Protein AF-A0A961RYS9-F1 (afdb_monomer_lite)

Radius of gyration: 58.54 Å; chains: 1; bounding box: 164×89×117 Å

Structure (mmCIF, N/CA/C/O backbone):
data_AF-A0A961RYS9-F1
#
_entry.id   AF-A0A961RYS9-F1
#
loop_
_atom_site.group_PDB
_atom_site.id
_atom_site.type_symbol
_atom_site.label_atom_id
_atom_site.label_alt_id
_atom_site.label_comp_id
_atom_site.label_asym_id
_atom_site.label_entity_id
_atom_site.label_seq_id
_atom_site.pdbx_PDB_ins_code
_atom_site.Cartn_x
_atom_site.Cartn_y
_atom_site.Cartn_z
_atom_site.occupancy
_atom_site.B_iso_or_equiv
_atom_site.auth_seq_id
_atom_site.auth_comp_id
_atom_site.auth_asym_id
_atom_site.auth_atom_id
_atom_site.pdbx_PDB_model_num
ATOM 1 N N . SER A 1 1 ? 6.513 -2.113 -31.746 1.00 62.84 1 SER A N 1
ATOM 2 C CA . SER A 1 1 ? 5.311 -1.255 -31.746 1.00 62.84 1 SER A CA 1
ATOM 3 C C . SER A 1 1 ? 5.436 -0.243 -32.872 1.00 62.84 1 SER A C 1
ATOM 5 O O . SER A 1 1 ? 6.550 0.176 -33.171 1.00 62.84 1 SER A O 1
ATOM 7 N N . LYS A 1 2 ? 4.335 0.106 -33.550 1.00 82.25 2 LYS A N 1
ATOM 8 C CA . LYS A 1 2 ? 4.336 1.233 -34.495 1.00 82.25 2 LYS A CA 1
ATOM 9 C C . LYS A 1 2 ? 4.369 2.529 -33.680 1.00 82.25 2 LYS A C 1
ATOM 11 O O . LYS A 1 2 ? 3.614 2.646 -32.719 1.00 82.25 2 LYS A O 1
ATOM 16 N N . SER A 1 3 ? 5.242 3.460 -34.049 1.00 89.50 3 SER A N 1
ATOM 17 C CA . SER A 1 3 ? 5.329 4.784 -33.430 1.00 89.50 3 SER A CA 1
ATOM 18 C C . SER A 1 3 ? 5.126 5.841 -34.505 1.00 89.50 3 SER A C 1
ATOM 20 O O . SER A 1 3 ? 5.754 5.768 -35.561 1.00 89.50 3 SER A O 1
ATOM 22 N N . SER A 1 4 ? 4.276 6.820 -34.229 1.00 90.38 4 SER A N 1
ATOM 23 C CA . SER A 1 4 ? 3.980 7.935 -35.123 1.00 90.38 4 SER A CA 1
ATOM 24 C C . SER A 1 4 ? 4.216 9.233 -34.372 1.00 90.38 4 SER A C 1
ATOM 26 O O . SER A 1 4 ? 3.616 9.469 -33.327 1.00 90.38 4 SER A O 1
ATOM 28 N N . LYS A 1 5 ? 5.112 10.067 -34.899 1.00 95.38 5 LYS A N 1
ATOM 29 C CA . LYS A 1 5 ? 5.357 11.404 -34.365 1.00 95.38 5 LYS A CA 1
ATOM 30 C C . LYS A 1 5 ? 4.389 12.381 -35.020 1.00 95.38 5 LYS A C 1
ATOM 32 O O . LYS A 1 5 ? 4.339 12.446 -36.246 1.00 95.38 5 LYS A O 1
ATOM 37 N N . ILE A 1 6 ? 3.636 13.112 -34.211 1.00 96.19 6 ILE A N 1
ATOM 38 C CA . ILE A 1 6 ? 2.717 14.156 -34.662 1.00 96.19 6 ILE A CA 1
ATOM 39 C C . ILE A 1 6 ? 3.309 15.532 -34.347 1.00 96.19 6 ILE A C 1
ATOM 41 O O . ILE A 1 6 ? 4.006 15.713 -33.346 1.00 96.19 6 ILE A O 1
ATOM 45 N N . THR A 1 7 ? 3.057 16.496 -35.227 1.00 95.56 7 THR A N 1
ATOM 46 C CA . THR A 1 7 ? 3.522 17.891 -35.105 1.00 95.56 7 THR 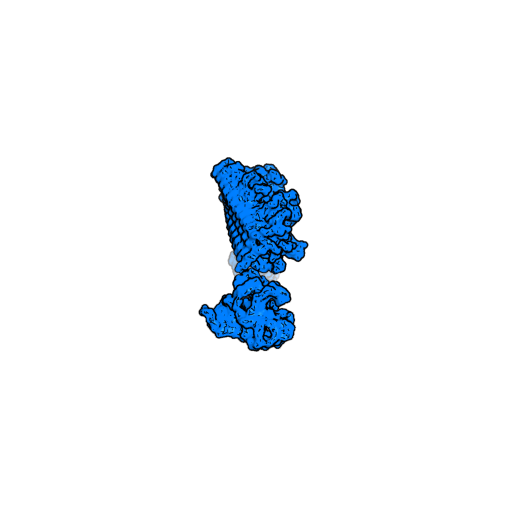A CA 1
ATOM 47 C C . THR A 1 7 ? 2.375 18.880 -34.889 1.00 95.56 7 THR A C 1
ATOM 49 O O . THR A 1 7 ? 2.619 20.057 -34.666 1.00 95.56 7 THR A O 1
ATOM 52 N N . SER A 1 8 ? 1.134 18.398 -34.963 1.00 93.25 8 SER A N 1
ATOM 53 C CA . SER A 1 8 ? -0.112 19.126 -34.705 1.00 93.25 8 SER A CA 1
ATOM 54 C C . SER A 1 8 ? -1.199 18.128 -34.290 1.00 93.25 8 SER A C 1
ATOM 56 O O . SER A 1 8 ? -1.003 16.915 -34.440 1.00 93.25 8 SER A O 1
ATOM 58 N N . SER A 1 9 ? -2.307 18.623 -33.734 1.00 96.56 9 SER A N 1
ATOM 59 C CA . SER A 1 9 ? -3.439 17.793 -33.309 1.00 96.56 9 SER A CA 1
ATOM 60 C C . SER A 1 9 ? -3.999 16.906 -34.420 1.00 96.56 9 SER A C 1
ATOM 62 O O . SER A 1 9 ? -4.116 17.313 -35.574 1.00 96.56 9 SER A O 1
ATOM 64 N N . LEU A 1 10 ? -4.442 15.712 -34.039 1.00 95.38 10 LEU A N 1
ATOM 65 C CA . LEU A 1 10 ? -5.334 14.885 -34.841 1.00 95.38 10 LEU A CA 1
ATOM 66 C C . LEU A 1 10 ? -6.781 15.263 -34.501 1.00 95.38 10 LEU A C 1
ATOM 68 O O . LEU A 1 10 ? -7.214 15.083 -33.362 1.00 95.38 10 LEU A O 1
ATOM 72 N N . GLU A 1 11 ? -7.522 15.793 -35.472 1.00 95.81 11 GLU A N 1
ATOM 73 C CA . GLU A 1 11 ? -8.906 16.232 -35.263 1.00 95.81 11 GLU A CA 1
ATOM 74 C C . GLU A 1 11 ? -9.911 15.166 -35.715 1.00 95.81 11 GLU A C 1
ATOM 76 O O . GLU A 1 11 ? -9.868 14.698 -36.855 1.00 95.81 11 GLU A O 1
ATOM 81 N N . ILE A 1 12 ? -10.838 14.801 -34.828 1.00 96.50 12 ILE A N 1
ATOM 82 C CA . ILE A 1 12 ? -12.005 13.978 -35.162 1.00 96.50 12 ILE A CA 1
ATOM 83 C C . ILE A 1 12 ? -13.160 14.937 -35.454 1.00 96.50 12 ILE A C 1
ATOM 85 O O . ILE A 1 12 ? -13.646 15.623 -34.559 1.00 96.50 12 ILE A O 1
ATOM 89 N N . THR A 1 13 ? -13.580 15.010 -36.716 1.00 95.62 13 THR A N 1
ATOM 90 C CA . THR A 1 13 ? -14.554 16.010 -37.197 1.00 95.62 13 THR A CA 1
ATOM 91 C C . THR A 1 13 ? -15.905 15.420 -37.593 1.00 95.62 13 THR A C 1
ATOM 93 O O . THR A 1 13 ? -16.839 16.163 -37.879 1.00 95.62 13 THR A O 1
ATOM 96 N N . SER A 1 14 ? -16.021 14.092 -37.646 1.00 96.00 14 SER A N 1
ATOM 97 C CA . SER A 1 14 ? -17.220 13.391 -38.115 1.00 96.00 14 SER A CA 1
ATOM 98 C C . SER A 1 14 ? -17.822 12.529 -37.010 1.00 96.00 14 SER A C 1
ATOM 100 O O . SER A 1 14 ? -17.094 11.932 -36.215 1.00 96.00 14 SER A O 1
ATOM 102 N N . ALA A 1 15 ? -19.151 12.437 -36.981 1.00 96.25 15 ALA A N 1
ATOM 103 C CA . ALA A 1 15 ? -19.847 11.537 -36.069 1.00 96.25 15 ALA A CA 1
ATOM 104 C C . ALA A 1 15 ? -19.510 10.064 -36.365 1.00 96.25 15 ALA A C 1
ATOM 106 O O . ALA A 1 15 ? -19.200 9.722 -37.506 1.00 96.25 15 ALA A O 1
ATOM 107 N N . ASP A 1 16 ? -19.566 9.211 -35.341 1.00 96.31 16 ASP A N 1
ATOM 108 C CA . ASP A 1 16 ? -19.304 7.764 -35.416 1.00 96.31 16 ASP A CA 1
ATOM 109 C C . ASP A 1 16 ? -17.914 7.399 -35.970 1.00 96.31 16 ASP A C 1
ATOM 111 O O . ASP A 1 16 ? -17.696 6.322 -36.534 1.00 96.31 16 ASP A O 1
ATOM 115 N N . THR A 1 17 ? -16.945 8.304 -35.813 1.00 96.56 17 THR A N 1
ATOM 116 C CA . THR A 1 17 ? -15.562 8.096 -36.252 1.00 96.56 17 THR A CA 1
ATOM 117 C C . THR A 1 17 ? -14.573 8.222 -35.106 1.00 96.56 17 THR A C 1
ATOM 119 O O . THR A 1 17 ? -14.863 8.757 -34.039 1.00 96.56 17 THR A O 1
ATOM 122 N N . GLY A 1 18 ? -13.373 7.693 -35.312 1.00 95.19 18 GLY A N 1
ATOM 123 C CA . GLY A 1 18 ? -12.395 7.626 -34.248 1.00 95.19 18 GLY A CA 1
ATOM 124 C C . GLY A 1 18 ? -11.074 7.022 -34.678 1.00 95.19 18 GLY A C 1
ATOM 125 O O . GLY A 1 18 ? -10.839 6.739 -35.854 1.00 95.19 18 GLY A O 1
ATOM 126 N N . ILE A 1 19 ? -10.204 6.818 -33.697 1.00 94.06 19 ILE A N 1
ATOM 127 C CA . ILE A 1 19 ? -8.843 6.323 -33.889 1.00 94.06 19 ILE A CA 1
ATOM 128 C C . ILE A 1 19 ? -8.695 4.979 -33.177 1.00 94.06 19 ILE A C 1
ATOM 130 O O . ILE A 1 19 ? -9.036 4.840 -32.003 1.00 94.06 19 ILE A O 1
ATOM 134 N N . ILE A 1 20 ? -8.140 3.991 -33.883 1.00 93.81 20 ILE A N 1
ATOM 135 C CA . ILE A 1 20 ? -7.739 2.698 -33.316 1.00 93.81 20 ILE A CA 1
ATOM 136 C C . ILE A 1 20 ? -6.231 2.561 -33.488 1.00 93.81 20 ILE A C 1
ATOM 138 O O . ILE A 1 20 ? -5.728 2.462 -34.608 1.00 93.81 20 ILE A O 1
ATOM 142 N N . GLY A 1 21 ? -5.509 2.570 -32.373 1.00 90.31 21 GLY A N 1
ATOM 143 C CA . GLY A 1 21 ? -4.054 2.503 -32.349 1.00 90.31 21 GLY A CA 1
ATOM 144 C C . GLY A 1 21 ? -3.491 1.094 -32.490 1.00 90.31 21 GLY A C 1
ATOM 145 O O . GLY A 1 21 ? -2.392 0.940 -33.019 1.00 90.31 21 GLY A O 1
ATOM 146 N N . ASN A 1 22 ? -4.209 0.064 -32.026 1.00 90.00 22 ASN A N 1
ATOM 147 C CA . ASN A 1 22 ? -3.687 -1.305 -31.899 1.00 90.00 22 ASN A CA 1
ATOM 148 C C . ASN A 1 22 ? -2.331 -1.342 -31.147 1.00 90.00 22 ASN A C 1
ATOM 150 O O . ASN A 1 22 ? -1.354 -1.952 -31.594 1.00 90.00 22 ASN A O 1
ATOM 154 N N . GLY A 1 23 ? -2.237 -0.584 -30.050 1.00 86.56 23 GLY A N 1
ATOM 155 C CA . GLY A 1 23 ? -1.034 -0.406 -29.233 1.00 86.56 23 GLY A CA 1
ATOM 156 C C . GLY A 1 23 ? 0.018 0.539 -29.829 1.00 86.56 23 GLY A C 1
ATOM 157 O O . GLY A 1 23 ? 1.176 0.522 -29.396 1.00 86.56 23 GLY A O 1
ATOM 158 N N . ALA A 1 24 ? -0.331 1.325 -30.854 1.00 90.69 24 ALA A N 1
ATOM 159 C CA . ALA A 1 24 ? 0.580 2.295 -31.452 1.00 90.69 24 ALA A CA 1
ATOM 160 C C . ALA A 1 24 ? 0.895 3.453 -30.498 1.00 90.69 24 ALA A C 1
ATOM 162 O O . ALA A 1 24 ? 0.033 3.936 -29.760 1.00 90.69 24 ALA A O 1
ATOM 163 N N . ARG A 1 25 ? 2.143 3.929 -30.565 1.00 94.81 25 ARG A N 1
ATOM 164 C CA . ARG A 1 25 ? 2.592 5.104 -29.822 1.00 94.81 25 ARG A CA 1
ATOM 165 C C . ARG A 1 25 ? 2.413 6.366 -30.660 1.00 94.81 25 ARG A C 1
ATOM 167 O O . ARG A 1 25 ? 3.053 6.499 -31.701 1.00 94.81 25 ARG A O 1
ATOM 174 N N . ILE A 1 26 ? 1.593 7.294 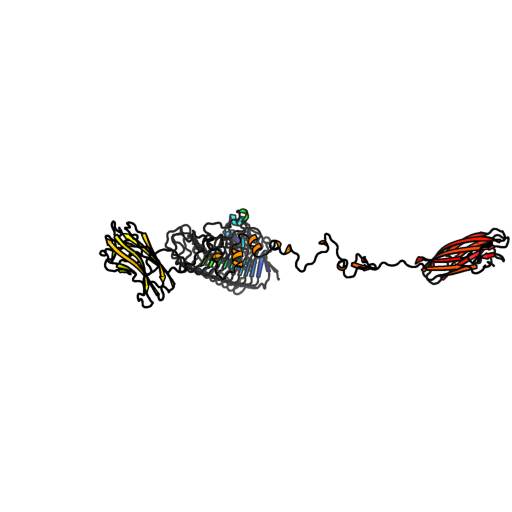-30.186 1.00 95.38 26 ILE A N 1
ATOM 175 C CA . ILE A 1 26 ? 1.509 8.666 -30.681 1.00 95.38 26 ILE A CA 1
ATOM 176 C C . ILE A 1 26 ? 2.488 9.509 -29.869 1.00 95.38 26 ILE A C 1
ATOM 178 O O . ILE A 1 26 ? 2.391 9.603 -28.648 1.00 95.38 26 ILE A O 1
ATOM 182 N N . ILE A 1 27 ? 3.461 10.095 -30.556 1.00 96.88 27 ILE A N 1
ATOM 183 C CA . ILE A 1 27 ? 4.514 10.902 -29.946 1.00 96.88 27 ILE A CA 1
ATOM 184 C C . ILE A 1 27 ? 4.273 12.366 -30.309 1.00 96.88 27 ILE A C 1
ATOM 186 O O . ILE A 1 27 ? 4.380 12.733 -31.481 1.00 96.88 27 ILE A O 1
ATOM 190 N N . MET A 1 28 ? 3.976 13.203 -29.319 1.00 97.81 28 MET A N 1
ATOM 191 C CA . MET A 1 28 ? 3.828 14.648 -29.511 1.00 97.81 28 MET A CA 1
ATOM 192 C C . MET A 1 28 ? 5.214 15.281 -29.649 1.00 97.81 28 MET A C 1
ATOM 194 O O . MET A 1 28 ? 6.049 15.162 -28.757 1.00 97.81 28 MET A O 1
ATOM 198 N N . SER A 1 29 ? 5.498 15.920 -30.782 1.00 96.69 29 SER A N 1
ATOM 199 C CA . SER A 1 29 ? 6.770 16.617 -30.982 1.00 96.69 29 SER A CA 1
ATOM 200 C C . SER A 1 29 ? 6.857 17.888 -30.134 1.00 96.69 29 SER A C 1
ATOM 202 O O . SER A 1 29 ? 6.113 18.828 -30.393 1.00 96.69 29 SER A O 1
ATOM 204 N N . MET A 1 30 ? 7.855 17.995 -29.258 1.00 95.06 30 MET A N 1
ATOM 205 C CA . MET A 1 30 ? 8.147 19.213 -28.479 1.00 95.06 30 MET A CA 1
ATOM 206 C C . MET A 1 30 ? 9.064 20.208 -29.213 1.00 95.06 30 MET A C 1
ATOM 208 O O . MET A 1 30 ? 9.782 20.989 -28.592 1.00 95.06 30 MET A O 1
ATOM 212 N N . ALA A 1 31 ? 9.095 20.163 -30.549 1.00 94.62 31 ALA A N 1
ATOM 213 C CA . ALA A 1 31 ? 9.855 21.143 -31.322 1.00 94.62 31 ALA A CA 1
ATOM 214 C C . ALA A 1 31 ? 9.099 22.479 -31.341 1.00 94.62 31 ALA A C 1
ATOM 216 O O . ALA A 1 31 ? 7.873 22.493 -31.229 1.00 94.62 31 ALA A O 1
ATOM 217 N N . ALA A 1 32 ? 9.827 23.587 -31.501 1.00 93.50 32 ALA A N 1
ATOM 218 C CA . ALA A 1 32 ? 9.225 24.916 -31.550 1.00 93.50 32 ALA A CA 1
ATOM 219 C C . ALA A 1 32 ? 8.127 24.994 -32.629 1.00 93.50 32 ALA A C 1
ATOM 221 O O . ALA A 1 32 ? 8.357 24.603 -33.776 1.00 93.50 32 ALA A O 1
ATOM 222 N N . GLY A 1 33 ? 6.948 25.490 -32.256 1.00 91.25 33 GLY A N 1
ATOM 223 C CA . GLY A 1 33 ? 5.761 25.591 -33.106 1.00 91.25 33 GLY A CA 1
ATOM 224 C C . GLY A 1 33 ? 4.940 24.305 -33.264 1.00 91.25 33 GLY A C 1
ATOM 225 O O . GLY A 1 33 ? 3.991 24.309 -34.047 1.00 91.25 33 GLY A O 1
ATOM 226 N N . HIS A 1 34 ? 5.293 23.211 -32.578 1.00 95.56 34 HIS A N 1
ATOM 227 C CA . HIS A 1 34 ? 4.507 21.970 -32.548 1.00 95.56 34 HIS A CA 1
ATOM 228 C C . HIS A 1 34 ? 3.676 21.895 -31.257 1.00 95.56 34 HIS A C 1
ATOM 230 O O . HIS A 1 34 ? 2.703 22.626 -31.128 1.00 95.56 34 HIS A O 1
ATOM 236 N N . PHE A 1 35 ? 4.042 21.039 -30.295 1.00 96.88 35 PHE A N 1
ATOM 237 C CA . PHE A 1 35 ? 3.373 20.917 -28.996 1.00 96.88 35 PHE A CA 1
ATOM 238 C C . PHE A 1 35 ? 4.116 21.679 -27.894 1.00 96.88 35 PHE A C 1
ATOM 240 O O . PHE A 1 35 ? 4.531 21.108 -26.893 1.00 96.88 35 PHE A O 1
ATOM 247 N N . ASP A 1 36 ? 4.357 22.972 -28.091 1.00 94.00 36 ASP A N 1
ATOM 248 C CA . ASP A 1 36 ? 5.186 23.803 -27.211 1.00 94.00 36 ASP A CA 1
ATOM 249 C C . ASP A 1 36 ? 4.395 24.854 -26.415 1.00 94.00 36 ASP A C 1
ATOM 251 O O . ASP A 1 36 ? 4.983 25.809 -25.903 1.00 94.00 36 ASP A O 1
ATOM 255 N N . ASN A 1 37 ? 3.074 24.682 -26.267 1.00 95.81 37 ASN A N 1
ATOM 256 C CA . ASN A 1 37 ? 2.230 25.646 -25.563 1.00 95.81 37 ASN A CA 1
ATOM 257 C C . ASN A 1 37 ? 2.656 25.844 -24.092 1.00 95.81 37 ASN A C 1
ATOM 259 O O . ASN A 1 37 ? 2.479 24.969 -23.243 1.00 95.81 37 ASN A O 1
ATOM 263 N N . GLY A 1 38 ? 3.164 27.040 -23.788 1.00 93.81 38 GLY A N 1
ATOM 264 C CA . GLY A 1 38 ? 3.555 27.477 -22.442 1.00 93.81 38 GLY A CA 1
ATOM 265 C C . GLY A 1 38 ? 2.561 28.433 -21.778 1.00 93.81 38 GLY A C 1
ATOM 266 O O . GLY A 1 38 ? 2.900 29.060 -20.782 1.00 93.81 38 GLY A O 1
ATOM 267 N N . THR A 1 39 ? 1.353 28.605 -22.330 1.00 93.75 39 THR A N 1
ATOM 268 C CA . THR A 1 39 ? 0.345 29.529 -21.777 1.00 93.75 39 THR A CA 1
ATOM 269 C C . THR A 1 39 ? -0.933 28.802 -21.377 1.00 93.75 39 THR A C 1
ATOM 271 O O . THR A 1 39 ? -1.454 27.985 -22.139 1.00 93.75 39 THR A O 1
ATOM 274 N N . TYR A 1 40 ? -1.484 29.138 -20.207 1.00 93.44 40 TYR A N 1
ATOM 275 C CA . TYR A 1 40 ? -2.711 28.514 -19.702 1.00 93.44 40 TYR A CA 1
ATOM 276 C C . TYR A 1 40 ? -3.924 28.768 -20.612 1.00 93.44 40 TYR A C 1
ATOM 278 O O . TYR A 1 40 ? -4.732 27.873 -20.859 1.00 93.44 40 TYR A O 1
ATOM 286 N N . ALA A 1 41 ? -4.036 29.976 -21.176 1.00 92.56 41 ALA A N 1
ATOM 287 C CA . ALA A 1 41 ? -5.115 30.327 -22.101 1.00 92.56 41 ALA A CA 1
ATOM 288 C C . ALA A 1 41 ? -5.095 29.484 -23.394 1.00 92.56 41 ALA A C 1
ATOM 290 O O . ALA A 1 41 ? -6.147 29.225 -23.970 1.00 92.56 41 ALA A O 1
ATOM 291 N N . GLY A 1 42 ? -3.918 29.020 -23.833 1.00 93.62 42 GLY A N 1
ATOM 292 C CA . GLY A 1 42 ? -3.744 28.220 -25.050 1.00 93.62 42 GLY A CA 1
ATOM 293 C C . GLY A 1 42 ? -3.968 26.711 -24.886 1.00 93.62 42 GLY A C 1
ATOM 294 O O . GLY A 1 42 ? -3.811 25.977 -25.858 1.00 93.62 42 GLY A O 1
ATOM 295 N N . ARG A 1 43 ? -4.332 26.222 -23.690 1.00 94.06 43 ARG A N 1
ATOM 296 C CA . ARG A 1 43 ? -4.347 24.783 -23.333 1.00 94.06 43 ARG A CA 1
ATOM 297 C C . ARG A 1 43 ? -5.292 23.885 -24.148 1.00 94.06 43 ARG A C 1
ATOM 299 O O . ARG A 1 43 ? -5.178 22.666 -24.072 1.00 94.06 43 ARG A O 1
ATOM 306 N N . TYR A 1 44 ? -6.199 24.470 -24.928 1.00 93.62 44 TYR A N 1
ATOM 307 C CA . TYR A 1 44 ? -7.141 23.763 -25.811 1.00 93.62 44 TYR A CA 1
ATOM 308 C C . TYR A 1 44 ? -6.773 23.847 -27.299 1.00 93.62 44 TYR A C 1
ATOM 310 O O . TYR A 1 44 ? -7.464 23.292 -28.157 1.00 93.62 44 TYR A O 1
ATOM 318 N N . GLY A 1 45 ? -5.701 24.576 -27.616 1.00 92.81 45 GLY A N 1
ATOM 319 C CA . GLY A 1 45 ? -5.259 24.836 -28.978 1.00 92.81 45 GLY A CA 1
ATOM 320 C C . GLY A 1 45 ? -4.624 23.626 -29.664 1.00 92.81 45 GLY A C 1
ATOM 321 O O . GLY A 1 45 ? -4.279 22.614 -29.050 1.00 92.81 45 GLY A O 1
ATOM 322 N N . THR A 1 46 ? -4.402 23.760 -30.972 1.00 92.88 46 THR A N 1
ATOM 323 C CA . THR A 1 46 ? -3.801 22.712 -31.815 1.00 92.88 46 THR A CA 1
ATOM 324 C C . THR A 1 46 ? -2.329 22.420 -31.500 1.00 92.88 46 THR A C 1
ATOM 326 O O . THR A 1 46 ? -1.787 21.406 -31.934 1.00 92.88 46 THR A O 1
ATOM 329 N N . ASN A 1 47 ? -1.680 23.317 -30.754 1.00 94.12 47 ASN A N 1
ATOM 330 C CA . ASN A 1 47 ? -0.327 23.178 -30.214 1.00 94.12 47 ASN A CA 1
ATOM 331 C C . ASN A 1 47 ? -0.310 22.660 -28.762 1.00 94.12 47 ASN A C 1
ATOM 333 O O . ASN A 1 47 ? 0.740 22.647 -28.123 1.00 94.12 47 ASN A O 1
ATOM 337 N N . ALA A 1 48 ? -1.464 22.264 -28.218 1.00 96.06 48 ALA A N 1
ATOM 338 C CA . ALA A 1 48 ? -1.595 21.785 -26.845 1.00 96.06 48 ALA A CA 1
ATOM 339 C C . ALA A 1 48 ? -2.134 20.348 -26.761 1.00 96.06 48 ALA A C 1
ATOM 341 O O . ALA A 1 48 ? -1.765 19.609 -25.852 1.00 96.06 48 ALA A O 1
ATOM 342 N N . VAL A 1 49 ? -2.972 19.920 -27.711 1.00 97.75 49 VAL A N 1
ATOM 343 C CA . VAL A 1 49 ? -3.735 18.664 -27.594 1.00 97.75 49 VAL A CA 1
ATOM 344 C C . VAL A 1 49 ? -3.351 17.644 -28.665 1.00 97.75 49 VAL A C 1
ATOM 346 O O . VAL A 1 49 ? -3.421 17.954 -29.850 1.00 97.75 49 VAL A O 1
ATOM 349 N N . ALA A 1 50 ? -3.018 16.403 -28.300 1.00 97.62 50 ALA A N 1
ATOM 350 C CA . ALA A 1 50 ? -2.700 15.370 -29.294 1.00 97.62 50 ALA A CA 1
ATOM 351 C C . ALA A 1 50 ? -3.908 14.975 -30.158 1.00 97.62 50 ALA A C 1
ATOM 353 O O . ALA A 1 50 ? -3.809 14.992 -31.384 1.00 97.62 50 ALA A O 1
ATOM 354 N N . ILE A 1 51 ? -5.035 14.616 -29.538 1.00 97.31 51 ILE A N 1
ATOM 355 C CA . ILE A 1 51 ? -6.279 14.245 -30.225 1.00 97.31 51 ILE A CA 1
ATOM 356 C C . ILE A 1 51 ? -7.409 15.132 -29.716 1.00 97.31 51 ILE A C 1
ATOM 358 O O . ILE A 1 51 ? -7.639 15.210 -28.510 1.00 97.31 51 ILE A O 1
ATOM 362 N N . ARG A 1 52 ? -8.136 15.782 -30.626 1.00 96.25 52 ARG A N 1
ATOM 363 C CA . ARG A 1 52 ? -9.230 16.685 -30.254 1.00 96.25 52 ARG A CA 1
ATOM 364 C C . ARG A 1 52 ? -10.487 16.474 -31.082 1.00 96.25 52 ARG A C 1
ATOM 366 O O . ARG A 1 52 ? -10.411 16.065 -32.240 1.00 96.25 52 ARG A O 1
ATOM 373 N N . ALA A 1 53 ? -11.630 16.784 -30.487 1.00 96.88 53 ALA A N 1
ATOM 374 C CA . ALA A 1 53 ? -12.921 16.829 -31.165 1.00 96.88 53 ALA A CA 1
ATOM 375 C C . ALA A 1 53 ? -13.788 17.926 -30.536 1.00 96.88 53 ALA A C 1
ATOM 377 O O . ALA A 1 53 ? -13.736 18.118 -29.324 1.00 96.88 53 ALA A O 1
ATOM 378 N N . SER A 1 54 ? -14.568 18.638 -31.352 1.00 95.50 54 SER A N 1
ATOM 379 C CA . SER A 1 54 ? -15.540 19.629 -30.874 1.00 95.50 54 SER A CA 1
ATOM 380 C C . SER A 1 54 ? -16.867 19.448 -31.614 1.00 95.50 54 SER A C 1
ATOM 382 O O . SER A 1 54 ? -16.927 19.631 -32.833 1.00 95.50 54 SER A O 1
ATOM 384 N N . GLY A 1 55 ? -17.898 18.986 -30.900 1.00 94.69 55 GLY A N 1
ATOM 385 C CA . GLY A 1 55 ? -19.262 18.767 -31.393 1.00 94.69 55 GLY A CA 1
ATOM 386 C C . GLY A 1 55 ? -19.682 17.371 -31.908 1.00 94.69 55 GLY A C 1
ATOM 387 O O . GLY A 1 55 ? -20.881 17.085 -31.841 1.00 94.69 55 GLY A O 1
ATOM 388 N N . PRO A 1 56 ? -18.825 16.477 -32.451 1.00 95.19 56 PRO A N 1
ATOM 389 C CA . PRO A 1 56 ? -19.313 15.223 -33.027 1.00 95.19 56 PRO A CA 1
ATOM 390 C C . PRO A 1 56 ? -19.774 14.221 -31.957 1.00 95.19 56 PRO A C 1
ATOM 392 O O . PRO A 1 56 ? -19.238 14.149 -30.851 1.00 95.19 56 PRO A O 1
ATOM 395 N N . ALA A 1 57 ? -20.756 13.396 -32.323 1.00 96.00 57 ALA A N 1
ATOM 396 C CA . ALA A 1 57 ? -21.240 12.290 -31.502 1.00 96.00 57 ALA A CA 1
AT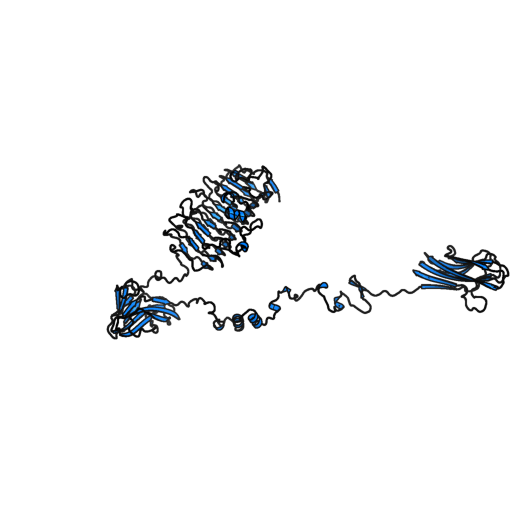OM 397 C C . ALA A 1 57 ? -20.592 10.949 -31.899 1.00 96.00 57 ALA A C 1
ATOM 399 O O . ALA A 1 57 ? -20.111 10.795 -33.019 1.00 96.00 57 ALA A O 1
ATOM 400 N N . GLY A 1 58 ? -20.594 9.964 -31.003 1.00 95.19 58 GLY A N 1
ATOM 401 C CA . GLY A 1 58 ? -20.142 8.595 -31.274 1.00 95.19 58 GLY A CA 1
ATOM 402 C C . GLY A 1 58 ? -18.635 8.460 -31.501 1.00 95.19 58 GLY A C 1
ATOM 403 O O . GLY A 1 58 ? -18.191 7.514 -32.155 1.00 95.19 58 GLY A O 1
ATOM 404 N N . ILE A 1 59 ? -17.836 9.410 -31.005 1.00 96.94 59 ILE A N 1
ATOM 405 C CA . ILE A 1 59 ? -16.391 9.392 -31.233 1.00 96.94 59 ILE A CA 1
ATOM 406 C C . ILE A 1 59 ? -15.682 8.346 -30.376 1.00 96.94 59 ILE A C 1
ATOM 408 O O . ILE A 1 59 ? -16.074 8.077 -29.239 1.00 96.94 59 ILE A O 1
ATOM 412 N N . PHE A 1 60 ? -14.595 7.774 -30.897 1.00 96.62 60 PHE A N 1
ATOM 413 C CA . PHE A 1 60 ? -13.806 6.796 -30.149 1.00 96.62 60 PHE A CA 1
ATOM 414 C C . PHE A 1 60 ? -12.292 6.953 -30.313 1.00 96.62 60 PHE A C 1
ATOM 416 O O . PHE A 1 60 ? -11.779 7.305 -31.372 1.00 96.62 60 PHE A O 1
ATOM 423 N N . ALA A 1 61 ? -11.554 6.622 -29.259 1.00 95.75 61 ALA A N 1
ATOM 424 C CA . ALA A 1 61 ? -10.101 6.521 -29.250 1.00 95.75 61 ALA A CA 1
ATOM 425 C C . ALA A 1 61 ? -9.705 5.247 -28.492 1.00 95.75 61 ALA A C 1
ATOM 427 O O . ALA A 1 61 ? -10.023 5.094 -27.312 1.00 95.75 61 ALA A O 1
ATOM 428 N N . ARG A 1 62 ? -9.067 4.292 -29.178 1.00 96.06 62 ARG A N 1
ATOM 429 C CA . ARG A 1 62 ? -8.827 2.950 -28.625 1.00 96.06 62 ARG A CA 1
ATOM 430 C C . ARG A 1 62 ? -7.404 2.460 -28.826 1.00 96.06 62 ARG A C 1
ATOM 432 O O . ARG A 1 62 ? -6.849 2.627 -29.911 1.00 96.06 62 ARG A O 1
ATOM 439 N N . ASP A 1 63 ? -6.864 1.783 -27.820 1.00 95.81 63 ASP A N 1
ATOM 440 C CA . ASP A 1 63 ? -5.576 1.084 -27.869 1.00 95.81 63 ASP A CA 1
ATOM 441 C C . ASP A 1 63 ? -4.412 2.002 -28.282 1.00 95.81 63 ASP A C 1
ATOM 443 O O . ASP A 1 63 ? -3.626 1.676 -29.179 1.00 95.81 63 ASP A O 1
ATOM 447 N N . LEU A 1 64 ? -4.334 3.186 -27.672 1.00 95.75 64 LEU A N 1
ATOM 448 C CA . LEU A 1 64 ? -3.336 4.216 -27.971 1.00 95.75 64 LEU A CA 1
ATOM 449 C C . LEU A 1 64 ? -2.338 4.387 -26.827 1.00 95.75 64 LEU A C 1
ATOM 451 O O . LEU A 1 64 ? -2.673 4.204 -25.665 1.00 95.75 64 LEU A O 1
ATOM 455 N N . ARG A 1 65 ? -1.110 4.791 -27.156 1.00 97.31 65 ARG A N 1
ATOM 456 C CA . ARG A 1 65 ? -0.092 5.199 -26.177 1.00 97.31 65 ARG A CA 1
ATOM 457 C C . ARG A 1 65 ? 0.378 6.608 -26.496 1.00 97.31 65 ARG A C 1
ATOM 459 O O . ARG A 1 65 ? 0.976 6.791 -27.554 1.00 97.31 65 ARG A O 1
ATOM 466 N N . ILE A 1 66 ? 0.114 7.592 -25.644 1.00 97.94 66 ILE A N 1
ATOM 467 C CA . ILE A 1 66 ? 0.331 9.010 -25.968 1.00 97.94 66 ILE A CA 1
ATOM 468 C C . ILE A 1 66 ? 1.278 9.664 -24.968 1.00 97.94 66 ILE A C 1
ATOM 470 O O . ILE A 1 66 ? 1.031 9.647 -23.769 1.00 97.94 66 ILE A O 1
ATOM 474 N N . ALA A 1 67 ? 2.345 10.280 -25.475 1.00 97.44 67 ALA A N 1
ATOM 475 C CA . ALA A 1 67 ? 3.248 11.089 -24.663 1.00 97.44 67 ALA A CA 1
ATOM 476 C C . ALA A 1 67 ? 4.009 12.118 -25.514 1.00 97.44 67 ALA A C 1
ATOM 478 O O . ALA A 1 67 ? 4.225 11.882 -26.713 1.00 97.44 67 ALA A O 1
ATOM 479 N N . PRO A 1 68 ? 4.499 13.208 -24.906 1.00 97.06 68 PRO A N 1
ATOM 480 C CA . PRO A 1 68 ? 5.567 14.029 -25.473 1.00 97.06 68 PRO A CA 1
ATOM 481 C C . PRO A 1 68 ? 6.822 13.217 -25.839 1.00 97.06 68 PRO A C 1
ATOM 483 O O . PRO A 1 68 ? 7.124 12.192 -25.218 1.00 97.06 68 PRO A O 1
ATOM 486 N N . ASP A 1 69 ? 7.570 13.651 -26.862 1.00 95.25 69 ASP A N 1
ATOM 487 C CA . ASP A 1 69 ? 8.869 13.048 -27.210 1.00 95.25 69 ASP A CA 1
ATOM 488 C C . ASP A 1 69 ? 9.939 13.296 -26.143 1.00 95.25 69 ASP A C 1
ATOM 490 O O . ASP A 1 69 ? 10.810 12.447 -25.940 1.00 95.25 69 ASP A O 1
ATOM 494 N N . ILE A 1 70 ? 9.840 14.420 -25.442 1.00 94.31 70 ILE A N 1
ATOM 495 C CA . ILE A 1 70 ? 10.622 14.760 -24.260 1.00 94.31 70 ILE A CA 1
ATOM 496 C C . ILE A 1 70 ? 9.708 15.416 -23.225 1.00 94.31 70 ILE A C 1
ATOM 498 O O . ILE A 1 70 ? 8.864 16.240 -23.566 1.00 94.31 70 ILE A O 1
ATOM 502 N N . TRP A 1 71 ? 9.867 15.050 -21.954 1.00 95.06 71 TRP A N 1
ATOM 503 C CA . TRP A 1 71 ? 9.174 15.751 -20.878 1.00 95.06 71 TRP A CA 1
ATOM 504 C C . TRP A 1 71 ? 9.793 17.141 -20.691 1.00 95.06 71 TRP A C 1
ATOM 506 O O . TRP A 1 71 ? 11.014 17.275 -20.585 1.00 95.06 71 TRP A O 1
ATOM 516 N N . VAL A 1 72 ? 8.948 18.169 -20.653 1.00 93.88 72 VAL A N 1
ATOM 517 C CA . VAL A 1 72 ? 9.336 19.556 -20.384 1.00 93.88 72 VAL A CA 1
ATOM 518 C C . VAL A 1 72 ? 8.333 20.121 -19.388 1.00 93.88 72 VAL A C 1
ATOM 520 O O . VAL A 1 72 ? 7.123 20.014 -19.598 1.00 93.88 72 VAL A O 1
ATOM 523 N N . ASP A 1 73 ? 8.832 20.707 -18.304 1.00 93.62 73 ASP A N 1
ATOM 524 C CA . ASP A 1 73 ? 7.981 21.381 -17.325 1.00 93.62 73 ASP A CA 1
ATOM 525 C C . ASP A 1 73 ? 7.338 22.649 -17.911 1.00 93.62 73 ASP A C 1
ATOM 527 O O . ASP A 1 73 ? 7.790 23.177 -18.930 1.00 93.62 73 ASP A O 1
ATOM 531 N N . ASP A 1 74 ? 6.312 23.168 -17.240 1.00 92.56 74 ASP A N 1
ATOM 532 C CA . ASP A 1 74 ? 5.605 24.390 -17.635 1.00 92.56 74 ASP A CA 1
ATOM 533 C C . ASP A 1 74 ? 5.059 24.332 -19.078 1.00 92.56 74 ASP A C 1
ATOM 535 O O . ASP A 1 74 ? 5.244 25.238 -19.901 1.00 92.56 74 ASP A O 1
ATOM 539 N N . ARG A 1 75 ? 4.433 23.203 -19.425 1.00 94.31 75 ARG A N 1
ATOM 540 C CA . ARG A 1 75 ? 3.787 22.982 -20.722 1.00 94.31 75 ARG A CA 1
ATOM 541 C C . ARG A 1 75 ? 2.348 22.563 -20.510 1.00 94.31 75 ARG A C 1
ATOM 543 O O . ARG A 1 75 ? 2.105 21.519 -19.939 1.00 94.31 75 ARG A O 1
ATOM 550 N N . TYR A 1 76 ? 1.392 23.338 -21.008 1.00 95.44 76 TYR A N 1
ATOM 551 C CA . TYR A 1 76 ? -0.032 23.022 -20.862 1.00 95.44 76 TYR A CA 1
ATOM 552 C C . TYR A 1 76 ? -0.469 22.115 -22.007 1.00 95.44 76 TYR A C 1
ATOM 554 O O . TYR A 1 76 ? -1.027 22.593 -23.001 1.00 95.44 76 TYR A O 1
ATOM 562 N N . LEU A 1 77 ? -0.147 20.826 -21.887 1.00 96.00 77 LEU A N 1
ATOM 563 C CA . LEU A 1 77 ? -0.415 19.812 -22.905 1.00 96.00 77 LEU A CA 1
ATOM 564 C C . LEU A 1 77 ? -1.444 18.787 -22.439 1.00 96.00 77 LEU A C 1
ATOM 566 O O . LEU A 1 77 ? -1.569 18.502 -21.250 1.00 96.00 77 LEU A O 1
ATOM 570 N N . LYS A 1 78 ? -2.148 18.196 -23.405 1.00 97.31 78 LYS A N 1
ATOM 571 C CA . LYS A 1 78 ? -3.196 17.198 -23.183 1.00 97.31 78 LYS A CA 1
ATOM 572 C C . LYS A 1 78 ? -3.064 16.065 -24.194 1.00 97.31 78 LYS A C 1
ATOM 574 O O . LYS A 1 78 ? -2.741 16.292 -25.364 1.00 97.31 78 LYS A O 1
ATOM 579 N N . ALA A 1 79 ? -3.372 14.845 -23.775 1.00 98.06 79 ALA A N 1
ATOM 580 C CA . ALA A 1 79 ? -3.533 13.735 -24.705 1.00 98.06 79 ALA A CA 1
ATOM 581 C C . ALA A 1 79 ? -4.861 13.869 -25.465 1.00 98.06 79 ALA A C 1
ATOM 583 O O . ALA A 1 79 ? -4.898 13.689 -26.683 1.00 98.06 79 ALA A O 1
ATOM 584 N N . PHE A 1 80 ? -5.927 14.247 -24.758 1.00 97.88 80 PHE A N 1
ATOM 585 C CA . PHE A 1 80 ? -7.267 14.365 -25.316 1.00 97.88 80 PHE A CA 1
ATOM 586 C C . PHE A 1 80 ? -7.971 15.627 -24.830 1.00 97.88 80 PHE A C 1
ATOM 588 O O . PHE A 1 80 ? -7.899 15.976 -23.652 1.00 97.88 80 PHE A O 1
ATOM 595 N N . HIS A 1 81 ? -8.695 16.274 -25.735 1.00 97.12 81 HIS A N 1
ATOM 596 C CA . HIS A 1 81 ? -9.671 17.299 -25.387 1.00 97.12 81 HIS A CA 1
ATOM 597 C C . HIS A 1 81 ? -10.914 17.116 -26.251 1.00 97.12 81 HIS A C 1
ATOM 599 O O . HIS A 1 81 ? -10.832 17.154 -27.484 1.00 97.12 81 HIS A O 1
ATOM 605 N N . PHE A 1 82 ? -12.043 16.895 -25.593 1.00 96.06 82 PHE A N 1
ATOM 606 C CA . PHE A 1 82 ? -13.342 16.767 -26.226 1.00 96.06 82 PHE A CA 1
ATOM 607 C C . PHE A 1 82 ? -14.268 17.839 -25.674 1.00 96.06 82 PHE A C 1
ATOM 609 O O . PHE A 1 82 ? -14.370 18.012 -24.463 1.00 96.06 82 PHE A O 1
ATOM 616 N N . ASP A 1 83 ? -14.909 18.549 -26.589 1.00 94.81 83 ASP A N 1
ATOM 617 C CA . ASP A 1 83 ? -15.764 19.695 -26.308 1.00 94.81 83 ASP A CA 1
ATOM 618 C C . ASP A 1 83 ? -17.121 19.478 -26.990 1.00 94.81 83 ASP A C 1
ATOM 620 O O . ASP A 1 83 ? -17.169 19.141 -28.176 1.00 94.81 83 ASP A O 1
ATOM 624 N N . GLY A 1 84 ? -18.234 19.559 -26.265 1.00 94.00 84 GLY A N 1
ATOM 625 C CA . GLY A 1 84 ? -19.573 19.373 -26.841 1.00 94.00 84 GLY A CA 1
ATOM 626 C C . GLY A 1 84 ? -19.817 17.995 -27.482 1.00 94.00 84 GLY A C 1
ATOM 627 O O . GLY A 1 84 ? -20.665 17.861 -28.370 1.00 94.00 84 GLY A O 1
ATOM 628 N N . CYS A 1 85 ? -19.031 16.975 -27.127 1.00 95.06 85 CYS A N 1
ATOM 629 C CA . CYS A 1 85 ? -19.082 15.651 -27.751 1.00 95.06 85 CYS A CA 1
ATOM 630 C C . CYS A 1 85 ? -20.039 14.715 -27.001 1.00 95.06 85 CYS A C 1
ATOM 632 O O . CYS A 1 85 ? -20.128 14.738 -25.779 1.00 95.06 85 CYS A O 1
ATOM 634 N N . HIS A 1 86 ? -20.722 13.830 -27.728 1.00 93.75 86 HIS A N 1
ATOM 635 C CA . HIS A 1 86 ? -21.719 12.925 -27.140 1.00 93.75 86 HIS A CA 1
ATOM 636 C C . HIS A 1 86 ? -21.356 11.468 -27.436 1.00 93.75 86 HIS A C 1
ATOM 638 O O . HIS A 1 86 ? -21.020 11.143 -28.571 1.00 93.75 86 HIS A O 1
ATOM 644 N N . GLY A 1 87 ? -21.423 10.557 -26.468 1.00 93.75 87 GLY A N 1
ATOM 645 C CA . GLY A 1 87 ? -21.081 9.148 -26.696 1.00 93.75 87 GLY A CA 1
ATOM 646 C C . GLY A 1 87 ? -19.582 8.902 -26.911 1.00 93.75 87 GLY A C 1
ATOM 647 O O . GLY A 1 87 ? -19.214 8.087 -27.758 1.00 93.75 87 GLY A O 1
ATOM 648 N N . VAL A 1 88 ? -18.716 9.625 -26.192 1.00 95.12 88 VAL A N 1
ATOM 649 C CA . VAL A 1 88 ? -17.252 9.487 -26.295 1.00 95.12 88 VAL A CA 1
ATOM 650 C C . VAL A 1 88 ? -16.800 8.141 -25.729 1.00 95.12 88 VAL A C 1
ATOM 652 O O . VAL A 1 88 ? -17.112 7.813 -24.588 1.00 95.12 88 VAL A O 1
ATOM 655 N N . GLN A 1 89 ? -16.004 7.379 -26.478 1.00 97.00 89 GLN A N 1
ATOM 656 C CA . GLN A 1 89 ? -15.430 6.114 -26.010 1.00 97.00 89 GLN A CA 1
ATOM 657 C C . GLN A 1 89 ? -13.903 6.149 -26.008 1.00 97.00 89 GLN A C 1
ATOM 659 O O . GLN A 1 89 ? -13.273 6.118 -27.066 1.00 97.00 89 GLN A O 1
ATOM 664 N N . LEU A 1 90 ? -13.298 6.127 -24.825 1.00 97.81 90 LEU A N 1
ATOM 665 C CA . LEU A 1 90 ? -11.852 6.023 -24.644 1.00 97.81 90 LEU A CA 1
ATOM 666 C C . LEU A 1 90 ? -11.531 4.681 -23.981 1.00 97.81 90 LEU A C 1
ATOM 668 O O . LEU A 1 90 ? -11.970 4.425 -22.862 1.00 97.81 90 LEU A O 1
ATOM 672 N N . SER A 1 91 ? -10.796 3.795 -24.658 1.00 97.81 91 SER A N 1
ATOM 673 C CA . SER A 1 91 ? -10.505 2.473 -24.084 1.00 97.81 91 SER A CA 1
ATOM 674 C C . SER A 1 91 ? -9.127 1.920 -24.402 1.00 97.81 91 SER A C 1
ATOM 676 O O . SER A 1 91 ? -8.668 2.059 -25.532 1.00 97.81 91 SER A O 1
ATOM 678 N N . GLY A 1 92 ? -8.495 1.226 -23.453 1.00 97.00 92 GLY A N 1
ATOM 679 C CA . GLY A 1 92 ? -7.195 0.583 -23.691 1.00 97.00 92 GLY A CA 1
ATOM 680 C C . GLY A 1 92 ? -6.058 1.582 -23.923 1.00 97.00 92 GLY A C 1
ATOM 681 O O . GLY A 1 92 ? -5.062 1.248 -24.565 1.00 97.00 92 GLY A O 1
ATOM 682 N N . THR A 1 93 ? -6.230 2.830 -23.478 1.00 96.94 93 THR A N 1
ATOM 683 C CA . THR A 1 93 ? -5.306 3.930 -23.766 1.00 96.94 93 THR A CA 1
ATOM 684 C C . THR A 1 93 ? -4.389 4.218 -22.584 1.00 96.94 93 THR A C 1
ATOM 686 O O . THR A 1 93 ? -4.819 4.228 -21.436 1.00 96.94 93 THR A O 1
ATOM 689 N N . GLU A 1 94 ? -3.125 4.494 -22.880 1.00 98.12 94 GLU A N 1
ATOM 690 C CA . GLU A 1 94 ? -2.077 4.858 -21.928 1.00 98.12 94 GLU A CA 1
ATOM 691 C C . GLU A 1 94 ? -1.571 6.275 -22.238 1.00 98.12 94 GLU A C 1
ATOM 693 O O . GLU A 1 94 ? -1.285 6.583 -23.401 1.00 98.12 94 GLU A O 1
ATOM 698 N N . ALA A 1 95 ? -1.457 7.147 -21.234 1.00 98.38 95 ALA A N 1
ATOM 699 C CA . ALA A 1 95 ? -0.931 8.501 -21.405 1.00 98.38 95 ALA A CA 1
ATOM 700 C C . ALA A 1 95 ? -0.050 8.936 -20.226 1.00 98.38 95 ALA A C 1
ATOM 702 O O . ALA A 1 95 ? -0.429 8.756 -19.069 1.00 98.38 95 ALA A O 1
ATOM 703 N N . TRP A 1 96 ? 1.121 9.509 -20.530 1.00 98.06 96 TRP A N 1
ATOM 704 C CA . TRP A 1 96 ? 2.132 9.843 -19.521 1.00 98.06 96 TRP A CA 1
ATOM 705 C C . TRP A 1 96 ? 3.053 11.003 -19.916 1.00 98.06 96 TRP A C 1
ATOM 707 O O . TRP A 1 96 ? 3.073 11.428 -21.074 1.00 98.06 96 TRP A O 1
ATOM 717 N N . ASN A 1 97 ? 3.860 11.479 -18.961 1.00 96.69 97 ASN A N 1
ATOM 718 C CA . ASN A 1 97 ? 4.835 12.564 -19.120 1.00 96.69 97 ASN A CA 1
ATOM 719 C C . ASN A 1 97 ? 4.218 13.911 -19.525 1.00 96.69 97 ASN A C 1
ATOM 721 O O . ASN A 1 97 ? 4.809 14.662 -20.305 1.00 96.69 97 ASN A O 1
ATOM 725 N N . PHE A 1 98 ? 3.059 14.250 -18.971 1.00 97.38 98 PHE A N 1
ATOM 726 C CA . PHE A 1 98 ? 2.480 15.583 -19.115 1.00 97.38 98 PHE A CA 1
ATOM 727 C C . PHE A 1 98 ? 2.830 16.447 -17.893 1.00 97.38 98 PHE A C 1
ATOM 729 O O . PHE A 1 98 ? 2.793 15.973 -16.758 1.00 97.38 98 PHE A O 1
ATOM 736 N N . SER A 1 99 ? 3.187 17.712 -18.119 1.00 94.81 99 SER A N 1
ATOM 737 C CA . SER A 1 99 ? 3.258 18.742 -17.073 1.00 94.81 99 SER A CA 1
ATOM 738 C C . SER A 1 99 ? 2.029 19.647 -17.183 1.00 94.81 99 SER A C 1
ATOM 740 O O . SER A 1 99 ? 1.372 19.634 -18.219 1.00 94.81 99 SER A O 1
ATOM 742 N N . ARG A 1 100 ? 1.657 20.350 -16.101 1.00 93.44 100 ARG A N 1
ATOM 743 C CA . ARG A 1 100 ? 0.544 21.336 -16.040 1.00 93.44 100 ARG A CA 1
ATOM 744 C C . ARG A 1 100 ? -0.716 20.956 -16.829 1.00 93.44 100 ARG A C 1
ATOM 746 O O . ARG A 1 100 ? -1.348 21.777 -17.501 1.00 93.44 100 ARG A O 1
ATOM 753 N N . ALA A 1 101 ? -1.052 19.675 -16.775 1.00 93.50 101 ALA A N 1
ATOM 754 C CA . ALA A 1 101 ? -2.155 19.105 -17.511 1.00 93.50 101 ALA A CA 1
ATOM 755 C C . ALA A 1 101 ? -3.387 19.136 -16.621 1.00 93.50 101 ALA A C 1
ATOM 757 O O . ALA A 1 101 ? -3.679 18.161 -15.935 1.00 93.50 101 ALA A O 1
ATOM 758 N N . LYS A 1 102 ? -4.125 20.247 -16.653 1.00 91.38 102 LYS A N 1
ATOM 759 C CA . LYS A 1 102 ? -5.464 20.334 -16.058 1.00 91.38 102 LYS A CA 1
ATOM 760 C C . LYS A 1 102 ? -6.448 19.472 -16.864 1.00 91.38 102 LYS A C 1
ATOM 762 O O . LYS A 1 102 ? -7.184 19.985 -17.704 1.00 91.38 102 LYS A O 1
ATOM 767 N N . GLY A 1 103 ? -6.294 18.154 -16.771 1.00 94.69 103 GLY A N 1
ATOM 768 C CA . GLY A 1 103 ? -6.883 17.139 -17.638 1.00 94.69 103 GLY A CA 1
ATOM 769 C C . GLY A 1 103 ? -5.942 16.711 -18.753 1.00 94.69 103 GLY A C 1
ATOM 770 O O . GLY A 1 103 ? -5.914 17.358 -19.804 1.00 94.69 103 GLY A O 1
ATOM 771 N N . VAL A 1 104 ? -5.229 15.597 -18.551 1.00 97.88 104 VAL A N 1
ATOM 772 C CA . VAL A 1 104 ? -4.584 14.814 -19.625 1.00 97.88 104 VAL A CA 1
ATOM 773 C C . VAL A 1 104 ? -5.648 14.366 -20.631 1.00 97.88 104 VAL A C 1
ATOM 775 O O . VAL A 1 104 ? -5.425 14.416 -21.843 1.00 97.88 104 VAL A O 1
ATOM 778 N N . VAL A 1 105 ? -6.820 13.998 -20.118 1.00 97.81 105 VAL A N 1
ATOM 779 C CA . VAL A 1 105 ? -8.100 13.924 -20.816 1.00 97.81 105 VAL A CA 1
ATOM 780 C C . VAL A 1 105 ? -8.972 15.050 -20.279 1.00 97.81 105 VAL A C 1
ATOM 782 O O . VAL A 1 105 ? -9.228 15.116 -19.081 1.00 97.81 105 VAL A O 1
ATOM 785 N N . SER A 1 106 ? -9.425 15.933 -21.158 1.00 95.56 106 SER A N 1
ATOM 786 C CA . SER A 1 106 ? -10.333 17.027 -20.818 1.00 95.56 106 SER A CA 1
ATOM 787 C C . SER A 1 106 ? -11.650 16.859 -21.561 1.00 95.56 106 SER A C 1
ATOM 789 O O . SER A 1 106 ? -11.654 16.558 -22.757 1.00 95.56 106 SER A O 1
ATOM 791 N N . LEU A 1 107 ? -12.742 17.008 -20.821 1.00 93.81 107 LEU A N 1
ATOM 792 C CA . LEU A 1 107 ? -14.112 16.800 -21.266 1.00 93.81 107 LEU A CA 1
ATOM 793 C C . LEU A 1 107 ? -14.919 18.030 -20.872 1.00 93.81 107 LEU A C 1
ATOM 795 O O . LEU A 1 107 ? -15.190 18.225 -19.694 1.00 93.81 107 LEU A O 1
ATOM 799 N N . ASP A 1 108 ? -15.282 18.853 -21.839 1.00 92.00 108 ASP A N 1
ATOM 800 C CA . ASP A 1 108 ? -16.109 20.030 -21.598 1.00 92.00 108 ASP A CA 1
ATOM 801 C C . ASP A 1 108 ? -17.434 19.849 -22.341 1.00 92.00 108 ASP A C 1
ATOM 803 O O . ASP A 1 108 ? -17.449 19.451 -23.507 1.00 92.00 108 ASP A O 1
ATOM 807 N N . ASP A 1 109 ? -18.560 20.088 -21.664 1.00 90.88 109 ASP A N 1
ATOM 808 C CA . ASP A 1 109 ? -19.897 20.013 -22.274 1.00 90.88 109 ASP A CA 1
ATOM 809 C C . ASP A 1 109 ? -20.208 18.660 -22.959 1.00 90.88 109 ASP A C 1
ATOM 811 O O . ASP A 1 109 ? -20.913 18.609 -23.969 1.00 90.88 109 ASP A O 1
ATOM 815 N N . CYS A 1 110 ? -19.663 17.553 -22.443 1.00 91.50 110 CYS A N 1
ATOM 816 C CA . CYS A 1 110 ? -19.791 16.229 -23.053 1.00 91.50 110 CYS A CA 1
ATOM 817 C C . CYS A 1 110 ? -20.827 15.341 -22.345 1.00 91.50 110 CYS A C 1
ATOM 819 O O . CYS A 1 110 ? -20.862 15.280 -21.121 1.00 91.50 110 CYS A O 1
ATOM 821 N N . ASP A 1 111 ? -21.589 14.544 -23.100 1.00 90.12 111 ASP A N 1
ATOM 822 C CA . ASP A 1 111 ? -22.583 13.616 -22.536 1.00 90.12 111 ASP A CA 1
ATOM 823 C C . ASP A 1 111 ? -22.311 12.149 -22.901 1.00 90.12 111 ASP A C 1
ATOM 825 O O . ASP A 1 111 ? -21.998 11.810 -24.046 1.00 90.12 111 ASP A O 1
ATOM 829 N N . GLY A 1 112 ? -22.503 11.237 -21.944 1.00 90.00 112 GLY A N 1
ATOM 830 C CA . GLY A 1 112 ? -22.472 9.790 -22.188 1.00 90.00 112 GLY A CA 1
ATOM 831 C C . GLY A 1 112 ? -21.084 9.244 -22.532 1.00 90.00 112 GLY A C 1
ATOM 832 O O . GLY A 1 112 ? -20.923 8.499 -23.501 1.00 90.00 112 GLY A O 1
ATOM 833 N N . MET A 1 113 ? -20.068 9.626 -21.761 1.00 93.19 113 MET A N 1
ATOM 834 C CA . MET A 1 113 ? -18.684 9.194 -21.960 1.00 93.19 113 MET A CA 1
ATOM 835 C C . MET A 1 113 ? -18.442 7.821 -21.334 1.00 93.19 113 MET A C 1
ATOM 837 O O . MET A 1 113 ? -18.920 7.529 -20.243 1.00 93.19 113 MET A O 1
ATOM 841 N N . VAL A 1 114 ? -17.626 6.995 -21.980 1.00 97.38 114 VAL A N 1
ATOM 842 C CA . VAL A 1 114 ? -17.124 5.735 -21.427 1.00 97.38 114 VAL A CA 1
ATOM 843 C C . VAL A 1 114 ? -15.610 5.718 -21.557 1.00 97.38 114 VAL A C 1
ATOM 845 O O . VAL A 1 114 ? -15.069 5.530 -22.648 1.00 97.38 114 VAL A O 1
ATOM 848 N N . ILE A 1 115 ? -14.931 5.894 -20.430 1.00 98.25 115 ILE A N 1
ATOM 849 C CA . ILE A 1 115 ? -13.485 5.776 -20.289 1.00 98.25 115 ILE A CA 1
ATOM 850 C C . ILE A 1 115 ? -13.204 4.490 -19.526 1.00 98.25 115 ILE A C 1
ATOM 852 O O . ILE A 1 115 ? -13.587 4.360 -18.366 1.00 98.25 115 ILE A O 1
ATOM 856 N N . ARG A 1 116 ? -12.552 3.517 -20.159 1.00 98.06 116 ARG A N 1
ATOM 857 C CA . ARG A 1 116 ? -12.295 2.229 -19.509 1.00 98.06 116 ARG A CA 1
ATOM 858 C C . ARG A 1 116 ? -10.964 1.610 -19.862 1.00 98.06 116 ARG A C 1
ATOM 860 O O . ARG A 1 116 ? -10.447 1.846 -20.949 1.00 98.06 116 ARG A O 1
ATOM 867 N N . ASP A 1 117 ? -10.424 0.782 -18.979 1.00 98.38 117 ASP A N 1
ATOM 868 C CA . ASP A 1 117 ? -9.190 0.035 -19.250 1.00 98.38 117 ASP A CA 1
ATOM 869 C C . ASP A 1 117 ? -8.014 0.961 -19.637 1.00 98.38 117 ASP A C 1
ATOM 871 O O . ASP A 1 117 ? -7.194 0.618 -20.489 1.00 98.38 117 ASP A O 1
ATOM 875 N N . CYS A 1 118 ? -7.975 2.179 -19.087 1.00 98.69 118 CYS A N 1
ATOM 876 C CA . CYS A 1 118 ? -6.961 3.188 -19.404 1.00 98.69 118 CYS A CA 1
ATOM 877 C C . CYS A 1 118 ? -5.933 3.337 -18.277 1.00 98.69 118 CYS A C 1
ATOM 879 O O . CYS A 1 118 ? -6.203 3.006 -17.122 1.00 98.69 118 CYS A O 1
ATOM 881 N N . HIS A 1 119 ? -4.752 3.858 -18.602 1.00 98.69 119 HIS A N 1
ATOM 882 C CA . HIS A 1 119 ? -3.675 4.104 -17.643 1.00 98.69 119 HIS A CA 1
ATOM 883 C C . HIS A 1 119 ? -3.095 5.502 -17.835 1.00 98.69 119 HIS A C 1
ATOM 885 O O . HIS A 1 119 ? -2.542 5.822 -18.884 1.00 98.69 119 HIS A O 1
ATOM 891 N N . PHE A 1 120 ? -3.222 6.334 -16.813 1.00 98.62 120 PHE A N 1
ATOM 892 C CA . PHE A 1 120 ? -2.686 7.686 -16.791 1.00 98.62 120 PHE A CA 1
ATOM 893 C C . PHE A 1 120 ? -1.620 7.743 -15.716 1.00 98.62 120 PHE A C 1
ATOM 895 O O . PHE A 1 120 ? -1.923 7.494 -14.546 1.00 98.62 120 PHE A O 1
ATOM 902 N N . HIS A 1 121 ? -0.375 8.002 -16.105 1.00 98.25 121 HIS A N 1
ATOM 903 C CA . HIS A 1 121 ? 0.714 7.917 -15.147 1.00 98.25 121 HIS A CA 1
ATOM 904 C C . HIS A 1 121 ? 1.854 8.886 -15.392 1.00 98.25 121 HIS A C 1
ATOM 906 O O . HIS A 1 121 ? 1.957 9.476 -16.462 1.00 98.25 121 HIS A O 1
ATOM 912 N N . ASP A 1 122 ? 2.692 9.058 -14.373 1.00 97.12 122 ASP A N 1
ATOM 913 C CA . ASP A 1 122 ? 3.931 9.831 -14.429 1.00 97.12 122 ASP A CA 1
ATOM 914 C C . ASP A 1 122 ? 3.703 11.200 -15.087 1.00 97.12 122 ASP A C 1
ATOM 916 O O . ASP A 1 122 ? 4.286 11.547 -16.114 1.00 97.12 122 ASP A O 1
ATOM 920 N N . CYS A 1 123 ? 2.784 11.977 -14.522 1.00 97.62 123 CYS A N 1
ATOM 921 C CA . CYS A 1 123 ? 2.547 13.359 -14.923 1.00 97.62 123 CYS A CA 1
ATOM 922 C C . CYS A 1 123 ? 2.912 14.252 -13.740 1.00 97.62 123 CYS A C 1
ATOM 924 O O . CYS A 1 123 ? 2.427 14.050 -12.626 1.00 97.62 123 CYS A O 1
ATOM 926 N N . TRP A 1 124 ? 3.812 15.211 -13.949 1.00 96.00 124 TRP A N 1
ATOM 927 C CA . TRP A 1 124 ? 4.321 16.034 -12.855 1.00 96.00 124 TRP A CA 1
ATOM 928 C C . TRP A 1 124 ? 4.726 17.442 -13.285 1.00 96.00 124 TRP A C 1
ATOM 930 O O . TRP A 1 124 ? 4.971 17.710 -14.461 1.00 96.00 124 TRP A O 1
ATOM 940 N N . THR A 1 125 ? 4.777 18.349 -12.307 1.00 94.75 125 THR A N 1
ATOM 941 C CA . THR A 1 125 ? 5.240 19.738 -12.452 1.00 94.75 125 THR A CA 1
ATOM 942 C C . THR A 1 125 ? 6.104 20.104 -11.253 1.00 94.75 125 THR A C 1
ATOM 944 O O . THR A 1 125 ? 5.736 19.847 -10.105 1.00 94.75 125 THR A O 1
ATOM 947 N N . ASN A 1 126 ? 7.243 20.740 -11.502 1.00 93.31 126 ASN A N 1
ATOM 948 C CA . ASN A 1 126 ? 8.075 21.375 -10.478 1.00 93.31 126 ASN A CA 1
ATOM 949 C C . ASN A 1 126 ? 7.972 22.905 -10.531 1.00 93.31 126 ASN A C 1
ATOM 951 O O . ASN A 1 126 ? 8.500 23.591 -9.653 1.00 93.31 126 ASN A O 1
ATOM 955 N N . SER A 1 127 ? 7.271 23.444 -11.529 1.00 91.69 127 SER A N 1
ATOM 956 C CA . SER A 1 127 ? 7.137 24.877 -11.734 1.00 91.69 127 SER A CA 1
ATOM 957 C C . SER A 1 127 ? 6.300 25.542 -10.640 1.00 91.69 127 SER A C 1
ATOM 959 O O . SER A 1 127 ? 5.162 25.153 -10.368 1.00 91.69 127 SER A O 1
ATOM 961 N N . THR A 1 128 ? 6.873 26.591 -10.053 1.00 93.62 128 THR A N 1
ATOM 962 C CA . THR A 1 128 ? 6.275 27.443 -9.015 1.00 93.62 128 THR A CA 1
ATOM 963 C C . THR A 1 128 ? 5.490 28.627 -9.581 1.00 93.62 128 THR A C 1
ATOM 965 O O . THR A 1 128 ? 4.951 29.423 -8.820 1.00 93.62 128 THR A O 1
ATOM 968 N N . ALA A 1 129 ? 5.455 28.787 -10.907 1.00 90.38 129 ALA A N 1
ATOM 969 C CA . ALA A 1 129 ? 4.793 29.911 -11.563 1.00 90.38 129 ALA A CA 1
ATOM 970 C C . ALA A 1 129 ? 3.262 29.750 -11.588 1.00 90.38 129 ALA A C 1
ATOM 972 O O . ALA A 1 129 ? 2.753 28.635 -11.520 1.00 90.38 129 ALA A O 1
ATOM 973 N N . GLY A 1 130 ? 2.528 30.841 -11.791 1.00 89.56 130 GLY A N 1
ATOM 974 C CA . GLY A 1 130 ? 1.075 30.793 -11.976 1.00 89.56 130 GLY A CA 1
ATOM 975 C C . GLY A 1 130 ? 0.278 30.507 -10.700 1.00 89.56 130 GLY A C 1
ATOM 976 O O . GLY A 1 130 ? 0.814 30.543 -9.596 1.00 89.56 130 GLY A O 1
ATOM 977 N N . THR A 1 131 ? -1.019 30.273 -10.867 1.00 91.81 131 THR A N 1
ATOM 978 C CA . THR A 1 131 ? -1.983 29.977 -9.792 1.00 91.81 131 THR A CA 1
ATOM 979 C C . THR A 1 131 ? -2.104 28.474 -9.508 1.00 91.81 131 THR A C 1
ATOM 981 O O . THR A 1 131 ? -1.647 27.644 -10.292 1.00 91.81 131 THR A O 1
ATOM 984 N N . ALA A 1 132 ? -2.796 28.111 -8.420 1.00 87.44 132 ALA A N 1
ATOM 985 C CA . ALA A 1 132 ? -3.163 26.725 -8.104 1.00 87.44 132 ALA A CA 1
ATOM 986 C C . ALA A 1 132 ? -3.796 25.999 -9.303 1.00 87.44 132 ALA A C 1
ATOM 988 O O . ALA A 1 132 ? -3.334 24.933 -9.707 1.00 87.44 132 ALA A O 1
ATOM 989 N N . THR A 1 133 ? -4.767 26.645 -9.946 1.00 88.44 133 THR A N 1
ATOM 990 C CA . THR A 1 133 ? -5.449 26.139 -11.139 1.00 88.44 133 THR A CA 1
ATOM 991 C C . THR A 1 133 ? -4.512 25.948 -12.335 1.00 88.44 133 THR A C 1
ATOM 993 O O . THR A 1 133 ? -4.617 24.961 -13.055 1.00 88.44 133 THR A O 1
ATOM 996 N N . GLU A 1 134 ? -3.570 26.866 -12.548 1.00 90.81 134 GLU A N 1
ATOM 997 C CA . GLU A 1 134 ? -2.589 26.763 -13.638 1.00 90.81 134 GLU A CA 1
ATOM 998 C C . GLU A 1 134 ? -1.534 25.678 -13.371 1.00 90.81 134 GLU A C 1
ATOM 1000 O O . GLU A 1 134 ? -0.966 25.105 -14.296 1.00 90.81 134 GLU A O 1
ATOM 1005 N N . SER A 1 135 ? -1.266 25.365 -12.106 1.00 90.88 135 SER A N 1
ATOM 1006 C CA . SER A 1 135 ? -0.312 24.320 -11.730 1.00 90.88 135 SER A CA 1
ATOM 1007 C C . SER A 1 135 ? -0.895 22.904 -11.727 1.00 90.88 135 SER A C 1
ATOM 1009 O O . SER A 1 135 ? -0.157 21.957 -11.462 1.00 90.88 135 SER A O 1
ATOM 1011 N N . GLN A 1 136 ? -2.193 22.754 -12.002 1.00 91.50 136 GLN A N 1
ATOM 1012 C CA . GLN A 1 136 ? -2.913 21.509 -11.765 1.00 91.50 136 GLN A CA 1
ATOM 1013 C C . GLN A 1 136 ? -2.470 20.371 -12.699 1.00 91.50 136 GLN A C 1
ATOM 1015 O O . GLN A 1 136 ? -2.177 20.586 -13.881 1.00 91.50 136 GLN A O 1
ATOM 1020 N N . ILE A 1 137 ? -2.439 19.147 -12.164 1.00 95.44 137 ILE A N 1
ATOM 1021 C CA . ILE A 1 137 ? -2.223 17.912 -12.927 1.00 95.44 137 ILE A CA 1
ATOM 1022 C C . ILE A 1 137 ? -3.328 16.918 -12.613 1.00 95.44 137 ILE A C 1
ATOM 1024 O O . ILE A 1 137 ? -3.296 16.224 -11.603 1.00 95.44 137 ILE A O 1
ATOM 1028 N N . THR A 1 138 ? -4.266 16.811 -13.536 1.00 96.25 138 THR A N 1
ATOM 1029 C CA . THR A 1 138 ? -5.420 15.929 -13.441 1.00 96.25 138 THR A CA 1
ATOM 1030 C C . THR A 1 138 ? -5.378 14.935 -14.587 1.00 96.25 138 THR A C 1
ATOM 1032 O O . THR A 1 138 ? -5.170 15.337 -15.735 1.00 96.25 138 THR A O 1
ATOM 1035 N N . ALA A 1 139 ? -5.607 13.646 -14.338 1.00 98.06 139 ALA A N 1
ATOM 1036 C CA . ALA A 1 139 ? -5.693 12.704 -15.452 1.00 98.06 139 ALA A CA 1
ATOM 1037 C C . ALA A 1 139 ? -6.984 12.891 -16.259 1.00 98.06 139 ALA A C 1
ATOM 1039 O O . ALA A 1 139 ? -6.904 13.084 -17.472 1.00 98.06 139 ALA A O 1
ATOM 1040 N N . ILE A 1 140 ? -8.151 12.873 -15.610 1.00 97.19 140 ILE A N 1
ATOM 1041 C CA . ILE A 1 140 ? -9.445 13.140 -16.257 1.00 97.19 140 ILE A CA 1
ATOM 1042 C C . ILE A 1 140 ? -10.088 14.362 -15.619 1.00 97.19 140 ILE A C 1
ATOM 1044 O O . ILE A 1 140 ? -10.429 14.342 -14.441 1.00 97.19 140 ILE A O 1
ATOM 1048 N N . GLU A 1 141 ? -10.270 15.402 -16.417 1.00 93.88 141 GLU A N 1
ATOM 1049 C CA . GLU A 1 141 ? -10.890 16.661 -16.023 1.00 93.88 141 GLU A CA 1
ATOM 1050 C C . GLU A 1 141 ? -12.209 16.813 -16.775 1.00 93.88 141 GLU A C 1
ATOM 1052 O O . GLU A 1 141 ? -12.215 16.802 -18.011 1.00 93.88 141 GLU A O 1
ATOM 1057 N N . ALA A 1 142 ? -13.306 16.954 -16.041 1.00 91.88 142 ALA A N 1
ATOM 1058 C CA . ALA A 1 142 ? -14.596 17.312 -16.606 1.00 91.88 142 ALA A CA 1
ATOM 1059 C C . ALA A 1 142 ? -14.966 18.742 -16.204 1.00 91.88 142 ALA A C 1
ATOM 1061 O O . ALA A 1 142 ? -14.928 19.076 -15.021 1.00 91.88 142 ALA A O 1
ATOM 1062 N N . ASP A 1 143 ? -15.369 19.540 -17.190 1.00 88.31 143 ASP A N 1
ATOM 1063 C CA . ASP A 1 143 ? -15.966 20.868 -17.044 1.00 88.31 143 ASP A CA 1
ATOM 1064 C C . ASP A 1 143 ? -15.057 21.964 -16.457 1.00 88.31 143 ASP A C 1
ATOM 1066 O O . ASP A 1 143 ? -15.522 22.830 -15.712 1.00 88.31 143 ASP A O 1
ATOM 1070 N N . ASP A 1 144 ? -13.775 21.996 -16.845 1.00 82.75 144 ASP A N 1
ATOM 1071 C CA . ASP A 1 144 ? -12.900 23.153 -16.561 1.00 82.75 144 ASP A CA 1
ATOM 1072 C C . ASP A 1 144 ? -13.353 24.403 -17.340 1.00 82.75 144 ASP A C 1
ATOM 1074 O O . ASP A 1 144 ? -13.152 25.536 -16.901 1.00 82.75 144 ASP A O 1
ATOM 1078 N N . ASN A 1 145 ? -13.955 24.221 -18.518 1.00 82.50 145 ASN A N 1
ATOM 1079 C CA . ASN A 1 145 ? -14.373 25.323 -19.386 1.00 82.50 145 ASN A CA 1
ATOM 1080 C C . ASN A 1 145 ? -15.768 25.100 -19.997 1.00 82.50 145 ASN A C 1
ATOM 1082 O O . ASN A 1 145 ? -16.016 25.457 -21.147 1.00 82.50 145 ASN A O 1
ATOM 1086 N N . ALA A 1 146 ? -16.674 24.503 -19.224 1.00 80.38 146 ALA A N 1
ATOM 1087 C CA . ALA A 1 146 ? -18.021 24.161 -19.668 1.00 80.38 146 ALA A CA 1
ATOM 1088 C C . ALA A 1 146 ? -19.011 25.337 -19.652 1.00 80.38 146 ALA A C 1
ATOM 1090 O O . ALA A 1 146 ? -18.938 26.237 -18.813 1.00 80.38 146 ALA A O 1
ATOM 1091 N N . THR A 1 147 ? -20.012 25.281 -20.529 1.00 81.06 147 THR A N 1
ATOM 1092 C CA . THR A 1 147 ? -21.172 26.193 -20.535 1.00 81.06 147 THR A CA 1
ATOM 1093 C C . THR A 1 147 ? -22.459 25.505 -20.053 1.00 81.06 147 THR A C 1
ATOM 1095 O O . THR A 1 147 ? -23.297 26.123 -19.396 1.00 81.06 147 THR A O 1
ATOM 1098 N N . THR A 1 148 ? -22.618 24.223 -20.377 1.00 80.50 148 THR A N 1
ATOM 1099 C CA . THR A 1 148 ? -23.786 23.356 -20.104 1.00 80.50 148 THR A CA 1
ATOM 1100 C C . THR A 1 148 ? -23.433 22.216 -19.135 1.00 80.50 148 THR A C 1
ATOM 1102 O O . THR A 1 148 ? -24.258 21.819 -18.303 1.00 80.50 148 THR A O 1
ATOM 1105 N N . GLY A 1 149 ? -22.186 21.765 -19.277 1.00 85.94 149 GLY A N 1
ATOM 1106 C CA . GLY A 1 149 ? -21.379 20.742 -18.629 1.00 85.94 149 GLY A CA 1
ATOM 1107 C C . GLY A 1 149 ? -21.829 19.296 -18.763 1.00 85.94 149 GLY A C 1
ATOM 1108 O O . GLY A 1 149 ? -22.860 18.990 -19.360 1.00 85.94 149 GLY A O 1
ATOM 1109 N N . SER A 1 150 ? -20.976 18.420 -18.247 1.00 89.81 150 SER A N 1
ATOM 1110 C CA . SER A 1 150 ? -20.800 17.060 -18.727 1.00 89.81 150 SER A CA 1
ATOM 1111 C C . SER A 1 150 ? -21.527 16.021 -17.884 1.00 89.81 150 SER A C 1
ATOM 1113 O O . SER A 1 150 ? -21.338 15.950 -16.667 1.00 89.81 150 SER A O 1
ATOM 1115 N N . ARG A 1 151 ? -22.312 15.133 -18.504 1.00 90.19 151 ARG A N 1
ATOM 1116 C CA . ARG A 1 151 ? -23.194 14.212 -17.764 1.00 90.19 151 ARG A CA 1
ATOM 1117 C C . ARG A 1 151 ? -23.013 12.752 -18.140 1.00 90.19 151 ARG A C 1
ATOM 1119 O O . ARG A 1 151 ? -22.609 12.398 -19.248 1.00 90.19 151 ARG A O 1
ATOM 1126 N N . PHE A 1 152 ? -23.397 11.887 -17.203 1.00 90.88 152 PHE A N 1
ATOM 1127 C CA . PHE A 1 152 ? -23.529 10.442 -17.415 1.00 90.88 152 PHE A CA 1
ATOM 1128 C C . PHE A 1 152 ? -22.234 9.762 -17.888 1.00 90.88 152 PHE A C 1
ATOM 1130 O O . PHE A 1 152 ? -22.265 8.841 -18.707 1.00 90.88 152 PHE A O 1
ATOM 1137 N N . GLY A 1 153 ? -21.085 10.233 -17.395 1.00 93.56 153 GLY A N 1
ATOM 1138 C CA . GLY A 1 153 ? -19.786 9.640 -17.694 1.00 93.56 153 GLY A CA 1
ATOM 1139 C C . GLY A 1 153 ? -19.514 8.375 -16.878 1.00 93.56 153 GLY A C 1
ATOM 1140 O O . GLY A 1 153 ? -19.881 8.276 -15.710 1.00 93.56 153 GLY A O 1
ATOM 1141 N N . ILE A 1 154 ? -18.835 7.403 -17.477 1.00 97.56 154 ILE A N 1
ATOM 1142 C CA . ILE A 1 154 ? -18.372 6.178 -16.822 1.00 97.56 154 ILE A CA 1
ATOM 1143 C C . ILE A 1 154 ? -16.850 6.127 -16.914 1.00 97.56 154 ILE A C 1
ATOM 1145 O O . ILE A 1 154 ? -16.297 6.147 -18.012 1.00 97.56 154 ILE A O 1
ATOM 1149 N N . VAL A 1 155 ? -16.183 6.009 -15.769 1.00 98.44 155 VAL A N 1
ATOM 1150 C CA . VAL A 1 155 ? -14.749 5.730 -15.650 1.00 98.44 155 VAL A CA 1
ATOM 1151 C C . VAL A 1 155 ? -14.601 4.373 -14.969 1.00 98.44 155 VAL A C 1
ATOM 1153 O O . VAL A 1 155 ? -14.928 4.242 -13.791 1.00 98.44 155 VAL A O 1
ATOM 1156 N N . ALA A 1 156 ? -14.162 3.351 -15.704 1.00 98.56 156 ALA A N 1
ATOM 1157 C CA . ALA A 1 156 ? -14.168 1.972 -15.216 1.00 98.56 156 ALA A CA 1
ATOM 1158 C C . ALA A 1 156 ? -12.848 1.234 -15.464 1.00 98.56 156 ALA A C 1
ATOM 1160 O O . ALA A 1 156 ? -12.314 1.274 -16.569 1.00 98.56 156 ALA A O 1
ATOM 1161 N N . ASN A 1 157 ? -12.344 0.493 -14.474 1.00 98.56 157 ASN A N 1
ATOM 1162 C CA . ASN A 1 157 ? -11.130 -0.326 -14.625 1.00 98.56 157 ASN A CA 1
ATOM 1163 C C . ASN A 1 157 ? -9.904 0.467 -15.138 1.00 98.56 157 ASN A C 1
ATOM 1165 O O . ASN A 1 157 ? -9.123 -0.013 -15.961 1.00 98.56 157 ASN A O 1
ATOM 1169 N N . CYS A 1 158 ? -9.753 1.715 -14.694 1.00 98.81 158 CYS A N 1
ATOM 1170 C CA . CYS A 1 158 ? -8.626 2.579 -15.049 1.00 98.81 158 CYS A CA 1
ATOM 1171 C C . CYS A 1 158 ? -7.573 2.618 -13.934 1.00 98.81 158 CYS A C 1
ATOM 1173 O O . CYS A 1 158 ? -7.873 2.375 -12.763 1.00 98.81 158 CYS A O 1
ATOM 1175 N N . ARG A 1 159 ? -6.333 2.963 -14.291 1.00 98.81 159 ARG A N 1
ATOM 1176 C CA . ARG A 1 159 ? -5.233 3.208 -13.349 1.00 98.81 159 ARG A CA 1
ATOM 1177 C C . ARG A 1 159 ? -4.744 4.648 -13.448 1.00 98.81 159 ARG A C 1
ATOM 1179 O O . ARG A 1 159 ? -4.521 5.147 -14.550 1.00 98.81 159 ARG A O 1
ATOM 1186 N N . PHE A 1 160 ? -4.540 5.271 -12.298 1.00 98.81 160 PHE A N 1
ATOM 1187 C CA . PHE A 1 160 ? -4.068 6.639 -12.127 1.00 98.81 160 PHE A CA 1
ATOM 1188 C C . PHE A 1 160 ? -2.885 6.601 -11.164 1.00 98.81 160 PHE A C 1
ATOM 1190 O O . PHE A 1 160 ? -3.063 6.253 -9.997 1.00 98.81 160 PHE A O 1
ATOM 1197 N N . GLU A 1 161 ? -1.672 6.864 -11.644 1.00 98.25 161 GLU A N 1
ATOM 1198 C CA . GLU A 1 161 ? -0.451 6.588 -10.874 1.00 98.25 161 GLU A CA 1
ATOM 1199 C C . GLU A 1 161 ? 0.566 7.727 -11.010 1.00 98.25 161 GLU A C 1
ATOM 1201 O O . GLU A 1 161 ? 0.856 8.168 -12.113 1.00 98.25 161 GLU A O 1
ATOM 1206 N N . ASN A 1 162 ? 1.164 8.195 -9.914 1.00 97.06 162 ASN A N 1
ATOM 1207 C CA . ASN A 1 162 ? 2.233 9.207 -9.953 1.00 97.06 162 ASN A CA 1
ATOM 1208 C C . ASN A 1 162 ? 1.826 10.517 -10.662 1.00 97.06 162 ASN A C 1
ATOM 1210 O O . ASN A 1 162 ? 2.528 11.016 -11.547 1.00 97.06 162 ASN A O 1
ATOM 1214 N N . LEU A 1 163 ? 0.700 11.096 -10.247 1.00 97.94 163 LEU A N 1
ATOM 1215 C CA . LEU A 1 163 ? 0.280 12.440 -10.655 1.00 97.94 163 LEU A CA 1
ATOM 1216 C C . LEU A 1 163 ? 0.710 13.401 -9.547 1.00 97.94 163 LEU A C 1
ATOM 1218 O O . LEU A 1 163 ? 0.083 13.438 -8.497 1.00 97.94 163 LEU A O 1
ATOM 1222 N N . THR A 1 164 ? 1.839 14.094 -9.708 1.00 95.81 164 THR A N 1
ATOM 1223 C CA . THR A 1 164 ? 2.547 14.687 -8.551 1.00 95.81 164 THR A CA 1
ATOM 1224 C C . THR A 1 164 ? 3.053 16.108 -8.790 1.00 95.81 164 THR A C 1
ATOM 1226 O O . THR A 1 164 ? 3.295 16.526 -9.919 1.00 95.81 164 THR A O 1
ATOM 1229 N N . THR A 1 165 ? 3.272 16.862 -7.712 1.00 94.31 165 THR A N 1
ATOM 1230 C CA . THR A 1 165 ? 3.948 18.172 -7.761 1.00 94.31 165 THR A CA 1
ATOM 1231 C C . THR A 1 165 ? 5.277 18.147 -7.009 1.00 94.31 165 THR A C 1
ATOM 1233 O O . THR A 1 165 ? 5.371 17.544 -5.944 1.00 94.31 165 THR A O 1
ATOM 1236 N N . GLY A 1 166 ? 6.289 18.879 -7.472 1.00 91.94 166 GLY A N 1
ATOM 1237 C CA . GLY A 1 166 ? 7.517 19.173 -6.716 1.00 91.94 166 GLY A CA 1
ATOM 1238 C C . GLY A 1 166 ? 7.271 19.780 -5.335 1.00 91.94 166 GLY A C 1
ATOM 1239 O O . GLY A 1 166 ? 6.275 20.471 -5.150 1.00 91.94 166 GLY A O 1
ATOM 1240 N N . ASN A 1 167 ? 8.201 19.637 -4.378 1.00 90.31 167 ASN A N 1
ATOM 1241 C CA . ASN A 1 167 ? 8.079 20.319 -3.072 1.00 90.31 167 ASN A CA 1
ATOM 1242 C C . ASN A 1 167 ? 7.935 21.843 -3.223 1.00 90.31 167 ASN A C 1
ATOM 1244 O O . ASN A 1 167 ? 7.110 22.457 -2.554 1.00 90.31 167 ASN A O 1
ATOM 1248 N N . ALA A 1 168 ? 8.708 22.452 -4.129 1.00 88.75 168 ALA A N 1
ATOM 1249 C CA . ALA A 1 168 ? 8.629 23.887 -4.391 1.00 88.75 168 ALA A CA 1
ATOM 1250 C C . ALA A 1 168 ? 7.286 24.280 -5.031 1.00 88.75 168 ALA A C 1
ATOM 1252 O O . ALA A 1 168 ? 6.662 25.242 -4.590 1.00 88.75 168 ALA A O 1
ATOM 1253 N N . ALA A 1 169 ? 6.816 23.516 -6.025 1.00 91.44 169 ALA A N 1
ATOM 1254 C CA . ALA A 1 169 ? 5.513 23.732 -6.656 1.00 91.44 169 ALA A CA 1
ATOM 1255 C C . ALA A 1 169 ? 4.366 23.594 -5.644 1.00 91.44 169 ALA A C 1
ATOM 1257 O O . ALA A 1 169 ? 3.513 24.474 -5.562 1.00 91.44 169 ALA A O 1
ATOM 1258 N N . ARG A 1 170 ? 4.410 22.556 -4.798 1.00 92.12 170 ARG A N 1
ATOM 1259 C CA . ARG A 1 170 ? 3.460 22.348 -3.699 1.00 92.12 170 ARG A CA 1
ATOM 1260 C C . ARG A 1 170 ? 3.456 23.516 -2.719 1.00 92.12 170 ARG A C 1
ATOM 1262 O O . ARG A 1 170 ? 2.393 23.953 -2.297 1.00 92.12 170 ARG A O 1
ATOM 1269 N N . ALA A 1 171 ? 4.631 24.014 -2.338 1.00 90.06 171 ALA A N 1
ATOM 1270 C CA . ALA A 1 171 ? 4.737 25.142 -1.418 1.00 90.06 171 ALA A CA 1
ATOM 1271 C C . ALA A 1 171 ? 4.174 26.443 -2.016 1.00 90.06 171 ALA A C 1
ATOM 1273 O O . ALA A 1 171 ? 3.624 27.254 -1.277 1.00 90.06 171 ALA A O 1
ATOM 1274 N N . ALA A 1 172 ? 4.302 26.637 -3.332 1.00 92.25 172 ALA A N 1
ATOM 1275 C CA . ALA A 1 172 ? 3.784 27.815 -4.023 1.00 92.25 172 ALA A CA 1
ATOM 1276 C C . ALA A 1 172 ? 2.262 27.755 -4.235 1.00 92.25 172 ALA A C 1
ATOM 1278 O O . ALA A 1 172 ? 1.573 28.740 -3.988 1.00 92.25 172 ALA A O 1
ATOM 1279 N N . ASN A 1 173 ? 1.748 26.601 -4.673 1.00 92.00 173 ASN A N 1
ATOM 1280 C CA . ASN A 1 173 ? 0.414 26.492 -5.271 1.00 92.00 173 ASN A CA 1
ATOM 1281 C C . ASN A 1 173 ? -0.475 25.395 -4.654 1.00 92.00 173 ASN A C 1
ATOM 1283 O O . ASN A 1 173 ? -1.617 25.212 -5.074 1.00 92.00 173 ASN A O 1
ATOM 1287 N N . GLY A 1 174 ? 0.013 24.683 -3.637 1.00 90.62 174 GLY A N 1
ATOM 1288 C CA . GLY A 1 174 ? -0.642 23.505 -3.070 1.00 90.62 174 GLY A CA 1
ATOM 1289 C C . GLY A 1 174 ? -0.388 22.234 -3.887 1.00 90.62 174 GLY A C 1
ATOM 1290 O O . GLY A 1 174 ? 0.197 22.267 -4.967 1.00 90.62 174 GLY A O 1
ATOM 1291 N N . TYR A 1 175 ? -0.817 21.088 -3.354 1.00 91.88 175 TYR A N 1
ATOM 1292 C CA . TYR A 1 175 ? -0.705 19.798 -4.044 1.00 91.88 175 TYR A CA 1
ATOM 1293 C C . TYR A 1 175 ? -1.883 19.630 -5.012 1.00 91.88 175 TYR A C 1
ATOM 1295 O O . TYR A 1 175 ? -2.855 18.961 -4.700 1.00 91.88 175 TYR A O 1
ATOM 1303 N N . GLN A 1 176 ? -1.824 20.308 -6.156 1.00 91.25 176 GLN A N 1
ATOM 1304 C CA . GLN A 1 176 ? -2.940 20.412 -7.104 1.00 91.25 176 GLN A CA 1
ATOM 1305 C C . GLN A 1 176 ? -2.916 19.264 -8.115 1.00 91.25 176 GLN A C 1
ATOM 1307 O O . GLN A 1 176 ? -2.573 19.470 -9.279 1.00 91.25 176 GLN A O 1
ATOM 1312 N N . THR A 1 177 ? -3.211 18.038 -7.689 1.00 95.44 177 THR A N 1
ATOM 1313 C CA . THR A 1 177 ? -3.236 16.907 -8.627 1.00 95.44 177 THR A CA 1
ATOM 1314 C C . THR A 1 177 ? -4.359 15.939 -8.326 1.00 95.44 177 THR A C 1
ATOM 1316 O O . THR A 1 177 ? -4.479 15.513 -7.180 1.00 95.44 177 THR A O 1
ATOM 1319 N N . ASP A 1 178 ? -5.064 15.490 -9.356 1.00 95.56 178 ASP A N 1
ATOM 1320 C CA . ASP A 1 178 ? -6.228 14.630 -9.189 1.00 95.56 178 ASP A CA 1
ATOM 1321 C C . ASP A 1 178 ? -6.186 13.425 -10.131 1.00 95.56 178 ASP A C 1
ATOM 1323 O O . ASP A 1 178 ? -5.723 13.504 -11.274 1.00 95.56 178 ASP A O 1
ATOM 1327 N N . GLY A 1 179 ? -6.715 12.287 -9.688 1.00 97.94 179 GLY A N 1
ATOM 1328 C CA . GLY A 1 179 ? -7.014 11.194 -10.613 1.00 97.94 179 GLY A CA 1
ATOM 1329 C C . GLY A 1 179 ? -8.162 11.585 -11.543 1.00 97.94 179 GLY A C 1
ATOM 1330 O O . GLY A 1 179 ? -8.003 11.674 -12.762 1.00 97.94 179 GLY A O 1
ATOM 1331 N N . VAL A 1 180 ? -9.321 11.863 -10.954 1.00 97.81 180 VAL A N 1
ATOM 1332 C CA . VAL A 1 180 ? -10.497 12.375 -11.665 1.00 97.81 180 VAL A CA 1
ATOM 1333 C C . VAL A 1 180 ? -10.982 13.636 -10.970 1.00 97.81 180 VAL A C 1
ATOM 1335 O O . VAL A 1 180 ? -11.239 13.603 -9.770 1.00 97.81 180 VAL A O 1
ATOM 1338 N N . ASN A 1 181 ? -11.148 14.717 -11.721 1.00 94.56 181 ASN A N 1
ATOM 1339 C CA . ASN A 1 181 ? -11.742 15.948 -11.229 1.00 94.56 181 ASN A CA 1
ATOM 1340 C C . ASN A 1 181 ? -13.027 16.242 -12.011 1.00 94.56 181 ASN A C 1
ATOM 1342 O O . ASN A 1 181 ? -13.010 16.429 -13.229 1.00 94.56 181 ASN A O 1
ATOM 1346 N N . LEU A 1 182 ? -14.150 16.210 -11.301 1.00 93.06 182 LEU A N 1
ATOM 1347 C CA . LEU A 1 182 ? -15.477 16.528 -11.806 1.00 93.06 182 LEU A CA 1
ATOM 1348 C C . LEU A 1 182 ? -15.825 17.949 -11.360 1.00 93.06 182 LEU A C 1
ATOM 1350 O O . LEU A 1 182 ? -16.465 18.138 -10.317 1.00 93.06 182 LEU A O 1
ATOM 1354 N N . GLN A 1 183 ? -15.374 18.944 -12.127 1.00 85.81 183 GLN A N 1
ATOM 1355 C CA . GLN A 1 183 ? -15.547 20.351 -11.776 1.00 85.81 183 GLN A CA 1
ATOM 1356 C C . GLN A 1 183 ? -16.993 20.825 -11.951 1.00 85.81 183 GLN A C 1
ATOM 1358 O O . GLN A 1 183 ? -17.872 20.151 -12.499 1.00 85.81 183 GLN A O 1
ATOM 1363 N N . GLY A 1 184 ? -17.236 22.020 -11.416 1.00 71.19 184 GLY A N 1
ATOM 1364 C CA . GLY A 1 184 ? -18.418 22.831 -11.658 1.00 71.19 184 GLY A CA 1
ATOM 1365 C C . GLY A 1 184 ? -18.043 24.311 -11.618 1.00 71.19 184 GLY A C 1
ATOM 1366 O O . GLY A 1 184 ? -17.074 24.697 -10.963 1.00 71.19 184 GLY A O 1
ATOM 1367 N N . ILE A 1 185 ? -18.808 25.151 -12.316 1.00 59.25 185 ILE A N 1
ATOM 1368 C CA . ILE A 1 185 ? -18.549 26.592 -12.412 1.00 59.25 185 ILE A CA 1
ATOM 1369 C C . ILE A 1 185 ? -19.611 27.351 -11.610 1.00 59.25 185 ILE A C 1
ATOM 1371 O O . ILE A 1 185 ? -20.770 27.475 -12.010 1.00 59.25 185 ILE A O 1
ATOM 1375 N N . GLY A 1 186 ? -19.206 27.914 -10.468 1.00 62.12 186 GLY A N 1
ATOM 1376 C CA . GLY A 1 186 ? -20.064 28.770 -9.645 1.00 62.12 186 GLY A CA 1
ATOM 1377 C C . GLY A 1 186 ? -21.287 28.035 -9.083 1.00 62.12 186 GLY A C 1
ATOM 1378 O O . GLY A 1 186 ? -21.148 27.152 -8.245 1.00 62.12 186 GLY A O 1
ATOM 1379 N N . THR A 1 187 ? -22.495 28.428 -9.505 1.00 55.16 187 THR A N 1
ATOM 1380 C CA . THR A 1 187 ? -23.766 27.788 -9.099 1.00 55.16 187 THR A CA 1
ATOM 1381 C C . THR A 1 187 ? -24.211 26.667 -10.037 1.00 55.16 187 THR A C 1
ATOM 1383 O O . THR A 1 187 ? -25.176 25.963 -9.736 1.00 55.16 187 THR A O 1
ATOM 1386 N N . VAL A 1 188 ? -23.525 26.486 -11.166 1.00 56.88 188 VAL A N 1
ATOM 1387 C CA . VAL A 1 188 ? -23.808 25.422 -12.125 1.00 56.88 188 VAL A CA 1
ATOM 1388 C C . VAL A 1 188 ? -22.928 24.234 -11.751 1.00 56.88 188 VAL A C 1
ATOM 1390 O O . VAL A 1 188 ? -21.702 24.331 -11.765 1.00 56.88 188 VAL A O 1
ATOM 1393 N N . LYS A 1 189 ? -23.565 23.115 -11.400 1.00 71.19 189 LYS A N 1
ATOM 1394 C CA . LYS A 1 189 ? -22.923 21.842 -11.036 1.00 71.19 189 LYS A CA 1
ATOM 1395 C C . LYS A 1 189 ? -23.192 20.786 -12.108 1.00 71.19 189 LYS A C 1
ATOM 1397 O O . LYS A 1 189 ? -24.034 19.910 -11.906 1.00 71.19 189 LYS A O 1
ATOM 1402 N N . PRO A 1 190 ? -22.599 20.917 -13.298 1.00 66.31 190 PRO A N 1
ATOM 1403 C CA . PRO A 1 190 ? -23.084 20.177 -14.443 1.00 66.31 190 PRO A CA 1
ATOM 1404 C C . PRO A 1 190 ? -22.511 18.758 -14.538 1.00 66.31 190 PRO A C 1
ATOM 1406 O O . PRO A 1 190 ? -23.112 17.949 -15.242 1.00 66.31 190 PRO A O 1
ATOM 1409 N N . SER A 1 191 ? -21.459 18.435 -13.772 1.00 78.31 191 SER A N 1
ATOM 1410 C CA . SER A 1 191 ? -20.950 17.075 -13.585 1.00 78.31 191 SER A CA 1
ATOM 1411 C C . SER A 1 191 ? -21.945 16.202 -12.807 1.00 78.31 191 SER A C 1
ATOM 1413 O O . SER A 1 191 ? -21.900 16.067 -11.582 1.00 78.31 191 SER A O 1
ATOM 1415 N N . LEU A 1 192 ? -22.900 15.640 -13.548 1.00 87.06 192 LEU A N 1
ATOM 1416 C CA . LEU A 1 192 ? -24.062 14.926 -13.020 1.00 87.06 192 LEU A CA 1
ATOM 1417 C C . LEU A 1 192 ? -24.052 13.454 -13.440 1.00 87.06 192 LEU A C 1
ATOM 1419 O O . LEU A 1 192 ? -23.916 13.137 -14.626 1.00 87.06 192 LEU A O 1
ATOM 1423 N N . GLY A 1 193 ? -24.294 12.555 -12.487 1.00 90.00 193 GLY A N 1
ATOM 1424 C CA . GLY A 1 193 ? -24.576 11.148 -12.787 1.00 90.00 193 GLY A CA 1
ATOM 1425 C C . GLY A 1 193 ? -23.369 10.347 -13.275 1.00 90.00 193 GLY A C 1
ATOM 1426 O O . GLY A 1 193 ? -23.539 9.392 -14.034 1.00 90.00 193 GLY A O 1
ATOM 1427 N N . TRP A 1 194 ? -22.156 10.735 -12.886 1.00 95.06 194 TRP A N 1
ATOM 1428 C CA . TRP A 1 194 ? -20.945 9.994 -13.218 1.00 95.06 194 TRP A CA 1
ATOM 1429 C C . TRP A 1 194 ? -20.802 8.726 -12.383 1.00 95.06 194 TRP A C 1
ATOM 1431 O O . TRP A 1 194 ? -21.170 8.695 -11.211 1.00 95.06 194 TRP A O 1
ATOM 1441 N N . ILE A 1 195 ? -20.207 7.690 -12.968 1.00 98.00 195 ILE A N 1
ATOM 1442 C CA . ILE A 1 195 ? -19.864 6.442 -12.287 1.00 98.00 195 ILE A CA 1
ATOM 1443 C C . ILE A 1 195 ? -18.364 6.213 -12.424 1.00 98.00 195 ILE A C 1
ATOM 1445 O O . ILE A 1 195 ? -17.863 5.970 -13.518 1.00 98.00 195 ILE A O 1
ATOM 1449 N N . ILE A 1 196 ? -17.651 6.252 -11.305 1.00 98.62 196 ILE A N 1
ATOM 1450 C CA . ILE A 1 196 ? -16.220 5.962 -11.221 1.00 98.62 196 ILE A CA 1
ATOM 1451 C C . ILE A 1 196 ? -16.077 4.662 -10.442 1.00 98.62 196 ILE A C 1
ATOM 1453 O O . ILE A 1 196 ? -16.395 4.612 -9.247 1.00 98.62 196 ILE A O 1
ATOM 1457 N N . THR A 1 197 ? -15.669 3.588 -11.114 1.00 98.75 197 THR A N 1
ATOM 1458 C CA . THR A 1 197 ? -15.703 2.253 -10.516 1.00 98.75 197 THR A CA 1
ATOM 1459 C C . THR A 1 197 ? -14.558 1.337 -10.912 1.00 98.75 197 THR A C 1
ATOM 1461 O O . THR A 1 197 ? -13.991 1.460 -11.994 1.00 98.75 197 THR A O 1
ATOM 1464 N N . ASP A 1 198 ? -14.195 0.423 -10.011 1.00 98.62 198 ASP A N 1
ATOM 1465 C CA . ASP A 1 198 ? -13.151 -0.584 -10.222 1.00 98.62 198 ASP A CA 1
ATOM 1466 C C . ASP A 1 198 ? -11.790 0.006 -10.654 1.00 98.62 198 ASP A C 1
ATOM 1468 O O . ASP A 1 198 ? -10.974 -0.666 -11.282 1.00 98.62 198 ASP A O 1
ATOM 1472 N N . CYS A 1 199 ? -11.528 1.279 -10.341 1.00 98.88 199 CYS A N 1
ATOM 1473 C CA . CYS A 1 199 ? -10.293 1.975 -10.691 1.00 98.88 199 CYS A CA 1
ATOM 1474 C C . CYS A 1 199 ? -9.255 1.915 -9.563 1.00 98.88 199 CYS A C 1
ATOM 1476 O O . CYS A 1 199 ? -9.577 1.694 -8.391 1.00 98.88 199 CYS A O 1
ATOM 1478 N N . GLN A 1 200 ? -7.992 2.149 -9.919 1.00 98.81 200 GLN A N 1
ATOM 1479 C CA . GLN A 1 200 ? -6.868 2.239 -8.987 1.00 98.81 200 GLN A CA 1
ATOM 1480 C C . GLN A 1 200 ? -6.243 3.629 -9.054 1.00 98.81 200 GLN A C 1
ATOM 1482 O O . GLN A 1 200 ? -5.871 4.093 -10.128 1.00 98.81 200 GLN A O 1
ATOM 1487 N N . PHE A 1 201 ? -6.100 4.261 -7.900 1.00 98.81 201 PHE A N 1
ATOM 1488 C CA . PHE A 1 201 ? -5.533 5.589 -7.720 1.00 98.81 201 PHE A CA 1
ATOM 1489 C C . PHE A 1 201 ? -4.343 5.467 -6.784 1.00 98.81 201 PHE A C 1
ATOM 1491 O O . PHE A 1 201 ? -4.500 4.968 -5.667 1.00 98.81 201 PHE A O 1
ATOM 1498 N N . SER A 1 202 ? -3.160 5.889 -7.223 1.00 97.62 202 SER A N 1
ATOM 1499 C CA . SER A 1 202 ? -1.974 5.815 -6.383 1.00 97.62 202 SER A CA 1
ATOM 1500 C C . SER A 1 202 ? -1.008 6.977 -6.554 1.00 97.62 202 SER A C 1
ATOM 1502 O O . SER A 1 202 ? -0.741 7.423 -7.669 1.00 97.62 202 SER A O 1
ATOM 1504 N N . ASN A 1 203 ? -0.460 7.435 -5.427 1.00 96.19 203 ASN A N 1
ATOM 1505 C CA . ASN A 1 203 ? 0.581 8.460 -5.370 1.00 96.19 203 ASN A CA 1
ATOM 1506 C C . ASN A 1 203 ? 0.219 9.741 -6.141 1.00 96.19 203 ASN A C 1
ATOM 1508 O O . ASN A 1 203 ? 0.798 10.067 -7.179 1.00 96.19 203 ASN A O 1
ATOM 1512 N N . LEU A 1 204 ? -0.792 10.434 -5.632 1.00 96.38 204 LEU A N 1
ATOM 1513 C CA . LEU A 1 204 ? -1.373 11.636 -6.226 1.00 96.38 204 LEU A CA 1
ATOM 1514 C C . LEU A 1 204 ? -2.001 12.511 -5.137 1.00 96.38 204 LEU A C 1
ATOM 1516 O O . LEU A 1 204 ? -2.013 12.113 -3.979 1.00 96.38 204 LEU A O 1
ATOM 1520 N N . GLY A 1 205 ? -2.491 13.695 -5.478 1.00 93.75 205 GLY A N 1
ATOM 1521 C CA . GLY A 1 205 ? -3.132 14.650 -4.562 1.00 93.75 205 GLY A CA 1
ATOM 1522 C C . GLY A 1 205 ? -4.454 14.117 -4.027 1.00 93.75 205 GLY A C 1
ATOM 1523 O O . GLY A 1 205 ? -4.496 13.577 -2.915 1.00 93.75 205 GLY A O 1
ATOM 1524 N N . GLU A 1 206 ? -5.501 14.186 -4.841 1.00 95.56 206 GLU A N 1
ATOM 1525 C CA . GLU A 1 206 ? -6.816 13.634 -4.546 1.00 95.56 206 GLU A CA 1
ATOM 1526 C C . GLU A 1 206 ? -7.213 12.548 -5.549 1.00 95.56 206 GLU A C 1
ATOM 1528 O O . GLU A 1 206 ? -7.065 12.691 -6.759 1.00 95.56 206 GLU A O 1
ATOM 1533 N N . GLY A 1 207 ? -7.726 11.417 -5.059 1.00 97.75 207 GLY A N 1
ATOM 1534 C CA . GLY A 1 207 ? -8.150 10.324 -5.940 1.00 97.75 207 GLY A CA 1
ATOM 1535 C C . GLY A 1 207 ? -9.255 10.756 -6.894 1.00 97.75 207 GLY A C 1
ATOM 1536 O O . GLY A 1 207 ? -9.083 10.736 -8.115 1.00 97.75 207 GLY A O 1
ATOM 1537 N N . VAL A 1 208 ? -10.378 11.169 -6.314 1.00 98.12 208 VAL A N 1
ATOM 1538 C CA . VAL A 1 208 ? -11.493 11.775 -7.041 1.00 98.12 208 VAL A CA 1
ATOM 1539 C C . VAL A 1 208 ? -11.912 13.061 -6.336 1.00 98.12 208 VAL A C 1
ATOM 1541 O O . VAL A 1 208 ? -12.283 13.004 -5.162 1.00 98.12 208 VAL A O 1
ATOM 1544 N N . ASP A 1 209 ? -11.896 14.183 -7.053 1.00 93.94 209 ASP A N 1
ATOM 1545 C CA . ASP A 1 209 ? -12.418 15.478 -6.604 1.00 93.94 209 ASP A CA 1
ATOM 1546 C C . ASP A 1 209 ? -13.740 15.786 -7.326 1.00 93.94 209 ASP A C 1
ATOM 1548 O O . ASP A 1 209 ? -13.824 15.704 -8.551 1.00 93.94 209 ASP A O 1
ATOM 1552 N N . ILE A 1 210 ? -14.807 16.054 -6.572 1.00 92.38 210 ILE A N 1
ATOM 1553 C CA . ILE A 1 210 ? -16.178 16.178 -7.083 1.00 92.38 210 ILE A CA 1
ATOM 1554 C C . ILE A 1 210 ? -16.811 17.459 -6.568 1.00 92.38 210 ILE A C 1
ATOM 1556 O O . ILE A 1 210 ? -16.963 17.655 -5.362 1.00 92.38 210 ILE A O 1
ATOM 1560 N N . PHE A 1 211 ? -17.256 18.282 -7.512 1.00 89.31 211 PHE A N 1
ATOM 1561 C CA . PHE A 1 211 ? -18.010 19.511 -7.280 1.00 89.31 211 PHE A CA 1
ATOM 1562 C C . PHE A 1 211 ? -19.496 19.302 -7.629 1.00 89.31 211 PHE A C 1
ATOM 1564 O O . PHE A 1 211 ? -20.373 20.014 -7.134 1.00 89.31 211 PHE A O 1
ATOM 1571 N N . GLY A 1 212 ? -19.766 18.323 -8.497 1.00 86.81 212 GLY A N 1
ATOM 1572 C CA . GLY A 1 212 ? -21.076 17.971 -9.026 1.00 86.81 212 GLY A CA 1
ATOM 1573 C C . GLY A 1 212 ? -21.980 17.148 -8.106 1.00 86.81 212 GLY A C 1
ATOM 1574 O O . GLY A 1 212 ? -21.639 16.801 -6.970 1.00 86.81 212 GLY A O 1
ATOM 1575 N N . ASP A 1 213 ? -23.157 16.814 -8.631 1.00 88.50 213 ASP A N 1
ATOM 1576 C CA . ASP A 1 213 ? -24.218 16.121 -7.899 1.00 88.50 213 ASP A CA 1
ATOM 1577 C C . ASP A 1 213 ? -24.482 14.705 -8.458 1.00 88.50 213 ASP A C 1
ATOM 1579 O O . ASP A 1 213 ? -24.211 14.411 -9.619 1.00 88.50 213 ASP A O 1
ATOM 1583 N N . GLU A 1 214 ? -25.074 13.825 -7.643 1.00 92.31 214 GLU A N 1
ATOM 1584 C CA . GLU A 1 214 ? -25.602 12.507 -8.067 1.00 92.31 214 GLU A CA 1
ATOM 1585 C C . GLU A 1 214 ? -24.570 11.556 -8.702 1.00 92.31 214 GLU A C 1
ATOM 1587 O O . GLU A 1 214 ? -24.915 10.653 -9.464 1.00 92.31 214 GLU A O 1
ATOM 1592 N N . ASN A 1 215 ? -23.294 11.721 -8.362 1.00 95.31 215 ASN A N 1
ATOM 1593 C CA . ASN A 1 215 ? -22.211 10.870 -8.838 1.00 95.31 215 ASN A CA 1
ATOM 1594 C C . ASN A 1 215 ? -22.002 9.655 -7.920 1.00 95.31 215 ASN A C 1
ATOM 1596 O O . ASN A 1 215 ? -22.310 9.678 -6.725 1.00 95.31 215 ASN A O 1
ATOM 1600 N N . ILE A 1 216 ? -21.438 8.583 -8.472 1.00 98.06 216 ILE A N 1
ATOM 1601 C CA . ILE A 1 216 ? -21.138 7.331 -7.779 1.00 98.06 216 ILE A CA 1
ATOM 1602 C C . ILE A 1 216 ? -19.642 7.044 -7.885 1.00 98.06 216 ILE A C 1
ATOM 1604 O O . ILE A 1 216 ? -19.109 6.854 -8.974 1.00 98.06 216 ILE A O 1
ATOM 1608 N N . VAL A 1 217 ? -18.978 6.923 -6.739 1.00 98.75 217 VAL A N 1
ATOM 1609 C CA . VAL A 1 217 ? -17.602 6.431 -6.621 1.00 98.75 217 VAL A CA 1
ATOM 1610 C C . VAL A 1 217 ? -17.660 5.087 -5.910 1.00 98.75 217 VAL A C 1
ATOM 1612 O O . VAL A 1 217 ? -17.950 5.037 -4.710 1.00 98.75 217 VAL A O 1
ATOM 1615 N N . SER A 1 218 ? -17.438 3.985 -6.630 1.00 98.62 218 SER A N 1
ATOM 1616 C CA . SER A 1 218 ? -17.644 2.647 -6.062 1.00 98.62 218 SER A CA 1
ATOM 1617 C C . SER A 1 218 ? -16.599 1.595 -6.404 1.00 98.62 218 SER A C 1
ATOM 1619 O O . SER A 1 218 ? -16.153 1.517 -7.539 1.00 98.62 218 SER A O 1
ATOM 1621 N N . ASN A 1 219 ? -16.253 0.738 -5.441 1.00 98.50 219 ASN A N 1
ATOM 1622 C CA . ASN A 1 219 ? -15.316 -0.386 -5.622 1.00 98.50 219 ASN A CA 1
ATOM 1623 C C . ASN A 1 219 ? -13.918 0.011 -6.133 1.00 98.50 219 ASN A C 1
ATOM 1625 O O . ASN A 1 219 ? -13.215 -0.793 -6.739 1.00 98.50 219 ASN A O 1
ATOM 1629 N N . ASN A 1 220 ? -13.491 1.250 -5.893 1.00 98.88 220 ASN A N 1
ATOM 1630 C CA . ASN A 1 220 ? -12.161 1.710 -6.280 1.00 98.88 220 ASN A CA 1
ATOM 1631 C C . ASN A 1 220 ? -11.138 1.439 -5.175 1.00 98.88 220 ASN A C 1
ATOM 1633 O O . ASN A 1 220 ? -11.480 1.309 -3.993 1.00 98.88 220 ASN A O 1
ATOM 1637 N N . ARG A 1 221 ? -9.862 1.425 -5.560 1.00 98.81 221 ARG A N 1
ATOM 1638 C CA . ARG A 1 221 ? -8.725 1.381 -4.642 1.00 98.81 221 ARG A CA 1
ATOM 1639 C C . ARG A 1 221 ? -7.954 2.692 -4.700 1.00 98.81 221 ARG A C 1
ATOM 1641 O O . ARG A 1 221 ? -7.450 3.058 -5.754 1.00 98.81 221 ARG A O 1
ATOM 1648 N N . PHE A 1 222 ? -7.808 3.337 -3.556 1.00 98.75 222 PHE A N 1
ATOM 1649 C CA . PHE A 1 222 ? -7.012 4.541 -3.368 1.00 98.75 222 PHE A CA 1
ATOM 1650 C C . PHE A 1 222 ? -5.850 4.213 -2.445 1.00 98.75 222 PHE A C 1
ATOM 1652 O O . PHE A 1 222 ? -6.071 3.675 -1.361 1.00 98.75 222 PHE A O 1
ATOM 1659 N N . ASP A 1 223 ? -4.627 4.518 -2.858 1.00 97.75 223 ASP A N 1
ATOM 1660 C CA . ASP A 1 223 ? -3.443 4.344 -2.028 1.00 97.75 223 ASP A CA 1
ATOM 1661 C C . ASP A 1 223 ? -2.538 5.567 -2.106 1.00 97.75 223 ASP A C 1
ATOM 1663 O O . ASP A 1 223 ? -2.179 6.009 -3.192 1.00 97.75 223 ASP A O 1
ATOM 1667 N N . ARG A 1 224 ? -2.125 6.107 -0.958 1.00 95.12 224 ARG A N 1
ATOM 1668 C CA . ARG A 1 224 ? -1.226 7.272 -0.928 1.00 95.12 224 ARG A CA 1
ATOM 1669 C C . ARG A 1 224 ? -1.781 8.442 -1.750 1.00 95.12 224 ARG A C 1
ATOM 1671 O O . ARG A 1 224 ? -1.119 8.960 -2.647 1.00 95.12 224 ARG A O 1
ATOM 1678 N N . CYS A 1 225 ? -2.998 8.864 -1.422 1.00 95.56 225 CYS A N 1
ATOM 1679 C CA . CYS A 1 225 ? -3.499 10.177 -1.823 1.00 95.56 225 CYS A CA 1
ATOM 1680 C C . CYS A 1 225 ? -2.998 11.217 -0.810 1.00 95.56 225 CYS A C 1
ATOM 1682 O O . CYS A 1 225 ? -3.257 11.081 0.387 1.00 95.56 225 CYS A O 1
ATOM 1684 N N . PHE A 1 226 ? -2.242 12.220 -1.255 1.00 94.25 226 PHE A N 1
ATOM 1685 C CA . PHE A 1 226 ? -1.650 13.249 -0.402 1.00 94.25 226 PHE A CA 1
ATOM 1686 C C . PHE A 1 226 ? -2.729 14.011 0.368 1.00 94.25 226 PHE A C 1
ATOM 1688 O O . PHE A 1 226 ? -2.588 14.213 1.572 1.00 94.25 226 PHE A O 1
ATOM 1695 N N . GLY A 1 227 ? -3.810 14.398 -0.304 1.00 93.12 227 GLY A N 1
ATOM 1696 C CA . GLY A 1 227 ? -5.004 14.988 0.285 1.00 93.12 227 GLY A CA 1
ATOM 1697 C C . GLY A 1 227 ? -6.022 13.915 0.671 1.00 93.12 227 GLY A C 1
ATOM 1698 O O . GLY A 1 227 ? -5.846 13.196 1.662 1.00 93.12 227 GLY A O 1
ATOM 1699 N N . ALA A 1 228 ? -7.106 13.844 -0.100 1.00 95.06 228 ALA A N 1
ATOM 1700 C CA . ALA A 1 228 ? -8.237 12.954 0.125 1.00 95.06 228 ALA A CA 1
ATOM 1701 C C . ALA A 1 228 ? -8.240 11.754 -0.834 1.00 95.06 228 ALA A C 1
ATOM 1703 O O . ALA A 1 228 ? -7.867 11.878 -1.997 1.00 95.06 228 ALA A O 1
ATOM 1704 N N . GLY A 1 229 ? -8.738 10.599 -0.384 1.00 97.69 229 GLY A N 1
ATOM 1705 C CA . GLY A 1 229 ? -9.084 9.518 -1.315 1.00 97.69 229 GLY A CA 1
ATOM 1706 C C . GLY A 1 229 ? -10.234 9.949 -2.229 1.00 97.69 229 GLY A C 1
ATOM 1707 O O . GLY A 1 229 ? -10.111 9.935 -3.451 1.00 97.69 229 GLY A O 1
ATOM 1708 N N . VAL A 1 230 ? -11.331 10.406 -1.621 1.00 98.25 230 VAL A N 1
ATOM 1709 C CA . VAL A 1 230 ? -12.480 10.992 -2.326 1.00 98.25 230 VAL A CA 1
ATOM 1710 C C . VAL A 1 230 ? -12.853 12.318 -1.680 1.00 98.25 230 VAL A C 1
ATOM 1712 O O . VAL A 1 230 ? -12.931 12.411 -0.454 1.00 98.25 230 VAL A O 1
ATOM 1715 N N . LYS A 1 231 ? -13.114 13.333 -2.495 1.00 93.50 231 LYS A N 1
ATOM 1716 C CA . LYS A 1 231 ? -13.448 14.684 -2.059 1.00 93.50 231 LYS A CA 1
ATOM 1717 C C . LYS A 1 231 ? -14.749 15.132 -2.709 1.00 93.50 231 LYS A C 1
ATOM 1719 O O . LYS A 1 231 ? -14.896 15.107 -3.922 1.00 93.50 231 LYS A O 1
ATOM 1724 N N . LEU A 1 232 ? -15.709 15.485 -1.865 1.00 91.50 232 LEU A N 1
ATOM 1725 C CA . LEU A 1 232 ? -17.016 16.023 -2.218 1.00 91.50 232 LEU A CA 1
ATOM 1726 C C . LEU A 1 232 ? -17.037 17.465 -1.719 1.00 91.50 232 LEU A C 1
ATOM 1728 O O . LEU A 1 232 ? -17.263 17.713 -0.536 1.00 91.50 232 LEU A O 1
ATOM 1732 N N . ILE A 1 233 ? -16.722 18.413 -2.586 1.00 86.50 233 ILE A N 1
ATOM 1733 C CA . ILE A 1 233 ? -16.442 19.795 -2.198 1.00 86.50 233 ILE A CA 1
ATOM 1734 C C . ILE A 1 233 ? -17.392 20.754 -2.918 1.00 86.50 233 ILE A C 1
ATOM 1736 O O . ILE A 1 233 ? -18.175 20.362 -3.781 1.00 86.50 233 ILE A O 1
ATOM 1740 N N . HIS A 1 234 ? -17.362 22.030 -2.543 1.00 81.88 234 HIS A N 1
ATOM 1741 C CA . HIS A 1 234 ? -18.121 23.089 -3.205 1.00 81.88 234 HIS A CA 1
ATOM 1742 C C . HIS A 1 234 ? -19.636 22.823 -3.277 1.00 81.88 234 HIS A C 1
ATOM 1744 O O . HIS A 1 234 ? -20.343 23.307 -4.162 1.00 81.88 234 HIS A O 1
ATOM 1750 N N . GLY A 1 235 ? -20.149 22.095 -2.284 1.00 80.44 235 GLY A N 1
ATOM 1751 C CA . GLY A 1 235 ? -21.562 21.771 -2.165 1.00 80.44 235 GLY A CA 1
ATOM 1752 C C . GLY A 1 235 ? -21.990 20.504 -2.902 1.00 80.44 235 GLY A C 1
ATOM 1753 O O . GLY A 1 235 ? -23.193 20.270 -2.988 1.00 80.44 235 GLY A O 1
ATOM 1754 N N . ALA A 1 236 ? -21.075 19.692 -3.437 1.00 87.38 236 ALA A N 1
ATOM 1755 C CA . ALA A 1 236 ? -21.385 18.415 -4.087 1.00 87.38 236 ALA A CA 1
ATOM 1756 C C . ALA A 1 236 ? -22.433 17.607 -3.298 1.00 87.38 236 ALA A C 1
ATOM 1758 O O . ALA A 1 236 ? -22.233 17.289 -2.122 1.00 87.38 236 ALA A O 1
ATOM 1759 N N . SER A 1 237 ? -23.580 17.320 -3.917 1.00 87.81 237 SER A N 1
ATOM 1760 C CA . SER A 1 237 ? -24.763 16.793 -3.226 1.00 87.81 237 SER A CA 1
ATOM 1761 C C . SER A 1 237 ? -25.305 15.507 -3.845 1.00 87.81 237 SER A C 1
ATOM 1763 O O . SER A 1 237 ? -25.203 15.274 -5.047 1.00 87.81 237 SER A O 1
ATOM 1765 N N . ARG A 1 238 ? -25.949 14.672 -3.023 1.00 90.06 238 ARG A N 1
ATOM 1766 C CA . ARG A 1 238 ? -26.575 13.396 -3.427 1.00 90.06 238 ARG A CA 1
ATOM 1767 C C . ARG A 1 238 ? -25.597 12.407 -4.076 1.00 90.06 238 ARG A C 1
ATOM 1769 O O . ARG A 1 238 ? -26.020 11.513 -4.803 1.00 90.06 238 ARG A O 1
ATOM 1776 N N . ASN A 1 239 ? -24.300 12.537 -3.803 1.00 94.19 239 ASN A N 1
ATOM 1777 C CA . ASN A 1 239 ? -23.286 11.612 -4.294 1.00 94.19 239 ASN A CA 1
ATOM 1778 C C . ASN A 1 239 ? -23.215 10.359 -3.415 1.00 94.19 239 ASN A C 1
ATOM 1780 O O . ASN A 1 239 ? -23.525 10.391 -2.219 1.00 94.19 239 ASN A O 1
ATOM 1784 N N . ARG A 1 240 ? -22.749 9.249 -3.988 1.00 97.31 240 ARG A N 1
ATOM 1785 C CA . ARG A 1 240 ? -22.558 7.979 -3.287 1.00 97.31 240 ARG A CA 1
ATOM 1786 C C . ARG A 1 240 ? -21.113 7.506 -3.381 1.00 97.31 240 ARG A C 1
ATOM 1788 O O . ARG A 1 240 ? -20.626 7.193 -4.460 1.00 97.31 240 ARG A O 1
ATOM 1795 N N . VAL A 1 241 ? -20.461 7.361 -2.234 1.00 98.44 241 VAL A N 1
ATOM 1796 C CA . VAL A 1 241 ? -19.116 6.790 -2.095 1.00 98.44 241 VAL A CA 1
ATOM 1797 C C . VAL A 1 241 ? -19.258 5.440 -1.404 1.00 98.44 241 VAL A C 1
ATOM 1799 O O . VAL A 1 241 ? -19.601 5.387 -0.220 1.00 98.44 241 VAL A O 1
ATOM 1802 N N . THR A 1 242 ? -19.071 4.332 -2.127 1.00 98.06 242 THR A N 1
ATOM 1803 C CA . THR A 1 242 ? -19.421 3.005 -1.594 1.00 98.06 242 THR A CA 1
ATOM 1804 C C . THR A 1 242 ? -18.476 1.866 -1.966 1.00 98.06 242 THR A C 1
ATOM 1806 O O . THR A 1 242 ? -18.037 1.758 -3.102 1.00 98.06 242 THR A O 1
ATOM 1809 N N . GLY A 1 243 ? -18.168 0.981 -1.015 1.00 97.19 243 GLY A N 1
ATOM 1810 C CA . GLY A 1 243 ? -17.349 -0.211 -1.280 1.00 97.19 243 GLY A CA 1
ATOM 1811 C C . GLY A 1 243 ? -15.897 0.079 -1.677 1.00 97.19 243 GLY A C 1
ATOM 1812 O O . GLY A 1 243 ? -15.208 -0.814 -2.160 1.00 97.19 243 GLY A O 1
ATOM 1813 N N . ASN A 1 244 ? -15.415 1.314 -1.506 1.00 98.81 244 ASN A N 1
ATOM 1814 C CA . ASN A 1 244 ? -14.043 1.671 -1.855 1.00 98.81 244 ASN A CA 1
ATOM 1815 C C . ASN A 1 244 ? -13.063 1.218 -0.768 1.00 98.81 244 ASN A C 1
ATOM 1817 O O . ASN A 1 244 ? -13.403 1.164 0.417 1.00 98.81 244 ASN A O 1
ATOM 1821 N N . VAL A 1 245 ? -11.823 0.956 -1.174 1.00 98.75 245 VAL A N 1
ATOM 1822 C CA . VAL A 1 245 ? -10.692 0.704 -0.278 1.00 98.75 245 VAL A CA 1
ATOM 1823 C C . VAL A 1 245 ? -9.754 1.900 -0.353 1.00 98.75 245 VAL A C 1
ATOM 1825 O O . VAL A 1 245 ? -9.148 2.143 -1.391 1.00 98.75 245 VAL A O 1
ATOM 1828 N N . ILE A 1 246 ? -9.644 2.648 0.739 1.00 98.50 246 ILE A N 1
ATOM 1829 C CA . ILE A 1 246 ? -8.843 3.867 0.841 1.00 98.50 246 ILE A CA 1
ATOM 1830 C C . ILE A 1 246 ? -7.739 3.630 1.864 1.00 98.50 246 ILE A C 1
ATOM 1832 O O . ILE A 1 246 ? -8.022 3.406 3.041 1.00 98.50 246 ILE A O 1
ATOM 1836 N N . THR A 1 247 ? -6.484 3.653 1.431 1.00 96.38 247 THR A N 1
ATOM 1837 C CA . THR A 1 247 ? -5.333 3.381 2.292 1.00 96.38 247 THR A CA 1
ATOM 1838 C C . THR A 1 247 ? -4.281 4.471 2.206 1.00 96.38 247 THR A C 1
ATOM 1840 O O . THR A 1 247 ? -4.034 5.049 1.151 1.00 96.38 247 THR A O 1
ATOM 1843 N N . ASN A 1 248 ? -3.603 4.718 3.324 1.00 94.06 248 ASN A N 1
ATOM 1844 C CA . ASN A 1 248 ? -2.386 5.524 3.361 1.00 94.06 248 ASN A CA 1
ATOM 1845 C C . ASN A 1 248 ? -2.574 6.986 2.901 1.00 94.06 248 ASN A C 1
ATOM 1847 O O . ASN A 1 248 ? -1.641 7.586 2.368 1.00 94.06 248 ASN A O 1
ATOM 1851 N N . CYS A 1 249 ? -3.765 7.567 3.081 1.00 92.88 249 CYS A N 1
ATOM 1852 C CA . CYS A 1 249 ? -4.001 8.973 2.749 1.00 92.88 249 CYS A CA 1
ATOM 1853 C C . CYS A 1 249 ? -3.253 9.911 3.703 1.00 92.88 249 CYS A C 1
ATOM 1855 O O . CYS A 1 249 ? -3.060 9.602 4.882 1.00 92.88 249 CYS A O 1
ATOM 1857 N N . GLY A 1 250 ? -2.868 11.086 3.210 1.00 92.12 250 GLY A N 1
ATOM 1858 C CA . GLY A 1 250 ? -2.257 12.124 4.031 1.00 92.12 250 GLY A CA 1
ATOM 1859 C C . GLY A 1 250 ? -3.287 12.835 4.904 1.00 92.12 250 GLY A C 1
ATOM 1860 O O . GLY A 1 250 ? -3.200 12.764 6.128 1.00 92.12 250 GLY A O 1
ATOM 1861 N N . TYR A 1 251 ? -4.271 13.492 4.292 1.00 91.56 251 TYR A N 1
ATOM 1862 C CA . TYR A 1 251 ? -5.215 14.345 5.014 1.00 91.56 251 TYR A CA 1
ATOM 1863 C C . TYR A 1 251 ? -6.452 13.591 5.515 1.00 91.56 251 TYR A C 1
ATOM 1865 O O . TYR A 1 251 ? -6.770 13.632 6.708 1.00 91.56 251 TYR A O 1
ATOM 1873 N N . VAL A 1 252 ? -7.159 12.901 4.616 1.00 92.94 252 VAL A N 1
ATOM 1874 C CA . VAL A 1 252 ? -8.468 12.306 4.921 1.00 92.94 252 VAL A CA 1
ATOM 1875 C C . VAL A 1 252 ? -8.803 11.139 3.990 1.00 92.94 252 VAL A C 1
ATOM 1877 O O . VAL A 1 252 ? -8.365 11.096 2.844 1.00 92.94 252 VAL A O 1
ATOM 1880 N N . GLY A 1 253 ? -9.584 10.167 4.463 1.00 96.00 253 GLY A N 1
ATOM 1881 C CA . GLY A 1 253 ? -10.147 9.141 3.583 1.00 96.00 253 GLY A CA 1
ATOM 1882 C C . GLY A 1 253 ? -11.195 9.727 2.629 1.00 96.00 253 GLY A C 1
ATOM 1883 O O . GLY A 1 253 ? -10.983 9.762 1.417 1.00 96.00 253 GLY A O 1
ATOM 1884 N N . VAL A 1 254 ? -12.302 10.224 3.188 1.00 95.88 254 VAL A N 1
ATOM 1885 C CA . VAL A 1 254 ? -13.374 10.918 2.454 1.00 95.88 254 VAL A CA 1
ATOM 1886 C C . VAL A 1 254 ? -13.608 12.312 3.031 1.00 95.88 254 VAL A C 1
ATOM 1888 O O . VAL A 1 254 ? -13.906 12.431 4.219 1.00 95.88 254 VAL A O 1
ATOM 1891 N N . LEU A 1 255 ? -13.509 13.349 2.199 1.00 92.31 255 LEU A N 1
ATOM 1892 C CA . LEU A 1 255 ? -13.798 14.738 2.566 1.00 92.31 255 LEU A CA 1
ATOM 1893 C C . LEU A 1 255 ? -15.163 15.167 2.038 1.00 92.31 255 LEU A C 1
ATOM 1895 O O . LEU A 1 255 ? -15.452 14.972 0.861 1.00 92.31 255 LEU A O 1
ATOM 1899 N N . LEU A 1 256 ? -15.960 15.806 2.885 1.00 87.88 256 LEU A N 1
ATOM 1900 C CA . LEU A 1 256 ? -17.167 16.522 2.505 1.00 87.88 256 LEU A CA 1
ATOM 1901 C C . LEU A 1 256 ? -17.030 17.983 2.924 1.00 87.88 256 LEU A C 1
ATOM 1903 O O . LEU A 1 256 ? -16.760 18.256 4.089 1.00 87.88 256 LEU A O 1
ATOM 1907 N N . GLY A 1 257 ? -17.256 18.922 2.014 1.00 81.44 257 GLY A N 1
ATOM 1908 C CA . GLY A 1 257 ? -17.241 20.344 2.335 1.00 81.44 257 GLY A CA 1
ATOM 1909 C C . GLY A 1 257 ? -18.183 21.146 1.448 1.00 81.44 257 GLY A C 1
ATOM 1910 O O . GLY A 1 257 ? -18.348 20.875 0.256 1.00 81.44 257 GLY A O 1
ATOM 1911 N N . GLY A 1 258 ? -18.835 22.147 2.036 1.00 75.38 258 GLY A N 1
ATOM 1912 C CA . GLY A 1 258 ? -19.626 23.100 1.257 1.00 75.38 258 GLY A CA 1
ATOM 1913 C C . GLY A 1 258 ? -18.742 24.074 0.462 1.00 75.38 258 GLY A C 1
ATOM 1914 O O . GLY A 1 258 ? -17.520 23.937 0.397 1.00 75.38 258 GLY A O 1
ATOM 1915 N N . SER A 1 259 ? -19.354 25.084 -0.151 1.00 73.56 259 SER A N 1
ATOM 1916 C CA . SER A 1 259 ? -18.631 26.132 -0.886 1.00 73.56 259 SER A CA 1
ATOM 1917 C C . SER A 1 259 ? -18.485 27.415 -0.061 1.00 73.56 259 SER A C 1
ATOM 1919 O O . SER A 1 259 ? -19.435 27.880 0.565 1.00 73.56 259 SER A O 1
ATOM 1921 N N . THR A 1 260 ? -17.295 28.021 -0.095 1.00 65.19 260 THR A N 1
ATOM 1922 C CA . THR A 1 260 ? -17.012 29.344 0.497 1.00 65.19 260 THR A CA 1
ATOM 1923 C C . THR A 1 260 ? -17.324 30.506 -0.452 1.00 65.19 260 THR A C 1
ATOM 1925 O O . THR A 1 260 ? -17.386 31.653 -0.020 1.00 65.19 260 THR A O 1
ATOM 1928 N N . VAL A 1 261 ? -17.538 30.226 -1.744 1.00 63.97 261 VAL A N 1
ATOM 1929 C CA . VAL A 1 261 ? -17.828 31.232 -2.786 1.00 63.97 261 VAL A CA 1
ATOM 1930 C C . VAL A 1 261 ? -19.334 31.476 -2.926 1.00 63.97 261 VAL A C 1
ATOM 1932 O O . VAL A 1 261 ? -19.781 32.575 -3.246 1.00 63.97 261 VAL A O 1
ATOM 1935 N N . THR A 1 262 ? -20.148 30.458 -2.669 1.00 65.19 262 THR A N 1
ATOM 1936 C CA . THR A 1 262 ? -21.608 30.559 -2.581 1.00 65.19 262 THR A CA 1
ATOM 1937 C C . THR A 1 262 ? -22.023 29.630 -1.458 1.00 65.19 262 THR A C 1
ATOM 1939 O O . THR A 1 262 ? -21.652 28.468 -1.512 1.00 65.19 262 THR A O 1
ATOM 1942 N N . ALA A 1 263 ? -22.732 30.122 -0.439 1.00 67.50 263 ALA A N 1
ATOM 1943 C CA . ALA A 1 263 ? -23.092 29.327 0.737 1.00 67.50 263 ALA A CA 1
ATOM 1944 C C . ALA A 1 263 ? -24.045 28.178 0.352 1.00 67.50 263 ALA A C 1
ATOM 1946 O O . ALA A 1 263 ? -25.266 28.323 0.388 1.00 67.50 263 ALA A O 1
ATOM 1947 N N . ILE A 1 264 ? -23.461 27.063 -0.082 1.00 73.12 264 ILE A N 1
ATOM 1948 C CA . ILE A 1 264 ? -24.127 25.841 -0.522 1.00 73.12 264 ILE A CA 1
ATOM 1949 C C . ILE A 1 264 ? -23.478 24.692 0.241 1.00 73.12 264 ILE A C 1
ATOM 1951 O O . ILE A 1 264 ? -22.256 24.515 0.195 1.00 73.12 264 ILE A O 1
ATOM 1955 N N . ASP A 1 265 ? -24.311 23.915 0.920 1.00 74.50 265 ASP A N 1
ATOM 1956 C CA . ASP A 1 265 ? -23.893 22.739 1.670 1.00 74.50 265 ASP A CA 1
ATOM 1957 C C . ASP A 1 265 ? -23.689 21.545 0.731 1.00 74.50 265 ASP A C 1
ATOM 1959 O O . ASP A 1 265 ? -24.371 21.414 -0.286 1.00 74.50 265 ASP A O 1
ATOM 1963 N N . ALA A 1 266 ? -22.765 20.648 1.081 1.00 80.62 266 ALA A N 1
ATOM 1964 C CA . ALA A 1 266 ? -22.743 19.308 0.503 1.00 80.62 266 ALA A CA 1
ATOM 1965 C C . ALA A 1 266 ? -23.819 18.462 1.216 1.00 80.62 266 ALA A C 1
ATOM 1967 O O . ALA A 1 266 ? -23.652 18.041 2.359 1.00 80.62 266 ALA A O 1
ATOM 1968 N N . ASP A 1 267 ? -24.964 18.269 0.562 1.00 81.69 267 ASP A N 1
ATOM 1969 C CA . ASP A 1 267 ? -26.177 17.689 1.154 1.00 81.69 267 ASP A CA 1
ATOM 1970 C C . ASP A 1 267 ? -26.487 16.294 0.596 1.00 81.69 267 ASP A C 1
ATOM 1972 O O . ASP A 1 267 ? -26.188 15.969 -0.554 1.00 81.69 267 ASP A O 1
ATOM 1976 N N . GLY A 1 268 ? -27.112 15.447 1.414 1.00 83.12 268 GLY A N 1
ATOM 1977 C CA . GLY A 1 268 ? -27.678 14.175 0.954 1.00 83.12 268 GLY A CA 1
ATOM 1978 C C . GLY A 1 268 ? -26.657 13.129 0.493 1.00 83.12 268 GLY A C 1
ATOM 1979 O O . GLY A 1 268 ? -27.029 12.184 -0.203 1.00 83.12 268 GLY A O 1
ATOM 1980 N N . ASN A 1 269 ? -25.375 13.287 0.829 1.00 90.00 269 ASN A N 1
ATOM 1981 C CA . ASN A 1 269 ? -24.330 12.363 0.396 1.00 90.00 269 ASN A CA 1
ATOM 1982 C C . ASN A 1 269 ? -24.376 11.041 1.182 1.00 90.00 269 ASN A C 1
ATOM 1984 O O . ASN A 1 269 ? -24.750 10.988 2.356 1.00 90.00 269 ASN A O 1
ATOM 1988 N N . GLN A 1 270 ? -23.972 9.951 0.534 1.00 92.88 270 GLN A N 1
ATOM 1989 C CA . GLN A 1 270 ? -24.010 8.600 1.088 1.00 92.88 270 GLN A CA 1
ATOM 1990 C C . GLN A 1 270 ? -22.618 7.970 1.102 1.00 92.88 270 GLN A C 1
ATOM 1992 O O . GLN A 1 270 ? -22.086 7.625 0.049 1.00 92.88 270 GLN A O 1
ATOM 1997 N N . ILE A 1 271 ? -22.048 7.763 2.289 1.00 94.31 271 ILE A N 1
ATOM 1998 C CA . ILE A 1 271 ? -20.731 7.139 2.472 1.00 94.31 271 ILE A CA 1
ATOM 1999 C C . ILE A 1 271 ? -20.933 5.751 3.087 1.00 94.31 271 ILE A C 1
ATOM 2001 O O . ILE A 1 271 ? -21.183 5.633 4.288 1.00 94.31 271 ILE A O 1
ATOM 2005 N N . ILE A 1 272 ? -20.913 4.698 2.264 1.00 91.44 272 ILE A N 1
ATOM 2006 C CA . ILE A 1 272 ? -21.446 3.384 2.657 1.00 91.44 272 ILE A CA 1
ATOM 2007 C C . ILE A 1 272 ? -20.465 2.241 2.398 1.00 91.44 272 ILE A C 1
ATOM 2009 O O . ILE A 1 272 ? -20.114 1.970 1.250 1.00 91.44 272 ILE A O 1
ATOM 2013 N N . GLY A 1 273 ? -20.118 1.477 3.434 1.00 92.31 273 GLY A N 1
ATOM 2014 C CA . GLY A 1 273 ? -19.385 0.219 3.257 1.00 92.31 273 GLY A CA 1
ATOM 2015 C C . GLY A 1 273 ? -17.947 0.388 2.766 1.00 92.31 273 GLY A C 1
ATOM 2016 O O . GLY A 1 273 ? -17.417 -0.517 2.128 1.00 92.31 273 GLY A O 1
ATOM 2017 N N . ASN A 1 274 ? -17.327 1.550 2.984 1.00 98.00 274 ASN A N 1
ATOM 2018 C CA . ASN A 1 274 ? -15.941 1.785 2.582 1.00 98.00 274 ASN A CA 1
ATOM 2019 C C . ASN A 1 274 ? -14.974 1.239 3.638 1.00 98.00 274 ASN A C 1
ATOM 2021 O O . ASN A 1 274 ? -15.257 1.279 4.836 1.00 98.00 274 ASN A O 1
ATOM 2025 N N . THR A 1 275 ? -13.811 0.772 3.195 1.00 97.94 275 THR A N 1
ATOM 2026 C CA . THR A 1 275 ? -12.688 0.408 4.065 1.00 97.94 275 THR A CA 1
ATOM 2027 C C . THR A 1 275 ? -11.662 1.533 4.034 1.00 97.94 275 THR A C 1
ATOM 2029 O O . THR A 1 275 ? -11.124 1.823 2.969 1.00 97.94 275 THR A O 1
ATOM 2032 N N . ILE A 1 276 ? -11.374 2.159 5.175 1.00 96.62 276 ILE A N 1
ATOM 2033 C CA . ILE A 1 276 ? -10.446 3.294 5.280 1.00 96.62 276 ILE A CA 1
ATOM 2034 C C . ILE A 1 276 ? -9.340 2.945 6.271 1.00 96.62 276 ILE A C 1
ATOM 2036 O O . ILE A 1 276 ? -9.630 2.705 7.443 1.00 96.62 276 ILE A O 1
ATOM 2040 N N . ARG A 1 277 ? -8.083 2.901 5.815 1.00 93.88 277 ARG A N 1
ATOM 2041 C CA . ARG A 1 277 ? -6.927 2.491 6.627 1.00 93.88 277 ARG A CA 1
ATOM 2042 C C . ARG A 1 277 ? -5.788 3.504 6.600 1.00 93.88 277 ARG A C 1
ATOM 2044 O O . ARG A 1 277 ? -5.493 4.055 5.544 1.00 93.88 277 ARG A O 1
ATOM 2051 N N . ASN A 1 278 ? -5.085 3.656 7.724 1.00 90.88 278 ASN A N 1
ATOM 2052 C CA . ASN A 1 278 ? -3.831 4.415 7.833 1.00 90.88 278 ASN A CA 1
ATOM 2053 C C . ASN A 1 278 ? -3.944 5.845 7.275 1.00 90.88 278 ASN A C 1
ATOM 2055 O O . ASN A 1 278 ? -3.326 6.177 6.267 1.00 90.88 278 ASN A O 1
ATOM 2059 N N . VAL A 1 279 ? -4.754 6.693 7.902 1.00 89.75 279 VAL A N 1
ATOM 2060 C CA . VAL A 1 279 ? -4.793 8.122 7.547 1.00 89.75 279 VAL A CA 1
ATOM 2061 C C . VAL A 1 279 ? -3.677 8.844 8.298 1.00 89.75 279 VAL A C 1
ATOM 2063 O O . VAL A 1 279 ? -3.345 8.458 9.417 1.00 89.75 279 VAL A O 1
ATOM 2066 N N . MET A 1 280 ? -3.118 9.903 7.707 1.00 88.31 280 MET A N 1
ATOM 2067 C CA . MET A 1 280 ? -1.988 10.655 8.255 1.00 88.31 280 MET A CA 1
ATOM 2068 C C . MET A 1 280 ? -0.723 9.795 8.316 1.00 88.31 280 MET A C 1
ATOM 2070 O O . MET A 1 280 ? -0.091 9.649 9.364 1.00 88.31 280 MET A O 1
ATOM 2074 N N . ILE A 1 281 ? -0.343 9.199 7.183 1.00 86.62 281 ILE A N 1
ATOM 2075 C CA . ILE A 1 281 ? 0.901 8.429 7.116 1.00 86.62 281 ILE A CA 1
ATOM 2076 C C . ILE A 1 281 ? 2.118 9.308 7.425 1.00 86.62 281 ILE A C 1
ATOM 2078 O O . ILE A 1 281 ? 2.269 10.418 6.906 1.00 86.62 281 ILE A O 1
ATOM 2082 N N . SER A 1 282 ? 3.005 8.793 8.269 1.00 82.38 282 SER A N 1
ATOM 2083 C CA . SER A 1 282 ? 4.342 9.340 8.465 1.00 82.38 282 SER A CA 1
ATOM 2084 C C . SER A 1 282 ? 5.274 8.804 7.377 1.00 82.38 282 SER A C 1
ATOM 2086 O O . SER A 1 282 ? 5.267 7.613 7.064 1.00 82.38 282 SER A O 1
ATOM 2088 N N . GLY A 1 283 ? 6.068 9.688 6.774 1.00 86.31 283 GLY A N 1
ATOM 2089 C CA . GLY A 1 283 ? 7.036 9.322 5.742 1.00 86.31 283 GLY A CA 1
ATOM 2090 C C . GLY A 1 283 ? 7.021 10.234 4.522 1.00 86.31 283 GLY A C 1
ATOM 2091 O O . GLY A 1 283 ? 6.238 11.181 4.420 1.00 86.31 283 GLY A O 1
ATOM 2092 N N . ASP A 1 284 ? 7.936 9.937 3.606 1.00 90.56 284 ASP A N 1
ATOM 2093 C CA . ASP A 1 284 ? 8.152 10.730 2.404 1.00 90.56 284 ASP A CA 1
ATOM 2094 C C . ASP A 1 284 ? 7.002 10.582 1.410 1.00 90.56 284 ASP A C 1
ATOM 2096 O O . ASP A 1 284 ? 6.436 9.497 1.220 1.00 90.56 284 ASP A O 1
ATOM 2100 N N . TRP A 1 285 ? 6.711 11.677 0.717 1.00 92.88 285 TRP A N 1
ATOM 2101 C CA . TRP A 1 285 ? 5.854 11.698 -0.459 1.00 92.88 285 TRP A CA 1
ATOM 2102 C C . TRP A 1 285 ? 6.745 11.849 -1.682 1.00 92.88 285 TRP A C 1
ATOM 2104 O O . TRP A 1 285 ? 7.293 12.921 -1.930 1.00 92.88 285 TRP A O 1
ATOM 2114 N N . VAL A 1 286 ? 6.959 10.738 -2.387 1.00 93.38 286 VAL A N 1
ATOM 2115 C CA . VAL A 1 286 ? 7.857 10.657 -3.543 1.00 93.38 286 VAL A CA 1
ATOM 2116 C C . VAL A 1 286 ? 7.097 11.031 -4.811 1.00 93.38 286 VAL A C 1
ATOM 2118 O O . VAL A 1 286 ? 5.977 10.581 -5.034 1.00 93.38 286 VAL A O 1
ATOM 2121 N N . ASN A 1 287 ? 7.717 11.856 -5.639 1.00 92.19 287 ASN A N 1
ATOM 2122 C CA . ASN A 1 287 ? 7.164 12.357 -6.886 1.00 92.19 287 ASN A CA 1
ATOM 2123 C C . ASN A 1 287 ? 7.511 11.442 -8.061 1.00 92.19 287 ASN A C 1
ATOM 2125 O O . ASN A 1 287 ? 8.425 10.622 -7.976 1.00 92.19 287 ASN A O 1
ATOM 2129 N N . ALA A 1 288 ? 6.823 11.632 -9.185 1.00 91.69 288 ALA A N 1
ATOM 2130 C CA . ALA A 1 288 ? 7.088 10.900 -10.424 1.00 91.69 288 ALA A CA 1
ATOM 2131 C C . ALA A 1 288 ? 8.535 11.075 -10.929 1.00 91.69 288 ALA A C 1
ATOM 2133 O O . ALA A 1 288 ? 9.114 10.150 -11.491 1.00 91.69 288 ALA A O 1
ATOM 2134 N N . ASP A 1 289 ? 9.152 12.235 -10.682 1.00 91.06 289 ASP A N 1
ATOM 2135 C CA . ASP A 1 289 ? 10.549 12.519 -11.039 1.00 91.06 289 ASP A CA 1
ATOM 2136 C C . ASP A 1 289 ? 11.581 11.926 -10.062 1.00 91.06 289 ASP A C 1
ATOM 2138 O O . ASP A 1 289 ? 12.781 12.172 -10.198 1.00 91.06 289 ASP A O 1
ATOM 2142 N N . GLY A 1 290 ? 11.134 11.162 -9.061 1.00 91.56 290 GLY A N 1
ATOM 2143 C CA . GLY A 1 290 ? 11.971 10.630 -7.985 1.00 91.56 290 GLY A CA 1
ATOM 2144 C C . GLY A 1 290 ? 12.342 11.662 -6.915 1.00 91.56 290 GLY A C 1
ATOM 2145 O O . GLY A 1 290 ? 12.989 11.308 -5.926 1.00 91.56 290 GLY A O 1
ATOM 2146 N N . GLY A 1 291 ? 11.927 12.922 -7.076 1.00 91.56 291 GLY A N 1
ATOM 2147 C CA . GLY A 1 291 ? 11.995 13.939 -6.036 1.00 91.56 291 GLY A CA 1
ATOM 2148 C C . GLY A 1 291 ? 11.009 13.655 -4.903 1.00 91.56 291 GLY A C 1
ATOM 2149 O O . GLY A 1 291 ? 10.284 12.662 -4.903 1.00 91.56 291 GLY A O 1
ATOM 2150 N N . LYS A 1 292 ? 10.956 14.548 -3.915 1.00 91.62 292 LYS A N 1
ATOM 2151 C CA . LYS A 1 292 ? 9.964 14.474 -2.837 1.00 91.62 292 LYS A CA 1
ATOM 2152 C C . LYS A 1 292 ? 9.074 15.706 -2.881 1.00 91.62 292 LYS A C 1
ATOM 2154 O O . LYS A 1 292 ? 9.593 16.817 -2.927 1.00 91.62 292 LYS A O 1
ATOM 2159 N N . SER A 1 293 ? 7.759 15.527 -2.839 1.00 89.75 293 SER A N 1
ATOM 2160 C CA . SER A 1 293 ? 6.777 16.595 -2.589 1.00 89.75 293 SER A CA 1
ATOM 2161 C C . SER A 1 293 ? 6.758 16.978 -1.118 1.00 89.75 293 SER A C 1
ATOM 2163 O O . SER A 1 293 ? 6.503 18.132 -0.779 1.00 89.75 293 SER A O 1
ATOM 2165 N N . TYR A 1 294 ? 7.061 16.016 -0.252 1.00 91.00 294 TYR A N 1
ATOM 2166 C CA . TYR A 1 294 ? 7.268 16.205 1.173 1.00 91.00 294 TYR A CA 1
ATOM 2167 C C . TYR A 1 294 ? 8.355 15.244 1.658 1.00 91.00 294 TYR A C 1
ATOM 2169 O O . TYR A 1 294 ? 8.285 14.042 1.399 1.00 91.00 294 TYR A O 1
ATOM 2177 N N . ASP A 1 295 ? 9.358 15.786 2.347 1.00 90.38 295 ASP A N 1
ATOM 2178 C CA . ASP A 1 295 ? 10.457 15.028 2.946 1.00 90.38 295 ASP A CA 1
ATOM 2179 C C . ASP A 1 295 ? 10.271 14.997 4.462 1.00 90.38 295 ASP A C 1
ATOM 2181 O O . ASP A 1 295 ? 10.490 16.005 5.135 1.00 90.38 295 ASP A O 1
ATOM 2185 N N . ALA A 1 296 ? 9.863 13.852 5.006 1.00 87.25 296 ALA A N 1
ATOM 2186 C CA . ALA A 1 296 ? 9.572 13.731 6.430 1.00 87.25 296 ALA A CA 1
ATOM 2187 C C . ALA A 1 296 ? 10.822 13.942 7.294 1.00 87.25 296 ALA A C 1
ATOM 2189 O O . ALA A 1 296 ? 10.708 14.436 8.417 1.00 87.25 296 ALA A O 1
ATOM 2190 N N . ALA A 1 297 ? 12.022 13.637 6.787 1.00 87.56 297 ALA A N 1
ATOM 2191 C CA . ALA A 1 297 ? 13.261 13.829 7.537 1.00 87.56 297 ALA A CA 1
ATOM 2192 C C . ALA A 1 297 ? 13.549 15.317 7.801 1.00 87.56 297 ALA A C 1
ATOM 2194 O O . ALA A 1 297 ? 14.066 15.656 8.867 1.00 87.56 297 ALA A O 1
ATOM 2195 N N . LEU A 1 298 ? 13.153 16.212 6.885 1.00 86.38 298 LEU A N 1
ATOM 2196 C CA . LEU A 1 298 ? 13.278 17.665 7.079 1.00 86.38 298 LEU A CA 1
ATOM 2197 C C . LEU A 1 298 ? 12.364 18.203 8.187 1.00 86.38 298 LEU A C 1
ATOM 2199 O O . LEU A 1 298 ? 12.653 19.252 8.758 1.00 86.38 298 LEU A O 1
ATOM 2203 N N . TYR A 1 299 ? 11.297 17.476 8.515 1.00 83.62 299 TYR A N 1
ATOM 2204 C CA . TYR A 1 299 ? 10.311 17.851 9.529 1.00 83.62 299 TYR A CA 1
ATOM 2205 C C . TYR A 1 299 ? 10.359 16.924 10.751 1.00 83.62 299 TYR A C 1
ATOM 2207 O O . TYR A 1 299 ? 9.347 16.679 11.398 1.00 83.62 299 TYR A O 1
ATOM 2215 N N . GLY A 1 300 ? 11.534 16.366 11.071 1.00 84.81 300 GLY A N 1
ATOM 2216 C CA . GLY A 1 300 ? 11.724 15.554 12.280 1.00 84.81 300 GLY A CA 1
ATOM 2217 C C . GLY A 1 300 ? 10.921 14.247 12.301 1.00 84.81 300 GLY A C 1
ATOM 2218 O O . GLY A 1 300 ? 10.631 13.726 13.373 1.00 84.81 300 GLY A O 1
ATOM 2219 N N . GLY A 1 301 ? 10.547 13.723 11.131 1.00 82.94 301 GLY A N 1
ATOM 2220 C CA . GLY A 1 301 ? 9.710 12.531 10.980 1.00 82.94 301 GLY A CA 1
ATOM 2221 C C . GLY A 1 301 ? 8.202 12.801 11.008 1.00 82.94 301 GLY A C 1
ATOM 2222 O O . GLY A 1 301 ? 7.427 11.845 10.953 1.00 82.94 301 GLY A O 1
ATOM 2223 N N . ALA A 1 302 ? 7.776 14.068 11.076 1.00 83.81 302 ALA A N 1
ATOM 2224 C CA . ALA A 1 302 ? 6.365 14.447 11.077 1.00 83.81 302 ALA A CA 1
ATOM 2225 C C . ALA A 1 302 ? 5.651 14.049 9.776 1.00 83.81 302 ALA A C 1
ATOM 2227 O O . ALA A 1 302 ? 6.233 14.072 8.686 1.00 83.81 302 ALA A O 1
ATOM 2228 N N . ALA A 1 303 ? 4.362 13.723 9.881 1.00 85.31 303 ALA A N 1
ATOM 2229 C CA . ALA A 1 303 ? 3.504 13.506 8.720 1.00 85.31 303 ALA A CA 1
ATOM 2230 C C . ALA A 1 303 ? 3.234 14.829 7.982 1.00 85.31 303 ALA A C 1
ATOM 2232 O O . ALA A 1 303 ? 3.132 15.883 8.605 1.00 85.31 303 ALA A O 1
ATOM 2233 N N . ALA A 1 304 ? 3.038 14.763 6.661 1.00 84.00 304 ALA A N 1
ATOM 2234 C CA . ALA A 1 304 ? 2.759 15.946 5.833 1.00 84.00 304 ALA A CA 1
ATOM 2235 C C . ALA A 1 304 ? 1.509 16.730 6.271 1.00 84.00 304 ALA A C 1
ATOM 2237 O O . ALA A 1 304 ? 1.427 17.937 6.055 1.00 84.00 304 ALA A O 1
ATOM 2238 N N . TRP A 1 305 ? 0.563 16.036 6.905 1.00 83.94 305 TRP A N 1
ATOM 2239 C CA . TRP A 1 305 ? -0.667 16.585 7.465 1.00 83.94 305 TRP A CA 1
ATOM 2240 C C . TRP A 1 305 ? -0.735 16.343 8.974 1.00 83.94 305 TRP A C 1
ATOM 2242 O O . TRP A 1 305 ? -1.706 15.779 9.472 1.00 83.94 305 TRP A O 1
ATOM 2252 N N . GLU A 1 306 ? 0.293 16.749 9.723 1.00 76.50 306 GLU A N 1
ATOM 2253 C CA . GLU A 1 306 ? 0.235 16.785 11.190 1.00 76.50 306 GLU A CA 1
ATOM 2254 C C . GLU A 1 306 ? -0.732 17.876 11.677 1.00 76.50 306 GLU A C 1
ATOM 2256 O O . GLU A 1 306 ? -0.356 18.953 12.126 1.00 76.50 306 GLU A O 1
ATOM 2261 N N . SER A 1 307 ? -2.021 17.588 11.529 1.00 71.25 307 SER A N 1
ATOM 2262 C CA . SER A 1 307 ? -3.135 18.470 11.846 1.00 71.25 307 SER A CA 1
ATOM 2263 C C . SER A 1 307 ? -4.030 17.822 12.893 1.00 71.25 307 SER A C 1
ATOM 2265 O O . SER A 1 307 ? -4.202 16.603 12.913 1.00 71.25 307 SER A O 1
ATOM 2267 N N . THR A 1 308 ? -4.660 18.640 13.734 1.00 71.81 308 THR A N 1
ATOM 2268 C CA . THR A 1 308 ? -5.663 18.225 14.730 1.00 71.81 308 THR A CA 1
ATOM 2269 C C . THR A 1 308 ? -7.004 17.848 14.103 1.00 71.81 308 THR A C 1
ATOM 2271 O O . THR A 1 308 ? -8.016 17.900 14.780 1.00 71.81 308 THR A O 1
ATOM 2274 N N . THR A 1 309 ? -7.050 17.604 12.794 1.00 77.62 309 THR A N 1
ATOM 2275 C CA . THR A 1 309 ? -8.306 17.475 12.046 1.00 77.62 309 THR A CA 1
ATOM 2276 C C . THR A 1 309 ? -8.237 16.408 10.941 1.00 77.62 309 THR A C 1
ATOM 2278 O O . THR A 1 309 ? -9.119 16.341 10.085 1.00 77.62 309 THR A O 1
ATOM 2281 N N . THR A 1 310 ? -7.194 15.564 10.916 1.00 87.88 310 THR A N 1
ATOM 2282 C CA . THR A 1 310 ? -7.127 14.423 9.982 1.00 87.88 310 THR A CA 1
ATOM 2283 C C . THR A 1 310 ? -8.139 13.352 10.369 1.00 87.88 310 THR A C 1
ATOM 2285 O O . THR A 1 310 ? -8.317 13.055 11.555 1.00 87.88 310 THR A O 1
ATOM 2288 N N . ALA A 1 311 ? -8.812 12.757 9.380 1.00 87.69 311 ALA A N 1
ATOM 2289 C CA . ALA A 1 311 ? -9.888 11.819 9.676 1.00 87.69 311 ALA A CA 1
ATOM 2290 C C . ALA A 1 311 ? -10.093 10.707 8.645 1.00 87.69 311 ALA A C 1
ATOM 2292 O O . ALA A 1 311 ? -9.722 10.830 7.481 1.00 87.69 311 ALA A O 1
ATOM 2293 N N . GLY A 1 312 ? -10.751 9.624 9.057 1.00 90.50 312 GLY A N 1
ATOM 2294 C CA . GLY A 1 312 ? -11.273 8.633 8.116 1.00 90.50 312 GLY A CA 1
ATOM 2295 C C . GLY A 1 312 ? -12.323 9.258 7.197 1.00 90.50 312 GLY A C 1
ATOM 2296 O O . GLY A 1 312 ? -12.172 9.252 5.977 1.00 90.50 312 GLY A O 1
ATOM 2297 N N . ILE A 1 313 ? -13.351 9.860 7.792 1.00 90.06 313 ILE A N 1
ATOM 2298 C CA . ILE A 1 313 ? -14.359 10.669 7.098 1.00 90.06 313 ILE A CA 1
ATOM 2299 C C . ILE A 1 313 ? -14.389 12.052 7.744 1.00 90.06 313 ILE A C 1
ATOM 2301 O O . ILE A 1 313 ? -14.484 12.155 8.968 1.00 90.06 313 ILE A O 1
ATOM 2305 N N . ARG A 1 314 ? -14.314 13.109 6.938 1.00 87.12 314 ARG A N 1
ATOM 2306 C CA . ARG A 1 314 ? -14.323 14.497 7.399 1.00 87.12 314 ARG A CA 1
ATOM 2307 C C . ARG A 1 314 ? -15.450 15.294 6.768 1.00 87.12 314 ARG A C 1
ATOM 2309 O O . ARG A 1 314 ? -15.733 15.133 5.587 1.00 87.12 314 ARG A O 1
ATOM 2316 N N . MET A 1 315 ? -16.028 16.184 7.557 1.00 81.94 315 MET A N 1
ATOM 2317 C CA . MET A 1 315 ? -17.079 17.110 7.175 1.00 81.94 315 MET A CA 1
ATOM 2318 C C . MET A 1 315 ? -16.699 18.528 7.596 1.00 81.94 315 MET A C 1
ATOM 2320 O O . MET A 1 315 ? -16.589 18.796 8.792 1.00 81.94 315 MET A O 1
ATOM 2324 N N . ASP A 1 316 ? -16.559 19.424 6.624 1.00 79.19 316 ASP A N 1
ATOM 2325 C CA . ASP A 1 316 ? -16.167 20.815 6.839 1.00 79.19 316 ASP A CA 1
ATOM 2326 C C . ASP A 1 316 ? -17.341 21.767 6.607 1.00 79.19 316 ASP A C 1
ATOM 2328 O O . ASP A 1 316 ? -17.999 21.747 5.558 1.00 79.19 316 ASP A O 1
ATOM 2332 N N . THR A 1 317 ? -17.587 22.648 7.579 1.00 67.50 317 THR A N 1
ATOM 2333 C CA . THR A 1 317 ? -18.460 23.812 7.389 1.00 67.50 317 THR A CA 1
ATOM 2334 C C . THR A 1 317 ? -17.743 24.880 6.569 1.00 67.50 317 THR A C 1
ATOM 2336 O O . THR A 1 317 ? -16.630 25.263 6.938 1.00 67.50 317 THR A O 1
ATOM 2339 N N . PRO A 1 318 ? -18.364 25.449 5.524 1.00 62.28 318 PRO A N 1
ATOM 2340 C CA . PRO A 1 318 ? -17.815 26.631 4.872 1.00 62.28 318 PRO A CA 1
ATOM 2341 C C . PRO A 1 318 ? -17.687 27.795 5.854 1.00 62.28 318 PRO A C 1
ATOM 2343 O O . PRO A 1 318 ? -18.599 28.057 6.641 1.00 62.28 318 PRO A O 1
ATOM 2346 N N . THR A 1 319 ? -16.600 28.559 5.751 1.00 54.34 319 THR A N 1
ATOM 2347 C CA . THR A 1 319 ? -16.450 29.836 6.457 1.00 54.34 319 THR A CA 1
ATOM 2348 C C . THR A 1 319 ? -17.631 30.755 6.118 1.00 54.34 319 THR A C 1
ATOM 2350 O O . THR A 1 319 ? -17.751 31.217 4.985 1.00 54.34 319 THR A O 1
ATOM 2353 N N . GLY A 1 320 ? -18.511 31.017 7.093 1.00 52.47 320 GLY A N 1
ATOM 2354 C CA . GLY A 1 320 ? -19.691 31.882 6.939 1.00 52.47 320 GLY A CA 1
ATOM 2355 C C . GLY A 1 320 ? -21.018 31.178 6.606 1.00 52.47 320 GLY A C 1
ATOM 2356 O O . GLY A 1 320 ? -22.027 31.868 6.453 1.00 52.47 320 GLY A O 1
ATOM 2357 N N . ALA A 1 321 ? -21.057 29.843 6.515 1.00 54.00 321 ALA A N 1
ATOM 2358 C CA . ALA A 1 321 ? -22.305 29.085 6.364 1.00 54.00 321 ALA A CA 1
ATOM 2359 C C . ALA A 1 321 ? -23.092 28.977 7.688 1.00 54.00 321 ALA A C 1
ATOM 2361 O O . ALA A 1 321 ? -22.520 29.016 8.775 1.00 54.00 321 ALA A O 1
ATOM 2362 N N . THR A 1 322 ? -24.422 28.846 7.594 1.00 49.62 322 THR A N 1
ATOM 2363 C CA . THR A 1 322 ? -25.338 28.784 8.758 1.00 49.62 322 THR A CA 1
ATOM 2364 C C . THR A 1 322 ? -25.776 27.366 9.135 1.00 49.62 322 THR A C 1
ATOM 2366 O O . THR A 1 322 ? -26.387 27.176 10.188 1.00 49.62 322 THR A O 1
ATOM 2369 N N . SER A 1 323 ? -25.436 26.364 8.322 1.00 53.88 323 SER A N 1
ATOM 2370 C CA . SER A 1 323 ? -25.711 24.951 8.574 1.00 53.88 323 SER A CA 1
ATOM 2371 C C . SER A 1 323 ? -24.517 24.076 8.214 1.00 53.88 323 SER A C 1
ATOM 2373 O O . SER A 1 323 ? -23.678 24.420 7.386 1.00 53.88 323 SER A O 1
ATOM 2375 N N . ILE A 1 324 ? -24.443 22.936 8.893 1.00 55.28 324 ILE A N 1
ATOM 2376 C CA . ILE A 1 324 ? -23.543 21.836 8.569 1.00 55.28 324 ILE A CA 1
ATOM 2377 C C . ILE A 1 324 ? -24.337 20.906 7.653 1.00 55.28 324 ILE A C 1
ATOM 2379 O O . ILE A 1 324 ? -25.464 20.561 8.015 1.00 55.28 324 ILE A O 1
ATOM 2383 N N . LEU A 1 325 ? -23.743 20.509 6.522 1.00 66.06 325 LEU A N 1
ATOM 2384 C CA . LEU A 1 325 ? -24.088 19.356 5.672 1.00 66.06 325 LEU A CA 1
ATOM 2385 C C . LEU A 1 325 ? -25.348 18.607 6.142 1.00 66.06 325 LEU A C 1
ATOM 2387 O O . LEU A 1 325 ? -25.305 17.850 7.121 1.00 66.06 325 LEU A O 1
ATOM 2391 N N . THR A 1 326 ? -26.479 18.840 5.484 1.00 65.69 326 THR A N 1
ATOM 2392 C CA . THR A 1 326 ? -27.742 18.192 5.854 1.00 65.69 326 THR A CA 1
ATOM 2393 C C . THR A 1 326 ? -27.855 16.812 5.192 1.00 65.69 326 THR A C 1
ATOM 2395 O O . THR A 1 326 ? -27.085 16.468 4.294 1.00 65.69 326 THR A O 1
ATOM 2398 N N . ASN A 1 327 ? -28.708 15.943 5.750 1.00 74.56 327 ASN A N 1
ATOM 2399 C CA . ASN A 1 327 ? -29.112 14.638 5.194 1.00 74.56 327 ASN A CA 1
ATOM 2400 C C . ASN A 1 327 ? -27.997 13.676 4.732 1.00 74.56 327 ASN A C 1
ATOM 2402 O O . ASN A 1 327 ? -28.262 12.739 3.980 1.00 74.56 327 ASN A O 1
ATOM 2406 N N . THR A 1 328 ? -26.757 13.870 5.180 1.00 78.44 328 THR A N 1
ATOM 2407 C CA . THR A 1 328 ? -25.635 12.996 4.835 1.00 78.44 328 THR A CA 1
ATOM 2408 C C . THR A 1 328 ? -25.643 11.765 5.739 1.00 78.44 328 THR A C 1
ATOM 2410 O O . THR A 1 328 ? -25.744 11.871 6.967 1.00 78.44 328 THR A O 1
ATOM 2413 N N . SER A 1 329 ? -25.530 10.584 5.129 1.00 82.69 329 SER A N 1
ATOM 2414 C CA . SER A 1 329 ? -25.501 9.299 5.831 1.00 82.69 329 SER A CA 1
ATOM 2415 C C . SER A 1 329 ? -24.148 8.613 5.675 1.00 82.69 329 SER A C 1
ATOM 2417 O O . SER A 1 329 ? -23.638 8.486 4.560 1.00 82.69 329 SER A O 1
ATOM 2419 N N . MET A 1 330 ? -23.606 8.116 6.780 1.00 85.81 330 MET A N 1
ATOM 2420 C CA . MET A 1 330 ? -22.365 7.352 6.842 1.00 85.81 330 MET A CA 1
ATOM 2421 C C . MET A 1 330 ? -22.659 6.012 7.507 1.00 85.81 330 MET A C 1
ATOM 2423 O O . MET A 1 330 ? -22.934 5.972 8.708 1.00 85.81 330 MET A O 1
ATOM 2427 N N . SER A 1 331 ? -22.627 4.910 6.759 1.00 83.12 331 SER A N 1
ATOM 2428 C CA . SER A 1 331 ? -22.987 3.611 7.331 1.00 83.12 331 SER A CA 1
ATOM 2429 C C . SER A 1 331 ? -22.149 2.431 6.869 1.00 83.12 331 SER A C 1
ATOM 2431 O O . SER A 1 331 ? -21.708 2.357 5.726 1.00 83.12 331 SER A O 1
ATOM 2433 N N . GLY A 1 332 ? -21.917 1.479 7.775 1.00 81.25 332 GLY A N 1
ATOM 2434 C CA . GLY A 1 332 ? -21.207 0.241 7.446 1.00 81.25 332 GLY A CA 1
ATOM 2435 C C . GLY A 1 332 ? -19.730 0.422 7.081 1.00 81.25 332 GLY A C 1
ATOM 2436 O O . GLY A 1 332 ? -19.150 -0.497 6.512 1.00 81.25 332 GLY A O 1
ATOM 2437 N N . ASN A 1 333 ? -19.119 1.585 7.338 1.00 87.31 333 ASN A N 1
ATOM 2438 C CA . ASN A 1 333 ? -17.713 1.820 7.003 1.00 87.31 333 ASN A CA 1
ATOM 2439 C C . ASN A 1 333 ? -16.789 1.153 8.036 1.00 87.31 333 ASN A C 1
ATOM 2441 O O . ASN A 1 333 ? -17.088 1.152 9.232 1.00 87.31 333 ASN A O 1
ATOM 2445 N N . ASP A 1 334 ? -15.658 0.616 7.579 1.00 89.62 334 ASP A N 1
ATOM 2446 C CA . ASP A 1 334 ? -14.604 0.035 8.417 1.00 89.62 334 ASP A CA 1
ATOM 2447 C C . ASP A 1 334 ? -13.370 0.942 8.407 1.00 89.62 334 ASP A C 1
ATOM 2449 O O . ASP A 1 334 ? -12.608 0.974 7.437 1.00 89.62 334 ASP A O 1
ATOM 2453 N N . ILE A 1 335 ? -13.202 1.707 9.482 1.00 88.62 335 ILE A N 1
ATOM 2454 C CA . ILE A 1 335 ? -12.211 2.770 9.632 1.00 88.62 335 ILE A CA 1
ATOM 2455 C C . ILE A 1 335 ? -11.180 2.358 10.687 1.00 88.62 335 ILE A C 1
ATOM 2457 O O . ILE A 1 335 ? -11.498 2.169 11.861 1.00 88.62 335 ILE A O 1
ATOM 2461 N N . ASP A 1 336 ? -9.921 2.270 10.282 1.00 88.31 336 ASP A N 1
ATOM 2462 C CA . ASP A 1 336 ? -8.781 2.026 11.167 1.00 88.31 336 ASP A CA 1
ATOM 2463 C C . ASP A 1 336 ? -7.669 3.007 10.804 1.00 88.31 336 ASP A C 1
ATOM 2465 O O . ASP A 1 336 ? -7.013 2.877 9.773 1.00 88.31 336 ASP A O 1
ATOM 2469 N N . LEU A 1 337 ? -7.474 4.038 11.619 1.00 81.88 337 LEU A N 1
ATOM 2470 C CA . LEU A 1 337 ? -6.591 5.144 11.247 1.00 81.88 337 LEU A CA 1
ATOM 2471 C C . LEU A 1 337 ? -5.101 4.816 11.405 1.00 81.88 337 LEU A C 1
ATOM 2473 O O . LEU A 1 337 ? -4.267 5.637 11.025 1.00 81.88 337 LEU A O 1
ATOM 2477 N N . GLY A 1 338 ? -4.747 3.646 11.943 1.00 79.00 338 GLY A N 1
ATOM 2478 C CA . GLY A 1 338 ? -3.377 3.354 12.357 1.00 79.00 338 GLY A CA 1
ATOM 2479 C C . GLY A 1 338 ? -2.970 4.154 13.603 1.00 79.00 338 GLY A C 1
ATOM 2480 O O . GLY A 1 338 ? -3.805 4.552 14.404 1.00 79.00 338 GLY A O 1
ATOM 2481 N N . SER A 1 339 ? -1.673 4.377 13.821 1.00 69.81 339 SER A N 1
ATOM 2482 C CA . SER A 1 339 ? -1.182 5.021 15.055 1.00 69.81 339 SER A CA 1
ATOM 2483 C C . SER A 1 339 ? -1.132 6.553 15.009 1.00 69.81 339 SER A C 1
ATOM 2485 O O . SER A 1 339 ? -0.795 7.173 16.017 1.00 69.81 339 SER A O 1
ATOM 2487 N N . THR A 1 340 ? -1.388 7.167 13.853 1.00 72.38 340 THR A N 1
ATOM 2488 C CA . THR A 1 340 ? -1.121 8.595 13.610 1.00 72.38 340 THR A CA 1
ATOM 2489 C C . THR A 1 340 ? -2.370 9.424 13.317 1.00 72.38 340 THR A C 1
ATOM 2491 O O . THR A 1 340 ? -2.384 10.603 13.676 1.00 72.38 340 THR A O 1
ATOM 2494 N N . GLY A 1 341 ? -3.420 8.846 12.723 1.00 73.38 341 GLY A N 1
ATOM 2495 C CA . GLY A 1 341 ? -4.656 9.575 12.423 1.00 73.38 341 GLY A CA 1
ATOM 2496 C C . GLY A 1 341 ? -5.445 9.985 13.672 1.00 73.38 341 GLY A C 1
ATOM 2497 O O . GLY A 1 341 ? -5.437 9.293 14.694 1.00 73.38 341 GLY A O 1
ATOM 2498 N N . LYS A 1 342 ? -6.116 11.142 13.601 1.00 80.50 342 LYS A N 1
ATOM 2499 C CA . LYS A 1 342 ? -6.755 11.771 14.769 1.00 80.50 342 LYS A CA 1
ATOM 2500 C C . LYS A 1 342 ? -8.191 11.305 14.995 1.00 80.50 342 LYS A C 1
ATOM 2502 O O . LYS A 1 342 ? -8.488 10.786 16.073 1.00 80.50 342 LYS A O 1
ATOM 2507 N N . HIS A 1 343 ? -9.054 11.418 13.982 1.00 80.94 343 HIS A N 1
ATOM 2508 C CA . HIS A 1 343 ? -10.497 11.176 14.124 1.00 80.94 343 HIS A CA 1
ATOM 2509 C C . HIS A 1 343 ? -11.024 10.083 13.191 1.00 80.94 343 HIS A C 1
ATOM 2511 O O . HIS A 1 343 ? -10.669 10.007 12.020 1.00 80.94 343 HIS A O 1
ATOM 2517 N N . GLY A 1 344 ? -11.932 9.235 13.673 1.00 80.88 344 GLY A N 1
ATOM 2518 C CA . GLY A 1 344 ? -12.608 8.273 12.796 1.00 80.88 344 GLY A CA 1
ATOM 2519 C C . GLY A 1 344 ? -13.546 8.978 11.818 1.00 80.88 344 GLY A C 1
ATOM 2520 O O . GLY A 1 344 ? -13.356 8.929 10.604 1.00 80.88 344 GLY A O 1
ATOM 2521 N N . ILE A 1 345 ? -14.531 9.674 12.385 1.00 82.12 345 ILE A N 1
ATOM 2522 C CA . ILE A 1 345 ? -15.446 10.580 11.691 1.00 82.12 345 ILE A CA 1
ATOM 2523 C C . ILE A 1 345 ? -15.329 11.938 12.386 1.00 82.12 345 ILE A C 1
ATOM 2525 O O . ILE A 1 345 ? -15.489 12.010 13.605 1.00 82.12 345 ILE A O 1
ATOM 2529 N N . PHE A 1 346 ? -15.031 12.989 11.627 1.00 78.56 346 PHE A N 1
ATOM 2530 C CA . PHE A 1 346 ? -14.845 14.349 12.128 1.00 78.56 346 PHE A CA 1
ATOM 2531 C C . PHE A 1 346 ? -15.822 15.307 11.456 1.00 78.56 346 PHE A C 1
ATOM 2533 O O . PHE A 1 346 ? -15.954 15.297 10.234 1.00 78.56 346 PHE A O 1
ATOM 2540 N N . ALA A 1 347 ? -16.480 16.139 12.258 1.00 75.38 347 ALA A N 1
ATOM 2541 C CA . ALA A 1 347 ? -17.305 17.243 11.794 1.00 75.38 347 ALA A CA 1
ATOM 2542 C C . ALA A 1 347 ? -16.758 18.531 12.405 1.00 75.38 347 ALA A C 1
ATOM 2544 O O . ALA A 1 347 ? -16.778 18.687 13.627 1.00 75.38 347 ALA A O 1
ATOM 2545 N N . GLU A 1 348 ? -16.269 19.439 11.571 1.00 70.81 348 GLU A N 1
ATOM 2546 C CA . GLU A 1 348 ? -15.881 20.771 12.012 1.00 70.81 348 GLU A CA 1
ATOM 2547 C C . GLU A 1 348 ? -17.153 21.613 12.178 1.00 70.81 348 GLU A C 1
ATOM 2549 O O . GLU A 1 348 ? -17.896 21.818 11.221 1.00 70.81 348 GLU A O 1
ATOM 2554 N N . SER A 1 349 ? -17.455 22.044 13.406 1.00 59.19 349 SER A N 1
ATOM 2555 C CA . SER A 1 349 ? -18.650 22.824 13.741 1.00 59.19 349 SER A CA 1
ATOM 2556 C C . SER A 1 349 ? -18.235 24.243 14.140 1.00 59.19 349 SER A C 1
ATOM 2558 O O . SER A 1 349 ? -17.599 24.465 15.165 1.00 59.19 349 SER A O 1
ATOM 2560 N N . THR A 1 350 ? -18.583 25.229 13.311 1.00 51.31 350 THR A N 1
ATOM 2561 C CA . THR A 1 350 ? -18.546 26.657 13.693 1.00 51.31 350 THR A CA 1
ATOM 2562 C C . THR A 1 350 ? -19.936 27.299 13.720 1.00 51.31 350 THR A C 1
ATOM 2564 O O . THR A 1 350 ? -20.081 28.438 14.161 1.00 51.31 350 THR A O 1
ATOM 2567 N N . ALA A 1 351 ? -20.980 26.572 13.305 1.00 46.38 351 ALA A N 1
ATOM 2568 C CA . ALA A 1 351 ? -22.345 27.075 13.182 1.00 46.38 351 ALA A CA 1
ATOM 2569 C C . ALA A 1 351 ? -23.325 26.222 14.004 1.00 46.38 351 ALA A C 1
ATOM 2571 O O . ALA A 1 351 ? -23.459 25.023 13.775 1.00 46.38 351 ALA A O 1
ATOM 2572 N N . GLY A 1 352 ? -24.044 26.851 14.941 1.00 41.91 352 GLY A N 1
ATOM 2573 C CA . GLY A 1 352 ? -25.021 26.227 15.851 1.00 41.91 352 GLY A CA 1
ATOM 2574 C C . GLY A 1 352 ? -26.330 25.748 15.200 1.00 41.91 352 GLY A C 1
ATOM 2575 O O . GLY A 1 352 ? -27.401 25.939 15.773 1.00 41.91 352 GLY A O 1
ATOM 2576 N N . GLY A 1 353 ? -26.269 25.175 13.996 1.00 42.78 353 GLY A N 1
ATOM 2577 C CA . GLY A 1 353 ? -27.421 24.644 13.264 1.00 42.78 353 GLY A CA 1
ATOM 2578 C C . GLY A 1 353 ? -27.728 23.182 13.608 1.00 42.78 353 GLY A C 1
ATOM 2579 O O . GLY A 1 353 ? -26.827 22.374 13.815 1.00 42.78 353 GLY A O 1
ATOM 2580 N N . SER A 1 354 ? -29.014 22.818 13.637 1.00 44.50 354 SER A N 1
ATOM 2581 C CA . SER A 1 354 ? -29.465 21.433 13.816 1.00 44.50 354 SER A CA 1
ATOM 2582 C C . SER A 1 354 ? -29.198 20.608 12.551 1.00 44.50 354 SER A C 1
ATOM 2584 O O . SER A 1 354 ? -29.982 20.660 11.603 1.00 44.50 354 SER A O 1
ATOM 2586 N N . SER A 1 355 ? -28.111 19.843 12.518 1.00 52.81 355 SER A N 1
ATOM 2587 C CA . SER A 1 355 ? -27.819 18.919 11.419 1.00 52.81 355 SER A CA 1
ATOM 2588 C C . SER A 1 355 ? -28.412 17.526 11.701 1.00 52.81 355 SER A C 1
ATOM 2590 O O . SER A 1 355 ? -28.318 16.985 12.804 1.00 52.81 355 SER A O 1
ATOM 2592 N N . THR A 1 356 ? -29.073 16.931 10.704 1.00 55.44 356 THR A N 1
ATOM 2593 C CA . THR A 1 356 ? -29.596 15.550 10.725 1.00 55.44 356 THR A CA 1
ATOM 2594 C C . THR A 1 356 ? -28.619 14.612 10.026 1.00 55.44 356 THR A C 1
ATOM 2596 O O . THR A 1 356 ? -28.938 13.978 9.022 1.00 55.44 356 THR A O 1
ATOM 2599 N N . GLN A 1 357 ? -27.390 14.558 10.527 1.00 64.44 357 GLN A N 1
ATOM 2600 C CA . GLN A 1 357 ? -26.391 13.616 10.031 1.00 64.44 357 GLN A CA 1
ATOM 2601 C C . GLN A 1 357 ? -26.591 12.261 10.710 1.00 64.44 357 GLN A C 1
ATOM 2603 O O . GLN A 1 357 ? -26.850 12.192 11.913 1.00 64.44 357 GLN A O 1
ATOM 2608 N N . VAL A 1 358 ? -26.494 11.179 9.939 1.00 63.38 358 VAL A N 1
ATOM 2609 C CA . VAL A 1 358 ? -26.675 9.816 10.454 1.00 63.38 358 VAL A CA 1
ATOM 2610 C C . VAL A 1 358 ? -25.380 9.045 10.264 1.00 63.38 358 VAL A C 1
ATOM 2612 O O . VAL A 1 358 ? -25.027 8.698 9.141 1.00 63.38 358 VAL A O 1
ATOM 2615 N N . ALA A 1 359 ? -24.686 8.755 11.364 1.00 70.56 359 ALA A N 1
ATOM 2616 C CA . ALA A 1 359 ? -23.616 7.763 11.391 1.00 70.56 359 ALA A CA 1
ATOM 2617 C C . ALA A 1 359 ? -24.114 6.506 12.117 1.00 70.56 359 ALA A C 1
ATOM 2619 O O . ALA A 1 359 ? -24.409 6.577 13.308 1.00 70.56 359 ALA A O 1
ATOM 2620 N N . ASP A 1 360 ? -24.210 5.378 11.408 1.00 66.44 360 ASP A N 1
ATOM 2621 C CA . ASP A 1 360 ? -24.716 4.107 11.952 1.00 66.44 360 ASP A CA 1
ATOM 2622 C C . ASP A 1 360 ? -23.864 2.910 11.493 1.00 66.44 360 ASP A C 1
ATOM 2624 O O . ASP A 1 360 ? -23.319 2.914 10.392 1.00 66.44 360 ASP A O 1
ATOM 2628 N N . SER A 1 361 ? -23.727 1.883 12.332 1.00 74.88 361 SER A N 1
ATOM 2629 C CA . SER A 1 361 ? -22.999 0.634 12.044 1.00 74.88 361 SER A CA 1
ATOM 2630 C C . SER A 1 361 ? -21.598 0.814 11.434 1.00 74.88 361 SER A C 1
ATOM 2632 O O . SER A 1 361 ? -21.157 0.005 10.621 1.00 74.88 361 SER A O 1
ATOM 2634 N N . ASN A 1 362 ? -20.877 1.876 11.807 1.00 69.88 362 ASN A N 1
ATOM 2635 C CA . ASN A 1 362 ? -19.478 2.061 11.416 1.00 69.88 362 ASN A CA 1
ATOM 2636 C C . ASN A 1 362 ? -18.562 1.393 12.446 1.00 69.88 362 ASN A C 1
ATOM 2638 O O . ASN A 1 362 ? -18.728 1.582 13.654 1.00 69.88 362 ASN A O 1
ATOM 2642 N N . ARG A 1 363 ? -17.555 0.655 11.980 1.00 76.81 363 ARG A N 1
ATOM 2643 C CA . ARG A 1 363 ? -16.469 0.154 12.824 1.00 76.81 363 ARG A CA 1
ATOM 2644 C C . ARG A 1 363 ? -15.335 1.172 12.802 1.00 76.81 363 ARG A C 1
ATOM 2646 O O . ARG A 1 363 ? -14.826 1.480 11.734 1.00 76.81 363 ARG A O 1
ATOM 2653 N N . ILE A 1 364 ? -14.937 1.680 13.968 1.00 75.25 364 ILE A N 1
ATOM 2654 C CA . ILE A 1 364 ? -13.855 2.667 14.095 1.00 75.25 364 ILE A CA 1
ATOM 2655 C C . ILE A 1 364 ? -12.863 2.189 15.158 1.00 75.25 364 ILE A C 1
ATOM 2657 O O . ILE A 1 364 ? -13.254 1.938 16.299 1.00 75.25 364 ILE 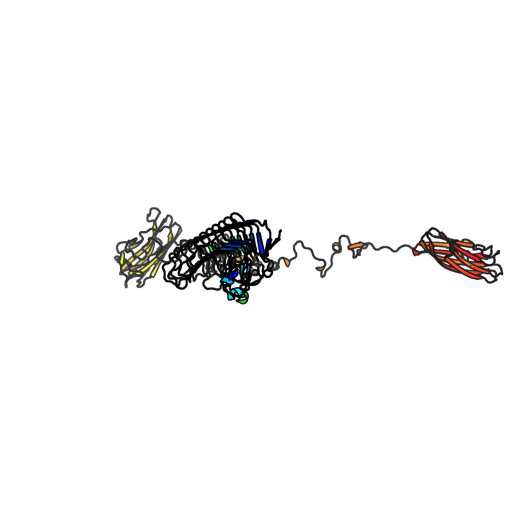A O 1
ATOM 2661 N N . VAL A 1 365 ? -11.588 2.046 14.797 1.00 66.25 365 VAL A N 1
ATOM 2662 C CA . VAL A 1 365 ? -10.511 1.595 15.698 1.00 66.25 365 VAL A CA 1
ATOM 2663 C C . VAL A 1 365 ? -9.230 2.419 15.510 1.00 66.25 365 VAL A C 1
ATOM 2665 O O . VAL A 1 365 ? -9.101 3.141 14.525 1.00 66.25 365 VAL A O 1
ATOM 2668 N N . ASN A 1 366 ? -8.308 2.322 16.479 1.00 60.47 366 ASN A N 1
ATOM 2669 C CA . ASN A 1 366 ? -6.999 2.995 16.488 1.00 60.47 366 ASN A CA 1
ATOM 2670 C C . ASN A 1 366 ? -7.086 4.503 16.181 1.00 60.47 366 ASN A C 1
ATOM 2672 O O . ASN A 1 366 ? -6.540 4.993 15.205 1.00 60.47 366 ASN A O 1
ATOM 2676 N N . PHE A 1 367 ? -7.816 5.236 17.020 1.00 62.19 367 PHE A N 1
ATOM 2677 C CA . PHE A 1 367 ? -7.981 6.689 16.934 1.00 62.19 367 PHE A CA 1
ATOM 2678 C C . PHE A 1 367 ? -7.816 7.315 18.329 1.00 62.19 367 PHE A C 1
ATOM 2680 O O . PHE A 1 367 ? -7.862 6.604 19.342 1.00 62.19 367 PHE A O 1
ATOM 2687 N N . SER A 1 368 ? -7.639 8.637 18.410 1.00 52.00 368 SER A N 1
ATOM 2688 C CA . SER A 1 368 ? -7.570 9.334 19.702 1.00 52.00 368 SER A CA 1
ATOM 2689 C C . SER A 1 368 ? -8.960 9.440 20.342 1.00 52.00 368 SER A C 1
ATOM 2691 O O . SER A 1 368 ? -9.877 10.036 19.782 1.00 52.00 368 SER A O 1
ATOM 2693 N N . VAL A 1 369 ? -9.139 8.866 21.537 1.00 42.19 369 VAL A N 1
ATOM 2694 C CA . VAL A 1 369 ? -10.454 8.753 22.207 1.00 42.19 369 VAL A CA 1
ATOM 2695 C C . VAL A 1 369 ? -11.007 10.109 22.684 1.00 42.19 369 VAL A C 1
ATOM 2697 O O . VAL A 1 369 ? -12.200 10.211 22.953 1.00 42.19 369 VAL A O 1
ATOM 2700 N N . SER A 1 370 ? -10.182 11.158 22.776 1.00 41.81 370 SER A N 1
ATOM 2701 C CA . SER A 1 370 ? -10.592 12.473 23.296 1.00 41.81 370 SER A CA 1
ATOM 2702 C C . SER A 1 370 ? -11.493 13.287 22.363 1.00 41.81 370 SER A C 1
ATOM 2704 O O . SER A 1 370 ? -12.003 14.317 22.789 1.00 41.81 370 SER A O 1
ATOM 2706 N N . GLU A 1 371 ? -11.678 12.876 21.107 1.00 49.38 371 GLU A N 1
ATOM 2707 C CA . GLU A 1 371 ? -12.153 13.785 20.054 1.00 49.38 371 GLU A CA 1
ATOM 2708 C C . GLU A 1 371 ? -13.187 13.143 19.111 1.00 49.38 371 GLU A C 1
ATOM 2710 O O . GLU A 1 371 ? -13.246 13.453 17.917 1.00 49.38 371 GLU A O 1
ATOM 2715 N N . ILE A 1 372 ? -14.028 12.242 19.636 1.00 48.12 372 ILE A N 1
ATOM 2716 C CA . ILE A 1 372 ? -15.268 11.852 18.950 1.00 48.12 372 ILE A CA 1
ATOM 2717 C C . ILE A 1 372 ? -16.302 12.968 19.190 1.00 48.12 372 ILE A C 1
ATOM 2719 O O . ILE A 1 372 ? -17.143 12.848 20.075 1.00 48.12 372 ILE A O 1
ATOM 2723 N N . LEU A 1 373 ? -16.228 14.015 18.359 1.00 52.59 373 LEU A N 1
ATOM 2724 C CA . LEU A 1 373 ? -17.241 15.056 18.099 1.00 52.59 373 LEU A CA 1
ATOM 2725 C C . LEU A 1 373 ? -17.334 16.292 19.013 1.00 52.59 373 LEU A C 1
ATOM 2727 O O . LEU A 1 373 ? -17.290 16.221 20.239 1.00 52.59 373 LEU A O 1
ATOM 2731 N N . ASP A 1 374 ? -17.595 17.421 18.343 1.00 41.72 374 ASP A N 1
ATOM 2732 C CA . ASP A 1 374 ? -18.229 18.624 18.882 1.00 41.72 374 ASP A CA 1
ATOM 2733 C C . ASP A 1 374 ? -19.763 18.421 18.974 1.00 41.72 374 ASP A C 1
ATOM 2735 O O . ASP A 1 374 ? -20.382 17.683 18.205 1.00 41.72 374 ASP A O 1
ATOM 2739 N N . SER A 1 375 ? -20.360 19.085 19.956 1.00 37.22 375 SER A N 1
ATOM 2740 C CA . SER A 1 375 ? -21.690 18.983 20.574 1.00 37.22 375 SER A CA 1
ATOM 2741 C C . SER A 1 375 ? -22.957 18.962 19.686 1.00 37.22 375 SER A C 1
ATOM 2743 O O . SER A 1 375 ? -24.062 18.881 20.227 1.00 37.22 375 SER A O 1
ATOM 2745 N N . ALA A 1 376 ? -22.858 18.992 18.354 1.00 39.38 376 ALA A N 1
ATOM 2746 C CA . ALA A 1 376 ? -24.002 19.165 17.444 1.00 39.38 376 ALA A CA 1
ATOM 2747 C C . ALA A 1 376 ? -24.485 17.888 16.716 1.00 39.38 376 ALA A C 1
ATOM 2749 O O . ALA A 1 376 ? -25.480 17.938 15.992 1.00 39.38 376 ALA A O 1
ATOM 2750 N N . PHE A 1 377 ? -23.829 16.736 16.895 1.00 41.22 377 PHE A N 1
ATOM 2751 C CA . PHE A 1 377 ? -24.075 15.531 16.088 1.00 41.22 377 PHE A CA 1
ATOM 2752 C C . PHE A 1 377 ? -24.855 14.442 16.854 1.00 41.22 377 PHE A C 1
ATOM 2754 O O . PHE A 1 377 ? -24.409 13.938 17.886 1.00 41.22 377 PHE A O 1
ATOM 2761 N N . ARG A 1 378 ? -26.010 14.007 16.326 1.00 38.91 378 ARG A N 1
ATOM 2762 C CA . ARG A 1 378 ? -26.754 12.843 16.847 1.00 38.91 378 ARG A CA 1
ATOM 2763 C C . ARG A 1 378 ? -26.174 11.548 16.272 1.00 38.91 378 ARG A C 1
ATOM 2765 O O . ARG A 1 378 ? -26.658 11.057 15.256 1.00 38.91 378 ARG A O 1
ATOM 2772 N N . ILE A 1 379 ? -25.167 10.958 16.924 1.00 41.38 379 ILE A N 1
ATOM 2773 C CA . ILE A 1 379 ? -24.771 9.585 16.576 1.00 41.38 379 ILE A CA 1
ATOM 2774 C C . ILE A 1 379 ? -25.875 8.638 17.060 1.00 41.38 379 ILE A C 1
ATOM 2776 O O . ILE A 1 379 ? -26.045 8.412 18.258 1.00 41.38 379 ILE A O 1
ATOM 2780 N N . GLY A 1 380 ? -26.604 8.040 16.121 1.00 35.12 380 GLY A N 1
ATOM 2781 C CA . GLY A 1 380 ? -27.390 6.842 16.385 1.00 35.12 380 GLY A CA 1
ATOM 2782 C C . GLY A 1 380 ? -26.459 5.640 16.508 1.00 35.12 380 GLY A C 1
ATOM 2783 O O . GLY A 1 380 ? -26.332 4.869 15.568 1.00 35.12 380 GLY A O 1
ATOM 2784 N N . PHE A 1 381 ? -25.780 5.479 17.646 1.00 32.62 381 PHE A N 1
ATOM 2785 C CA . PHE A 1 381 ? -24.953 4.298 17.897 1.00 32.62 381 PHE A CA 1
ATOM 2786 C C . PHE A 1 381 ? -25.858 3.067 18.060 1.00 32.62 381 PHE A C 1
ATOM 2788 O O . PHE A 1 381 ? -26.305 2.780 19.171 1.00 32.62 381 PHE A O 1
ATOM 2795 N N . ARG A 1 382 ? -26.145 2.313 16.989 1.00 31.56 382 ARG A N 1
ATOM 2796 C CA . ARG A 1 382 ? -26.777 0.987 17.133 1.00 31.56 382 ARG A CA 1
ATOM 2797 C C . ARG A 1 382 ? -25.797 -0.156 17.375 1.00 31.56 382 ARG A C 1
ATOM 2799 O O . ARG A 1 382 ? -26.240 -1.231 17.759 1.00 31.56 382 ARG A O 1
ATOM 2806 N N . ASP A 1 383 ? -24.489 0.094 17.323 1.00 29.00 383 ASP A N 1
ATOM 2807 C CA . ASP A 1 383 ? -23.475 -0.910 17.648 1.00 29.00 383 ASP A CA 1
ATOM 2808 C C . ASP A 1 383 ? -22.542 -0.449 18.784 1.00 29.00 383 ASP A C 1
ATOM 2810 O O . ASP A 1 383 ? -21.599 0.313 18.602 1.00 29.00 383 ASP A O 1
ATOM 2814 N N . ARG A 1 384 ? -22.859 -0.933 19.996 1.00 29.88 384 ARG A N 1
ATOM 2815 C CA . ARG A 1 384 ? -22.049 -0.972 21.235 1.00 29.88 384 ARG A CA 1
ATOM 2816 C C . ARG A 1 384 ? -21.083 0.201 21.486 1.00 29.88 384 ARG A C 1
ATOM 2818 O O . ARG A 1 384 ? -19.874 0.003 21.587 1.00 29.88 384 ARG A O 1
ATOM 2825 N N . ALA A 1 385 ? -21.633 1.362 21.823 1.00 30.02 385 ALA A N 1
ATOM 2826 C CA . ALA A 1 385 ? -20.992 2.284 22.758 1.00 30.02 385 ALA A CA 1
ATOM 2827 C C . ALA A 1 385 ? -21.773 2.247 24.082 1.00 30.02 385 ALA A C 1
ATOM 2829 O O . ALA A 1 385 ? -22.892 2.742 24.173 1.00 30.02 385 ALA A O 1
ATOM 2830 N N . ARG A 1 386 ? -21.197 1.621 25.119 1.00 33.22 386 ARG A N 1
ATOM 2831 C CA . ARG A 1 386 ? -21.633 1.826 26.509 1.00 33.22 386 ARG A CA 1
ATOM 2832 C C . ARG A 1 386 ? -21.293 3.270 26.885 1.00 33.22 386 ARG A C 1
ATOM 2834 O O . ARG A 1 386 ? -20.198 3.528 27.376 1.00 33.22 386 ARG A O 1
ATOM 2841 N N . LEU A 1 387 ? -22.226 4.181 26.653 1.00 31.00 387 LEU A N 1
ATOM 2842 C CA . LEU A 1 387 ? -22.318 5.447 27.365 1.00 31.00 387 LEU A CA 1
ATOM 2843 C C . LEU A 1 387 ? -23.502 5.303 28.320 1.00 31.00 387 LEU A C 1
ATOM 2845 O O . LEU A 1 387 ? -24.642 5.147 27.898 1.00 31.00 387 LEU A O 1
ATOM 2849 N N . HIS A 1 388 ? -23.189 5.232 29.614 1.00 31.23 388 HIS A N 1
ATOM 2850 C CA . HIS A 1 388 ? -24.161 5.400 30.687 1.00 31.23 388 HIS A CA 1
ATOM 2851 C C . HIS A 1 388 ? -24.727 6.823 30.575 1.00 31.23 388 HIS A C 1
ATOM 2853 O O . HIS A 1 388 ? -24.127 7.760 31.092 1.00 31.23 388 HIS A O 1
ATOM 2859 N N . ASP A 1 389 ? -25.848 6.976 29.878 1.00 33.25 389 ASP A N 1
ATOM 2860 C CA . ASP A 1 389 ? -26.747 8.111 30.045 1.00 33.25 389 ASP A CA 1
ATOM 2861 C C . ASP A 1 389 ? -28.186 7.582 30.088 1.00 33.25 389 ASP A C 1
ATOM 2863 O O . ASP A 1 389 ? -28.641 6.857 29.193 1.00 33.25 389 ASP A O 1
ATOM 2867 N N . ASP A 1 390 ? -28.868 7.896 31.184 1.00 40.06 390 ASP A N 1
ATOM 2868 C CA . ASP A 1 390 ? -30.170 7.374 31.609 1.00 40.06 390 ASP A CA 1
ATOM 2869 C C . ASP A 1 390 ? -31.333 8.030 30.844 1.00 40.06 390 ASP A C 1
ATOM 2871 O O . ASP A 1 390 ? -32.337 8.470 31.396 1.00 40.06 390 ASP A O 1
ATOM 2875 N N . THR A 1 391 ? -31.186 8.135 29.524 1.00 33.16 391 THR A N 1
ATOM 2876 C CA . THR A 1 391 ? -32.229 8.657 28.631 1.00 33.16 391 THR A CA 1
ATOM 2877 C C . THR A 1 391 ? -32.578 7.699 27.497 1.00 33.16 391 THR A C 1
ATOM 2879 O O . THR A 1 391 ? -33.533 7.943 26.758 1.00 33.16 391 THR A O 1
ATOM 2882 N N . SER A 1 392 ? -31.864 6.574 27.364 1.00 34.03 392 SER A N 1
ATOM 2883 C CA . SER A 1 392 ? -31.976 5.708 26.182 1.00 34.03 392 SER A CA 1
ATOM 2884 C C . SER A 1 392 ? -32.330 4.239 26.434 1.00 34.03 392 SER A C 1
ATOM 2886 O O . SER A 1 392 ? -32.322 3.463 25.479 1.00 34.03 392 SER A O 1
ATOM 2888 N N . ASN A 1 393 ? -32.751 3.839 27.645 1.00 33.25 393 ASN A N 1
ATOM 2889 C CA . ASN A 1 393 ? -33.388 2.529 27.828 1.00 33.25 393 ASN A CA 1
ATOM 2890 C C . ASN A 1 393 ? -34.829 2.628 28.347 1.00 33.25 393 ASN A C 1
ATOM 2892 O O . ASN A 1 393 ? -35.130 2.856 29.514 1.00 33.25 393 ASN A O 1
ATOM 2896 N N . THR A 1 394 ? -35.727 2.427 27.397 1.00 41.75 394 THR A N 1
ATOM 2897 C CA . THR A 1 394 ? -37.164 2.219 27.505 1.00 41.75 394 THR A CA 1
ATOM 2898 C C . THR A 1 394 ? -37.596 1.375 28.717 1.00 41.75 394 THR A C 1
ATOM 2900 O O . THR A 1 394 ? -37.143 0.247 28.880 1.00 41.75 394 THR A O 1
ATOM 2903 N N . SER A 1 395 ? -38.581 1.897 29.469 1.00 45.22 395 SER A N 1
ATOM 2904 C CA . SER A 1 395 ? -39.577 1.213 30.334 1.00 45.22 395 SER A CA 1
ATOM 2905 C C . SER A 1 395 ? -39.477 1.331 31.862 1.00 45.22 395 SER A C 1
ATOM 2907 O O . SER A 1 395 ? -40.470 1.018 32.518 1.00 45.22 395 SER A O 1
ATOM 2909 N N . TRP A 1 396 ? -38.395 1.823 32.462 1.00 62.72 396 TRP A N 1
ATOM 2910 C CA . TRP A 1 396 ? -38.211 1.663 33.912 1.00 62.72 396 TRP A CA 1
ATOM 2911 C C . TRP A 1 396 ? -38.104 3.016 34.655 1.00 62.72 396 TRP A C 1
ATOM 2913 O O . TRP A 1 396 ? -37.191 3.794 34.425 1.00 62.72 396 TRP A O 1
ATOM 2923 N N . ASN A 1 397 ? -39.102 3.331 35.496 1.00 77.00 397 ASN A N 1
ATOM 2924 C CA . ASN A 1 397 ? -39.275 4.607 36.224 1.00 77.00 397 ASN A CA 1
ATOM 2925 C C . ASN A 1 397 ? -38.406 4.662 37.504 1.00 77.00 397 ASN A C 1
ATOM 2927 O O . ASN A 1 397 ? -38.928 4.876 38.596 1.00 77.00 397 ASN A O 1
ATOM 2931 N N . GLY A 1 398 ? -37.102 4.393 37.374 1.00 75.56 398 GLY A N 1
ATOM 2932 C CA . GLY A 1 398 ? -36.148 4.248 38.489 1.00 75.56 398 GLY A CA 1
ATOM 2933 C C . GLY A 1 398 ? -35.994 5.487 39.378 1.00 75.56 398 GLY A C 1
ATOM 2934 O O . GLY A 1 398 ? -35.919 5.361 40.598 1.00 75.56 398 GLY A O 1
ATOM 2935 N N . SER A 1 399 ? -36.024 6.669 38.757 1.00 79.94 399 SER A N 1
ATOM 2936 C CA . SER A 1 399 ? -35.950 7.999 39.387 1.00 79.94 399 SER A CA 1
ATOM 2937 C C . SER A 1 399 ? -37.301 8.540 39.868 1.00 79.94 399 SER A C 1
ATOM 2939 O O . SER A 1 399 ? -37.415 9.694 40.249 1.00 79.94 399 SER A O 1
ATOM 2941 N N . PHE A 1 400 ? -38.375 7.748 39.781 1.00 86.88 400 PHE A N 1
ATOM 2942 C CA . PHE A 1 400 ? -39.731 8.128 40.201 1.00 86.88 400 PHE A CA 1
ATOM 2943 C C . PHE A 1 400 ? -40.372 9.336 39.491 1.00 86.88 400 PHE A C 1
ATOM 2945 O O . PHE A 1 400 ? -41.525 9.659 39.783 1.00 86.88 400 PHE A O 1
ATOM 2952 N N . GLU A 1 401 ? -39.720 9.957 38.503 1.00 87.38 401 GLU A N 1
ATOM 2953 C CA . GLU A 1 401 ? -40.204 11.170 37.818 1.00 87.38 401 GLU A CA 1
ATOM 2954 C C . GLU A 1 401 ? -41.536 11.001 37.067 1.00 87.38 401 GLU A C 1
ATOM 2956 O O . GLU A 1 401 ? -42.186 11.981 36.690 1.00 87.38 401 GLU A O 1
ATOM 2961 N N . ARG A 1 402 ? -41.993 9.759 36.867 1.00 82.88 402 ARG A N 1
ATOM 2962 C CA . ARG A 1 402 ? -43.322 9.440 36.317 1.00 82.88 402 ARG A CA 1
ATOM 2963 C C . ARG A 1 402 ? -44.346 9.065 37.398 1.00 82.88 402 ARG A C 1
ATOM 2965 O O . ARG A 1 402 ? -45.362 8.437 37.087 1.00 82.88 402 ARG A O 1
ATOM 2972 N N . GLY A 1 403 ? -44.091 9.431 38.654 1.00 86.62 403 GLY A N 1
ATOM 2973 C CA . GLY A 1 403 ? -44.932 9.121 39.808 1.00 86.62 403 GLY A CA 1
ATOM 2974 C C . GLY A 1 403 ? -45.031 7.616 40.061 1.00 86.62 403 GLY A C 1
ATOM 2975 O O . GLY A 1 403 ? -44.040 6.895 39.994 1.00 86.62 403 GLY A O 1
ATOM 2976 N N . ASP A 1 404 ? -46.246 7.123 40.302 1.00 86.56 404 ASP A N 1
ATOM 2977 C CA . ASP A 1 404 ? -46.515 5.710 40.614 1.00 86.56 404 ASP A CA 1
ATOM 2978 C C . ASP A 1 404 ? -46.326 4.734 39.442 1.00 86.56 404 ASP A C 1
ATOM 2980 O O . ASP A 1 404 ? -46.355 3.515 39.634 1.00 86.56 404 ASP A O 1
ATOM 2984 N N . ALA A 1 405 ? -46.171 5.235 38.215 1.00 81.94 405 ALA A N 1
ATOM 2985 C CA . ALA A 1 405 ? -46.135 4.391 37.030 1.00 81.94 405 ALA A CA 1
ATOM 2986 C C . ALA A 1 405 ? -44.989 3.365 37.107 1.00 81.94 405 ALA A C 1
ATOM 2988 O O . ALA A 1 405 ? -43.818 3.734 37.188 1.00 81.94 405 ALA A O 1
ATOM 2989 N N . GLY A 1 406 ? -45.327 2.074 37.042 1.00 80.00 406 GLY A N 1
ATOM 2990 C CA . GLY A 1 406 ? -44.352 0.980 37.050 1.00 80.00 406 GLY A CA 1
ATOM 2991 C C . GLY A 1 406 ? -43.883 0.531 38.437 1.00 80.00 406 GLY A C 1
ATOM 2992 O O . GLY A 1 406 ? -42.966 -0.287 38.500 1.00 80.00 406 GLY A O 1
ATOM 2993 N N . TRP A 1 407 ? -44.509 0.997 39.524 1.00 87.38 407 TRP A N 1
ATOM 2994 C CA . TRP A 1 407 ? -44.158 0.624 40.899 1.00 87.38 407 TRP A CA 1
ATOM 2995 C C . TRP A 1 407 ? -45.307 -0.064 41.637 1.00 87.38 407 TRP A C 1
ATOM 2997 O O . TRP A 1 407 ? -46.457 0.369 41.602 1.00 87.38 407 TRP A O 1
ATOM 3007 N N . LEU A 1 408 ? -44.989 -1.143 42.353 1.00 89.94 408 LEU A N 1
ATOM 3008 C CA . LEU A 1 408 ? -45.882 -1.797 43.302 1.00 89.94 408 LEU A CA 1
ATOM 3009 C C . LEU A 1 408 ? -45.443 -1.406 44.713 1.00 89.94 408 LEU A C 1
ATOM 3011 O O . LEU A 1 408 ? -44.307 -1.662 45.115 1.00 89.94 408 LEU A O 1
ATOM 3015 N N . ARG A 1 409 ? -46.353 -0.765 45.445 1.00 91.12 409 ARG A N 1
ATOM 3016 C CA . ARG A 1 409 ? -46.105 -0.168 46.759 1.00 91.12 409 ARG A CA 1
ATOM 3017 C C . ARG A 1 409 ? -46.918 -0.896 47.818 1.00 91.12 409 ARG A C 1
ATOM 3019 O O . ARG A 1 409 ? -48.141 -0.962 47.703 1.00 91.12 409 ARG A O 1
ATOM 3026 N N . GLN A 1 410 ? -46.274 -1.424 48.853 1.00 93.06 410 GLN A N 1
ATOM 3027 C CA . GLN A 1 410 ? -47.002 -1.910 50.025 1.00 93.06 410 GLN A CA 1
ATOM 3028 C C . GLN A 1 410 ? -47.475 -0.751 50.916 1.00 93.06 410 GLN A C 1
ATOM 3030 O O . GLN A 1 410 ? -46.964 0.369 50.843 1.00 93.06 410 GLN A O 1
ATOM 3035 N N . THR A 1 411 ? -48.461 -1.023 51.774 1.00 89.75 411 THR A N 1
ATOM 3036 C CA . THR A 1 411 ? -49.052 -0.038 52.692 1.00 89.75 411 THR A CA 1
ATOM 3037 C C . THR A 1 411 ? -47.977 0.659 53.527 1.00 89.75 411 THR A C 1
ATOM 3039 O O . THR A 1 411 ? -47.269 0.017 54.295 1.00 89.75 411 THR A O 1
ATOM 3042 N N . GLY A 1 412 ? -47.873 1.984 53.400 1.00 88.50 412 GLY A N 1
ATOM 3043 C CA . GLY A 1 412 ? -46.850 2.795 54.069 1.00 88.50 412 GLY A CA 1
ATOM 3044 C C . GLY A 1 412 ? -45.771 3.349 53.137 1.00 88.50 412 GLY A C 1
ATOM 3045 O O . GLY A 1 412 ? -44.983 4.171 53.589 1.00 88.50 412 GLY A O 1
ATOM 3046 N N . TRP A 1 413 ? -45.753 2.957 51.861 1.00 94.56 413 TRP A N 1
ATOM 3047 C CA . TRP A 1 413 ? -44.986 3.629 50.808 1.00 94.56 413 TRP A CA 1
ATOM 3048 C C . TRP A 1 413 ? -45.861 4.609 50.025 1.00 94.56 413 TRP A C 1
ATOM 3050 O O . TRP A 1 413 ? -46.971 4.253 49.633 1.00 94.56 413 TRP A O 1
ATOM 3060 N N . ALA A 1 414 ? -45.338 5.795 49.727 1.00 94.12 414 ALA A N 1
ATOM 3061 C CA . ALA A 1 414 ? -45.858 6.790 48.789 1.00 94.12 414 ALA A CA 1
ATOM 3062 C C . ALA A 1 414 ? -44.786 7.114 47.738 1.00 94.12 414 ALA A C 1
ATOM 3064 O O . ALA A 1 414 ? -43.605 6.992 48.034 1.00 94.12 414 ALA A O 1
ATOM 3065 N N . ILE A 1 415 ? -45.176 7.510 46.528 1.00 93.94 415 ILE A N 1
ATOM 3066 C CA . ILE A 1 415 ? -44.287 8.231 45.608 1.00 93.94 415 ILE A CA 1
ATOM 3067 C C . ILE A 1 415 ? -44.884 9.624 45.469 1.00 93.94 415 ILE A C 1
ATOM 3069 O O . ILE A 1 415 ? -46.030 9.771 45.041 1.00 93.94 415 ILE A O 1
ATOM 3073 N N . GLU A 1 416 ? -44.144 10.639 45.896 1.00 94.88 416 GLU A N 1
ATOM 3074 C CA . GLU A 1 416 ? -44.636 12.013 45.966 1.00 94.88 416 GLU A CA 1
ATOM 3075 C C . GLU A 1 416 ? -43.661 12.989 45.320 1.00 94.88 416 GLU A C 1
ATOM 3077 O O . GLU A 1 416 ? -42.448 12.776 45.297 1.00 94.88 416 GLU A O 1
ATOM 3082 N N . LYS A 1 417 ? -44.214 14.081 44.787 1.00 93.81 417 LYS A N 1
ATOM 3083 C CA . LYS A 1 417 ? -43.429 15.185 44.247 1.00 93.81 417 LYS A CA 1
ATOM 3084 C C . LYS A 1 417 ? -42.889 16.019 45.408 1.00 93.81 417 LYS A C 1
ATOM 3086 O O . LYS A 1 417 ? -43.596 16.885 45.925 1.00 93.81 417 LYS A O 1
ATOM 3091 N N . ASN A 1 418 ? -41.657 15.747 45.816 1.00 92.12 418 ASN A N 1
ATOM 3092 C CA . ASN A 1 418 ? -41.003 16.376 46.955 1.00 92.12 418 ASN A CA 1
ATOM 3093 C C . ASN A 1 418 ? -39.536 16.728 46.621 1.00 92.12 418 ASN A C 1
ATOM 3095 O O . ASN A 1 418 ? -38.616 16.029 47.043 1.00 92.12 418 ASN A O 1
ATOM 3099 N N . PRO A 1 419 ? -39.295 17.824 45.871 1.00 88.88 419 PRO A N 1
ATOM 3100 C CA . PRO A 1 419 ? -37.958 18.192 45.394 1.00 88.88 419 PRO A CA 1
ATOM 3101 C C . PRO A 1 419 ? -36.989 18.594 46.514 1.00 88.88 419 PRO A C 1
ATOM 3103 O O . PRO A 1 419 ? -35.785 18.602 46.300 1.00 88.88 419 PRO A O 1
ATOM 3106 N N . ALA A 1 420 ? -37.493 18.940 47.704 1.00 88.19 420 ALA A N 1
ATOM 3107 C CA . ALA A 1 420 ? -36.642 19.230 48.858 1.00 88.19 420 ALA A CA 1
ATOM 3108 C C . ALA A 1 420 ? -35.975 17.963 49.411 1.00 88.19 420 ALA A C 1
ATOM 3110 O O . ALA A 1 420 ? -34.916 18.035 50.029 1.00 88.19 420 ALA A O 1
ATOM 3111 N N . GLU A 1 421 ? -36.613 16.815 49.190 1.00 92.44 421 GLU A N 1
ATOM 3112 C CA . GLU A 1 421 ? -36.244 15.547 49.795 1.00 92.44 421 GLU A CA 1
ATOM 3113 C C . GLU A 1 421 ? -35.769 14.514 48.759 1.00 92.44 421 GLU A C 1
ATOM 3115 O O . GLU A 1 421 ? -35.229 13.482 49.162 1.00 92.44 421 GLU A O 1
ATOM 3120 N N . ALA A 1 422 ? -35.934 14.782 47.457 1.00 88.31 422 ALA A N 1
ATOM 3121 C CA . ALA A 1 422 ? -35.420 13.989 46.337 1.00 88.31 422 ALA A CA 1
ATOM 3122 C C . ALA A 1 422 ? -33.901 14.178 46.148 1.00 88.31 422 ALA A C 1
ATOM 3124 O O . ALA A 1 422 ? -33.346 15.237 46.452 1.00 88.31 422 ALA A O 1
ATOM 3125 N N . ARG A 1 423 ? -33.209 13.139 45.674 1.00 86.19 423 ARG A N 1
ATOM 3126 C CA . ARG A 1 423 ? -31.779 13.180 45.322 1.00 86.19 423 ARG A CA 1
ATOM 3127 C C . ARG A 1 423 ? -31.599 13.745 43.921 1.00 86.19 423 ARG A C 1
ATOM 3129 O O . ARG A 1 423 ? -30.689 14.545 43.694 1.00 86.19 423 ARG A O 1
ATOM 3136 N N . SER A 1 424 ? -32.433 13.286 42.998 1.00 82.81 424 SER A N 1
ATOM 3137 C CA . SER A 1 424 ? -32.475 13.703 41.607 1.00 82.81 424 SER A CA 1
ATOM 3138 C C . SER A 1 424 ? -33.918 14.087 41.245 1.00 82.81 424 SER A C 1
ATOM 3140 O O . SER A 1 424 ? -34.870 13.669 41.893 1.00 82.81 424 SER A O 1
ATOM 3142 N N . GLY A 1 425 ? -34.094 14.977 40.266 1.00 85.75 425 GLY A N 1
ATOM 3143 C CA . GLY A 1 425 ? -35.433 15.364 39.812 1.00 85.75 425 GLY A CA 1
ATOM 3144 C C . GLY A 1 425 ? -36.326 16.026 40.879 1.00 85.75 425 GLY A C 1
ATOM 3145 O O . GLY A 1 425 ? -35.888 16.897 41.632 1.00 85.75 425 GLY A O 1
ATOM 3146 N N . ASN A 1 426 ? -37.619 15.697 40.861 1.00 87.81 426 ASN A N 1
ATOM 3147 C CA . ASN A 1 426 ? -38.653 16.263 41.731 1.00 87.81 426 ASN A CA 1
ATOM 3148 C C . ASN A 1 426 ? -39.456 15.214 42.511 1.00 87.81 426 ASN A C 1
ATOM 3150 O O . ASN A 1 426 ? -40.259 15.611 43.363 1.00 87.81 426 ASN A O 1
ATOM 3154 N N . TRP A 1 427 ? -39.336 13.929 42.192 1.00 92.81 427 TRP A N 1
ATOM 3155 C CA . TRP A 1 427 ? -40.133 12.856 42.780 1.00 92.81 427 TRP A CA 1
ATOM 3156 C C . TRP A 1 427 ? -39.265 11.912 43.601 1.00 92.81 427 TRP A C 1
ATOM 3158 O O . TRP A 1 427 ? -38.102 11.697 43.310 1.00 92.81 427 TRP A O 1
ATOM 3168 N N . VAL A 1 428 ? -39.843 11.348 44.656 1.00 93.94 428 VAL A N 1
ATOM 3169 C CA . VAL A 1 428 ? -39.128 10.452 45.567 1.00 93.94 428 VAL A CA 1
ATOM 3170 C C . VAL A 1 428 ? -40.100 9.447 46.171 1.00 93.94 428 VAL A C 1
ATOM 3172 O O . VAL A 1 428 ? -41.272 9.762 46.415 1.00 93.94 428 VAL A O 1
ATOM 3175 N N . ALA A 1 429 ? -39.632 8.227 46.430 1.00 94.94 429 ALA A N 1
ATOM 3176 C CA . ALA A 1 429 ? -40.395 7.247 47.188 1.00 94.94 429 ALA A CA 1
ATOM 3177 C C . ALA A 1 429 ? -40.211 7.476 48.693 1.00 94.94 429 ALA A C 1
ATOM 3179 O O . ALA A 1 429 ? -39.095 7.513 49.205 1.00 94.94 429 ALA A O 1
ATOM 3180 N N . VAL A 1 430 ? -41.315 7.593 49.423 1.00 95.25 430 VAL A N 1
ATOM 3181 C CA . VAL A 1 430 ? -41.347 7.932 50.847 1.00 95.25 430 VAL A CA 1
ATOM 3182 C C . VAL A 1 430 ? -42.007 6.814 51.629 1.00 95.25 430 VAL A C 1
ATOM 3184 O O . VAL A 1 430 ? -43.132 6.412 51.334 1.00 95.25 430 VAL A O 1
ATOM 3187 N N . ASN A 1 431 ? -41.327 6.319 52.656 1.00 94.12 431 ASN A N 1
ATOM 3188 C CA . ASN A 1 431 ? -41.872 5.338 53.577 1.00 94.12 431 ASN A CA 1
ATOM 3189 C C . ASN A 1 431 ? -42.220 5.971 54.928 1.00 94.12 431 ASN A C 1
ATOM 3191 O O . ASN A 1 431 ? -41.351 6.446 55.665 1.00 94.12 431 ASN A O 1
ATOM 3195 N N . THR A 1 432 ? -43.497 5.888 55.286 1.00 89.81 432 THR A N 1
ATOM 3196 C CA . THR A 1 432 ? -44.075 6.363 56.551 1.00 89.81 432 THR A CA 1
ATOM 3197 C C . THR A 1 432 ? -44.717 5.227 57.353 1.00 89.81 432 THR A C 1
ATOM 3199 O O . THR A 1 432 ? -45.472 5.484 58.288 1.00 89.81 432 THR A O 1
ATOM 3202 N N . SER A 1 433 ? -44.387 3.963 57.050 1.00 86.38 433 SER A N 1
ATOM 3203 C CA . SER A 1 433 ? -45.017 2.787 57.668 1.00 86.38 433 SER A CA 1
ATOM 3204 C C . SER A 1 433 ? -44.938 2.770 59.202 1.00 86.38 433 SER A C 1
ATOM 3206 O O . SER A 1 433 ? -44.003 3.296 59.814 1.00 86.38 433 SER A O 1
ATOM 3208 N N . THR A 1 434 ? -45.927 2.142 59.841 1.00 83.19 434 THR A N 1
ATOM 3209 C CA . THR A 1 434 ? -45.993 2.003 61.303 1.00 83.19 434 THR A CA 1
ATOM 3210 C C . THR A 1 434 ? -44.829 1.169 61.847 1.00 83.19 434 THR A C 1
ATOM 3212 O O . THR A 1 434 ? -44.309 0.283 61.163 1.00 83.19 434 THR A O 1
ATOM 3215 N N . ALA A 1 435 ? -44.443 1.455 63.092 1.00 82.88 435 ALA A N 1
ATOM 3216 C CA . ALA A 1 435 ? -43.366 0.783 63.805 1.00 82.88 435 ALA A CA 1
ATOM 3217 C C . ALA A 1 435 ? -43.462 -0.756 63.732 1.00 82.88 435 ALA A C 1
ATOM 3219 O O . ALA A 1 435 ? -44.514 -1.330 64.011 1.00 82.88 435 ALA A O 1
ATOM 3220 N N . GLY A 1 436 ? -42.364 -1.426 63.380 1.00 81.25 436 GLY A N 1
ATOM 3221 C CA . GLY A 1 436 ? -42.222 -2.886 63.383 1.00 81.25 436 GLY A CA 1
ATOM 3222 C C . GLY A 1 436 ? -42.743 -3.619 62.139 1.00 81.25 436 GLY A C 1
ATOM 3223 O O . GLY A 1 436 ? -42.464 -4.810 61.986 1.00 81.25 436 GLY A O 1
ATOM 3224 N N . VAL A 1 437 ? -43.440 -2.946 61.217 1.00 85.06 437 VAL A N 1
ATOM 3225 C CA . VAL A 1 437 ? -43.964 -3.575 59.990 1.00 85.06 437 VAL A CA 1
ATOM 3226 C C . VAL A 1 437 ? -42.890 -3.589 58.900 1.00 85.06 437 VAL A C 1
ATOM 3228 O O . VAL A 1 437 ? -42.276 -2.560 58.620 1.00 85.06 437 VAL A O 1
ATOM 3231 N N . SER A 1 438 ? -42.655 -4.752 58.279 1.00 89.19 438 SER A N 1
ATOM 3232 C CA . SER A 1 438 ? -41.771 -4.857 57.113 1.00 89.19 438 SER A CA 1
ATOM 3233 C C . SER A 1 438 ? -42.564 -4.644 55.834 1.00 89.19 438 SER A C 1
ATOM 3235 O O . SER A 1 438 ? -43.510 -5.387 55.579 1.00 89.19 438 SER A O 1
ATOM 3237 N N . VAL A 1 439 ? -42.166 -3.644 55.051 1.00 91.88 439 VAL A N 1
ATOM 3238 C CA . VAL A 1 439 ? -42.830 -3.284 53.799 1.00 91.88 439 VAL A CA 1
ATOM 3239 C C . VAL A 1 439 ? -41.829 -3.006 52.689 1.00 91.88 439 VAL A C 1
ATOM 3241 O O . VAL A 1 439 ? -40.746 -2.475 52.945 1.00 91.88 439 VAL A O 1
ATOM 3244 N N . ASP A 1 440 ? -42.186 -3.332 51.451 1.00 92.19 440 ASP A N 1
ATOM 3245 C CA . ASP A 1 440 ? -41.347 -3.086 50.279 1.00 92.19 440 ASP A CA 1
ATOM 3246 C C . ASP A 1 440 ? -42.011 -2.211 49.207 1.00 92.19 440 ASP A C 1
ATOM 3248 O O . ASP A 1 440 ? -43.238 -2.094 49.098 1.00 92.19 440 ASP A O 1
ATOM 3252 N N . ILE A 1 441 ? -41.147 -1.569 48.427 1.00 92.31 441 ILE A N 1
ATOM 3253 C CA . ILE A 1 441 ? -41.466 -0.936 47.152 1.00 92.31 441 ILE A CA 1
ATOM 3254 C C . ILE A 1 441 ? -40.633 -1.617 46.068 1.00 92.31 441 ILE A C 1
ATOM 3256 O O . ILE A 1 441 ? -39.436 -1.849 46.249 1.00 92.31 441 ILE A O 1
ATOM 3260 N N . ARG A 1 442 ? -41.270 -1.992 44.958 1.00 90.25 442 ARG A N 1
ATOM 3261 C CA . ARG A 1 442 ? -40.640 -2.801 43.905 1.00 90.25 442 ARG A CA 1
ATOM 3262 C C . ARG A 1 442 ? -41.183 -2.478 42.522 1.00 90.25 442 ARG A C 1
ATOM 3264 O O . ARG A 1 442 ? -42.346 -2.095 42.391 1.00 90.25 442 ARG A O 1
ATOM 3271 N N . GLY A 1 443 ? -40.362 -2.680 41.497 1.00 85.00 443 GLY A N 1
ATOM 3272 C CA . GLY A 1 443 ? -40.795 -2.503 40.112 1.00 85.00 443 GLY A CA 1
ATOM 3273 C C . GLY A 1 443 ? -41.908 -3.487 39.722 1.00 85.00 443 GLY A C 1
ATOM 3274 O O . GLY A 1 443 ? -41.927 -4.629 40.180 1.00 85.00 443 GLY A O 1
ATOM 3275 N N . GLN A 1 444 ? -42.837 -3.052 38.871 1.00 83.25 444 GLN A N 1
ATOM 3276 C CA . GLN A 1 444 ? -43.838 -3.907 38.210 1.00 83.25 444 GLN A CA 1
ATOM 3277 C C . GLN A 1 444 ? -43.343 -4.464 36.873 1.00 83.25 444 GLN A C 1
ATOM 3279 O O . GLN A 1 444 ? -43.869 -5.460 36.384 1.00 83.25 444 GLN A O 1
ATOM 3284 N N . ASN A 1 445 ? -42.333 -3.824 36.284 1.00 81.62 445 ASN A N 1
ATOM 3285 C CA . ASN A 1 445 ? -41.752 -4.246 35.019 1.00 81.62 445 ASN A CA 1
ATOM 3286 C C . ASN A 1 445 ? -40.669 -5.293 35.277 1.00 81.62 445 ASN A C 1
ATOM 3288 O O . ASN A 1 445 ? -39.675 -5.019 35.948 1.00 81.62 445 ASN A O 1
ATOM 3292 N N . PHE A 1 446 ? -40.901 -6.490 34.744 1.00 83.00 446 PHE A N 1
ATOM 3293 C CA . PHE A 1 446 ? -40.027 -7.650 34.864 1.00 83.00 446 PHE A CA 1
ATOM 3294 C C . PHE A 1 446 ? -38.858 -7.558 33.880 1.00 83.00 446 PHE A C 1
ATOM 3296 O O . PHE A 1 446 ? -39.070 -7.489 32.669 1.00 83.00 446 PHE A O 1
ATOM 3303 N N . SER A 1 447 ? -37.631 -7.619 34.392 1.00 84.00 447 SER A N 1
ATOM 3304 C CA . SER A 1 447 ? -36.412 -7.673 33.579 1.00 84.00 447 SER A CA 1
ATOM 3305 C C . SER A 1 447 ? -36.009 -9.125 33.338 1.00 84.00 447 SER A C 1
ATOM 3307 O O . SER A 1 447 ? -36.013 -9.918 34.273 1.00 84.00 447 SER A O 1
ATOM 3309 N N . GLY A 1 448 ? -35.687 -9.499 32.097 1.00 83.69 448 GLY A N 1
ATOM 3310 C CA . GLY A 1 448 ? -35.294 -10.873 31.754 1.00 83.69 448 GLY A CA 1
ATOM 3311 C C . GLY A 1 448 ? -33.948 -11.285 32.361 1.00 83.69 448 GLY A C 1
ATOM 3312 O O . GLY A 1 448 ? -33.047 -10.459 32.488 1.00 83.69 448 GLY A O 1
ATOM 3313 N N . VAL A 1 449 ? -33.810 -12.563 32.721 1.00 83.44 449 VAL A N 1
ATOM 3314 C CA . VAL A 1 449 ? -32.569 -13.169 33.237 1.00 83.44 449 VAL A CA 1
ATOM 3315 C C . VAL A 1 449 ? -32.535 -14.666 32.920 1.00 83.44 449 VAL A C 1
ATOM 3317 O O . VAL A 1 449 ? -33.594 -15.279 32.774 1.00 83.44 449 VAL A O 1
ATOM 3320 N N . VAL A 1 450 ? -31.353 -15.278 32.829 1.00 86.00 450 VAL A N 1
ATOM 3321 C CA . VAL A 1 450 ? -31.220 -16.746 32.809 1.00 86.00 450 VAL A CA 1
ATOM 3322 C C . VAL A 1 450 ? -30.586 -17.269 34.103 1.00 86.00 450 VAL A C 1
ATOM 3324 O O . VAL A 1 450 ? -29.816 -16.550 34.742 1.00 86.00 450 VAL A O 1
ATOM 3327 N N . PRO A 1 451 ? -30.878 -18.515 34.530 1.00 87.69 451 PRO A N 1
ATOM 3328 C CA . PRO A 1 451 ? -30.244 -19.087 35.715 1.00 87.69 451 PRO A CA 1
ATOM 3329 C C . PRO A 1 451 ? -28.714 -19.042 35.611 1.00 87.69 451 PRO A C 1
ATOM 3331 O O . PRO A 1 451 ? -28.153 -19.471 34.604 1.00 87.69 451 PRO A O 1
ATOM 3334 N N . GLY A 1 452 ? -28.045 -18.551 36.656 1.00 81.88 452 GLY A N 1
ATOM 3335 C CA . GLY A 1 452 ? -26.591 -18.354 36.685 1.00 81.88 452 GLY A CA 1
ATOM 3336 C C . GLY A 1 452 ? -26.110 -16.944 36.322 1.00 81.88 452 GLY A C 1
ATOM 3337 O O . GLY A 1 452 ? -24.970 -16.614 36.649 1.00 81.88 452 GLY A O 1
ATOM 3338 N N . ASP A 1 453 ? -26.954 -16.093 35.733 1.00 81.12 453 ASP A N 1
ATOM 3339 C CA . ASP A 1 453 ? -26.607 -14.684 35.518 1.00 81.12 453 ASP A CA 1
ATOM 3340 C C . ASP A 1 453 ? -26.432 -13.957 36.852 1.00 81.12 453 ASP A C 1
ATOM 3342 O O . ASP A 1 453 ? -27.188 -14.169 37.800 1.00 81.12 453 ASP A O 1
ATOM 3346 N N . THR A 1 454 ? -25.475 -13.039 36.922 1.00 85.94 454 THR A N 1
ATOM 3347 C CA . THR A 1 454 ? -25.333 -12.145 38.074 1.00 85.94 454 THR A CA 1
ATOM 3348 C C . THR A 1 454 ? -26.131 -10.873 37.823 1.00 85.94 454 THR A C 1
ATOM 3350 O O . THR A 1 454 ? -25.984 -10.249 36.781 1.00 85.94 454 THR A O 1
ATOM 3353 N N . VAL A 1 455 ? -26.946 -10.443 38.779 1.00 83.62 455 VAL A N 1
ATOM 3354 C CA . VAL A 1 455 ? -27.686 -9.177 38.740 1.00 83.62 455 VAL A CA 1
ATOM 3355 C C . VAL A 1 455 ? -27.131 -8.244 39.805 1.00 83.62 455 VAL A C 1
ATOM 3357 O O . VAL A 1 455 ? -26.964 -8.637 40.959 1.00 83.62 455 VAL A O 1
ATOM 3360 N N . TYR A 1 456 ? -26.856 -7.007 39.406 1.00 84.88 456 TYR A N 1
ATOM 3361 C CA . TYR A 1 456 ? -26.532 -5.897 40.293 1.00 84.88 456 TYR A CA 1
ATOM 3362 C C . TYR A 1 456 ? -27.764 -4.998 40.423 1.00 84.88 456 TYR A C 1
ATOM 3364 O O . TYR A 1 456 ? -28.361 -4.631 39.411 1.00 84.88 456 TYR A O 1
ATOM 3372 N N . ALA A 1 457 ? -28.140 -4.632 41.644 1.00 86.31 457 ALA A N 1
ATOM 3373 C CA . ALA A 1 457 ? -29.160 -3.621 41.899 1.00 86.31 457 ALA A CA 1
ATOM 3374 C C . ALA A 1 457 ? -28.686 -2.632 42.964 1.00 86.31 457 ALA A C 1
ATOM 3376 O O . ALA A 1 457 ? -27.978 -3.007 43.900 1.00 86.31 457 ALA A O 1
ATOM 3377 N N . GLU A 1 458 ? -29.098 -1.381 42.819 1.00 87.44 458 GLU A N 1
ATOM 3378 C CA . GLU A 1 458 ? -28.751 -0.270 43.693 1.00 87.44 458 GLU A CA 1
ATOM 3379 C C . GLU A 1 458 ? -29.987 0.595 43.961 1.00 87.44 458 GLU A C 1
ATOM 3381 O O . GLU A 1 458 ? -30.861 0.723 43.108 1.00 87.44 458 GLU A O 1
ATOM 3386 N N . ALA A 1 459 ? -30.058 1.187 45.149 1.00 88.94 459 ALA A N 1
ATOM 3387 C CA . ALA A 1 459 ? -30.990 2.263 45.458 1.00 88.94 459 ALA A CA 1
ATOM 3388 C C . ALA A 1 459 ? -30.323 3.301 46.348 1.00 88.94 459 ALA A C 1
ATOM 3390 O O . ALA A 1 459 ? -29.597 2.941 47.285 1.00 88.94 459 ALA A O 1
ATOM 3391 N N . TRP A 1 460 ? -30.622 4.575 46.113 1.00 90.00 460 TRP A N 1
ATOM 3392 C CA . TRP A 1 460 ? -30.154 5.661 46.958 1.00 90.00 460 TRP A CA 1
ATOM 3393 C C . TRP A 1 460 ? -31.171 5.935 48.053 1.00 90.00 460 TRP A C 1
ATOM 3395 O O . TRP A 1 460 ? -32.329 6.236 47.786 1.00 90.00 460 TRP A O 1
ATOM 3405 N N . ILE A 1 461 ? -30.742 5.819 49.307 1.00 91.38 461 ILE A N 1
ATOM 3406 C CA . ILE A 1 461 ? -31.633 5.898 50.465 1.00 91.38 461 ILE A CA 1
ATOM 3407 C C . ILE A 1 461 ? -31.104 6.922 51.469 1.00 91.38 461 ILE A C 1
ATOM 3409 O O . ILE A 1 461 ? -29.894 7.027 51.686 1.00 91.38 461 ILE A O 1
ATOM 3413 N N . ARG A 1 462 ? -32.018 7.657 52.104 1.00 91.31 462 ARG A N 1
ATOM 3414 C CA . ARG A 1 462 ? -31.765 8.464 53.307 1.00 91.31 462 ARG A CA 1
ATOM 3415 C C . ARG A 1 462 ? -32.934 8.379 54.287 1.00 91.31 462 ARG A C 1
ATOM 3417 O O . ARG A 1 462 ? -34.010 7.885 53.951 1.00 91.31 462 ARG A O 1
ATOM 3424 N N . SER A 1 463 ? -32.747 8.895 55.492 1.00 91.94 463 SER A N 1
ATOM 3425 C CA . SER A 1 463 ? -33.745 8.919 56.556 1.00 91.94 463 SER A CA 1
ATOM 3426 C C . SER A 1 463 ? -33.896 10.299 57.187 1.00 91.94 463 SER A C 1
ATOM 3428 O O . SER A 1 463 ? -33.021 11.155 57.079 1.00 91.94 463 SER A O 1
ATOM 3430 N N . SER A 1 464 ? -34.997 10.498 57.910 1.00 92.31 464 SER A N 1
ATOM 3431 C CA . SER A 1 464 ? -35.174 11.675 58.763 1.00 92.31 464 SER A CA 1
ATOM 3432 C C . SER A 1 464 ? -34.254 11.610 59.981 1.00 92.31 464 SER A C 1
ATOM 3434 O O . SER A 1 464 ? -33.818 10.525 60.375 1.00 92.31 464 SER A O 1
ATOM 3436 N N . ALA A 1 465 ? -34.034 12.755 60.628 1.00 90.25 465 ALA A N 1
ATOM 3437 C CA . ALA A 1 465 ? -33.375 12.784 61.928 1.00 90.25 465 ALA A CA 1
ATOM 3438 C C . ALA A 1 465 ? -34.154 11.952 62.965 1.00 90.25 465 ALA A C 1
ATOM 3440 O O . ALA A 1 465 ? -35.390 11.968 62.970 1.00 90.25 465 ALA A O 1
ATOM 3441 N N . GLY A 1 466 ? -33.451 11.195 63.812 1.00 85.00 466 GLY A N 1
ATOM 3442 C CA . GLY A 1 466 ? -34.039 10.293 64.809 1.00 85.00 466 GLY A CA 1
ATOM 3443 C C . GLY A 1 466 ? -34.718 9.039 64.242 1.00 85.00 466 GLY A C 1
ATOM 3444 O O . GLY A 1 466 ? -35.488 8.390 64.956 1.00 85.00 466 GLY A O 1
ATOM 3445 N N . ALA A 1 467 ? -34.493 8.697 62.968 1.00 86.75 467 ALA A N 1
ATOM 3446 C CA . ALA A 1 467 ? -35.043 7.476 62.388 1.00 86.75 467 ALA A CA 1
ATOM 3447 C C . ALA A 1 467 ? -34.374 6.226 62.980 1.00 86.75 467 ALA A C 1
ATOM 3449 O O . ALA A 1 467 ? -33.151 6.114 63.026 1.00 86.75 467 ALA A O 1
ATOM 3450 N N . VAL A 1 468 ? -35.196 5.258 63.389 1.00 84.88 468 VAL A N 1
ATOM 3451 C CA . VAL A 1 468 ? -34.745 3.974 63.942 1.00 84.88 468 VAL A CA 1
ATOM 3452 C C . VAL A 1 468 ? -35.309 2.867 63.077 1.00 84.88 468 VAL A C 1
ATOM 3454 O O . VAL A 1 468 ? -36.530 2.757 62.937 1.00 84.88 468 VAL A O 1
ATOM 3457 N N . PHE A 1 469 ? -34.439 2.044 62.505 1.00 84.56 469 PHE A N 1
ATOM 3458 C CA . PHE A 1 469 ? -34.833 0.931 61.656 1.00 84.56 469 PHE A CA 1
ATOM 3459 C C . PHE A 1 469 ? -33.907 -0.263 61.809 1.00 84.56 469 PHE A C 1
ATOM 3461 O O . PHE A 1 469 ? -32.690 -0.131 61.850 1.00 84.56 469 PHE A O 1
ATOM 3468 N N . ASP A 1 470 ? -34.521 -1.442 61.840 1.00 82.56 470 ASP A N 1
ATOM 3469 C CA . ASP A 1 470 ? -33.809 -2.718 61.920 1.00 82.56 470 ASP A CA 1
ATOM 3470 C C . ASP A 1 470 ? -33.544 -3.285 60.519 1.00 82.56 470 ASP A C 1
ATOM 3472 O O . ASP A 1 470 ? -32.825 -4.273 60.358 1.00 82.56 470 ASP A O 1
ATOM 3476 N N . LEU A 1 471 ? -34.198 -2.711 59.500 1.00 85.06 471 LEU A N 1
ATOM 3477 C CA . LEU A 1 471 ? -34.076 -3.126 58.113 1.00 85.06 471 LEU A CA 1
ATOM 3478 C C . LEU A 1 471 ? -34.296 -1.944 57.168 1.00 85.06 471 LEU A C 1
ATOM 3480 O O . LEU A 1 471 ? -35.373 -1.353 57.154 1.00 85.06 471 LEU A O 1
ATOM 3484 N N . CYS A 1 472 ? -33.305 -1.643 56.340 1.00 88.50 472 CYS A N 1
ATOM 3485 C CA . CYS A 1 472 ? -33.435 -0.759 55.188 1.00 88.50 472 CYS A CA 1
ATOM 3486 C C . CYS A 1 472 ? -32.398 -1.199 54.147 1.00 88.50 472 CYS A C 1
ATOM 3488 O O . CYS A 1 472 ? -31.195 -1.077 54.389 1.00 88.50 472 CYS A O 1
ATOM 3490 N N . ARG A 1 473 ? -32.849 -1.829 53.054 1.00 87.88 473 ARG A N 1
ATOM 3491 C CA . ARG A 1 473 ? -31.955 -2.526 52.110 1.00 87.88 473 ARG A CA 1
ATOM 3492 C C . ARG A 1 473 ? -32.518 -2.641 50.700 1.00 87.88 473 ARG A C 1
ATOM 3494 O O . ARG A 1 473 ? -33.728 -2.789 50.529 1.00 87.88 473 ARG A O 1
ATOM 3501 N N . THR A 1 474 ? -31.613 -2.722 49.728 1.00 89.94 474 THR A N 1
ATOM 3502 C CA . THR A 1 474 ? -31.917 -3.151 48.356 1.00 89.94 474 THR A CA 1
ATOM 3503 C C . THR A 1 474 ? -31.807 -4.667 48.229 1.00 89.94 474 THR A C 1
ATOM 3505 O O . THR A 1 474 ? -30.931 -5.303 48.824 1.00 89.94 474 THR A O 1
ATOM 3508 N N . PHE A 1 475 ? -32.721 -5.263 47.472 1.00 90.62 475 PHE A N 1
ATOM 3509 C CA . PHE A 1 475 ? -32.770 -6.697 47.207 1.00 90.62 475 PHE A CA 1
ATOM 3510 C C . PHE A 1 475 ? -33.443 -6.976 45.856 1.00 90.62 475 PHE A C 1
ATOM 3512 O O . PHE A 1 475 ? -34.047 -6.090 45.249 1.00 90.62 475 PHE A O 1
ATOM 3519 N N . ILE A 1 476 ? -33.320 -8.212 45.375 1.00 91.12 476 ILE A N 1
ATOM 3520 C CA . ILE A 1 476 ? -33.865 -8.644 44.084 1.00 91.12 476 ILE A CA 1
ATOM 3521 C C . ILE A 1 476 ? -34.947 -9.698 44.316 1.00 91.12 476 ILE A C 1
ATOM 3523 O O . ILE A 1 476 ? -34.745 -10.635 45.089 1.00 91.12 476 ILE A O 1
ATOM 3527 N N . TRP A 1 477 ? -36.082 -9.562 43.633 1.00 91.94 477 TRP A N 1
ATOM 3528 C CA . TRP A 1 477 ? -37.100 -10.610 43.521 1.00 91.94 477 TRP A CA 1
ATOM 3529 C C . TRP A 1 477 ? -36.870 -11.412 42.245 1.00 91.94 477 TRP A C 1
ATOM 3531 O O . TRP A 1 477 ? -36.742 -10.820 41.175 1.00 91.94 477 TRP A O 1
ATOM 3541 N N . TRP A 1 478 ? -36.884 -12.737 42.348 1.00 93.25 478 TRP A N 1
ATOM 3542 C CA . TRP A 1 478 ? -36.752 -13.661 41.225 1.00 93.25 478 TRP A CA 1
ATOM 3543 C C . TRP A 1 478 ? -38.102 -14.266 40.853 1.00 93.25 478 TRP A C 1
ATOM 3545 O O . TRP A 1 478 ? -38.872 -14.670 41.730 1.00 93.25 478 TRP A O 1
ATOM 3555 N N . TYR A 1 479 ? -38.360 -14.385 39.553 1.00 91.31 479 TYR A N 1
ATOM 3556 C CA . TYR A 1 479 ? -39.596 -14.945 39.012 1.00 91.31 479 TYR A CA 1
ATOM 3557 C C . TYR A 1 479 ? -39.317 -15.978 37.924 1.00 91.31 479 TYR A C 1
ATOM 3559 O O . TYR A 1 479 ? -38.334 -15.879 37.186 1.00 91.31 479 TYR A O 1
ATOM 3567 N N . GLY A 1 480 ? -40.197 -16.972 37.828 1.00 91.12 480 GLY A N 1
ATOM 3568 C CA . GLY A 1 480 ? -40.170 -17.990 36.781 1.00 91.12 480 GLY A CA 1
ATOM 3569 C C . GLY A 1 480 ? -40.776 -17.498 35.467 1.00 91.12 480 GLY A C 1
ATOM 3570 O O . GLY A 1 480 ? -41.297 -16.387 35.385 1.00 91.12 480 GLY A O 1
ATOM 3571 N N . LYS A 1 481 ? -40.745 -18.351 34.435 1.00 88.62 481 LYS A N 1
ATOM 3572 C CA . LYS A 1 481 ? -41.308 -18.044 33.103 1.00 88.62 481 LYS A CA 1
ATOM 3573 C C . LYS A 1 481 ? -42.804 -17.717 33.135 1.00 88.62 481 LYS A C 1
ATOM 3575 O O . LYS A 1 481 ? -43.261 -16.924 32.324 1.00 88.62 481 LYS A O 1
ATOM 3580 N N . ASP A 1 482 ? -43.529 -18.261 34.110 1.00 88.69 482 ASP A N 1
ATOM 3581 C CA . ASP A 1 482 ? -44.961 -18.015 34.312 1.00 88.69 482 ASP A CA 1
ATOM 3582 C C . ASP A 1 482 ? -45.237 -16.743 35.141 1.00 88.69 482 ASP A C 1
ATOM 3584 O O . ASP A 1 482 ? -46.337 -16.565 35.659 1.00 88.69 482 ASP A O 1
ATOM 3588 N N . TYR A 1 483 ? -44.226 -15.888 35.347 1.00 84.94 483 TYR A N 1
ATOM 3589 C CA . TYR A 1 483 ? -44.253 -14.723 36.246 1.00 84.94 483 TYR A CA 1
ATOM 3590 C C . TYR A 1 483 ? -44.550 -15.060 37.722 1.00 84.94 483 TYR A C 1
ATOM 3592 O O . TYR A 1 483 ? -44.799 -14.171 38.537 1.00 84.94 483 TYR A O 1
ATOM 3600 N N . GLY A 1 484 ? -44.487 -16.341 38.100 1.00 89.81 484 GLY A N 1
ATOM 3601 C CA . GLY A 1 484 ? -44.611 -16.794 39.485 1.00 89.81 484 GLY A CA 1
ATOM 3602 C C . GLY A 1 484 ? -43.371 -16.449 40.310 1.00 89.81 484 GLY A C 1
ATOM 3603 O O . GLY A 1 484 ? -42.244 -16.638 39.849 1.00 89.81 484 GLY A O 1
ATOM 3604 N N . PHE A 1 485 ? -43.572 -15.946 41.530 1.00 93.25 485 PHE A N 1
ATOM 3605 C CA . PHE A 1 485 ? -42.486 -15.657 42.471 1.00 93.25 485 PHE A CA 1
ATOM 3606 C C . PHE A 1 485 ? -41.720 -16.933 42.842 1.00 93.25 485 PHE A C 1
ATOM 3608 O O . PHE A 1 485 ? -42.333 -17.944 43.183 1.00 93.25 485 PHE A O 1
ATOM 3615 N N . LEU A 1 486 ? -40.388 -16.869 42.803 1.00 92.62 486 LEU A N 1
ATOM 3616 C CA . LEU A 1 486 ? -39.508 -17.980 43.168 1.00 92.62 486 LEU A CA 1
ATOM 3617 C C . LEU A 1 486 ? -38.857 -17.751 44.530 1.00 92.62 486 LEU A C 1
ATOM 3619 O O . LEU A 1 486 ? -39.008 -18.553 45.449 1.00 92.62 486 LEU A O 1
ATOM 3623 N N . SER A 1 487 ? -38.094 -16.668 44.644 1.00 93.38 487 SER A N 1
ATOM 3624 C CA . SER A 1 487 ? -37.315 -16.337 45.834 1.00 93.38 487 SER A CA 1
ATOM 3625 C C . SER A 1 487 ? -36.850 -14.883 45.787 1.00 93.38 487 SER A C 1
ATOM 3627 O O . SER A 1 487 ? -36.992 -14.193 44.777 1.00 93.38 487 SER A O 1
ATOM 3629 N N . THR A 1 488 ? -36.263 -14.410 46.882 1.00 91.00 488 THR A N 1
ATOM 3630 C CA . THR A 1 488 ? -35.518 -13.148 46.922 1.00 91.00 488 THR A CA 1
ATOM 3631 C C . THR A 1 488 ? -34.024 -13.420 47.033 1.00 91.00 488 THR A C 1
ATOM 3633 O O . THR A 1 488 ? -33.622 -14.445 47.587 1.00 91.00 488 THR A O 1
ATOM 3636 N N . SER A 1 489 ? -33.186 -12.501 46.557 1.00 88.06 489 SER A N 1
ATOM 3637 C CA . SER A 1 489 ? -31.746 -12.558 46.807 1.00 88.06 489 SER A CA 1
ATOM 3638 C C . SER A 1 489 ? -31.428 -12.545 48.305 1.00 88.06 489 SER A C 1
ATOM 3640 O O . SER A 1 489 ? -32.173 -11.972 49.108 1.00 88.06 489 SER A O 1
ATOM 3642 N N . SER A 1 490 ? -30.268 -13.100 48.675 1.00 77.44 490 SER A N 1
ATOM 3643 C CA . SER A 1 490 ? -29.641 -12.748 49.950 1.00 77.44 490 SER A CA 1
ATOM 3644 C C . SER A 1 490 ? -29.507 -11.221 50.032 1.00 77.44 490 SER A C 1
ATOM 3646 O O . SER A 1 490 ? -29.257 -10.573 49.009 1.00 77.44 490 SER A O 1
ATOM 3648 N N . PRO A 1 491 ? -29.743 -10.623 51.206 1.00 62.00 491 PRO A N 1
ATOM 3649 C CA . PRO A 1 491 ? -29.772 -9.175 51.329 1.00 62.00 491 PRO A CA 1
ATOM 3650 C C . PRO A 1 491 ? -28.407 -8.538 51.070 1.00 62.00 491 PRO A C 1
ATOM 3652 O O . PRO A 1 491 ? -27.381 -9.096 51.454 1.00 62.00 491 PRO A O 1
ATOM 3655 N N . GLY A 1 492 ? -28.421 -7.360 50.440 1.00 61.50 492 GLY A N 1
ATOM 3656 C CA . GLY A 1 492 ? -27.261 -6.473 50.369 1.00 61.50 492 GLY A CA 1
ATOM 3657 C C . GLY A 1 492 ? -26.936 -5.820 51.718 1.00 61.50 492 GLY A C 1
ATOM 3658 O O . GLY A 1 492 ? -27.515 -6.168 52.751 1.00 61.50 492 GLY A O 1
ATOM 3659 N N . SER A 1 493 ? -26.020 -4.850 51.710 1.00 65.06 493 SER A N 1
ATOM 3660 C CA . SER A 1 493 ? -25.654 -4.053 52.889 1.00 65.06 493 SER A CA 1
ATOM 3661 C C . SER A 1 493 ? -26.906 -3.430 53.517 1.00 65.06 493 SER A C 1
ATOM 3663 O O . SER A 1 493 ? -27.585 -2.639 52.868 1.00 65.06 493 SER A O 1
ATOM 3665 N N . ASN A 1 494 ? -27.233 -3.772 54.765 1.00 67.88 494 ASN A N 1
ATOM 3666 C CA . ASN A 1 494 ? -28.297 -3.082 55.495 1.00 67.88 494 ASN A CA 1
ATOM 3667 C C . ASN A 1 494 ? -27.804 -1.694 55.923 1.00 67.88 494 ASN A C 1
ATOM 3669 O O . ASN A 1 494 ? -26.724 -1.587 56.508 1.00 67.88 494 ASN A O 1
ATOM 3673 N N . PHE A 1 495 ? -28.624 -0.657 55.750 1.00 69.62 495 PHE A N 1
ATOM 3674 C CA . PHE A 1 495 ? -28.494 0.537 56.583 1.00 69.62 495 PHE A CA 1
ATOM 3675 C C . PHE A 1 495 ? -28.975 0.174 57.995 1.00 69.62 495 PHE A C 1
ATOM 3677 O O . PHE A 1 495 ? -30.090 -0.322 58.159 1.00 69.62 495 PHE A O 1
ATOM 3684 N N . ALA A 1 496 ? -28.122 0.366 59.004 1.00 59.59 496 ALA A N 1
ATOM 3685 C CA . ALA A 1 496 ? -28.374 -0.062 60.387 1.00 59.59 496 ALA A CA 1
ATOM 3686 C C . ALA A 1 496 ? -28.600 1.102 61.373 1.00 59.59 496 ALA A C 1
ATOM 3688 O O . ALA A 1 496 ? -28.776 0.863 62.565 1.00 59.59 496 ALA A O 1
ATOM 3689 N N . ALA A 1 497 ? -28.559 2.353 60.904 1.00 71.81 497 ALA A N 1
ATOM 3690 C CA . ALA A 1 497 ? -28.715 3.546 61.734 1.00 71.81 497 ALA A CA 1
ATOM 3691 C C . ALA A 1 497 ? -29.152 4.760 60.900 1.00 71.81 497 ALA A C 1
ATOM 3693 O O . ALA A 1 497 ? -29.061 4.729 59.673 1.00 71.81 497 ALA A O 1
ATOM 3694 N N . GLU A 1 498 ? -29.592 5.819 61.586 1.00 84.00 498 GLU A N 1
ATOM 3695 C CA . GLU A 1 498 ? -29.962 7.122 61.020 1.00 84.00 498 GLU A CA 1
ATOM 3696 C C . GLU A 1 498 ? -28.960 7.630 59.973 1.00 84.00 498 GLU A C 1
ATOM 3698 O O . GLU A 1 498 ? -27.748 7.635 60.196 1.00 84.00 498 GLU A O 1
ATOM 3703 N N . GLN A 1 499 ? -29.483 8.108 58.842 1.00 83.56 499 GLN A N 1
ATOM 3704 C CA . GLN A 1 499 ? -28.692 8.561 57.712 1.00 83.56 499 GLN A CA 1
ATOM 3705 C C . GLN A 1 499 ? -29.299 9.795 57.035 1.00 83.56 499 GLN A C 1
ATOM 3707 O O . GLN A 1 499 ? -30.203 9.701 56.211 1.00 83.56 499 GLN A O 1
ATOM 3712 N N . LEU A 1 500 ? -28.749 10.965 57.354 1.00 88.50 500 LEU A N 1
ATOM 3713 C CA . LEU A 1 500 ? -29.278 12.261 56.912 1.00 88.50 500 LEU A CA 1
ATOM 3714 C C . LEU A 1 500 ? -28.991 12.592 55.435 1.00 88.50 500 LEU A C 1
ATOM 3716 O O . LEU A 1 500 ? -29.671 13.433 54.851 1.00 88.50 500 LEU A O 1
ATOM 3720 N N . SER A 1 501 ? -28.014 11.917 54.821 1.00 89.06 501 SER A N 1
ATOM 3721 C CA . SER A 1 501 ? -27.628 12.097 53.415 1.00 89.06 501 SER A CA 1
ATOM 3722 C C . SER A 1 501 ? -27.898 10.836 52.603 1.00 89.06 501 SER A C 1
ATOM 3724 O O . SER A 1 501 ? -27.733 9.724 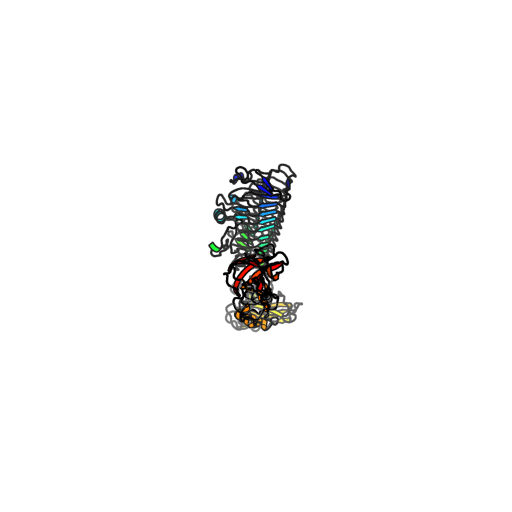53.100 1.00 89.06 501 SER A O 1
ATOM 3726 N N . TYR A 1 502 ? -28.249 10.995 51.327 1.00 90.62 502 TYR A N 1
ATOM 3727 C CA . TYR A 1 502 ? -28.404 9.863 50.415 1.00 90.62 502 TYR A CA 1
ATOM 3728 C C . TYR A 1 502 ? -27.118 9.040 50.318 1.00 90.62 502 TYR A C 1
ATOM 3730 O O . TYR A 1 502 ? -26.062 9.578 49.986 1.00 90.62 502 TYR A O 1
ATOM 3738 N N . ALA A 1 503 ? -27.216 7.728 50.539 1.00 86.75 503 ALA A N 1
ATOM 3739 C CA . ALA A 1 503 ? -26.189 6.797 50.083 1.00 86.75 503 ALA A CA 1
ATOM 3740 C C . ALA A 1 503 ? -26.797 5.569 49.416 1.00 86.75 503 ALA A C 1
ATOM 3742 O O . ALA A 1 503 ? -27.941 5.187 49.666 1.00 86.75 503 ALA A O 1
ATOM 3743 N N . ALA A 1 504 ? -25.990 4.956 48.563 1.00 86.62 504 ALA A N 1
ATOM 3744 C CA . ALA A 1 504 ? -26.348 3.751 47.850 1.00 86.62 504 ALA A CA 1
ATOM 3745 C C . ALA A 1 504 ? -26.390 2.536 48.790 1.00 86.62 504 ALA A C 1
ATOM 3747 O O . ALA A 1 504 ? -25.422 2.238 49.494 1.00 86.62 504 ALA A O 1
ATOM 3748 N N . THR A 1 505 ? -27.487 1.785 48.742 1.00 87.12 505 THR A N 1
ATOM 3749 C CA . THR A 1 505 ? -27.479 0.354 49.072 1.00 87.12 505 THR A CA 1
ATOM 3750 C C . THR A 1 505 ? -27.357 -0.437 47.794 1.00 87.12 505 THR A C 1
ATOM 3752 O O . THR A 1 505 ? -28.048 -0.141 46.826 1.00 87.12 505 THR A O 1
ATOM 3755 N N . THR A 1 506 ? -26.534 -1.477 47.808 1.00 87.06 506 THR A N 1
ATOM 3756 C CA . THR A 1 506 ? -26.307 -2.320 46.638 1.00 87.06 506 THR A CA 1
ATOM 3757 C C . THR A 1 506 ? -26.501 -3.784 46.990 1.00 87.06 506 THR A C 1
ATOM 3759 O O . THR A 1 506 ? -26.304 -4.208 48.133 1.00 87.06 506 THR A O 1
ATOM 3762 N N . VAL A 1 507 ? -26.896 -4.571 45.999 1.00 87.81 507 VAL A N 1
ATOM 3763 C CA . VAL A 1 507 ? -26.968 -6.025 46.083 1.00 87.81 507 VAL A CA 1
ATOM 3764 C C . VAL A 1 507 ? -26.448 -6.618 44.784 1.00 87.81 507 VAL A C 1
ATOM 3766 O O . VAL A 1 507 ? -26.756 -6.140 43.692 1.00 87.81 507 VAL A O 1
ATOM 3769 N N . VAL A 1 508 ? -25.654 -7.675 44.913 1.00 88.19 508 VAL A N 1
ATOM 3770 C CA . VAL A 1 508 ? -25.217 -8.501 43.791 1.00 88.19 508 VAL A CA 1
ATOM 3771 C C . VAL A 1 508 ? -25.688 -9.910 44.065 1.00 88.19 508 VAL A C 1
ATOM 3773 O O . VAL A 1 508 ? -25.352 -10.481 45.102 1.00 88.19 508 VAL A O 1
ATOM 3776 N N . ALA A 1 509 ? -26.494 -10.461 43.168 1.00 87.38 509 ALA A N 1
ATOM 3777 C CA . ALA A 1 509 ? -27.081 -11.772 43.367 1.00 87.38 509 ALA A CA 1
ATOM 3778 C C . ALA A 1 509 ? -27.126 -12.566 42.069 1.00 87.38 509 ALA A C 1
ATOM 3780 O O . ALA A 1 509 ? -27.444 -12.035 41.009 1.00 87.38 509 ALA A O 1
ATOM 3781 N N . THR A 1 510 ? -26.826 -13.854 42.172 1.00 90.38 510 THR A N 1
ATOM 3782 C CA . THR A 1 510 ? -26.894 -14.783 41.047 1.00 90.38 510 THR A CA 1
ATOM 3783 C C . THR A 1 510 ? -28.310 -15.331 40.907 1.00 90.38 510 THR A C 1
ATOM 3785 O O . THR A 1 510 ? -28.923 -15.743 41.896 1.00 90.38 510 THR A O 1
ATOM 3788 N N . ALA A 1 511 ? -28.823 -15.337 39.681 1.00 88.88 511 ALA A N 1
ATOM 3789 C CA . ALA A 1 511 ? -30.144 -15.824 39.337 1.00 88.88 511 ALA A CA 1
ATOM 3790 C C . ALA A 1 511 ? -30.270 -17.317 39.690 1.00 88.88 511 ALA A C 1
ATOM 3792 O O . ALA A 1 511 ? -29.470 -18.130 39.209 1.00 88.88 511 ALA A O 1
ATOM 3793 N N . PRO A 1 512 ? -31.245 -17.701 40.533 1.00 90.62 512 PRO A N 1
ATOM 3794 C CA . PRO A 1 512 ? -31.419 -19.082 40.962 1.00 90.62 512 PRO A CA 1
ATOM 3795 C C . PRO A 1 512 ? -31.928 -19.967 39.817 1.00 90.62 512 PRO A C 1
ATOM 3797 O O . PRO A 1 512 ? -32.366 -19.493 38.767 1.00 90.62 512 PRO A O 1
ATOM 3800 N N . ALA A 1 513 ? -31.909 -21.284 40.038 1.00 90.56 513 ALA A N 1
ATOM 3801 C CA . ALA A 1 513 ? -32.506 -22.238 39.110 1.00 90.56 513 ALA A CA 1
ATOM 3802 C C . ALA A 1 513 ? -33.960 -21.845 38.781 1.00 90.56 513 ALA A C 1
ATOM 3804 O O . ALA A 1 513 ? -34.737 -21.505 39.673 1.00 90.56 513 ALA A O 1
ATOM 3805 N N . ASN A 1 514 ? -34.315 -21.919 37.496 1.00 90.19 514 ASN A N 1
ATOM 3806 C CA . ASN A 1 514 ? -35.623 -21.556 36.934 1.00 90.19 514 ASN A CA 1
ATOM 3807 C C . ASN A 1 514 ? -35.982 -20.059 36.924 1.00 90.19 514 ASN A C 1
ATOM 3809 O O . ASN A 1 514 ? -37.077 -19.726 36.467 1.00 90.19 514 ASN A O 1
ATOM 3813 N N . ALA A 1 515 ? -35.095 -19.158 37.362 1.00 91.00 515 ALA A N 1
ATOM 3814 C CA . ALA A 1 515 ? -35.308 -17.725 37.184 1.00 91.00 515 ALA A CA 1
ATOM 3815 C C . ALA A 1 515 ? -35.335 -17.365 35.691 1.00 91.00 515 ALA A C 1
ATOM 3817 O O . ALA A 1 515 ? -34.437 -17.735 34.939 1.00 91.00 515 ALA A O 1
ATOM 3818 N N . ALA A 1 516 ? -36.386 -16.662 35.282 1.00 87.25 516 ALA A N 1
ATOM 3819 C CA . ALA A 1 516 ? -36.553 -16.107 33.940 1.00 87.25 516 ALA A CA 1
ATOM 3820 C C . ALA A 1 516 ? -36.681 -14.582 33.966 1.00 87.25 516 ALA A C 1
ATOM 3822 O O . ALA A 1 516 ? -36.375 -13.918 32.976 1.00 87.25 516 ALA A O 1
ATOM 3823 N N . TYR A 1 517 ? -37.114 -14.028 35.104 1.00 87.69 517 TYR A N 1
ATOM 3824 C CA . TYR A 1 517 ? -37.220 -12.593 35.307 1.00 87.69 517 TYR A CA 1
ATOM 3825 C C . TYR A 1 517 ? -36.779 -12.167 36.707 1.00 87.69 517 TYR A C 1
ATOM 3827 O O . TYR A 1 517 ? -36.771 -12.969 37.647 1.00 87.69 517 TYR A O 1
ATOM 3835 N N . TYR A 1 518 ? -36.468 -10.883 36.859 1.00 90.19 518 TYR A N 1
ATOM 3836 C CA . TYR A 1 518 ? -36.181 -10.254 38.139 1.00 90.19 518 TYR A CA 1
ATOM 3837 C C . TYR A 1 518 ? -36.763 -8.838 38.236 1.00 90.19 518 TYR A C 1
ATOM 3839 O O . TYR A 1 518 ? -37.015 -8.192 37.218 1.00 90.19 518 TYR A O 1
ATOM 3847 N N . VAL A 1 519 ? -36.953 -8.345 39.466 1.00 89.31 519 VAL A N 1
ATOM 3848 C CA . VAL A 1 519 ? -37.155 -6.909 39.740 1.00 89.31 519 VAL A CA 1
ATOM 3849 C C . VAL A 1 519 ? -36.305 -6.456 40.923 1.00 89.31 519 VAL A C 1
ATOM 3851 O O . VAL A 1 519 ? -36.100 -7.217 41.872 1.00 89.31 519 VAL A O 1
ATOM 3854 N N . ALA A 1 520 ? -35.838 -5.208 40.880 1.00 89.25 520 ALA A N 1
ATOM 3855 C CA . ALA A 1 520 ? -35.221 -4.552 42.027 1.00 89.25 520 ALA A CA 1
ATOM 3856 C C . ALA A 1 520 ? -36.285 -4.010 42.988 1.00 89.25 520 ALA A C 1
ATOM 3858 O O . ALA A 1 520 ? -37.358 -3.555 42.570 1.00 89.25 520 ALA A O 1
ATOM 3859 N N . ALA A 1 521 ? -35.977 -4.076 44.279 1.00 89.75 521 ALA A N 1
ATOM 3860 C CA . ALA A 1 521 ? -36.863 -3.654 45.347 1.00 89.75 521 ALA A CA 1
ATOM 3861 C C . ALA A 1 521 ? -36.073 -3.073 46.523 1.00 89.75 521 ALA A C 1
ATOM 3863 O O . ALA A 1 521 ? -34.924 -3.454 46.769 1.00 89.75 521 ALA A O 1
ATOM 3864 N N . VAL A 1 522 ? -36.729 -2.206 47.289 1.00 91.50 522 VAL A N 1
ATOM 3865 C CA . VAL A 1 522 ? -36.234 -1.719 48.579 1.00 91.50 522 VAL A CA 1
ATOM 3866 C C . VAL A 1 522 ? -37.193 -2.140 49.678 1.00 91.50 522 VAL A C 1
ATOM 3868 O O . VAL A 1 522 ? -38.402 -1.936 49.576 1.00 91.50 522 VAL A O 1
ATOM 3871 N N . GLN A 1 523 ? -36.650 -2.748 50.732 1.00 91.06 523 GLN A N 1
ATOM 3872 C CA . GLN A 1 523 ? -37.407 -3.197 51.896 1.00 91.06 523 GLN A CA 1
ATOM 3873 C C . GLN A 1 523 ? -37.030 -2.370 53.112 1.00 91.06 523 GLN A C 1
ATOM 3875 O O . GLN A 1 523 ? -35.846 -2.208 53.418 1.00 91.06 523 GLN A O 1
ATOM 3880 N N . VAL A 1 524 ? -38.050 -1.923 53.837 1.00 90.50 524 VAL A N 1
ATOM 3881 C CA . VAL A 1 524 ? -37.910 -1.156 55.071 1.00 90.50 524 VAL A CA 1
ATOM 3882 C C . VAL A 1 524 ? -38.677 -1.844 56.201 1.00 90.50 524 VAL A C 1
ATOM 3884 O O . VAL A 1 524 ? -39.783 -2.349 56.011 1.00 90.50 524 VAL A O 1
ATOM 3887 N N . ARG A 1 525 ? -38.085 -1.864 57.395 1.00 89.62 525 ARG A N 1
ATOM 3888 C CA . ARG A 1 525 ? -38.738 -2.138 58.679 1.00 89.62 525 ARG A CA 1
ATOM 3889 C C . ARG A 1 525 ? -38.170 -1.169 59.708 1.00 89.62 525 ARG A C 1
ATOM 3891 O O . ARG A 1 525 ? -37.017 -1.297 60.122 1.00 89.62 525 ARG A O 1
ATOM 3898 N N . LYS A 1 526 ? -38.997 -0.207 60.109 1.00 88.19 526 LYS A N 1
ATOM 3899 C CA . LYS A 1 526 ? -38.627 0.892 61.006 1.00 88.19 526 LYS A CA 1
ATOM 3900 C C . LYS A 1 526 ? -39.477 0.914 62.266 1.00 88.19 526 LYS A C 1
ATOM 3902 O O . LYS A 1 526 ? -40.587 0.399 62.244 1.00 88.19 526 LYS A O 1
ATOM 3907 N N . THR A 1 527 ? -38.973 1.533 63.326 1.00 87.75 527 THR A N 1
ATOM 3908 C CA . THR A 1 527 ? -39.678 1.805 64.591 1.00 87.75 527 THR A CA 1
ATOM 3909 C C . THR A 1 527 ? -40.037 3.289 64.713 1.00 87.75 527 THR A C 1
ATOM 3911 O O . THR A 1 527 ? -41.080 3.620 65.269 1.00 87.75 527 THR A O 1
ATOM 3914 N N . ALA A 1 528 ? -39.228 4.187 64.138 1.00 87.38 528 ALA A N 1
ATOM 3915 C CA . ALA A 1 528 ? -39.473 5.631 64.115 1.00 87.38 528 ALA A CA 1
ATOM 3916 C C . ALA A 1 528 ? -38.847 6.295 62.873 1.00 87.38 528 ALA A C 1
ATOM 3918 O O . ALA A 1 528 ? -37.938 5.733 62.262 1.00 87.38 528 ALA A O 1
ATOM 3919 N N . GLY A 1 529 ? -39.320 7.496 62.522 1.00 89.62 529 GLY A N 1
ATOM 3920 C CA . GLY A 1 529 ? -38.798 8.318 61.419 1.00 89.62 529 GLY A CA 1
ATOM 3921 C C . GLY A 1 529 ? -39.378 8.005 60.034 1.00 89.62 529 GLY A C 1
ATOM 3922 O O . GLY A 1 529 ? -40.216 7.111 59.887 1.00 89.62 529 GLY A O 1
ATOM 3923 N N . THR A 1 530 ? -38.929 8.756 59.030 1.00 92.56 530 THR A N 1
ATOM 3924 C CA . THR A 1 530 ? -39.297 8.631 57.606 1.00 92.56 530 THR A CA 1
ATOM 3925 C C . THR A 1 530 ? -38.086 8.161 56.803 1.00 92.56 530 THR A C 1
ATOM 3927 O O . THR A 1 530 ? -36.962 8.553 57.117 1.00 92.56 530 THR A O 1
ATOM 3930 N N . ILE A 1 531 ? -38.302 7.331 55.778 1.00 93.12 531 ILE A N 1
ATOM 3931 C CA . ILE A 1 531 ? -37.256 6.909 54.829 1.00 93.12 531 ILE A CA 1
ATOM 3932 C C . ILE A 1 531 ? -37.595 7.448 53.442 1.00 93.12 531 ILE A C 1
ATOM 3934 O O . ILE A 1 531 ? -38.741 7.329 53.013 1.00 93.12 531 ILE A O 1
ATOM 3938 N N . TRP A 1 532 ? -36.602 7.996 52.750 1.00 94.38 532 TRP A N 1
ATOM 3939 C CA . TRP A 1 532 ? -36.701 8.427 51.358 1.00 94.38 532 TRP A CA 1
ATOM 3940 C C . TRP A 1 532 ? -35.793 7.579 50.484 1.00 94.38 532 TRP A C 1
ATOM 3942 O O . TRP A 1 532 ? -34.638 7.341 50.840 1.00 94.38 532 TRP A O 1
ATOM 3952 N N . VAL A 1 533 ? -36.321 7.135 49.352 1.00 93.25 533 VAL A N 1
ATOM 3953 C CA . VAL A 1 533 ? -35.613 6.340 48.358 1.00 93.25 533 VAL A CA 1
ATOM 3954 C C . VAL A 1 533 ? -35.737 7.020 47.012 1.00 93.25 533 VAL A C 1
ATOM 3956 O O . VAL A 1 533 ? -36.837 7.378 46.596 1.00 93.25 533 VAL A O 1
ATOM 3959 N N . ASP A 1 534 ? -34.607 7.146 46.340 1.00 89.94 534 ASP A N 1
ATOM 3960 C CA . ASP A 1 534 ? -34.497 7.712 45.009 1.00 89.94 534 ASP A CA 1
ATOM 3961 C C . ASP A 1 534 ? -33.544 6.870 44.148 1.00 89.94 534 ASP A C 1
ATOM 3963 O O . ASP A 1 534 ? -32.766 6.069 44.683 1.00 89.94 534 ASP A O 1
ATOM 3967 N N . ASP A 1 535 ? -33.624 7.028 42.829 1.00 87.56 535 ASP A N 1
ATOM 3968 C CA . ASP A 1 535 ? -32.752 6.384 41.839 1.00 87.56 535 ASP A CA 1
ATOM 3969 C C . ASP A 1 535 ? -32.530 4.881 42.110 1.00 87.56 535 ASP A C 1
ATOM 3971 O O . ASP A 1 535 ? -31.394 4.396 42.185 1.00 87.56 535 ASP A O 1
ATOM 3975 N N . ILE A 1 536 ? -33.615 4.120 42.303 1.00 88.00 536 ILE A N 1
ATOM 3976 C CA . ILE A 1 536 ? -33.504 2.653 42.317 1.00 88.00 536 ILE A CA 1
ATOM 3977 C C . ILE A 1 536 ? -33.133 2.251 40.899 1.00 88.00 536 ILE A C 1
ATOM 3979 O O . ILE A 1 536 ? -33.807 2.720 39.996 1.00 88.00 536 ILE A O 1
ATOM 3983 N N . TRP A 1 537 ? -32.125 1.394 40.696 1.00 85.00 537 TRP A N 1
ATOM 3984 C CA . TRP A 1 537 ? -31.747 0.819 39.400 1.00 85.00 537 TRP A CA 1
ATOM 3985 C C . TRP A 1 537 ? -31.149 -0.578 39.485 1.00 85.00 537 TRP A C 1
ATOM 3987 O O . TRP A 1 537 ? -30.742 -1.055 40.541 1.00 85.00 537 TRP A O 1
ATOM 3997 N N . SER A 1 538 ? -31.183 -1.303 38.365 1.00 82.44 538 SER A N 1
ATOM 3998 C CA . SER A 1 538 ? -30.631 -2.654 38.298 1.00 82.44 538 SER A CA 1
ATOM 3999 C C . SER A 1 538 ? -30.219 -3.063 36.895 1.00 82.44 538 SER A C 1
ATOM 4001 O O . SER A 1 538 ? -30.742 -2.559 35.904 1.00 82.44 538 SER A O 1
ATOM 4003 N N . THR A 1 539 ? -29.290 -4.009 36.814 1.00 77.50 539 THR A N 1
ATOM 4004 C CA . THR A 1 539 ? -28.775 -4.545 35.558 1.00 77.50 539 THR A CA 1
ATOM 4005 C C . THR A 1 539 ? -28.298 -5.984 35.735 1.00 77.50 539 THR A C 1
ATOM 4007 O O . THR A 1 539 ? -27.719 -6.343 36.763 1.00 77.50 539 THR A O 1
ATOM 4010 N N . THR A 1 540 ? -28.507 -6.823 34.724 1.00 75.06 540 THR A N 1
ATOM 4011 C CA . THR A 1 540 ? -27.780 -8.088 34.598 1.00 75.06 540 THR A CA 1
ATOM 4012 C C . THR A 1 540 ? -26.316 -7.762 34.313 1.00 75.06 540 THR A C 1
ATOM 4014 O O . THR A 1 540 ? -25.981 -7.215 33.258 1.00 75.06 540 THR A O 1
ATOM 4017 N N . GLN A 1 541 ? -25.426 -8.109 35.239 1.00 60.25 541 GLN A N 1
ATOM 4018 C CA . GLN A 1 541 ? -24.001 -8.219 34.970 1.00 60.25 541 GLN A CA 1
ATOM 4019 C C . GLN A 1 541 ? -23.809 -9.339 33.940 1.00 60.25 541 GLN A C 1
ATOM 4021 O O . GLN A 1 541 ? -23.579 -10.498 34.280 1.00 60.25 541 GLN A O 1
ATOM 4026 N N . ALA A 1 542 ? -23.873 -8.985 32.653 1.00 47.19 542 ALA A N 1
ATOM 4027 C CA . ALA A 1 542 ? -23.188 -9.764 31.634 1.00 47.19 542 ALA A CA 1
ATOM 4028 C C . ALA A 1 542 ? -21.761 -9.942 32.144 1.00 47.19 542 ALA A C 1
ATOM 4030 O O . ALA A 1 542 ? -21.150 -8.930 32.512 1.00 47.19 542 ALA A O 1
ATOM 4031 N N . SER A 1 543 ? -21.261 -11.183 32.211 1.00 45.06 543 SER A N 1
ATOM 4032 C CA . SER A 1 543 ? -19.855 -11.460 32.501 1.00 45.06 543 SER A CA 1
ATOM 4033 C C . SER A 1 543 ? -19.048 -10.459 31.701 1.00 45.06 543 SER A C 1
ATOM 4035 O O . SER A 1 543 ? -19.058 -10.499 30.469 1.00 45.06 543 SER A O 1
ATOM 4037 N N . ALA A 1 544 ? -18.498 -9.455 32.386 1.00 41.53 544 ALA A N 1
ATOM 4038 C CA . ALA A 1 544 ? -17.897 -8.349 31.682 1.00 41.53 544 ALA A CA 1
ATOM 4039 C C . ALA A 1 544 ? -16.820 -8.978 30.807 1.00 41.53 544 ALA A C 1
ATOM 4041 O O . ALA A 1 544 ? -15.991 -9.739 31.311 1.00 41.53 544 ALA A O 1
ATOM 4042 N N . SER A 1 545 ? -16.821 -8.681 29.508 1.00 47.88 545 SER A N 1
ATOM 4043 C CA . SER A 1 545 ? -15.580 -8.730 28.751 1.00 47.88 545 SER A CA 1
ATOM 4044 C C . SER A 1 545 ? -14.660 -7.751 29.470 1.00 47.88 545 SER A C 1
ATOM 4046 O O . SER A 1 545 ? -14.725 -6.538 29.269 1.00 47.88 545 SER A O 1
ATOM 4048 N N . LYS A 1 546 ? -13.939 -8.275 30.463 1.00 47.62 546 LYS A N 1
ATOM 4049 C CA . LYS A 1 546 ? -13.080 -7.535 31.365 1.00 47.62 546 LYS A CA 1
ATOM 4050 C C . LYS A 1 546 ? -12.044 -6.923 30.441 1.00 47.62 546 LYS A C 1
ATOM 4052 O O . LYS A 1 546 ? -11.245 -7.657 29.867 1.00 47.62 546 LYS A O 1
ATOM 4057 N N . ARG A 1 547 ? -12.095 -5.603 30.228 1.00 55.44 547 ARG A N 1
ATOM 4058 C CA . ARG A 1 547 ? -10.937 -4.895 29.678 1.00 55.44 547 ARG A CA 1
ATOM 4059 C C . ARG A 1 547 ? -9.796 -5.257 30.613 1.00 55.44 547 ARG A C 1
ATOM 4061 O O . ARG A 1 547 ? -9.820 -4.889 31.785 1.00 55.44 547 ARG A O 1
ATOM 4068 N N . LEU A 1 548 ? -8.887 -6.088 30.119 1.00 63.91 548 LEU A N 1
ATOM 4069 C CA . LEU A 1 548 ? -7.680 -6.443 30.835 1.00 63.91 548 LEU A CA 1
ATOM 4070 C C . LEU A 1 548 ? -6.928 -5.128 31.018 1.00 63.91 548 LEU A C 1
ATOM 4072 O O . LEU A 1 548 ? -6.629 -4.448 30.035 1.00 63.91 548 LEU A O 1
ATOM 4076 N N . LEU A 1 549 ? -6.714 -4.718 32.267 1.00 59.19 549 LEU A N 1
ATOM 4077 C CA . LEU A 1 549 ? -5.804 -3.608 32.511 1.00 59.19 549 LEU A CA 1
ATOM 4078 C C . LEU A 1 549 ? -4.409 -4.098 32.088 1.00 59.19 549 LEU A C 1
ATOM 4080 O O . LEU A 1 549 ? -4.111 -5.283 32.282 1.00 59.19 549 LEU A O 1
ATOM 4084 N N . PRO A 1 550 ? -3.550 -3.248 31.505 1.00 56.03 550 PRO A N 1
ATOM 4085 C CA . PRO A 1 550 ? -2.167 -3.630 31.243 1.00 56.03 550 PRO A CA 1
ATOM 4086 C C . PRO A 1 550 ? -1.535 -4.230 32.509 1.00 56.03 550 PRO A C 1
ATOM 4088 O O . PRO A 1 550 ? -1.597 -3.627 33.579 1.00 56.03 550 PRO A O 1
ATOM 4091 N N . GLY A 1 551 ? -1.007 -5.453 32.409 1.00 64.62 551 GLY A N 1
ATOM 4092 C CA . GLY A 1 551 ? -0.433 -6.191 33.542 1.00 64.62 551 GLY A CA 1
ATOM 4093 C C . GLY A 1 551 ? -1.426 -6.929 34.455 1.00 64.62 551 GLY A C 1
ATOM 4094 O O . GLY A 1 551 ? -0.996 -7.558 35.416 1.00 64.62 551 GLY A O 1
ATOM 4095 N N . SER A 1 552 ? -2.739 -6.914 34.185 1.00 68.56 552 SER A N 1
ATOM 4096 C CA . SER A 1 552 ? -3.733 -7.600 35.034 1.00 68.56 552 SER A CA 1
ATOM 4097 C C . SER A 1 552 ? -3.929 -9.085 34.732 1.00 68.56 552 SER A C 1
ATOM 4099 O O . SER A 1 552 ? -4.816 -9.690 35.334 1.00 68.56 552 SER A O 1
ATOM 4101 N N . VAL A 1 553 ? -3.197 -9.632 33.758 1.00 76.62 553 VAL A N 1
ATOM 4102 C CA . VAL A 1 553 ? -3.184 -11.063 33.438 1.00 76.62 553 VAL A CA 1
ATOM 4103 C C . VAL A 1 553 ? -1.810 -11.618 33.767 1.00 76.62 553 VAL A C 1
ATOM 4105 O O . VAL A 1 553 ? -0.837 -11.306 33.088 1.00 76.62 553 VAL A O 1
ATOM 4108 N N . THR A 1 554 ? -1.739 -12.440 34.806 1.00 81.81 554 THR A N 1
ATOM 4109 C CA . THR A 1 554 ? -0.562 -13.236 35.157 1.00 81.81 554 THR A CA 1
ATOM 4110 C C . THR A 1 554 ? -0.668 -14.624 34.529 1.00 81.81 554 THR A C 1
ATOM 4112 O O . THR A 1 554 ? -1.763 -15.111 34.240 1.00 81.81 554 THR A O 1
ATOM 4115 N N . THR A 1 555 ? 0.455 -15.321 34.361 1.00 80.44 555 THR A N 1
ATOM 4116 C CA . THR A 1 555 ? 0.469 -16.687 33.806 1.00 80.44 555 THR A CA 1
ATOM 4117 C C . THR A 1 555 ? -0.329 -17.686 34.652 1.00 80.44 555 THR A C 1
ATOM 4119 O O . THR A 1 555 ? -0.862 -18.654 34.117 1.00 80.44 555 THR A O 1
ATOM 4122 N N . SER A 1 556 ? -0.519 -17.412 35.948 1.00 77.19 556 SER A N 1
ATOM 4123 C CA . SER A 1 556 ? -1.405 -18.174 36.845 1.00 77.19 556 SER A CA 1
ATOM 4124 C C . SER A 1 556 ? -2.901 -18.025 36.543 1.00 77.19 556 SER A C 1
ATOM 4126 O O . SER A 1 556 ? -3.694 -18.854 36.984 1.00 77.19 556 SER A O 1
ATOM 4128 N N . GLN A 1 557 ? -3.296 -16.982 35.808 1.00 80.62 557 GLN A N 1
ATOM 4129 C CA . GLN A 1 557 ? -4.679 -16.723 35.395 1.00 80.62 557 GLN A CA 1
ATOM 4130 C C . GLN A 1 557 ? -4.984 -17.281 33.998 1.00 80.62 557 GLN A C 1
ATOM 4132 O O . GLN A 1 557 ? -6.140 -17.269 33.573 1.00 80.62 557 GLN A O 1
ATOM 4137 N N . LEU A 1 558 ? -3.969 -17.778 33.284 1.00 81.06 558 LEU A N 1
ATOM 4138 C CA . LEU A 1 558 ? -4.136 -18.461 32.007 1.00 81.06 558 LEU A CA 1
ATOM 4139 C C . LEU A 1 558 ? -4.612 -19.902 32.263 1.00 81.06 558 LEU A C 1
ATOM 4141 O O . LEU A 1 558 ? -4.003 -20.639 33.040 1.00 81.06 558 LEU A O 1
ATOM 4145 N N . GLY A 1 559 ? -5.729 -20.281 31.634 1.00 78.75 559 GLY A N 1
ATOM 4146 C CA . GLY A 1 559 ? -6.405 -21.567 31.838 1.00 78.75 559 GLY A CA 1
ATOM 4147 C C . GLY A 1 559 ? -5.616 -22.798 31.367 1.00 78.75 559 GLY A C 1
ATOM 4148 O O . GLY A 1 559 ? -4.465 -22.716 30.937 1.00 78.75 559 GLY A O 1
ATOM 4149 N N . GLY A 1 560 ? -6.258 -23.967 31.447 1.00 75.81 560 GLY A N 1
ATOM 4150 C CA . GLY A 1 560 ? -5.639 -25.268 31.154 1.00 75.81 560 GLY A CA 1
ATOM 4151 C C . GLY A 1 560 ? -5.195 -25.476 29.701 1.00 75.81 560 GLY A C 1
ATOM 4152 O O . GLY A 1 560 ? -4.349 -26.333 29.457 1.00 75.81 560 GLY A O 1
ATOM 4153 N N . ASP A 1 561 ? -5.704 -24.671 28.765 1.00 84.69 561 ASP A N 1
ATOM 4154 C CA . ASP A 1 561 ? -5.352 -24.752 27.341 1.00 84.69 561 ASP A CA 1
ATOM 4155 C C . ASP A 1 561 ? -3.897 -24.333 27.066 1.00 84.69 561 ASP A C 1
ATOM 4157 O O . ASP A 1 561 ? -3.318 -24.718 26.050 1.00 84.69 561 ASP A O 1
ATOM 4161 N N . ILE A 1 562 ? -3.273 -23.577 27.980 1.00 84.50 562 ILE A N 1
ATOM 4162 C CA . ILE A 1 562 ? -1.852 -23.222 27.902 1.00 84.50 562 ILE A CA 1
ATOM 4163 C C . ILE A 1 562 ? -1.055 -24.160 28.808 1.00 84.50 562 ILE A C 1
ATOM 4165 O O . ILE A 1 562 ? -1.264 -24.222 30.021 1.00 84.50 562 ILE A O 1
ATOM 4169 N N . THR A 1 563 ? -0.096 -24.882 28.229 1.00 88.19 563 THR A N 1
ATOM 4170 C CA . THR A 1 563 ? 0.752 -25.846 28.948 1.00 88.19 563 THR A CA 1
ATOM 4171 C C . THR A 1 563 ? 1.644 -25.173 30.000 1.00 88.19 563 THR A C 1
ATOM 4173 O O . THR A 1 563 ? 1.805 -23.953 30.025 1.00 88.19 563 THR A O 1
ATOM 4176 N N . ALA A 1 564 ? 2.247 -25.960 30.899 1.00 85.31 564 ALA A N 1
ATOM 4177 C CA . ALA A 1 564 ? 3.213 -25.438 31.873 1.00 85.31 564 ALA A CA 1
ATOM 4178 C C . ALA A 1 564 ? 4.433 -24.787 31.191 1.00 85.31 564 ALA A C 1
ATOM 4180 O O . ALA A 1 564 ? 4.846 -23.707 31.594 1.00 85.31 564 ALA A O 1
ATOM 4181 N N . ALA A 1 565 ? 4.939 -25.395 30.112 1.00 84.81 565 ALA A N 1
ATOM 4182 C CA . ALA A 1 565 ? 6.033 -24.834 29.319 1.00 84.81 565 ALA A CA 1
ATOM 4183 C C . ALA A 1 565 ? 5.631 -23.527 28.615 1.00 84.81 565 ALA A C 1
ATOM 4185 O O . ALA A 1 565 ? 6.393 -22.568 28.618 1.00 84.81 565 ALA A O 1
ATOM 4186 N N . GLY A 1 566 ? 4.410 -23.458 28.068 1.00 88.62 566 GLY A N 1
ATOM 4187 C CA . GLY A 1 566 ? 3.892 -22.229 27.462 1.00 88.62 566 GLY A CA 1
ATOM 4188 C C . GLY A 1 566 ? 3.757 -21.088 28.470 1.00 88.62 566 GLY A C 1
ATOM 4189 O O . GLY A 1 566 ? 4.057 -19.948 28.143 1.00 88.62 566 GLY A O 1
ATOM 4190 N N . LYS A 1 567 ? 3.363 -21.396 29.712 1.00 88.31 567 LYS A N 1
ATOM 4191 C CA . LYS A 1 567 ? 3.304 -20.404 30.793 1.00 88.31 567 LYS A CA 1
ATOM 4192 C C . LYS A 1 567 ? 4.688 -19.883 31.193 1.00 88.31 567 LYS A C 1
ATOM 4194 O O . LYS A 1 567 ? 4.811 -18.677 31.338 1.00 88.31 567 LYS A O 1
ATOM 4199 N N . ALA A 1 568 ? 5.701 -20.747 31.291 1.00 87.19 568 ALA A N 1
ATOM 4200 C CA . ALA A 1 568 ? 7.076 -20.330 31.597 1.00 87.19 568 ALA A CA 1
ATOM 4201 C C . ALA A 1 568 ? 7.647 -19.368 30.533 1.00 87.19 568 ALA A C 1
ATOM 4203 O O . ALA A 1 568 ? 8.254 -18.358 30.844 1.00 87.19 568 ALA A O 1
ATOM 4204 N N . LEU A 1 569 ? 7.358 -19.594 29.249 1.00 90.06 569 LEU A N 1
ATOM 4205 C CA . LEU A 1 569 ? 7.807 -18.667 28.196 1.00 90.06 569 LEU A CA 1
ATOM 4206 C C . LEU A 1 569 ? 7.157 -17.278 28.277 1.00 90.06 569 LEU A C 1
ATOM 4208 O O . LEU A 1 569 ? 7.715 -16.294 27.788 1.00 90.06 569 LEU A O 1
ATOM 4212 N N . LEU A 1 570 ? 5.950 -17.207 28.840 1.00 87.25 570 LEU A N 1
ATOM 4213 C CA . LEU A 1 570 ? 5.181 -15.973 28.978 1.00 87.25 570 LEU A CA 1
ATOM 4214 C C . LEU A 1 570 ? 5.524 -15.198 30.261 1.00 87.25 570 LEU A C 1
ATOM 4216 O O . LEU A 1 570 ? 5.154 -14.029 30.344 1.00 87.25 570 LEU A O 1
ATOM 4220 N N . ASP A 1 571 ? 6.182 -15.824 31.247 1.00 86.06 571 ASP A N 1
ATOM 4221 C CA . ASP A 1 571 ? 6.646 -15.158 32.476 1.00 86.06 571 ASP A CA 1
ATOM 4222 C C . ASP A 1 571 ? 8.122 -14.729 32.447 1.00 86.06 571 ASP A C 1
ATOM 4224 O O . ASP A 1 571 ? 8.547 -13.947 33.301 1.00 86.06 571 ASP A O 1
ATOM 4228 N N . ASP A 1 572 ? 8.873 -15.161 31.436 1.00 90.00 572 ASP A N 1
ATOM 4229 C CA . ASP A 1 572 ? 10.265 -14.782 31.241 1.00 90.00 572 ASP A CA 1
ATOM 4230 C C . ASP A 1 572 ? 10.438 -13.266 31.018 1.00 90.00 572 ASP A C 1
ATOM 4232 O O . ASP A 1 572 ? 9.763 -12.633 30.204 1.00 90.00 572 ASP A O 1
ATOM 4236 N N . ALA A 1 573 ? 11.392 -12.675 31.743 1.00 90.69 573 ALA A N 1
ATOM 4237 C CA . ALA A 1 573 ? 11.566 -11.222 31.834 1.00 90.69 573 ALA A CA 1
ATOM 4238 C C . ALA A 1 573 ? 12.086 -10.555 30.546 1.00 90.69 573 ALA A C 1
ATOM 4240 O O . ALA A 1 573 ? 11.923 -9.348 30.363 1.00 90.69 573 ALA A O 1
ATOM 4241 N N . ASP A 1 574 ? 12.742 -11.320 29.671 1.00 88.19 574 ASP A N 1
ATOM 4242 C CA . ASP A 1 574 ? 13.305 -10.851 28.410 1.00 88.19 574 ASP A CA 1
ATOM 4243 C C . ASP A 1 574 ? 13.497 -12.001 27.405 1.00 88.19 574 ASP A C 1
ATOM 4245 O O . ASP A 1 574 ? 13.269 -13.180 27.688 1.00 88.19 574 ASP A O 1
ATOM 4249 N N . THR A 1 575 ? 13.970 -11.657 26.205 1.00 87.00 575 THR A N 1
ATOM 4250 C CA . THR A 1 575 ? 14.224 -12.645 25.147 1.00 87.00 575 THR A CA 1
ATOM 4251 C C . THR A 1 575 ? 15.325 -13.653 25.502 1.00 87.00 575 THR A C 1
ATOM 4253 O O . THR A 1 575 ? 15.356 -14.742 24.933 1.00 87.00 575 THR A O 1
ATOM 4256 N N . SER A 1 576 ? 16.257 -13.322 26.402 1.00 87.50 576 SER A N 1
ATOM 4257 C CA . SER A 1 576 ? 17.331 -14.226 26.824 1.00 87.50 576 SER A CA 1
ATOM 4258 C C . SER A 1 576 ? 16.822 -15.300 27.772 1.00 87.50 576 SER A C 1
ATOM 4260 O O . SER A 1 576 ? 17.185 -16.466 27.604 1.00 87.50 576 SER A O 1
ATOM 4262 N N . ALA A 1 577 ? 15.959 -14.924 28.713 1.00 90.00 577 ALA A N 1
ATOM 4263 C CA . ALA A 1 577 ? 15.253 -15.853 29.584 1.00 90.00 577 ALA A CA 1
ATOM 4264 C C . ALA A 1 577 ? 14.382 -16.816 28.754 1.00 90.00 577 ALA A C 1
ATOM 4266 O O . ALA A 1 577 ? 14.570 -18.028 28.849 1.00 90.00 577 ALA A O 1
ATOM 4267 N N . GLN A 1 578 ? 13.603 -16.295 27.796 1.00 92.75 578 GLN A N 1
ATOM 4268 C CA . GLN A 1 578 ? 12.798 -17.111 26.868 1.00 92.75 578 GLN A CA 1
ATOM 4269 C C . GLN A 1 578 ? 13.625 -18.148 26.099 1.00 92.75 578 GLN A C 1
ATOM 4271 O O . GLN A 1 578 ? 13.238 -19.312 25.973 1.00 92.75 578 GLN A O 1
ATOM 4276 N N . ARG A 1 579 ? 14.796 -17.756 25.585 1.00 89.00 579 ARG A N 1
ATOM 4277 C CA . ARG A 1 579 ? 15.694 -18.680 24.875 1.00 89.00 579 ARG A CA 1
ATOM 4278 C C . ARG A 1 579 ? 16.284 -19.742 25.793 1.00 89.00 579 ARG A C 1
ATOM 4280 O O . ARG A 1 579 ? 16.387 -20.891 25.369 1.00 89.00 579 ARG A O 1
ATOM 4287 N N . ALA A 1 580 ? 16.647 -19.380 27.023 1.00 87.56 580 ALA A N 1
ATOM 4288 C CA . ALA A 1 580 ? 17.129 -20.336 28.014 1.00 87.56 580 ALA A CA 1
ATOM 4289 C C . ALA A 1 580 ? 16.043 -21.372 28.351 1.00 87.56 580 ALA A C 1
ATOM 4291 O O . ALA A 1 580 ? 16.334 -22.568 28.356 1.00 87.56 580 ALA A O 1
ATOM 4292 N N . THR A 1 581 ? 14.791 -20.933 28.513 1.00 90.50 581 THR A N 1
ATOM 4293 C CA . THR A 1 581 ? 13.619 -21.798 28.724 1.00 90.50 581 THR A CA 1
ATOM 4294 C C . THR A 1 581 ? 13.378 -22.752 27.549 1.00 90.50 581 THR A C 1
ATOM 4296 O O . THR A 1 581 ? 13.040 -23.917 27.755 1.00 90.50 581 THR A O 1
ATOM 4299 N N . LEU A 1 582 ? 13.623 -22.311 26.310 1.00 88.81 582 LEU A N 1
ATOM 4300 C CA . LEU A 1 582 ? 13.572 -23.165 25.112 1.00 88.81 582 LEU A CA 1
ATOM 4301 C C . LEU A 1 582 ? 14.820 -24.048 24.909 1.00 88.81 582 LEU A C 1
ATOM 4303 O O . LEU A 1 582 ? 14.838 -24.866 23.990 1.00 88.81 582 LEU A O 1
ATOM 4307 N N . GLY A 1 583 ? 15.873 -23.883 25.714 1.00 88.94 583 GLY A N 1
ATOM 4308 C CA . GLY A 1 583 ? 17.156 -24.568 25.522 1.00 88.94 583 GLY A CA 1
ATOM 4309 C C . GLY A 1 583 ? 17.941 -24.095 24.291 1.00 88.94 583 GLY A C 1
ATOM 4310 O O . GLY A 1 583 ? 18.786 -24.827 23.774 1.00 88.94 583 GLY A O 1
ATOM 4311 N N . LEU A 1 584 ? 17.669 -22.886 23.793 1.00 84.75 584 LEU A N 1
ATOM 4312 C CA . LEU A 1 584 ? 18.350 -22.307 22.637 1.00 84.75 584 LEU A CA 1
ATOM 4313 C C . LEU A 1 584 ? 19.668 -21.644 23.066 1.00 84.75 584 LEU A C 1
ATOM 4315 O O . LEU A 1 584 ? 19.692 -20.765 23.925 1.00 84.75 584 LEU A O 1
ATOM 4319 N N . GLY A 1 585 ? 20.776 -22.039 22.435 1.00 79.19 585 GLY A N 1
ATOM 4320 C CA . GLY A 1 585 ? 22.089 -21.415 22.636 1.00 79.19 585 GLY A CA 1
ATOM 4321 C C . GLY A 1 585 ? 22.247 -20.074 21.905 1.00 79.19 585 GLY A C 1
ATOM 4322 O O . GLY A 1 585 ? 21.370 -19.645 21.150 1.00 79.19 585 GLY A O 1
ATOM 4323 N N . SER A 1 586 ? 23.413 -19.435 22.062 1.00 78.69 586 SER A N 1
ATOM 4324 C CA . SER A 1 586 ? 23.756 -18.142 21.434 1.00 78.69 586 SER A CA 1
ATOM 4325 C C . SER A 1 586 ? 23.661 -18.134 19.903 1.00 78.69 586 SER A C 1
ATOM 4327 O O . SER A 1 586 ? 23.534 -17.068 19.308 1.00 78.69 586 SER A O 1
ATOM 4329 N N . ALA A 1 587 ? 23.663 -19.308 19.264 1.00 77.81 587 ALA A N 1
ATOM 4330 C CA . ALA A 1 587 ? 23.491 -19.446 17.823 1.00 77.81 587 ALA A CA 1
ATOM 4331 C C . ALA A 1 587 ? 22.152 -18.891 17.306 1.00 77.81 587 ALA A C 1
ATOM 4333 O O . ALA A 1 587 ? 22.091 -18.367 16.202 1.00 77.81 587 ALA A O 1
ATOM 4334 N N . SER A 1 588 ? 21.100 -18.930 18.128 1.00 80.75 588 SER A N 1
ATOM 4335 C CA . SER A 1 588 ? 19.772 -18.385 17.797 1.00 80.75 588 SER A CA 1
ATOM 4336 C C . SER A 1 588 ? 19.719 -16.852 17.676 1.00 80.75 588 SER A C 1
ATOM 4338 O O . SER A 1 588 ? 18.674 -16.309 17.331 1.00 80.75 588 SER A O 1
ATOM 4340 N N . LEU A 1 589 ? 20.825 -16.155 17.963 1.00 82.25 589 LEU A N 1
ATOM 4341 C CA . LEU A 1 589 ? 20.967 -14.701 17.829 1.00 82.25 589 LEU A CA 1
ATOM 4342 C C . LEU A 1 589 ? 21.707 -14.267 16.561 1.00 82.25 589 LEU A C 1
ATOM 4344 O O . LEU A 1 589 ? 21.800 -13.071 16.302 1.00 82.25 589 LEU A O 1
ATOM 4348 N N . GLN A 1 590 ? 22.309 -15.204 15.834 1.00 85.88 590 GLN A N 1
ATOM 4349 C CA . GLN A 1 590 ? 23.086 -14.895 14.640 1.00 85.88 590 GLN A CA 1
ATOM 4350 C C . GLN A 1 590 ? 22.225 -15.124 13.397 1.00 85.88 590 GLN A C 1
ATOM 4352 O O . GLN A 1 590 ? 21.366 -16.008 13.389 1.00 85.88 590 GLN A O 1
ATOM 4357 N N . ASP A 1 591 ? 22.469 -14.350 12.340 1.00 80.50 591 ASP A N 1
ATOM 4358 C CA . ASP A 1 591 ? 21.818 -14.580 11.053 1.00 80.50 591 ASP A CA 1
ATOM 4359 C C . ASP A 1 591 ? 22.081 -16.008 10.568 1.00 80.50 591 ASP A C 1
ATOM 4361 O O . ASP A 1 591 ? 23.151 -16.575 10.788 1.00 80.50 591 ASP A O 1
ATOM 4365 N N . SER A 1 592 ? 21.126 -16.592 9.841 1.00 72.88 592 SER A N 1
ATOM 4366 C CA . SER A 1 592 ? 21.316 -17.926 9.248 1.00 72.88 592 SER A CA 1
ATOM 4367 C C . SER A 1 592 ? 22.549 -18.009 8.331 1.00 72.88 592 SER A C 1
ATOM 4369 O O . SER A 1 592 ? 23.108 -19.088 8.166 1.00 72.88 592 SER A O 1
ATOM 4371 N N . SER A 1 593 ? 23.009 -16.872 7.796 1.00 76.81 593 SER A N 1
ATOM 4372 C CA . SER A 1 593 ? 24.238 -16.723 7.009 1.00 76.81 593 SER A CA 1
ATOM 4373 C C . SER A 1 593 ? 25.529 -16.758 7.834 1.00 76.81 593 SER A C 1
ATOM 4375 O O . SER A 1 593 ? 26.601 -16.950 7.264 1.00 76.81 593 SER A O 1
ATOM 4377 N N . ALA A 1 594 ? 25.455 -16.591 9.158 1.00 78.75 594 ALA A N 1
ATOM 4378 C CA . ALA A 1 594 ? 26.602 -16.727 10.055 1.00 78.75 594 ALA A CA 1
ATOM 4379 C C . ALA A 1 594 ? 27.006 -18.195 10.265 1.00 78.75 594 ALA A C 1
ATOM 4381 O O . ALA A 1 594 ? 28.107 -18.475 10.741 1.00 78.75 594 ALA A O 1
ATOM 4382 N N . PHE A 1 595 ? 26.129 -19.134 9.899 1.00 77.69 595 PHE A N 1
ATOM 4383 C CA . PHE A 1 595 ? 26.415 -20.559 9.910 1.00 77.69 595 PHE A CA 1
ATOM 4384 C C . PHE A 1 595 ? 26.487 -21.084 8.490 1.00 77.69 595 PHE A C 1
ATOM 4386 O O . PHE A 1 595 ? 25.701 -20.729 7.614 1.00 77.69 595 PHE A O 1
ATOM 4393 N N . ALA A 1 596 ? 27.424 -21.992 8.273 1.00 76.19 596 ALA A N 1
ATOM 4394 C CA . ALA A 1 596 ? 27.494 -22.681 7.011 1.00 76.19 596 ALA A CA 1
ATOM 4395 C C . ALA A 1 596 ? 26.329 -23.679 6.904 1.00 76.19 596 ALA A C 1
ATOM 4397 O O . ALA A 1 596 ? 26.043 -24.416 7.851 1.00 76.19 596 ALA A O 1
ATOM 4398 N N . ALA A 1 597 ? 25.639 -23.700 5.759 1.00 75.06 597 ALA A N 1
ATOM 4399 C CA . ALA A 1 597 ? 24.530 -24.623 5.535 1.00 75.06 597 ALA A CA 1
ATOM 4400 C C . ALA A 1 597 ? 24.990 -26.081 5.720 1.00 75.06 597 ALA A C 1
ATOM 4402 O O . ALA A 1 597 ? 26.137 -26.415 5.424 1.00 75.06 597 ALA A O 1
ATOM 4403 N N . ALA A 1 598 ? 24.089 -26.972 6.153 1.00 76.69 598 ALA A N 1
ATOM 4404 C CA . ALA A 1 598 ? 24.414 -28.390 6.366 1.00 76.69 598 ALA A CA 1
ATOM 4405 C C . ALA A 1 598 ? 25.077 -29.049 5.137 1.00 76.69 598 ALA A C 1
ATOM 4407 O O . ALA A 1 598 ? 25.870 -29.976 5.280 1.00 76.69 598 ALA A O 1
ATOM 4408 N N . ASN A 1 599 ? 24.790 -28.527 3.940 1.00 76.19 599 ASN A N 1
ATOM 4409 C CA . ASN A 1 599 ? 25.572 -28.763 2.739 1.00 76.19 599 ASN A CA 1
ATOM 4410 C C . ASN A 1 599 ? 25.981 -27.413 2.128 1.00 76.19 599 ASN A C 1
ATOM 4412 O O . ASN A 1 599 ? 25.124 -26.654 1.678 1.00 76.19 599 ASN A O 1
ATOM 4416 N N . HIS A 1 600 ? 27.276 -27.112 2.122 1.00 80.56 600 HIS A N 1
ATOM 4417 C CA . HIS A 1 600 ? 27.847 -25.924 1.492 1.00 80.56 600 HIS A CA 1
ATOM 4418 C C . HIS A 1 600 ? 29.213 -26.268 0.890 1.00 80.56 600 HIS A C 1
ATOM 4420 O O . HIS A 1 600 ? 29.851 -27.251 1.270 1.00 80.56 600 HIS A O 1
ATOM 4426 N N . GLY A 1 601 ? 29.652 -25.460 -0.072 1.00 75.94 601 GLY A N 1
ATOM 4427 C CA . GLY A 1 601 ? 31.011 -25.525 -0.595 1.00 75.94 601 GLY A CA 1
ATOM 4428 C C . GLY A 1 601 ? 31.927 -24.584 0.179 1.00 75.94 601 GLY A C 1
ATOM 4429 O O . GLY A 1 601 ? 31.524 -23.471 0.503 1.00 75.94 601 GLY A O 1
ATOM 4430 N N . HIS A 1 602 ? 33.162 -25.013 0.427 1.00 77.50 602 HIS A N 1
ATOM 4431 C CA . HIS A 1 602 ? 34.250 -24.101 0.766 1.00 77.50 602 HIS A CA 1
ATOM 4432 C C . HIS A 1 602 ? 34.979 -23.729 -0.520 1.00 77.50 602 HIS A C 1
ATOM 4434 O O . HIS A 1 602 ? 35.432 -24.620 -1.250 1.00 77.50 602 HIS A O 1
ATOM 4440 N N . GLY A 1 603 ? 35.113 -22.433 -0.803 1.00 79.12 603 GLY A N 1
ATOM 4441 C CA . GLY A 1 603 ? 36.086 -21.998 -1.792 1.00 79.12 603 GLY A CA 1
ATOM 4442 C C . GLY A 1 603 ? 37.478 -22.388 -1.300 1.00 79.12 603 GLY A C 1
ATOM 4443 O O . GLY A 1 603 ? 37.774 -22.277 -0.113 1.00 79.12 603 GLY A O 1
ATOM 4444 N N . ALA A 1 604 ? 38.364 -22.842 -2.189 1.00 72.62 604 ALA A N 1
ATOM 4445 C CA . ALA A 1 604 ? 39.741 -23.152 -1.788 1.00 72.62 604 ALA A CA 1
ATOM 4446 C C . ALA A 1 604 ? 40.454 -21.928 -1.171 1.00 72.62 604 ALA A C 1
ATOM 4448 O O . ALA A 1 604 ? 41.329 -22.089 -0.325 1.00 72.62 604 ALA A O 1
ATOM 4449 N N . SER A 1 605 ? 40.037 -20.713 -1.552 1.00 75.75 605 SER A N 1
ATOM 4450 C CA . SER A 1 605 ? 40.478 -19.436 -0.976 1.00 75.75 605 SER A CA 1
ATOM 4451 C C . SER A 1 605 ? 40.117 -19.249 0.498 1.00 75.75 605 SER A C 1
ATOM 4453 O O . SER A 1 605 ? 40.774 -18.468 1.180 1.00 75.75 605 SER A O 1
ATOM 4455 N N . ASP A 1 606 ? 39.101 -19.954 0.993 1.00 82.69 606 ASP A N 1
ATOM 4456 C CA . ASP A 1 606 ? 38.594 -19.799 2.361 1.00 82.69 606 ASP A CA 1
ATOM 4457 C C . ASP A 1 606 ? 39.427 -20.615 3.368 1.00 82.69 606 ASP A C 1
ATOM 4459 O O . ASP A 1 606 ? 39.282 -20.474 4.584 1.00 82.69 606 ASP A O 1
ATOM 4463 N N . ILE A 1 607 ? 40.340 -21.459 2.873 1.00 81.19 607 ILE A N 1
ATOM 4464 C CA . ILE A 1 607 ? 41.249 -22.281 3.674 1.00 81.19 607 ILE A CA 1
ATOM 4465 C C . ILE A 1 607 ? 42.508 -21.462 3.982 1.00 81.19 607 ILE A C 1
ATOM 4467 O O . ILE A 1 607 ? 43.510 -21.518 3.272 1.00 81.19 607 ILE A O 1
ATOM 4471 N N . THR A 1 608 ? 42.458 -20.682 5.060 1.00 80.12 608 THR A N 1
ATOM 4472 C CA . THR A 1 608 ? 43.557 -19.787 5.467 1.00 80.12 608 THR A CA 1
ATOM 4473 C C . THR A 1 608 ? 44.666 -20.487 6.263 1.00 80.12 608 THR A C 1
ATOM 4475 O O . THR A 1 608 ? 45.771 -19.957 6.373 1.00 80.12 608 THR A O 1
ATOM 4478 N N . SER A 1 609 ? 44.405 -21.679 6.815 1.00 80.44 609 SER A N 1
ATOM 4479 C CA . SER A 1 609 ? 45.397 -22.534 7.487 1.00 80.44 609 SER A CA 1
ATOM 4480 C C . SER A 1 609 ? 44.894 -23.982 7.637 1.00 80.44 609 SER A C 1
ATOM 4482 O O . SER A 1 609 ? 43.704 -24.249 7.478 1.00 80.44 609 SER A O 1
ATOM 4484 N N . GLY A 1 610 ? 45.795 -24.922 7.951 1.00 77.62 610 GLY A N 1
ATOM 4485 C CA . GLY A 1 610 ? 45.471 -26.335 8.198 1.00 77.62 610 GLY A CA 1
ATOM 4486 C C . GLY A 1 610 ? 46.140 -27.313 7.227 1.00 77.62 610 GLY A C 1
ATOM 4487 O O . GLY A 1 610 ? 46.863 -26.920 6.315 1.00 77.62 610 GLY A O 1
ATOM 4488 N N . ILE A 1 611 ? 45.915 -28.612 7.447 1.00 77.81 611 ILE A N 1
ATOM 4489 C CA . ILE A 1 611 ? 46.418 -29.699 6.594 1.00 77.81 611 ILE A CA 1
ATOM 4490 C C . ILE A 1 611 ? 45.242 -30.264 5.795 1.00 77.81 611 ILE A C 1
ATOM 4492 O O . ILE A 1 611 ? 44.301 -30.806 6.374 1.00 77.81 611 ILE A O 1
ATOM 4496 N N . ILE A 1 612 ? 45.310 -30.180 4.464 1.00 75.56 612 ILE A N 1
ATOM 4497 C CA . ILE A 1 612 ? 44.339 -30.825 3.575 1.00 75.56 612 ILE A CA 1
ATOM 4498 C C . ILE A 1 612 ? 44.817 -32.239 3.268 1.00 75.56 612 ILE A C 1
ATOM 4500 O O . ILE A 1 612 ? 45.910 -32.442 2.741 1.00 75.56 612 ILE A O 1
ATOM 4504 N N . GLY A 1 613 ? 43.991 -33.229 3.613 1.00 72.25 613 GLY A N 1
ATOM 4505 C CA . GLY A 1 613 ? 44.280 -34.626 3.309 1.00 72.25 613 GLY A CA 1
ATOM 4506 C C . GLY A 1 613 ? 44.499 -34.819 1.810 1.00 72.25 613 GLY A C 1
ATOM 4507 O O . GLY A 1 613 ? 43.746 -34.293 0.993 1.00 72.25 613 GLY A O 1
ATOM 4508 N N . THR A 1 614 ? 45.510 -35.602 1.440 1.00 64.25 614 THR A N 1
ATOM 4509 C CA . THR A 1 614 ? 45.935 -35.790 0.041 1.00 64.25 614 THR A CA 1
ATOM 4510 C C . THR A 1 614 ? 44.805 -36.243 -0.889 1.00 64.25 614 THR A C 1
ATOM 4512 O O . THR A 1 614 ? 44.769 -35.837 -2.046 1.00 64.25 614 THR A O 1
ATOM 4515 N N . ALA A 1 615 ? 43.827 -36.997 -0.374 1.00 63.09 615 ALA A N 1
ATOM 4516 C CA . ALA A 1 615 ? 42.622 -37.423 -1.096 1.00 63.09 615 ALA A CA 1
ATOM 4517 C C . ALA A 1 615 ? 41.673 -36.275 -1.514 1.00 63.09 615 ALA A C 1
ATOM 4519 O O . ALA A 1 615 ? 40.695 -36.514 -2.219 1.00 63.09 615 ALA A O 1
ATOM 4520 N N . ARG A 1 616 ? 41.911 -35.042 -1.048 1.00 71.19 616 ARG A N 1
ATOM 4521 C CA . ARG A 1 616 ? 41.096 -33.849 -1.331 1.00 71.19 616 ARG A CA 1
ATOM 4522 C C . ARG A 1 616 ? 41.791 -32.835 -2.251 1.00 71.19 616 ARG A C 1
ATOM 4524 O O . ARG A 1 616 ? 41.183 -31.821 -2.565 1.00 71.19 616 ARG A O 1
ATOM 4531 N N . LEU A 1 617 ? 43.020 -33.104 -2.710 1.00 69.94 617 LEU A N 1
ATOM 4532 C CA . LEU A 1 617 ? 43.781 -32.225 -3.620 1.00 69.94 617 LEU A CA 1
ATOM 4533 C C . LEU A 1 617 ? 43.384 -32.371 -5.110 1.00 69.94 617 LEU A C 1
ATOM 4535 O O . LEU A 1 617 ? 43.926 -31.672 -5.959 1.00 69.94 617 LEU A O 1
ATOM 4539 N N . GLY A 1 618 ? 42.456 -33.277 -5.436 1.00 68.75 618 GLY A N 1
ATOM 4540 C CA . GLY A 1 618 ? 41.987 -33.588 -6.794 1.00 68.75 618 GLY A CA 1
ATOM 4541 C C . GLY A 1 618 ? 41.534 -35.052 -6.897 1.00 68.75 618 GLY A C 1
ATOM 4542 O O . GLY A 1 618 ? 41.767 -35.832 -5.975 1.00 68.75 618 GLY A O 1
ATOM 4543 N N . SER A 1 619 ? 40.887 -35.463 -7.994 1.00 67.31 619 SER A N 1
ATOM 4544 C CA . SER A 1 619 ? 40.539 -36.880 -8.200 1.00 67.31 619 SER A CA 1
ATOM 4545 C C . SER A 1 619 ? 41.794 -37.706 -8.519 1.00 67.31 619 SER A C 1
ATOM 4547 O O . SER A 1 619 ? 42.483 -37.432 -9.500 1.00 67.31 619 SER A O 1
ATOM 4549 N N . GLY A 1 620 ? 42.100 -38.707 -7.691 1.00 64.44 620 GLY A N 1
ATOM 4550 C CA . GLY A 1 620 ? 43.275 -39.582 -7.805 1.00 64.44 620 GLY A CA 1
ATOM 4551 C C . GLY A 1 620 ? 43.843 -39.949 -6.430 1.00 64.44 620 GLY A C 1
ATOM 4552 O O . GLY A 1 620 ? 43.296 -39.553 -5.403 1.00 64.44 620 GLY A O 1
ATOM 4553 N N . THR A 1 621 ? 44.932 -40.719 -6.379 1.00 61.53 621 THR A N 1
ATOM 4554 C CA . THR A 1 621 ? 45.575 -41.122 -5.115 1.00 61.53 621 THR A CA 1
ATOM 4555 C C . THR A 1 621 ? 47.045 -40.740 -5.138 1.00 61.53 621 THR A C 1
ATOM 4557 O O . THR A 1 621 ? 47.808 -41.267 -5.943 1.00 61.53 621 THR A O 1
ATOM 4560 N N . ALA A 1 622 ? 47.449 -39.850 -4.231 1.00 65.75 622 ALA A N 1
ATOM 4561 C CA . ALA A 1 622 ? 48.855 -39.536 -4.021 1.00 65.75 622 ALA A CA 1
ATOM 4562 C C . ALA A 1 622 ? 49.596 -40.783 -3.514 1.00 65.75 622 ALA A C 1
ATOM 4564 O O . ALA A 1 622 ? 49.204 -41.373 -2.506 1.00 65.75 622 ALA A O 1
ATOM 4565 N N . ASN A 1 623 ? 50.673 -41.173 -4.188 1.00 71.25 623 ASN A N 1
ATOM 4566 C CA . ASN A 1 623 ? 51.564 -42.240 -3.742 1.00 71.25 623 ASN A CA 1
ATOM 4567 C C . ASN A 1 623 ? 53.026 -41.878 -4.050 1.00 71.25 623 ASN A C 1
ATOM 4569 O O . ASN A 1 623 ? 53.298 -40.886 -4.721 1.00 71.25 623 ASN A O 1
ATOM 4573 N N . GLY A 1 624 ? 53.977 -42.689 -3.579 1.00 75.19 624 GLY A N 1
ATOM 4574 C CA . GLY A 1 624 ? 55.413 -42.413 -3.729 1.00 75.19 624 GLY A CA 1
ATOM 4575 C C . GLY A 1 624 ? 55.958 -42.414 -5.168 1.00 75.19 624 GLY A C 1
ATOM 4576 O O . GLY A 1 624 ? 57.132 -42.120 -5.356 1.00 75.19 624 GLY A O 1
ATOM 4577 N N . SER A 1 625 ? 55.145 -42.744 -6.175 1.00 75.81 625 SER A N 1
ATOM 4578 C CA . SER A 1 625 ? 55.537 -42.812 -7.592 1.00 75.81 625 SER A CA 1
ATOM 4579 C C . SER A 1 625 ? 54.898 -41.731 -8.468 1.00 75.81 625 SER A C 1
ATOM 4581 O O . SER A 1 625 ? 55.236 -41.622 -9.646 1.00 75.81 625 SER A O 1
ATOM 4583 N N . THR A 1 626 ? 53.998 -40.915 -7.910 1.00 79.25 626 THR A N 1
ATOM 4584 C CA . THR A 1 626 ? 53.234 -39.911 -8.664 1.00 79.25 626 THR A CA 1
ATOM 4585 C C . THR A 1 626 ? 53.116 -38.594 -7.904 1.00 79.25 626 THR A C 1
ATOM 4587 O O . THR A 1 626 ? 52.843 -38.602 -6.705 1.00 79.25 626 THR A O 1
ATOM 4590 N N . TYR A 1 627 ? 53.211 -37.462 -8.600 1.00 79.50 627 TYR A N 1
ATOM 4591 C CA . TYR A 1 627 ? 52.930 -36.126 -8.055 1.00 79.50 627 TYR A CA 1
ATOM 4592 C C . TYR A 1 627 ? 51.867 -35.405 -8.897 1.00 79.50 627 TYR A C 1
ATOM 4594 O O . TYR A 1 627 ? 51.666 -35.743 -10.064 1.00 79.50 627 TYR A O 1
ATOM 4602 N N . LEU A 1 628 ? 51.172 -34.427 -8.312 1.00 81.62 628 LEU A N 1
ATOM 4603 C CA . LEU A 1 628 ? 50.167 -33.622 -9.009 1.00 81.62 628 LEU A CA 1
ATOM 4604 C C . LEU A 1 628 ? 50.855 -32.442 -9.705 1.00 81.62 628 LEU A C 1
ATOM 4606 O O . LEU A 1 628 ? 51.518 -31.637 -9.049 1.00 81.62 628 LEU A O 1
ATOM 4610 N N . ARG A 1 629 ? 50.730 -32.342 -11.031 1.00 81.25 629 ARG A N 1
ATOM 4611 C CA . ARG A 1 629 ? 51.262 -31.212 -11.809 1.00 81.25 629 ARG A CA 1
ATOM 4612 C C . ARG A 1 629 ? 50.320 -30.006 -11.721 1.00 81.25 629 ARG A C 1
ATOM 4614 O O . ARG A 1 629 ? 49.146 -30.144 -11.393 1.00 81.25 629 ARG A O 1
ATOM 4621 N N . GLY A 1 630 ? 50.828 -28.818 -12.054 1.00 71.75 630 GLY A N 1
ATOM 4622 C CA . GLY A 1 630 ? 50.053 -27.567 -12.024 1.00 71.75 630 GLY A CA 1
ATOM 4623 C C . GLY A 1 630 ? 48.866 -27.508 -12.998 1.00 71.75 630 GLY A C 1
ATOM 4624 O O . GLY A 1 630 ? 48.048 -26.605 -12.892 1.00 71.75 630 GLY A O 1
ATOM 4625 N N . ASP A 1 631 ? 48.750 -28.473 -13.915 1.00 76.69 631 ASP A N 1
ATOM 4626 C CA . ASP A 1 631 ? 47.595 -28.661 -14.802 1.00 76.69 631 ASP A CA 1
ATOM 4627 C C . ASP A 1 631 ? 46.528 -29.609 -14.216 1.00 76.69 631 ASP A C 1
ATOM 4629 O O . ASP A 1 631 ? 45.603 -30.015 -14.916 1.00 76.69 631 ASP A O 1
ATOM 4633 N N . GLY A 1 632 ? 46.659 -29.993 -12.942 1.00 73.06 632 GLY A N 1
ATOM 4634 C CA . GLY A 1 632 ? 45.702 -30.849 -12.240 1.00 73.06 632 GLY A CA 1
ATOM 4635 C C . GLY A 1 632 ? 45.816 -32.340 -12.567 1.00 73.06 632 GLY A C 1
ATOM 4636 O O . GLY A 1 632 ? 44.948 -33.110 -12.159 1.00 73.06 632 GLY A O 1
ATOM 4637 N N . THR A 1 633 ? 46.869 -32.775 -13.269 1.00 79.12 633 THR A N 1
ATOM 4638 C CA . THR A 1 633 ? 47.057 -34.187 -13.643 1.00 79.12 633 THR A CA 1
ATOM 4639 C C . THR A 1 633 ? 48.158 -34.859 -12.818 1.00 79.12 633 THR A C 1
ATOM 4641 O O . THR A 1 633 ? 49.265 -34.330 -12.684 1.00 79.12 633 THR A O 1
ATOM 4644 N N . TRP A 1 634 ? 47.885 -36.057 -12.294 1.00 80.56 634 TRP A N 1
ATOM 4645 C CA . TRP A 1 634 ? 48.893 -36.897 -11.635 1.00 80.56 634 TRP A CA 1
ATOM 4646 C C . TRP A 1 634 ? 49.893 -37.460 -12.659 1.00 80.56 634 TRP A C 1
ATOM 4648 O O . TRP A 1 634 ? 49.482 -38.006 -13.681 1.00 80.56 634 TRP A O 1
ATOM 4658 N N . ALA A 1 635 ? 51.199 -37.345 -12.398 1.00 83.69 635 ALA A N 1
ATOM 4659 C CA . ALA A 1 635 ? 52.257 -37.800 -13.306 1.00 83.69 635 ALA A CA 1
ATOM 4660 C C . ALA A 1 635 ? 53.387 -38.556 -12.592 1.00 83.69 635 ALA A C 1
ATOM 4662 O O . ALA A 1 635 ? 53.726 -38.253 -11.446 1.00 83.69 635 ALA A O 1
ATOM 4663 N N . THR A 1 636 ? 53.992 -39.516 -13.299 1.00 82.44 636 THR A N 1
ATOM 4664 C CA . THR A 1 636 ? 55.200 -40.247 -12.881 1.00 82.44 636 THR A CA 1
ATOM 4665 C C . THR A 1 636 ? 56.470 -39.532 -13.365 1.00 82.44 636 THR A C 1
ATOM 4667 O O . THR A 1 636 ? 56.487 -39.072 -14.510 1.00 82.44 636 THR A O 1
ATOM 4670 N N . PRO A 1 637 ? 57.560 -39.473 -12.577 1.00 76.06 637 PRO A N 1
ATOM 4671 C CA . PRO A 1 637 ? 58.845 -38.957 -13.056 1.00 76.06 637 PRO A CA 1
ATOM 4672 C C . PRO A 1 637 ? 59.417 -39.804 -14.210 1.00 76.06 637 PRO A C 1
ATOM 4674 O O . PRO A 1 637 ? 59.404 -41.032 -14.141 1.00 76.06 637 PRO A O 1
ATOM 4677 N N . SER A 1 638 ? 59.945 -39.175 -15.265 1.00 74.06 638 SER A N 1
ATOM 4678 C CA . SER A 1 638 ? 60.598 -39.874 -16.386 1.00 74.06 638 SER A CA 1
ATOM 4679 C C . SER A 1 638 ? 62.016 -40.331 -16.013 1.00 74.06 638 SER A C 1
ATOM 4681 O O . SER A 1 638 ? 62.842 -39.503 -15.629 1.00 74.06 638 SER A O 1
ATOM 4683 N N . GLY A 1 639 ? 62.320 -41.628 -16.138 1.00 65.38 639 GLY A N 1
ATOM 4684 C CA . GLY A 1 639 ? 63.664 -42.177 -15.890 1.00 65.38 639 GLY A CA 1
ATOM 4685 C C . GLY A 1 639 ? 64.687 -41.779 -16.967 1.00 65.38 639 GLY A C 1
ATOM 4686 O O . GLY A 1 639 ? 64.340 -41.678 -18.141 1.00 65.38 639 GLY A O 1
ATOM 4687 N N . GLY A 1 640 ? 65.949 -41.545 -16.582 1.00 62.34 640 GLY A N 1
ATOM 4688 C CA . GLY A 1 640 ? 67.031 -41.156 -17.503 1.00 62.34 640 GLY A CA 1
ATOM 4689 C C . GLY A 1 640 ? 67.420 -42.267 -18.494 1.00 62.34 640 GLY A C 1
ATOM 4690 O O . GLY A 1 640 ? 67.548 -43.425 -18.104 1.00 62.34 640 GLY A O 1
ATOM 4691 N N . GLY A 1 641 ? 67.587 -41.921 -19.777 1.00 63.47 641 GLY A N 1
ATOM 4692 C CA . GLY A 1 641 ? 67.850 -42.867 -20.874 1.00 63.47 641 GLY A CA 1
ATOM 4693 C C . GLY A 1 641 ? 69.249 -43.508 -20.864 1.00 63.47 641 GLY A C 1
ATOM 4694 O O . GLY A 1 641 ? 70.213 -42.925 -20.373 1.00 63.47 641 GLY A O 1
ATOM 4695 N N . SER A 1 642 ? 69.359 -44.717 -21.426 1.00 68.88 642 SER A N 1
ATOM 4696 C CA . SER A 1 642 ? 70.614 -45.479 -21.570 1.00 68.88 642 SER A CA 1
ATOM 4697 C C . SER A 1 642 ? 71.443 -45.001 -22.780 1.00 68.88 642 SER A C 1
ATOM 4699 O O . SER A 1 642 ? 70.874 -44.700 -23.827 1.00 68.88 642 SER A O 1
ATOM 4701 N N . ILE A 1 643 ? 72.778 -44.935 -22.656 1.00 80.38 643 ILE A N 1
ATOM 4702 C CA . ILE A 1 643 ? 73.704 -44.506 -23.726 1.00 80.38 643 ILE A CA 1
ATOM 4703 C C . ILE A 1 643 ? 74.036 -45.690 -24.651 1.00 80.38 643 ILE A C 1
ATOM 4705 O O . ILE A 1 643 ? 74.411 -46.757 -24.171 1.00 80.38 643 ILE A O 1
ATOM 4709 N N . VAL A 1 644 ? 73.963 -45.485 -25.974 1.00 85.75 644 VAL A N 1
ATOM 4710 C CA . VAL A 1 644 ? 74.339 -46.486 -26.993 1.00 85.75 644 VAL A CA 1
ATOM 4711 C C . VAL A 1 644 ? 75.713 -46.155 -27.585 1.00 85.75 644 VAL A C 1
ATOM 4713 O O . VAL A 1 644 ? 75.901 -45.067 -28.136 1.00 85.75 644 VAL A O 1
ATOM 4716 N N . ASN A 1 645 ? 76.658 -47.099 -27.525 1.00 90.56 645 ASN A N 1
ATOM 4717 C CA . ASN A 1 645 ? 77.979 -46.989 -28.150 1.00 90.56 645 ASN A CA 1
ATOM 4718 C C . ASN A 1 645 ? 78.335 -48.229 -28.989 1.00 90.56 645 ASN A C 1
ATOM 4720 O O . ASN A 1 645 ? 77.943 -49.346 -28.662 1.00 90.56 645 ASN A O 1
ATOM 4724 N N . VAL A 1 646 ? 79.110 -48.025 -30.055 1.00 94.31 646 VAL A N 1
ATOM 4725 C CA . VAL A 1 646 ? 79.634 -49.082 -30.936 1.00 94.31 646 VAL A CA 1
ATOM 4726 C C . VAL A 1 646 ? 81.126 -48.844 -31.135 1.00 94.31 646 VAL A C 1
ATOM 4728 O O . VAL A 1 646 ? 81.531 -47.721 -31.427 1.00 94.31 646 VAL A O 1
ATOM 4731 N N . SER A 1 647 ? 81.959 -49.870 -30.982 1.00 94.31 647 SER A N 1
ATOM 4732 C CA . SER A 1 647 ? 83.408 -49.759 -31.174 1.00 94.31 647 SER A CA 1
ATOM 4733 C C . SER A 1 647 ? 83.980 -50.941 -31.945 1.00 94.31 647 SER A C 1
ATOM 4735 O O . SER A 1 647 ? 83.451 -52.051 -31.900 1.00 94.31 647 SER A O 1
ATOM 4737 N N . ALA A 1 648 ? 85.074 -50.690 -32.659 1.00 95.12 648 ALA A N 1
ATOM 4738 C CA . ALA A 1 648 ? 85.836 -51.698 -33.374 1.00 95.12 648 ALA A CA 1
ATOM 4739 C C . ALA A 1 648 ? 87.335 -51.423 -33.267 1.00 95.12 648 ALA A C 1
ATOM 4741 O O . ALA A 1 648 ? 87.790 -50.275 -33.240 1.00 95.12 648 ALA A O 1
ATOM 4742 N N . ALA A 1 649 ? 88.107 -52.502 -33.251 1.00 94.12 649 ALA A N 1
ATOM 4743 C CA . ALA A 1 649 ? 89.555 -52.464 -33.223 1.00 94.12 649 ALA A CA 1
ATOM 4744 C C . ALA A 1 649 ? 90.146 -53.227 -34.404 1.00 94.12 649 ALA A C 1
ATOM 4746 O O . ALA A 1 649 ? 89.520 -54.144 -34.937 1.00 94.12 649 ALA A O 1
ATOM 4747 N N . LEU A 1 650 ? 91.345 -52.833 -34.827 1.00 94.06 650 LEU A N 1
ATOM 4748 C CA . LEU A 1 650 ? 91.998 -53.460 -35.966 1.00 94.06 650 LEU A CA 1
ATOM 4749 C C . LEU A 1 650 ? 92.466 -54.875 -35.598 1.00 94.06 650 LEU A C 1
ATOM 4751 O O . LEU A 1 650 ? 93.285 -55.029 -34.700 1.00 94.06 650 LEU A O 1
ATOM 4755 N N . SER A 1 651 ? 91.970 -55.904 -36.284 1.00 89.19 651 SER A N 1
ATOM 4756 C CA . SER A 1 651 ? 92.221 -57.311 -35.926 1.00 89.19 651 SER A CA 1
ATOM 4757 C C . SER A 1 651 ? 93.609 -57.837 -36.318 1.00 89.19 651 SER A C 1
ATOM 4759 O O . SER A 1 651 ? 94.051 -58.845 -35.770 1.00 89.19 651 SER A O 1
ATOM 4761 N N . GLY A 1 652 ? 94.311 -57.159 -37.226 1.00 91.56 652 GLY A N 1
ATOM 4762 C CA . GLY A 1 652 ? 95.668 -57.488 -37.665 1.00 91.56 652 GLY A CA 1
ATOM 4763 C C . GLY A 1 652 ? 96.296 -56.327 -38.435 1.00 91.56 652 GLY A C 1
ATOM 4764 O O . GLY A 1 652 ? 95.590 -55.420 -38.866 1.00 91.56 652 GLY A O 1
ATOM 4765 N N . ASP A 1 653 ? 97.620 -56.321 -38.573 1.00 92.62 653 ASP A N 1
ATOM 4766 C CA . ASP A 1 653 ? 98.307 -55.223 -39.256 1.00 92.62 653 ASP A CA 1
ATOM 4767 C C . ASP A 1 653 ? 97.890 -55.126 -40.733 1.00 92.62 653 ASP A C 1
ATOM 4769 O O . ASP A 1 653 ? 97.811 -56.137 -41.431 1.00 92.62 653 ASP A O 1
ATOM 4773 N N . VAL A 1 654 ? 97.664 -53.903 -41.218 1.00 94.19 654 VAL A N 1
ATOM 4774 C CA . VAL A 1 654 ? 97.285 -53.635 -42.615 1.00 94.19 654 VAL A CA 1
ATOM 4775 C C . VAL A 1 654 ? 98.431 -52.928 -43.317 1.00 94.19 654 VAL A C 1
ATOM 4777 O O . VAL A 1 654 ? 98.801 -51.821 -42.930 1.00 94.19 654 VAL A O 1
ATOM 4780 N N . GLU A 1 655 ? 98.998 -53.557 -44.345 1.00 93.19 655 GLU A N 1
ATOM 4781 C CA . GLU A 1 655 ? 100.102 -52.985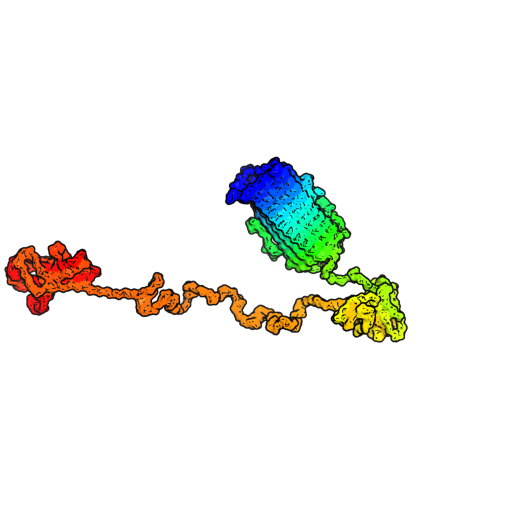 -45.117 1.00 93.19 655 GLU A CA 1
ATOM 4782 C C . GLU A 1 655 ? 99.615 -51.925 -46.114 1.00 93.19 655 GLU A C 1
ATOM 4784 O O . GLU A 1 655 ? 98.731 -52.178 -46.934 1.00 93.19 655 GLU A O 1
ATOM 4789 N N . LEU A 1 656 ? 100.233 -50.743 -46.094 1.00 92.88 656 LEU A N 1
ATOM 4790 C CA . LEU A 1 656 ? 99.983 -49.677 -47.064 1.00 92.88 656 LEU A CA 1
ATOM 4791 C C . LEU A 1 656 ? 100.827 -49.924 -48.320 1.00 92.88 656 LEU A C 1
ATOM 4793 O O . LEU A 1 656 ? 101.818 -49.244 -48.575 1.00 92.88 656 LEU A O 1
ATOM 4797 N N . ALA A 1 657 ? 100.458 -50.920 -49.118 1.00 89.19 657 ALA A N 1
ATOM 4798 C CA . ALA A 1 657 ? 101.309 -51.399 -50.208 1.00 89.19 657 ALA A CA 1
ATOM 4799 C C . ALA A 1 657 ? 101.574 -50.360 -51.323 1.00 89.19 657 ALA A C 1
ATOM 4801 O O . ALA A 1 657 ? 102.584 -50.453 -52.017 1.00 89.19 657 ALA A O 1
ATOM 4802 N N . SER A 1 658 ? 100.695 -49.365 -51.508 1.00 90.94 658 SER A N 1
ATOM 4803 C CA . SER A 1 658 ? 100.746 -48.413 -52.634 1.00 90.94 658 SER A CA 1
ATOM 4804 C C . SER A 1 658 ? 100.784 -46.941 -52.191 1.00 90.94 658 SER A C 1
ATOM 4806 O O . SER A 1 658 ? 100.126 -46.591 -51.208 1.00 90.94 658 SER A O 1
ATOM 4808 N N . PRO A 1 659 ? 101.521 -46.054 -52.900 1.00 91.25 659 PRO A N 1
ATOM 4809 C CA . PRO A 1 659 ? 101.596 -44.639 -52.543 1.00 91.25 659 PRO A CA 1
ATOM 4810 C C . PRO A 1 659 ? 100.246 -43.951 -52.755 1.00 91.25 659 PRO A C 1
ATOM 4812 O O . PRO A 1 659 ? 99.504 -44.299 -53.672 1.00 91.25 659 PRO A O 1
ATOM 4815 N N . ASN A 1 660 ? 99.949 -42.941 -51.939 1.00 91.31 660 ASN A N 1
ATOM 4816 C CA . ASN A 1 660 ? 98.782 -42.056 -52.041 1.00 91.31 660 ASN A CA 1
ATOM 4817 C C . ASN A 1 660 ? 97.424 -42.779 -52.109 1.00 91.31 660 ASN A C 1
ATOM 4819 O O . ASN A 1 660 ? 96.439 -42.214 -52.576 1.00 91.31 660 ASN A O 1
ATOM 4823 N N . THR A 1 661 ? 97.368 -44.018 -51.622 1.00 93.50 661 THR A N 1
ATOM 4824 C CA . THR A 1 661 ? 96.156 -44.837 -51.572 1.00 93.50 661 THR A CA 1
ATOM 4825 C C . THR A 1 661 ? 95.746 -45.018 -50.115 1.00 93.50 661 THR A C 1
ATOM 4827 O O . THR A 1 661 ? 96.589 -45.343 -49.280 1.00 93.50 661 THR A O 1
ATOM 4830 N N . PHE A 1 662 ? 94.470 -44.776 -49.800 1.00 93.62 662 PHE A N 1
ATOM 4831 C CA . PHE A 1 662 ? 93.929 -45.012 -48.460 1.00 93.62 662 PHE A CA 1
ATOM 4832 C C . PHE A 1 662 ? 93.608 -46.490 -48.269 1.00 93.62 662 PHE A C 1
ATOM 4834 O O . PHE A 1 662 ? 92.895 -47.082 -49.076 1.00 93.62 662 PHE A O 1
ATOM 4841 N N . PHE A 1 663 ? 94.109 -47.051 -47.176 1.00 94.81 663 PHE A N 1
ATOM 4842 C CA . PHE A 1 663 ? 93.826 -48.407 -46.733 1.00 94.81 663 PHE A CA 1
ATOM 4843 C C . PHE A 1 663 ? 92.911 -48.368 -45.510 1.00 94.81 663 PHE A C 1
ATOM 4845 O O . PHE A 1 663 ? 93.054 -47.500 -44.642 1.00 94.81 663 PHE A O 1
ATOM 4852 N N . ASP A 1 664 ? 91.970 -49.309 -45.464 1.00 95.19 664 ASP A N 1
ATOM 4853 C CA . ASP A 1 664 ? 91.006 -49.440 -44.376 1.00 95.19 664 ASP A CA 1
ATOM 4854 C C . ASP A 1 664 ? 91.679 -50.019 -43.128 1.00 95.19 664 ASP A C 1
ATOM 4856 O O . ASP A 1 664 ? 92.270 -51.096 -43.158 1.00 95.19 664 ASP A O 1
ATOM 4860 N N . GLY A 1 665 ? 91.566 -49.292 -42.019 1.00 93.50 665 GLY A N 1
ATOM 4861 C CA . GLY A 1 665 ? 91.748 -49.814 -40.673 1.00 93.50 665 GLY A CA 1
ATOM 4862 C C . GLY A 1 665 ? 90.414 -50.341 -40.114 1.00 93.50 665 GLY A C 1
ATOM 4863 O O . GLY A 1 665 ? 89.615 -50.917 -40.854 1.00 93.50 665 GLY A O 1
ATOM 4864 N N . PRO A 1 666 ? 90.131 -50.172 -38.808 1.00 95.06 666 PRO A N 1
ATOM 4865 C CA . PRO A 1 666 ? 88.880 -50.638 -38.225 1.00 95.06 666 PRO A CA 1
ATOM 4866 C C . PRO A 1 666 ? 87.690 -49.800 -38.703 1.00 95.06 666 PRO A C 1
ATOM 4868 O O . PRO A 1 666 ? 87.819 -48.609 -39.009 1.00 95.06 666 PRO A O 1
ATOM 4871 N N . SER A 1 667 ? 86.516 -50.429 -38.723 1.00 94.75 667 SER A N 1
ATOM 4872 C CA . SER A 1 667 ? 85.260 -49.795 -39.114 1.00 94.75 667 SER A CA 1
ATOM 4873 C C . SER A 1 667 ? 84.117 -50.173 -38.181 1.00 94.75 667 SER A C 1
ATOM 4875 O O . SER A 1 667 ? 84.115 -51.258 -37.601 1.00 94.75 667 SER A O 1
ATOM 4877 N N . VAL A 1 668 ? 83.162 -49.259 -38.031 1.00 96.25 668 VAL A N 1
ATOM 4878 C CA . VAL A 1 668 ? 81.909 -49.472 -37.301 1.00 96.25 668 VAL A CA 1
ATOM 4879 C C . VAL A 1 668 ? 80.731 -49.137 -38.203 1.00 96.25 668 VAL A C 1
ATOM 4881 O O . VAL A 1 668 ? 80.731 -48.097 -38.859 1.00 96.25 668 VAL A O 1
ATOM 4884 N N . THR A 1 669 ? 79.713 -49.994 -38.205 1.00 96.81 669 THR A N 1
ATOM 4885 C CA . THR A 1 669 ? 78.442 -49.731 -38.889 1.00 96.81 669 THR A CA 1
ATOM 4886 C C . THR A 1 669 ? 77.516 -48.974 -37.950 1.00 96.81 669 THR A C 1
ATOM 4888 O O . THR A 1 669 ? 77.154 -49.478 -36.884 1.00 96.81 669 THR A O 1
ATOM 4891 N N . LEU A 1 670 ? 77.129 -47.762 -38.332 1.00 95.00 670 LEU A N 1
ATOM 4892 C CA . LEU A 1 670 ? 76.295 -46.884 -37.518 1.00 95.00 670 LEU A CA 1
ATOM 4893 C C . LEU A 1 670 ? 74.956 -46.657 -38.210 1.00 95.00 670 LEU A C 1
ATOM 4895 O O . LEU A 1 670 ? 74.922 -46.312 -39.385 1.00 95.00 670 LEU A O 1
ATOM 4899 N N . ALA A 1 671 ? 73.853 -46.831 -37.480 1.00 94.44 671 ALA A N 1
ATOM 4900 C CA . ALA A 1 671 ? 72.514 -46.525 -37.981 1.00 94.44 671 ALA A CA 1
ATOM 4901 C C . ALA A 1 671 ? 72.324 -45.013 -38.220 1.00 94.44 671 ALA A C 1
ATOM 4903 O O . ALA A 1 671 ? 73.091 -44.192 -37.708 1.00 94.44 671 ALA A O 1
ATOM 4904 N N . ALA A 1 672 ? 71.249 -44.651 -38.930 1.00 93.19 672 ALA A N 1
ATOM 4905 C CA . ALA A 1 672 ? 70.861 -43.255 -39.116 1.00 93.19 672 ALA A CA 1
ATOM 4906 C C . ALA A 1 672 ? 70.740 -42.527 -37.763 1.00 93.19 672 ALA A C 1
ATOM 4908 O O . ALA A 1 672 ? 70.161 -43.060 -36.813 1.00 93.19 672 ALA A O 1
ATOM 4909 N N . GLY A 1 673 ? 71.295 -41.321 -37.673 1.00 91.94 673 GLY A N 1
ATOM 4910 C CA . GLY A 1 673 ? 71.375 -40.540 -36.440 1.00 91.94 673 GLY A CA 1
ATOM 4911 C C . GLY A 1 673 ? 72.645 -39.699 -36.358 1.00 91.94 673 GLY A C 1
ATOM 4912 O O . GLY A 1 673 ? 73.470 -39.700 -37.275 1.00 91.94 673 GLY A O 1
ATOM 4913 N N . THR A 1 674 ? 72.798 -38.982 -35.247 1.00 93.94 674 THR A N 1
ATOM 4914 C CA . THR A 1 674 ? 73.970 -38.134 -34.996 1.00 93.94 674 THR A CA 1
ATOM 4915 C C . THR A 1 674 ? 74.899 -38.820 -34.006 1.00 93.94 674 THR A C 1
ATOM 4917 O O . THR A 1 674 ? 74.529 -39.092 -32.859 1.00 93.94 674 THR A O 1
ATOM 4920 N N . TRP A 1 675 ? 76.127 -39.076 -34.443 1.00 95.50 675 TRP A N 1
ATOM 4921 C CA . TRP A 1 675 ? 77.121 -39.829 -33.691 1.00 95.50 675 TRP A CA 1
ATOM 4922 C C . TRP A 1 675 ? 78.358 -38.988 -33.419 1.00 95.50 675 TRP A C 1
ATOM 4924 O O . TRP A 1 675 ? 78.883 -38.347 -34.326 1.00 95.50 675 TRP A O 1
ATOM 4934 N N . LEU A 1 676 ? 78.867 -39.046 -32.189 1.00 95.62 676 LEU A N 1
ATOM 4935 C CA . LEU A 1 676 ? 80.237 -38.638 -31.896 1.00 95.62 676 LEU A CA 1
ATOM 4936 C C . LEU A 1 676 ? 81.152 -39.825 -32.179 1.00 95.62 676 LEU A C 1
ATOM 4938 O O . LEU A 1 676 ? 81.070 -40.835 -31.485 1.00 95.62 676 LEU A O 1
ATOM 4942 N N . VAL A 1 677 ? 82.018 -39.703 -33.177 1.00 96.50 677 VAL A N 1
ATOM 4943 C CA . VAL A 1 677 ? 82.967 -40.741 -33.582 1.00 96.50 677 VAL A CA 1
ATOM 4944 C C . VAL A 1 677 ? 84.367 -40.322 -33.164 1.00 96.50 677 VAL A C 1
ATOM 4946 O O . VAL A 1 677 ? 84.845 -39.276 -33.590 1.00 96.50 677 VAL A O 1
ATOM 4949 N N . SER A 1 678 ? 85.034 -41.143 -32.362 1.00 95.88 678 SER A N 1
ATOM 4950 C CA . SER A 1 678 ? 86.425 -40.969 -31.954 1.00 95.88 678 SER A CA 1
ATOM 4951 C C . SER A 1 678 ? 87.263 -42.145 -32.441 1.00 95.88 678 SER A C 1
ATOM 4953 O O . SER A 1 678 ? 86.894 -43.305 -32.256 1.00 95.88 678 SER A O 1
ATOM 4955 N N . ALA A 1 679 ? 88.378 -41.851 -33.097 1.00 95.75 679 ALA A N 1
ATOM 4956 C CA . ALA A 1 679 ? 89.251 -42.836 -33.707 1.00 95.75 679 ALA A CA 1
ATOM 4957 C C . ALA A 1 679 ? 90.715 -42.540 -33.389 1.00 95.75 679 ALA A C 1
ATOM 4959 O O . ALA A 1 679 ? 91.156 -41.390 -33.424 1.00 95.75 679 ALA A O 1
ATOM 4960 N N . GLN A 1 680 ? 91.479 -43.595 -33.144 1.00 94.81 680 GLN A N 1
ATOM 4961 C CA . GLN A 1 680 ? 92.920 -43.530 -32.955 1.00 94.81 680 GLN A CA 1
ATOM 4962 C C . GLN A 1 680 ? 93.615 -44.527 -33.872 1.00 94.81 680 GLN A C 1
ATOM 4964 O O . GLN A 1 680 ? 93.108 -45.630 -34.073 1.00 94.81 680 GLN A O 1
ATOM 4969 N N . ALA A 1 681 ? 94.770 -44.157 -34.415 1.00 94.69 681 ALA A N 1
ATOM 4970 C CA . ALA A 1 681 ? 95.564 -45.023 -35.274 1.00 94.69 681 ALA A CA 1
ATOM 4971 C C . ALA A 1 681 ? 97.028 -45.018 -34.876 1.00 94.69 681 ALA A C 1
ATOM 4973 O O . ALA A 1 681 ? 97.581 -43.966 -34.562 1.00 94.69 681 ALA A O 1
ATOM 4974 N N . THR A 1 682 ? 97.672 -46.172 -35.007 1.00 93.56 682 THR A N 1
ATOM 4975 C CA . THR A 1 682 ? 99.126 -46.287 -34.931 1.00 93.56 682 THR A CA 1
ATOM 4976 C C . THR A 1 682 ? 99.655 -46.745 -36.278 1.00 93.56 682 THR A C 1
ATOM 4978 O O . THR A 1 682 ? 99.277 -47.800 -36.778 1.00 93.56 682 THR A O 1
ATOM 4981 N N . TYR A 1 683 ? 100.550 -45.962 -36.864 1.00 93.00 683 TYR A N 1
ATOM 4982 C CA . TYR A 1 683 ? 101.262 -46.291 -38.092 1.00 93.00 683 TYR A CA 1
ATOM 4983 C C . TYR A 1 683 ? 102.718 -46.630 -37.775 1.00 93.00 683 TYR A C 1
ATOM 4985 O O . TYR A 1 683 ? 103.336 -45.957 -36.952 1.00 93.00 683 TYR A O 1
ATOM 4993 N N . GLN A 1 684 ? 103.292 -47.629 -38.442 1.00 91.25 684 GLN A N 1
ATOM 4994 C CA . GLN A 1 684 ? 104.717 -47.956 -38.355 1.00 91.25 684 GLN A CA 1
ATOM 4995 C C . GLN A 1 684 ? 105.309 -48.144 -39.746 1.00 91.25 684 GLN A C 1
ATOM 4997 O O . GLN A 1 684 ? 104.674 -48.737 -40.613 1.00 91.25 684 GLN A O 1
ATOM 5002 N N . ARG A 1 685 ? 106.566 -47.730 -39.923 1.00 88.25 685 ARG A N 1
ATOM 5003 C CA . ARG A 1 685 ? 107.358 -48.030 -41.119 1.00 88.25 685 ARG A CA 1
ATOM 5004 C C . ARG A 1 685 ? 108.674 -48.712 -40.748 1.00 88.25 685 ARG A C 1
ATOM 5006 O O . ARG A 1 685 ? 109.379 -48.234 -39.866 1.00 88.25 685 ARG A O 1
ATOM 5013 N N . THR A 1 686 ? 109.020 -49.813 -41.409 1.00 86.25 686 THR A N 1
ATOM 5014 C CA . THR A 1 686 ? 110.234 -50.623 -41.178 1.00 86.25 686 THR A CA 1
ATOM 5015 C C . THR A 1 686 ? 111.323 -50.396 -42.231 1.00 86.25 686 THR A C 1
ATOM 5017 O O . THR A 1 686 ? 112.399 -50.985 -42.143 1.00 86.25 686 THR A O 1
ATOM 5020 N N . THR A 1 687 ? 111.100 -49.505 -43.198 1.00 81.94 687 THR A N 1
ATOM 5021 C CA . THR A 1 687 ? 112.111 -49.069 -44.178 1.00 81.94 687 THR A CA 1
ATOM 5022 C C . THR A 1 687 ? 112.708 -47.711 -43.800 1.00 81.94 687 THR A C 1
ATOM 5024 O O . THR A 1 687 ? 111.999 -46.860 -43.267 1.00 81.94 687 THR A O 1
ATOM 5027 N N . THR A 1 688 ? 113.955 -47.435 -44.177 1.00 83.94 688 THR A N 1
ATOM 5028 C CA . THR A 1 688 ? 114.612 -46.127 -43.991 1.00 83.94 688 THR A CA 1
ATOM 5029 C C . THR A 1 688 ? 114.312 -45.174 -45.155 1.00 83.94 688 THR A C 1
ATOM 5031 O O . THR A 1 688 ? 115.185 -44.853 -45.960 1.00 83.94 688 THR A O 1
ATOM 5034 N N . SER A 1 689 ? 113.054 -44.752 -45.282 1.00 84.12 689 SER A N 1
ATOM 5035 C CA . SER A 1 689 ? 112.634 -43.682 -46.201 1.00 84.12 689 SER A CA 1
ATOM 5036 C C . SER A 1 689 ? 111.538 -42.864 -45.534 1.00 84.12 689 SER A C 1
ATOM 5038 O O . SER A 1 689 ? 110.648 -43.445 -44.913 1.00 84.12 689 SER A O 1
ATOM 5040 N N . SER A 1 690 ? 111.599 -41.536 -45.634 1.00 86.81 690 SER A N 1
ATOM 5041 C CA . SER A 1 690 ? 110.586 -40.670 -45.031 1.00 86.81 690 SER A CA 1
ATOM 5042 C C . SER A 1 690 ? 109.286 -40.659 -45.833 1.00 86.81 690 SER A C 1
ATOM 5044 O O . SER A 1 690 ? 109.287 -40.854 -47.049 1.00 86.81 690 SER A O 1
ATOM 5046 N N . ALA A 1 691 ? 108.164 -40.428 -45.152 1.00 89.44 691 ALA A N 1
ATOM 5047 C CA . ALA A 1 691 ? 106.838 -40.418 -45.763 1.00 89.44 691 ALA A CA 1
ATOM 5048 C C . ALA A 1 691 ? 105.920 -39.407 -45.074 1.00 89.44 691 ALA A C 1
ATOM 5050 O O . ALA A 1 691 ? 105.938 -39.294 -43.853 1.00 89.44 691 ALA A O 1
ATOM 5051 N N . GLN A 1 692 ? 105.065 -38.722 -45.829 1.00 92.69 692 GLN A N 1
ATOM 5052 C CA . GLN A 1 692 ? 103.899 -38.058 -45.246 1.00 92.69 692 GLN A CA 1
ATOM 5053 C C . GLN A 1 692 ? 102.780 -39.080 -45.109 1.00 92.69 692 GLN A C 1
ATOM 5055 O O . GLN A 1 692 ? 102.460 -39.767 -46.076 1.00 92.69 692 GLN A O 1
ATOM 5060 N N . VAL A 1 693 ? 102.200 -39.188 -43.920 1.00 93.94 693 VAL A N 1
ATOM 5061 C CA . VAL A 1 693 ? 101.137 -40.140 -43.602 1.00 93.94 693 VAL A CA 1
ATOM 5062 C C . VAL A 1 693 ? 99.889 -39.358 -43.234 1.00 93.94 693 VAL A C 1
ATOM 5064 O O . VAL A 1 693 ? 99.930 -38.494 -42.360 1.00 93.94 693 VAL A O 1
ATOM 5067 N N . THR A 1 694 ? 98.782 -39.669 -43.894 1.00 95.12 694 THR A N 1
ATOM 5068 C CA . THR A 1 694 ? 97.482 -39.047 -43.648 1.00 95.12 694 THR A CA 1
ATOM 5069 C C . THR A 1 694 ? 96.537 -40.082 -43.066 1.00 95.12 694 THR A C 1
ATOM 5071 O O . THR A 1 694 ? 96.351 -41.136 -43.668 1.00 95.12 694 THR A O 1
ATOM 5074 N N . ALA A 1 695 ? 95.907 -39.768 -41.939 1.00 96.31 695 ALA A N 1
ATOM 5075 C CA . ALA A 1 695 ? 94.810 -40.537 -41.366 1.00 96.31 695 ALA A CA 1
ATOM 5076 C C . ALA A 1 695 ? 93.489 -39.787 -41.563 1.00 96.31 695 ALA A C 1
ATOM 5078 O O . ALA A 1 695 ? 93.468 -38.555 -41.550 1.00 96.31 695 ALA A O 1
ATOM 5079 N N . ARG A 1 696 ? 92.379 -40.509 -41.728 1.00 96.75 696 ARG A N 1
ATOM 5080 C CA . ARG A 1 696 ? 91.037 -39.914 -41.769 1.00 96.75 696 ARG A CA 1
ATOM 5081 C C . ARG A 1 696 ? 89.946 -40.827 -41.223 1.00 96.75 696 ARG A C 1
ATOM 5083 O O . ARG A 1 696 ? 90.078 -42.046 -41.273 1.00 96.75 696 ARG A O 1
ATOM 5090 N N . ILE A 1 697 ? 88.854 -40.218 -40.768 1.00 97.75 697 ILE A N 1
ATOM 5091 C CA . ILE A 1 697 ? 87.569 -40.874 -40.504 1.00 97.75 697 ILE A CA 1
ATOM 5092 C C . ILE A 1 697 ? 86.675 -40.651 -41.726 1.00 97.75 697 ILE A C 1
ATOM 5094 O O . ILE A 1 697 ? 86.464 -39.507 -42.134 1.00 97.75 697 ILE A O 1
ATOM 5098 N N . SER A 1 698 ? 86.163 -41.720 -42.332 1.00 95.75 698 SER A N 1
ATOM 5099 C CA . SER A 1 698 ? 85.424 -41.637 -43.594 1.00 95.75 698 SER A CA 1
ATOM 5100 C C . SER A 1 698 ? 84.426 -42.773 -43.784 1.00 95.75 698 SER A C 1
ATOM 5102 O O . SER A 1 698 ? 84.658 -43.875 -43.307 1.00 95.75 698 SER A O 1
ATOM 5104 N N . ASP A 1 699 ? 83.364 -42.523 -44.549 1.00 94.50 699 ASP A N 1
ATOM 5105 C CA . ASP A 1 699 ? 82.464 -43.561 -45.079 1.00 94.50 699 ASP A CA 1
ATOM 5106 C C . ASP A 1 699 ? 82.847 -44.040 -46.501 1.00 94.50 699 ASP A C 1
ATOM 5108 O O . ASP A 1 699 ? 82.125 -44.803 -47.137 1.00 94.50 699 ASP A O 1
ATOM 5112 N N . GLY A 1 700 ? 83.985 -43.575 -47.025 1.00 89.56 700 GLY A N 1
ATOM 5113 C CA . GLY A 1 700 ? 84.434 -43.790 -48.402 1.00 89.56 700 GLY A CA 1
ATOM 5114 C C . GLY A 1 700 ? 84.062 -42.664 -49.375 1.00 89.56 700 GLY A C 1
ATOM 5115 O O . GLY A 1 700 ? 84.779 -42.486 -50.358 1.00 89.56 700 GLY A O 1
ATOM 5116 N N . THR A 1 701 ? 83.030 -41.865 -49.084 1.00 91.12 701 THR A N 1
ATOM 5117 C CA . THR A 1 701 ? 82.583 -40.720 -49.906 1.00 91.12 701 THR A CA 1
ATOM 5118 C C . THR A 1 701 ? 82.793 -39.384 -49.188 1.00 91.12 701 THR A C 1
ATOM 5120 O O . THR A 1 701 ? 83.393 -38.464 -49.737 1.00 91.12 701 THR A O 1
ATOM 5123 N N . ASN A 1 702 ? 82.344 -39.287 -47.939 1.00 92.56 702 ASN A N 1
ATOM 5124 C CA . ASN A 1 702 ? 82.529 -38.163 -47.035 1.00 92.56 702 ASN A CA 1
ATOM 5125 C C . ASN A 1 702 ? 83.716 -38.416 -46.097 1.00 92.56 702 ASN A C 1
ATOM 5127 O O . ASN A 1 702 ? 83.978 -39.542 -45.651 1.00 92.56 702 ASN A O 1
ATOM 5131 N N . HIS A 1 703 ? 84.437 -37.347 -45.766 1.00 93.88 703 HIS A N 1
ATOM 5132 C CA . HIS A 1 703 ? 85.596 -37.383 -44.876 1.00 93.88 703 HIS A CA 1
ATOM 5133 C C . HIS A 1 703 ? 85.333 -36.451 -43.692 1.00 93.88 703 HIS A C 1
ATOM 5135 O O . HIS A 1 703 ? 85.333 -35.232 -43.840 1.00 93.88 703 HIS A O 1
ATOM 5141 N N . PHE A 1 704 ? 85.062 -37.040 -42.529 1.00 94.75 704 PHE A N 1
ATOM 5142 C CA . PHE A 1 704 ? 84.534 -36.331 -41.358 1.00 94.75 704 PHE A CA 1
ATOM 5143 C C . PHE A 1 704 ? 85.632 -35.670 -40.518 1.00 94.75 704 PHE A C 1
ATOM 5145 O O . PHE A 1 704 ? 85.406 -34.640 -39.893 1.00 94.75 704 PHE A O 1
ATOM 5152 N N . ALA A 1 705 ? 86.831 -36.253 -40.514 1.00 96.00 705 ALA A N 1
ATOM 5153 C CA . ALA A 1 705 ? 88.037 -35.657 -39.949 1.00 96.00 705 ALA A CA 1
ATOM 5154 C C . ALA A 1 705 ? 89.270 -36.245 -40.637 1.00 96.00 705 ALA A C 1
ATOM 5156 O O . ALA A 1 705 ? 89.251 -37.408 -41.045 1.00 96.00 705 ALA A O 1
ATOM 5157 N N . SER A 1 706 ? 90.350 -35.470 -40.734 1.00 94.19 706 SER A N 1
ATOM 5158 C CA . SER A 1 706 ? 91.637 -35.944 -41.249 1.00 94.19 706 SER A CA 1
ATOM 5159 C C . SER A 1 706 ? 92.815 -35.251 -40.575 1.00 94.19 706 SER A C 1
ATOM 5161 O O . SER A 1 706 ? 92.727 -34.075 -40.227 1.00 94.19 706 SER A O 1
ATOM 5163 N N . GLN A 1 707 ? 93.932 -35.961 -40.451 1.00 94.75 707 GLN A N 1
ATOM 5164 C CA . GLN A 1 707 ? 95.213 -35.455 -39.957 1.00 94.75 707 GLN A CA 1
ATOM 5165 C C . GLN A 1 707 ? 96.349 -35.929 -40.859 1.00 94.75 707 GLN A C 1
ATOM 5167 O O . GLN A 1 707 ? 96.265 -37.003 -41.447 1.00 94.75 707 GLN A O 1
ATOM 5172 N N . ASN A 1 708 ? 97.428 -35.152 -40.938 1.00 92.94 708 ASN A N 1
ATOM 5173 C CA . ASN A 1 708 ? 98.653 -35.521 -41.642 1.00 92.94 708 ASN A CA 1
ATOM 5174 C C . ASN A 1 708 ? 99.856 -35.350 -40.711 1.00 92.94 708 ASN A C 1
ATOM 5176 O O . ASN A 1 708 ? 99.912 -34.390 -39.942 1.00 92.94 708 ASN A O 1
ATOM 5180 N N . ALA A 1 709 ? 100.810 -36.272 -40.788 1.00 92.81 709 ALA A N 1
ATOM 5181 C CA . ALA A 1 709 ? 102.072 -36.193 -40.071 1.00 92.81 709 ALA A CA 1
ATOM 5182 C C . ALA A 1 709 ? 103.235 -36.662 -40.951 1.00 92.81 709 ALA A C 1
ATOM 5184 O O . ALA A 1 709 ? 103.083 -37.527 -41.816 1.00 92.81 709 ALA A O 1
ATOM 5185 N N . TYR A 1 710 ? 104.420 -36.109 -40.703 1.00 92.31 710 TYR A N 1
ATOM 5186 C CA . TYR A 1 710 ? 105.649 -36.529 -41.365 1.00 92.31 710 TYR A CA 1
ATOM 5187 C C . TYR A 1 710 ? 106.336 -37.644 -40.569 1.00 92.31 710 TYR A C 1
ATOM 5189 O O . TYR A 1 710 ? 106.643 -37.480 -39.389 1.00 92.31 710 TYR A O 1
ATOM 5197 N N . HIS A 1 711 ? 106.597 -38.774 -41.221 1.00 90.25 711 HIS A N 1
ATOM 5198 C CA . HIS A 1 711 ? 107.380 -39.888 -40.694 1.00 90.25 711 HIS A CA 1
ATOM 5199 C C . HIS A 1 711 ? 108.838 -39.751 -41.142 1.00 90.25 711 HIS A C 1
ATOM 5201 O O . HIS A 1 711 ? 109.125 -39.633 -42.337 1.00 90.25 711 HIS A O 1
ATOM 5207 N N . PHE A 1 712 ? 109.761 -39.734 -40.179 1.00 86.88 712 PHE A N 1
ATOM 5208 C CA . PHE A 1 712 ? 111.198 -39.608 -40.429 1.00 86.88 712 PHE A CA 1
ATOM 5209 C C . PHE A 1 712 ? 111.777 -40.902 -41.017 1.00 86.88 712 PHE A C 1
ATOM 5211 O O . PHE A 1 712 ? 111.254 -41.985 -40.795 1.00 86.88 712 PHE A O 1
ATOM 5218 N N . SER A 1 713 ? 112.892 -40.807 -41.743 1.00 86.31 713 SER A N 1
ATOM 5219 C CA . SER A 1 713 ? 113.528 -41.933 -42.447 1.00 86.31 713 SER A CA 1
ATOM 5220 C C . SER A 1 713 ? 114.242 -42.934 -41.510 1.00 86.31 713 SER A C 1
ATOM 5222 O O . SER A 1 713 ? 115.433 -43.204 -41.672 1.00 86.31 713 SER A O 1
ATOM 5224 N N . THR A 1 714 ? 113.516 -43.507 -40.547 1.00 85.25 714 THR A N 1
ATOM 5225 C CA . THR A 1 714 ? 114.031 -44.409 -39.506 1.00 85.25 714 THR A CA 1
ATOM 5226 C C . THR A 1 714 ? 113.181 -45.678 -39.428 1.00 85.25 714 THR A C 1
ATOM 5228 O O . THR A 1 714 ? 111.967 -45.613 -39.233 1.00 85.25 714 THR A O 1
ATOM 5231 N N . SER A 1 715 ? 113.824 -46.845 -39.547 1.00 86.56 715 SER A N 1
ATOM 5232 C CA . SER A 1 715 ? 113.145 -48.144 -39.464 1.00 86.56 715 SER A CA 1
ATOM 5233 C C . SER A 1 715 ? 112.591 -48.403 -38.059 1.00 86.56 715 SER A C 1
ATOM 5235 O O . SER A 1 715 ? 113.273 -48.193 -37.059 1.00 86.56 715 SER A O 1
ATOM 5237 N N . GLY A 1 716 ? 111.347 -48.875 -37.987 1.00 82.69 716 GLY A N 1
ATOM 5238 C CA . GLY A 1 716 ? 110.711 -49.367 -36.768 1.00 82.69 716 GLY A CA 1
ATOM 5239 C C . GLY A 1 716 ? 109.998 -48.301 -35.933 1.00 82.69 716 GLY A C 1
ATOM 5240 O O . GLY A 1 716 ? 109.282 -48.669 -35.004 1.00 82.69 716 GLY A O 1
ATOM 5241 N N . MET A 1 717 ? 110.118 -47.012 -36.267 1.00 86.19 717 MET A N 1
ATOM 5242 C CA . MET A 1 717 ? 109.435 -45.934 -35.541 1.00 86.19 717 MET A CA 1
ATOM 5243 C C . MET A 1 717 ? 107.931 -45.885 -35.834 1.00 86.19 717 MET A C 1
ATOM 5245 O O . MET A 1 717 ? 107.503 -46.100 -36.974 1.00 86.19 717 MET A O 1
ATOM 5249 N N . THR A 1 718 ? 107.137 -45.539 -34.817 1.00 89.00 718 THR A N 1
ATOM 5250 C CA . THR A 1 718 ? 105.683 -45.369 -34.929 1.00 89.00 718 THR A CA 1
ATOM 5251 C C . THR A 1 718 ? 105.238 -43.909 -34.912 1.00 89.00 718 THR A C 1
ATOM 5253 O O . THR A 1 718 ? 105.911 -43.038 -34.364 1.00 89.00 718 THR A O 1
ATOM 5256 N N . LEU A 1 719 ? 104.075 -43.653 -35.511 1.00 91.19 719 LEU A N 1
ATOM 5257 C CA . LEU A 1 719 ? 103.320 -42.406 -35.412 1.00 91.19 719 LEU A CA 1
ATOM 5258 C C . LEU A 1 719 ? 101.898 -42.700 -34.939 1.00 91.19 719 LEU A C 1
ATOM 5260 O O . LEU A 1 719 ? 101.289 -43.671 -35.386 1.00 91.19 719 LEU A O 1
ATOM 5264 N N . GLY A 1 720 ? 101.380 -41.846 -34.059 1.00 91.25 720 GLY A N 1
ATOM 5265 C CA . GLY A 1 720 ? 100.010 -41.910 -33.559 1.00 91.25 720 GLY A CA 1
ATOM 5266 C C . GLY A 1 720 ? 99.130 -40.823 -34.171 1.00 91.25 720 GLY A C 1
ATOM 5267 O O . GLY A 1 720 ? 99.573 -39.689 -34.342 1.00 91.25 720 GLY A O 1
ATOM 5268 N N . PHE A 1 721 ? 97.878 -41.164 -34.449 1.00 94.06 721 PHE A N 1
ATOM 5269 C CA . PHE A 1 721 ? 96.829 -40.236 -34.861 1.00 94.06 721 PHE A CA 1
ATOM 5270 C C . PHE A 1 721 ? 95.646 -40.366 -33.910 1.00 94.06 721 PHE A C 1
ATOM 5272 O O . PHE A 1 721 ? 95.288 -41.481 -33.536 1.00 94.06 721 PHE A O 1
ATOM 5279 N N . ALA A 1 722 ? 95.021 -39.246 -33.556 1.00 94.19 722 ALA A N 1
ATOM 5280 C CA . ALA A 1 722 ? 93.795 -39.219 -32.766 1.00 94.19 722 ALA A CA 1
ATOM 5281 C C . ALA A 1 722 ? 92.846 -38.186 -33.367 1.00 94.19 722 ALA A C 1
ATOM 5283 O O . ALA A 1 722 ? 93.190 -37.011 -33.499 1.00 94.19 722 ALA A O 1
ATOM 5284 N N . MET A 1 723 ? 91.661 -38.631 -33.761 1.00 94.56 723 MET A N 1
ATOM 5285 C CA . MET A 1 723 ? 90.681 -37.822 -34.471 1.00 94.56 723 MET A CA 1
ATOM 5286 C C . MET A 1 723 ? 89.303 -38.042 -33.873 1.00 94.56 723 MET A C 1
ATOM 5288 O O . MET A 1 723 ? 88.939 -39.161 -33.525 1.00 94.56 723 MET A O 1
ATOM 5292 N N . THR A 1 724 ? 88.517 -36.976 -33.819 1.00 95.44 724 THR A N 1
ATOM 5293 C CA . THR A 1 724 ? 87.117 -37.039 -33.415 1.00 95.44 724 THR A CA 1
ATOM 5294 C C . THR A 1 724 ? 86.293 -36.219 -34.393 1.00 95.44 724 THR A C 1
ATOM 5296 O O . THR A 1 724 ? 86.742 -35.167 -34.849 1.00 95.44 724 THR A O 1
ATOM 5299 N N . ALA A 1 725 ? 85.098 -36.693 -34.720 1.00 94.94 725 ALA A N 1
ATOM 5300 C CA . ALA A 1 725 ? 84.151 -35.999 -35.577 1.00 94.94 725 ALA A CA 1
ATOM 5301 C C . ALA A 1 725 ? 82.713 -36.253 -35.118 1.00 94.94 725 ALA A C 1
ATOM 5303 O O . ALA A 1 725 ? 82.432 -37.260 -34.470 1.00 94.94 725 ALA A O 1
ATOM 5304 N N . ILE A 1 726 ? 81.796 -35.362 -35.493 1.00 95.50 726 ILE A N 1
ATOM 5305 C CA . ILE A 1 726 ? 80.361 -35.646 -35.439 1.00 95.50 726 ILE A CA 1
ATOM 5306 C C . ILE A 1 726 ? 79.930 -36.089 -36.835 1.00 95.50 726 ILE A C 1
ATOM 5308 O O . ILE A 1 726 ? 80.128 -35.355 -37.803 1.00 95.50 726 ILE A O 1
ATOM 5312 N N . ALA A 1 727 ? 79.356 -37.284 -36.937 1.00 92.81 727 ALA A N 1
ATOM 5313 C CA . ALA A 1 727 ? 78.804 -37.820 -38.172 1.00 92.81 727 ALA A CA 1
ATOM 5314 C C . ALA A 1 727 ? 77.277 -37.879 -38.060 1.00 92.81 727 ALA A C 1
ATOM 5316 O O . ALA A 1 727 ? 76.740 -38.586 -37.206 1.00 92.81 727 ALA A O 1
ATOM 5317 N N . THR A 1 728 ? 76.585 -37.140 -38.925 1.00 94.69 728 THR A N 1
ATOM 5318 C CA . THR A 1 728 ? 75.125 -37.205 -39.057 1.00 94.69 728 THR A CA 1
ATOM 5319 C C . THR A 1 728 ? 74.786 -38.064 -40.261 1.00 94.69 728 THR A C 1
ATOM 5321 O O . THR A 1 728 ? 75.080 -37.694 -41.398 1.00 94.69 728 THR A O 1
ATOM 5324 N N . LEU A 1 729 ? 74.189 -39.221 -40.005 1.00 93.62 729 LEU A N 1
ATOM 5325 C CA . LEU A 1 729 ? 73.942 -40.256 -41.000 1.00 93.62 729 LEU A CA 1
ATOM 5326 C C . LEU A 1 729 ? 72.447 -40.360 -41.277 1.00 93.62 729 LEU A C 1
ATOM 5328 O O . LEU A 1 729 ? 71.633 -40.378 -40.356 1.00 93.62 729 LEU A O 1
ATOM 5332 N N . THR A 1 730 ? 72.076 -40.447 -42.548 1.00 92.56 730 THR A N 1
ATOM 5333 C CA . THR A 1 730 ? 70.675 -40.591 -42.979 1.00 92.56 730 THR A CA 1
ATOM 5334 C C . THR A 1 730 ? 70.265 -42.051 -43.183 1.00 92.56 730 THR A C 1
ATOM 5336 O O . THR A 1 730 ? 69.081 -42.341 -43.331 1.00 92.56 730 THR A O 1
ATOM 5339 N N . ALA A 1 731 ? 71.227 -42.974 -43.153 1.00 93.56 731 ALA A N 1
ATOM 5340 C CA . ALA A 1 731 ? 71.040 -44.414 -43.274 1.00 93.56 731 ALA A CA 1
ATOM 5341 C C . ALA A 1 731 ? 72.117 -45.155 -42.464 1.00 93.56 731 ALA A C 1
ATOM 5343 O O . ALA A 1 731 ? 72.980 -44.530 -41.850 1.00 93.56 731 ALA A O 1
ATOM 5344 N N . SER A 1 732 ? 72.045 -46.487 -42.450 1.00 95.50 732 SER A N 1
ATOM 5345 C CA . SER A 1 732 ? 73.106 -47.317 -41.880 1.00 95.50 732 SER A CA 1
ATOM 5346 C C . SER A 1 732 ? 74.372 -47.206 -42.728 1.00 95.50 732 SER A C 1
ATOM 5348 O O . SER A 1 732 ? 74.345 -47.584 -43.899 1.00 95.50 732 SER A O 1
ATOM 5350 N N . THR A 1 733 ? 75.463 -46.723 -42.141 1.00 96.56 733 THR A N 1
ATOM 5351 C CA . THR A 1 733 ? 76.702 -46.405 -42.859 1.00 96.56 733 THR A CA 1
ATOM 5352 C C . THR A 1 733 ? 77.919 -46.931 -42.110 1.00 96.56 733 THR A C 1
ATOM 5354 O O . THR A 1 733 ? 78.028 -46.775 -40.892 1.00 96.56 733 THR A O 1
ATOM 5357 N N . ASP A 1 734 ? 78.860 -47.514 -42.849 1.00 96.88 734 ASP A N 1
ATOM 5358 C CA . ASP A 1 734 ? 80.153 -47.926 -42.308 1.00 96.88 734 ASP A CA 1
ATOM 5359 C C . ASP A 1 734 ? 81.087 -46.727 -42.204 1.00 96.88 734 ASP A C 1
ATOM 5361 O O . ASP A 1 734 ? 81.472 -46.136 -43.212 1.00 96.88 734 ASP A O 1
ATOM 5365 N N . ILE A 1 735 ? 81.487 -46.391 -40.983 1.00 97.38 735 ILE A N 1
ATOM 5366 C CA . ILE A 1 735 ? 82.496 -45.371 -40.717 1.00 97.38 735 ILE A CA 1
ATOM 5367 C C . ILE A 1 735 ? 83.824 -46.055 -40.441 1.00 97.38 735 ILE A C 1
ATOM 5369 O O . ILE A 1 735 ? 83.948 -46.886 -39.540 1.00 97.38 735 ILE A O 1
ATOM 5373 N N . LYS A 1 736 ? 84.829 -45.681 -41.223 1.00 96.12 736 LYS A N 1
ATOM 5374 C CA . LYS A 1 736 ? 86.145 -46.305 -41.258 1.00 96.12 736 LYS A CA 1
ATOM 5375 C C . LYS A 1 736 ? 87.219 -45.323 -40.836 1.00 96.12 736 LYS A C 1
ATOM 5377 O O . LYS A 1 736 ? 87.205 -44.154 -41.227 1.00 96.12 736 LYS A O 1
ATOM 5382 N N . LEU A 1 737 ? 88.194 -45.826 -40.094 1.00 96.88 737 LEU A N 1
ATOM 5383 C CA . LEU A 1 737 ? 89.473 -45.158 -39.914 1.00 96.88 737 LEU A CA 1
ATOM 5384 C C . LEU A 1 737 ? 90.421 -45.626 -41.020 1.00 96.88 737 LEU A C 1
ATOM 5386 O O . LEU A 1 737 ? 90.700 -46.815 -41.119 1.00 96.88 737 LEU A O 1
ATOM 5390 N N . GLN A 1 738 ? 90.911 -44.707 -41.845 1.00 96.69 738 GLN A N 1
ATOM 5391 C CA . GLN A 1 738 ? 91.741 -45.016 -43.012 1.00 96.69 738 GLN A CA 1
ATOM 5392 C C . GLN A 1 738 ? 93.067 -44.269 -42.970 1.00 96.69 738 GLN A C 1
ATOM 5394 O O . GLN A 1 738 ? 93.103 -43.111 -42.544 1.00 96.69 738 GLN A O 1
ATOM 5399 N N . LEU A 1 739 ? 94.143 -44.896 -43.450 1.00 95.56 739 LEU A N 1
ATOM 5400 C CA . LEU A 1 739 ? 95.457 -44.261 -43.571 1.00 95.56 739 LEU A CA 1
ATOM 5401 C C . LEU A 1 739 ? 96.018 -44.387 -44.992 1.00 95.56 739 LEU A C 1
ATOM 5403 O O . LEU A 1 739 ? 95.861 -45.416 -45.640 1.00 95.56 739 LEU A O 1
ATOM 5407 N N . ALA A 1 740 ? 96.704 -43.344 -45.452 1.00 94.19 740 ALA A N 1
ATOM 5408 C CA . ALA A 1 740 ? 97.467 -43.307 -46.698 1.00 94.19 740 ALA A CA 1
ATOM 5409 C C . ALA A 1 740 ? 98.865 -42.745 -46.437 1.00 94.19 740 ALA A C 1
ATOM 5411 O O . ALA A 1 740 ? 99.068 -41.999 -45.479 1.00 94.19 740 ALA A O 1
ATOM 5412 N N . MET A 1 741 ? 99.823 -43.043 -47.314 1.00 91.62 741 MET A N 1
ATOM 5413 C CA . MET A 1 741 ? 101.168 -42.471 -47.229 1.00 91.62 741 MET A CA 1
ATOM 5414 C C . MET A 1 741 ? 101.708 -42.029 -48.587 1.00 91.62 741 MET A C 1
ATOM 5416 O O . MET A 1 741 ? 101.393 -42.636 -49.606 1.00 91.62 741 MET A O 1
ATOM 5420 N N . SER A 1 742 ? 102.561 -41.005 -48.603 1.00 90.62 742 SER A N 1
ATOM 5421 C CA . SER A 1 742 ? 103.047 -40.369 -49.835 1.00 90.62 742 SER A CA 1
ATOM 5422 C C . SER A 1 742 ? 104.006 -41.227 -50.663 1.00 90.62 742 SER A C 1
ATOM 5424 O O . SER A 1 742 ? 104.188 -40.970 -51.851 1.00 90.62 742 SER A O 1
ATOM 5426 N N . VAL A 1 743 ? 104.614 -42.252 -50.058 1.00 83.06 743 VAL A N 1
ATOM 5427 C CA . VAL A 1 743 ? 105.545 -43.175 -50.722 1.00 83.06 743 VAL A CA 1
ATOM 5428 C C . VAL A 1 743 ? 105.182 -44.618 -50.361 1.00 83.06 743 VAL A C 1
ATOM 5430 O O . VAL A 1 743 ? 105.300 -45.018 -49.205 1.00 83.06 743 VAL A O 1
ATOM 5433 N N . GLY A 1 744 ? 104.695 -45.376 -51.343 1.00 69.44 744 GLY A N 1
ATOM 5434 C CA . GLY A 1 744 ? 104.244 -46.768 -51.223 1.00 69.44 744 GLY A CA 1
ATOM 5435 C C . GLY A 1 744 ? 105.364 -47.788 -51.319 1.00 69.44 744 GLY A C 1
ATOM 5436 O O . GLY A 1 744 ? 106.393 -47.510 -51.931 1.00 69.44 744 GLY A O 1
ATOM 5437 N N . GLY A 1 745 ? 105.155 -48.962 -50.729 1.00 68.75 745 GLY A N 1
ATOM 5438 C CA . GLY A 1 745 ? 106.103 -50.074 -50.777 1.00 68.75 745 GLY A CA 1
ATOM 5439 C C . GLY A 1 745 ? 106.129 -50.877 -49.479 1.00 68.75 745 GLY A C 1
ATOM 5440 O O . GLY A 1 745 ? 105.692 -50.387 -48.437 1.00 68.75 745 GLY A O 1
ATOM 5441 N N . GLY A 1 746 ? 106.635 -52.111 -49.566 1.00 73.62 746 GLY A N 1
ATOM 5442 C CA . GLY A 1 746 ? 106.593 -53.080 -48.472 1.00 73.62 746 GLY A CA 1
ATOM 5443 C C . GLY A 1 746 ? 107.279 -52.594 -47.192 1.00 73.62 746 GLY A C 1
ATOM 5444 O O . GLY A 1 746 ? 108.363 -52.008 -47.249 1.00 73.62 746 GLY A O 1
ATOM 5445 N N . GLY A 1 747 ? 106.651 -52.838 -46.040 1.00 83.50 747 GLY A N 1
ATOM 5446 C CA . GLY A 1 747 ? 107.173 -52.459 -44.722 1.00 83.50 747 GLY A CA 1
ATOM 5447 C C . GLY A 1 747 ? 106.481 -51.276 -44.029 1.00 83.50 747 GLY A C 1
ATOM 5448 O O . GLY A 1 747 ? 107.039 -50.734 -43.079 1.00 83.50 747 GLY A O 1
ATOM 5449 N N . SER A 1 748 ? 105.292 -50.853 -44.461 1.00 90.06 748 SER A N 1
ATOM 5450 C CA . SER A 1 748 ? 104.520 -49.779 -43.812 1.00 90.06 748 SER A CA 1
ATOM 5451 C C . SER A 1 748 ? 103.140 -50.271 -43.412 1.00 90.06 748 SER A C 1
ATOM 5453 O O . SER A 1 748 ? 102.386 -50.722 -44.268 1.00 90.06 748 SER A O 1
ATOM 5455 N N . PHE A 1 749 ? 102.775 -50.137 -42.141 1.00 91.94 749 PHE A N 1
ATOM 5456 C CA . PHE A 1 749 ? 101.595 -50.794 -41.591 1.00 91.94 749 PHE A CA 1
ATOM 5457 C C . PHE A 1 749 ? 100.738 -49.854 -40.748 1.00 91.94 749 PHE A C 1
ATOM 5459 O O . PHE A 1 749 ? 101.260 -49.114 -39.909 1.00 91.94 749 PHE A O 1
ATOM 5466 N N . ILE A 1 750 ? 99.416 -49.958 -40.902 1.00 93.81 750 ILE A N 1
ATOM 5467 C CA . ILE A 1 750 ? 98.481 -49.647 -39.818 1.00 93.81 750 ILE A CA 1
ATOM 5468 C C . ILE A 1 750 ? 98.604 -50.785 -38.814 1.00 93.81 750 ILE A C 1
ATOM 5470 O O . ILE A 1 750 ? 98.401 -51.949 -39.159 1.00 93.81 750 ILE A O 1
ATOM 5474 N N . LYS A 1 751 ? 98.978 -50.458 -37.585 1.00 93.31 751 LYS A N 1
ATOM 5475 C CA . LYS A 1 751 ? 99.282 -51.441 -36.555 1.00 93.31 751 LYS A CA 1
ATOM 5476 C C . LYS A 1 751 ? 98.038 -51.804 -35.756 1.00 93.31 751 LYS A C 1
ATOM 5478 O O . LYS A 1 751 ? 97.356 -50.918 -35.236 1.00 93.31 751 LYS A O 1
ATOM 5483 N N . ALA A 1 752 ? 97.780 -53.099 -35.604 1.00 91.81 752 ALA A N 1
ATOM 5484 C CA . ALA A 1 752 ? 96.770 -53.614 -34.680 1.00 91.81 752 ALA A CA 1
ATOM 5485 C C . ALA A 1 752 ? 97.229 -53.488 -33.217 1.00 91.81 752 ALA A C 1
ATOM 5487 O O . ALA A 1 752 ? 96.437 -53.131 -32.344 1.00 91.81 752 ALA A O 1
ATOM 5488 N N . ALA A 1 753 ? 98.526 -53.690 -32.963 1.00 88.75 753 ALA A N 1
ATOM 5489 C CA . ALA A 1 753 ? 99.165 -53.556 -31.653 1.00 88.75 753 ALA A CA 1
ATOM 5490 C C . ALA A 1 753 ? 100.408 -52.655 -31.725 1.00 88.75 753 ALA A C 1
ATOM 5492 O O . ALA A 1 753 ? 101.117 -52.637 -32.736 1.00 88.75 753 ALA A O 1
ATOM 5493 N N . VAL A 1 754 ? 100.696 -51.911 -30.652 1.00 83.75 754 VAL A N 1
ATOM 5494 C CA . VAL A 1 754 ? 101.864 -51.020 -30.619 1.00 83.75 754 VAL A CA 1
ATOM 5495 C C . VAL A 1 754 ? 103.143 -51.876 -30.591 1.00 83.75 754 VAL A C 1
ATOM 5497 O O . VAL A 1 754 ? 103.243 -52.792 -29.774 1.00 83.75 754 VAL A O 1
ATOM 5500 N N . PRO A 1 755 ? 104.138 -51.605 -31.453 1.00 73.56 755 PRO A N 1
ATOM 5501 C CA . PRO A 1 755 ? 105.427 -52.289 -31.415 1.00 73.56 755 PRO A CA 1
ATOM 5502 C C . PRO A 1 755 ? 106.181 -51.930 -30.128 1.00 73.56 755 PRO A C 1
ATOM 5504 O O . PRO A 1 755 ? 106.359 -50.748 -29.844 1.00 73.56 755 PRO A O 1
ATOM 5507 N N . ASN A 1 756 ? 106.662 -52.950 -29.407 1.00 70.69 756 ASN A N 1
ATOM 5508 C CA . ASN A 1 756 ? 107.383 -52.911 -28.119 1.00 70.69 756 ASN A CA 1
ATOM 5509 C C . ASN A 1 756 ? 106.482 -52.961 -26.866 1.00 70.69 756 ASN A C 1
ATOM 5511 O O . ASN A 1 756 ? 106.018 -51.944 -26.361 1.00 70.69 756 ASN A O 1
ATOM 5515 N N . ASN A 1 757 ? 106.325 -54.171 -26.314 1.00 64.31 757 ASN A N 1
ATOM 5516 C CA . ASN A 1 757 ? 105.738 -54.465 -24.995 1.00 64.31 757 ASN A CA 1
ATOM 5517 C C . ASN A 1 757 ? 104.252 -54.112 -24.759 1.00 64.31 757 ASN A C 1
ATOM 5519 O O . ASN A 1 757 ? 103.798 -54.169 -23.616 1.00 64.31 757 ASN A O 1
ATOM 5523 N N . ALA A 1 758 ? 103.465 -53.829 -25.802 1.00 64.12 758 ALA A N 1
ATOM 5524 C CA . ALA A 1 758 ? 102.003 -53.750 -25.698 1.00 64.12 758 ALA A CA 1
ATOM 5525 C C . ALA A 1 758 ? 101.334 -55.106 -26.008 1.00 64.12 758 ALA A C 1
ATOM 5527 O O . ALA A 1 758 ? 101.816 -55.860 -26.853 1.00 64.12 758 ALA A O 1
ATOM 5528 N N . SER A 1 759 ? 100.208 -55.412 -25.347 1.00 62.12 759 SER A N 1
ATOM 5529 C CA . SER A 1 759 ? 99.383 -56.602 -25.620 1.00 62.12 759 SER A CA 1
ATOM 5530 C C . SER A 1 759 ? 97.963 -56.204 -26.046 1.00 62.12 759 SER A C 1
ATOM 5532 O O . SER A 1 759 ? 97.386 -55.270 -25.490 1.00 62.12 759 SER A O 1
ATOM 5534 N N . GLY A 1 760 ? 97.407 -56.913 -27.036 1.00 71.06 760 GLY A N 1
ATOM 5535 C CA . GLY A 1 760 ? 96.047 -56.707 -27.552 1.00 71.06 760 GLY A CA 1
ATOM 5536 C C . GLY A 1 760 ? 95.948 -55.857 -28.829 1.00 71.06 760 GLY A C 1
ATOM 5537 O O . GLY A 1 760 ? 96.838 -55.081 -29.167 1.00 71.06 760 GLY A O 1
ATOM 5538 N N . ALA A 1 761 ? 94.834 -56.018 -29.546 1.00 76.56 761 ALA A N 1
ATOM 5539 C CA . ALA A 1 761 ? 94.482 -55.254 -30.741 1.00 76.56 761 ALA A CA 1
ATOM 5540 C C . ALA A 1 761 ? 93.874 -53.892 -30.350 1.00 76.56 761 ALA A C 1
ATOM 5542 O O . ALA A 1 761 ? 92.665 -53.699 -30.431 1.00 76.56 761 ALA A O 1
ATOM 5543 N N . ASN A 1 762 ? 94.668 -52.965 -29.811 1.00 80.56 762 ASN A N 1
ATOM 5544 C CA . ASN A 1 762 ? 94.167 -51.671 -29.318 1.00 80.56 762 ASN A CA 1
ATOM 5545 C C . ASN A 1 762 ? 94.922 -50.435 -29.817 1.00 80.56 762 ASN A C 1
ATOM 5547 O O . ASN A 1 762 ? 94.548 -49.310 -29.484 1.00 80.56 762 ASN A O 1
ATOM 5551 N N . ALA A 1 763 ? 95.933 -50.623 -30.662 1.00 88.81 763 ALA A N 1
ATOM 5552 C CA . ALA A 1 763 ? 96.738 -49.519 -31.180 1.00 88.81 763 ALA A CA 1
ATOM 5553 C C . ALA A 1 763 ? 95.997 -48.682 -32.229 1.00 88.81 763 ALA A C 1
ATOM 5555 O O . ALA A 1 763 ? 96.273 -47.492 -32.385 1.00 88.81 763 ALA A O 1
ATOM 5556 N N . THR A 1 764 ? 95.050 -49.309 -32.931 1.00 94.75 764 THR A N 1
ATOM 5557 C CA . THR A 1 764 ? 94.189 -48.658 -33.917 1.00 94.75 764 THR A CA 1
ATOM 5558 C C . THR A 1 764 ? 92.740 -49.069 -33.661 1.00 94.75 764 THR A C 1
ATOM 5560 O O . THR A 1 764 ? 92.402 -50.250 -33.768 1.00 94.75 764 THR A O 1
ATOM 5563 N N . GLN A 1 765 ? 91.891 -48.106 -33.296 1.00 94.81 765 GLN A N 1
ATOM 5564 C CA . GLN A 1 765 ? 90.493 -48.319 -32.906 1.00 94.81 765 GLN A CA 1
ATOM 5565 C C . GLN A 1 765 ? 89.595 -47.164 -33.350 1.00 94.81 765 GLN A C 1
ATOM 5567 O O . GLN A 1 765 ? 90.048 -46.031 -33.502 1.00 94.81 765 GLN A O 1
ATOM 5572 N N . ILE A 1 766 ? 88.305 -47.450 -33.498 1.00 96.56 766 ILE A N 1
ATOM 5573 C CA . ILE A 1 766 ? 87.255 -46.458 -33.723 1.00 96.56 766 ILE A CA 1
ATOM 5574 C C . ILE A 1 766 ? 86.058 -46.761 -32.819 1.00 96.56 766 ILE A C 1
ATOM 5576 O O . ILE A 1 766 ? 85.647 -47.910 -32.685 1.00 96.56 766 ILE A O 1
ATOM 5580 N N . THR A 1 767 ? 85.518 -45.736 -32.167 1.00 95.94 767 THR A N 1
ATOM 5581 C CA . THR A 1 767 ? 84.348 -45.815 -31.285 1.00 95.94 767 THR A CA 1
ATOM 5582 C C . THR A 1 767 ? 83.376 -44.702 -31.626 1.00 95.94 767 THR A C 1
ATOM 5584 O O . THR A 1 767 ? 83.780 -43.558 -31.806 1.00 95.94 767 THR A O 1
ATOM 5587 N N . ALA A 1 768 ? 82.090 -45.020 -31.670 1.00 96.12 768 ALA A N 1
ATOM 5588 C CA . ALA A 1 768 ? 81.017 -44.067 -31.862 1.00 96.12 768 ALA A CA 1
ATOM 5589 C C . ALA A 1 768 ? 80.017 -44.131 -30.706 1.00 96.12 768 ALA A C 1
ATOM 5591 O O . ALA A 1 768 ? 79.669 -45.216 -30.239 1.00 96.12 768 ALA A O 1
ATOM 5592 N N . ILE A 1 769 ? 79.536 -42.971 -30.265 1.00 94.62 769 ILE A N 1
ATOM 5593 C CA . ILE A 1 769 ? 78.490 -42.837 -29.245 1.00 94.62 769 ILE A CA 1
ATOM 5594 C C . ILE A 1 769 ? 77.327 -42.059 -29.848 1.00 94.62 769 ILE A C 1
ATOM 5596 O O . ILE A 1 769 ? 77.533 -41.010 -30.469 1.00 94.62 769 ILE A O 1
ATOM 5600 N N . ARG A 1 770 ? 76.106 -42.572 -29.679 1.00 91.00 770 ARG A N 1
ATOM 5601 C CA . ARG A 1 770 ? 74.906 -41.917 -30.196 1.00 91.00 770 ARG A CA 1
ATOM 5602 C C . ARG A 1 770 ? 74.552 -40.724 -29.320 1.00 91.00 770 ARG A C 1
ATOM 5604 O O . ARG A 1 770 ? 74.423 -40.873 -28.107 1.00 91.00 770 ARG A O 1
ATOM 5611 N N . LEU A 1 771 ? 74.387 -39.557 -29.935 1.00 84.75 771 LEU A N 1
ATOM 5612 C CA . LEU A 1 771 ? 74.010 -38.329 -29.230 1.00 84.75 771 LEU A CA 1
ATOM 5613 C C . LEU A 1 771 ? 72.495 -38.087 -29.255 1.00 84.75 771 LEU A C 1
ATOM 5615 O O . LEU A 1 771 ? 71.963 -37.498 -28.317 1.00 84.75 771 LEU A O 1
ATOM 5619 N N . ALA A 1 772 ? 71.819 -38.543 -30.316 1.00 63.72 772 ALA A N 1
ATOM 5620 C CA . ALA A 1 772 ? 70.367 -38.497 -30.506 1.00 63.72 772 ALA A CA 1
ATOM 5621 C C . ALA A 1 772 ? 69.920 -39.542 -31.543 1.00 63.72 772 ALA A C 1
ATOM 5623 O O . ALA A 1 772 ? 70.705 -39.853 -32.471 1.00 63.72 772 ALA A O 1
#

Secondary structure (DSSP, 8-state):
--EEEESSPEE--STT-EEEEEEEEEEE--STTSS----GGGTTSTTTEEEEEES-BS-EEEEEEEEESS--SS---EEEEEES-BS-EEES-EEE--SS-EEEEEEES-BS-EEES-EEEEEEE----S-TTTT-EEEEEE-SS-SS--BS-EEES-EEEEEEE-HHHHHHH---EEEEEE--BTTB---BS-EEES-EEEEESEEEEE-SSS-EEES-EEEEESSEEEEE-TT--S-EEES-EEES-SSEEEEEE-BTTTTB---S-EEES-EEE--S--S-EE-TTS-EEE-GGGGTT--TT--TT-EEEEEE--TT-SS---S-EEES-EEE-TTT--EEEEE---S------EEES-EEESS-GGGS--TT------S------TTSSTT--TT-TTTTTTEEE-TTEEEEE-TTT-SSSSEEEEE-PPTT-EEEEEESSPEE--TT-EEEEEEEEEE-TT-EEEEEEEEEEEE-TTS-EEEEPPP-PPP-S--SS-EEEEEEEEPPTT--EEEEEEEEEEEES-EEEEEEEEEEE------PPTT---GGGS-TTS-HHHHHHHH-SSHHHHHHHTT--GGGGS-GGGS--SS-PPPGGG--SS---GGGSSSS--BTTBEE-TTS-EEPPPPPPPPPEEEEE-SS-EE--STT--EEEEEEEE-SEEEEEEEEEEEEE-SS--EEEEEEEESSS-EEEEEEEEEPS-TT-EEEEEEEEEEEESS-EEEEEEEEESS--SSEEE-SS-TTT--SS-SSEEEEEE--

pLDDT: mean 85.01, std 14.26, range [29.0, 98.88]

Sequence (772 aa):
SKSSKITSSLEITSADTGIIGNGARIIMSMAAGHFDNGTYAGRYGTNAVAIRASGPAGIFARDLRIAPDIWVDDRYLKAFHFDGCHGVQLSGTEAWNFSRAKGVVSLDDCDGMVIRDCHFHDCWTNSTAGTATESQITAIEADDNATTGSRFGIVANCRFENLTTGNAARAANGYQTDGVNLQGIGTVKPSLGWIITDCQFSNLGEGVDIFGDENIVSNNRFDRCFGAGVKLIHGASRNRVTGNVITNCGYVGVLLGGSTVTAIDADGNQIIGNTIRNVMISGDWVNADGGKSYDAALYGGAAAWESTTTAGIRMDTPTGATSILTNTSMSGNDIDLGSTGKHGIFAESTAGGSSTQVADSNRIVNFSVSEILDSAFRIGFRDRARLHDDTSNTSWNGSFERGDAGWLRQTGWAIEKNPAEARSGNWVAVNTSTAGVSVDIRGQNFSGVVPGDTVYAEAWIRSSAGAVFDLCRTFIWWYGKDYGFLSTSSPGSNFAAEQLSYAATTVVATAPANAAYYVAAVQVRKTAGTIWVDDIWSTTQASASKRLLPGSVTTSQLGGDITAAGKALLDDADTSAQRATLGLGSASLQDSSAFAAANHGHGASDITSGIIGTARLGSGTANGSTYLRGDGTWATPSGGGSIVNVSAALSGDVELASPNTFFDGPSVTLAAGTWLVSAQATYQRTTTSSAQVTARISDGTNHFASQNAYHFSTSGMTLGFAMTAIATLTASTDIKLQLAMSVGGGGSFIKAAVPNNASGANATQITAIRLA

Foldseek 3Di:
DAEDEFQWADEDEEALEEDEQLQYEYEFECPPNGLVALDPVCLQPRNAEHYEYAAYENYEYENYEYEYPDQDASGSHAPYEYHNYENYEYANYEYERAFQHLESHEAANYENYEHANYEYEHYEHADLDDELNSRAAEHHEWHPPYDQTYEQHEAYHYEAYQRFYFLNNCVRHNQHYEDHEQDADDPGQNYANYEHEPYEAELGAEHYHGLHEHYEYEHYEAEAHAAEPEEHEQQHELYEYEHYEHEQYQAEHYEFEHRQRDQHGHEQYEAYQYEHEAYNDFAFRAGSVRHTSDGCVVVVRGGPPQDLQGEHYEWEYHDPHQDTHANYEHANYEEENAQRGAYHYYYDDPHQDQHPYEYEHYHYDNHDPPPPDDDRDDYPYPDDDPDPDPPPDPDWCLQCQVFCPFKDWDPQKGWDQCQVQGPDDRIWIKGRDAAQDKIKMKGNDWDFDAAFWKKKKKKWKAWDPPWAFQFKFKWKWFAAPVRHTDDIFDTFDGPHDHGHGIDMHMDIGGHHPRGTTMMMMIMTHTNDTMMIIGRIDMDGPPVPPPPQDVVNDQLVNDDPVQDPLNNQLVPQPDPVSNCVSVVHDPVVVDPPVVDDPPDDDDDPVNCPDDDDDPVPLAPDDDDPQWDQDPVRDIDGDDDDDDWDKDKWFFPFKDAQAAAPDKDWGIKDWDFAAKKKKKKKWKKFFQAQDKKKKKKFKDLVPDTFDMDIDIDHRDGGDMDMDIDIGIDHGHGTTMITIIMHIRGHHPGMIGGLFRPDPTDGRDNTMMMMIGPD